Protein AF-A0A812LZA5-F1 (afdb_monomer_lite)

Secondary structure (DSSP, 8-state):
-HHHHHHHHHHHHHTTSS---------TTTTS-HHHHHHHHHHHHHHHHHHS---PPPPTTSPPPP---SEEEEEEEEEE-TTS--EEEEEEEEEETTTTEEEEEEEEEGGGTSTT-EEEEEEEEETTEEEEEE-SSS-EEEEE---TT-----TTHHHH-TTTEEEEEEEEETTEEEEEEEETT--TTEEEEEEEETTEEEEEEEEEE---TT---EEEEEEEEEEEES---GGGGSPPGGGSSPPPPPGGGTTSPPEEEEEEEEEE-S-TTT---TTEEEE-HHHHHHHHHHHHHTT-SS-TTT-EEEEEEEEEEE-SS-B---B-B--TTSSS-----BSS-TTSPEEE-GGG-BSS--TT-S--TT--EEEE-GGGBPPTT----TTHHHHS--EEEEEEEEEEEHHIIIIIT-HHHHHHHHHHHTS--HHHHHHHHHHHH-S-GGGT-----S---GGGSSS----PPPP------------------HHHHHHHHHHHHHHHHHHHHHHHHHGGG---------------SSHHHHHHHHHHHHTTTTHHHHHHHHTT--TT-------SPPPPPPHHHHHHHHHHHHTSTTT----HHHHHHHHHHHHHHHTSTT--HHHHHHHHHHHHHHHHHHHHHHHHHHHHHHTSTTHHHHHHHHHHHHHHHHHSPPP-HHHHHT-GGGTS---SS---SS-----SS-HHHHHHHHHHHHHHHHHHHHHHHS-SS-------TTS-GGGSPP-PPPTT--HHHHT----TT-EEEGGGS-EEEEEEESSSEEEEEEEE-SSEEEEEEE--SSTTTTSEEEEEEEEEGGGEEEEE-SS-TTEEEEEEE-SSS----TT-EESSSSS--EEEEEEE-S-HHHHHHHHHHHHHHHHHHHHHHHHHHHHHHHHHHTT------TT-------------

Radius of gyration: 35.05 Å; chains: 1; bounding box: 99×97×110 Å

Sequence (936 aa):
MAPRLAAVAFGLFSLAEANLGLLGQYASYDARMPIEKAAEMVREVEQNLQQSAGAAAQVQGNPPCPQVPHRFSAQMTFVNTDSGYPAKGPGFFAQDVDLKAMRMETIRPFLGKIKGMDTNLTMLSIGNHSWDLTGNNEPMCRVLPMFGTQRFHDMFAWAANPALSEYVGPHVVAGHSCDLWRFRFGSKTLNQTLCADGNIPVELVISINNASGTTVKKMLASYQFSQVTSQVDQTLLEKPSICDSLAPPCENGRDVGPVTVDAYVFHPGISAIDYNIEDQNVADLRGDALFICMDCLQNQSSFIDHNYTRISRYTLQISPAFGQYALCNGYPDTVPPGPECMGGDPRLVGKEAPFFAGDGENRCSAESSIGFWYGLPKAGHCSAGEVPKKSAWESGCTWSILKRHKTIKQTCLLNDHHYLSYCQADFKEGKGFPRSEAALLAAFSSEDPSKGGCADIGGFPERLLVSATCGTWPKEGLAPWNSKAGVREGGATGEEAARQKILQLREHAQRARRMLLGISRHRDPGLPQDVGELDMPIFKVLSCDVQSFYHEGRWAQLLIAAAGVDSGSKIRQAASGAPELPKPLSLLFQALHRAIPGRLNWQPKPYMALVRMLLEVVHAEAMPLFVHSAAHKVASTAMQTVASQVRKVLQEAQSAEDAGAWLVDVFCEEWEQHKAGLPHLPEFFADPRRLAPPEGGSAVGVGRRSSMQRPSIVVAAQHAVRSLLMCRRLVRSLPGAVPKAEEQPGGPQWLRYSDEPLPIQLPMEASGRLREGGVVELRNYTCICCSVASAKKVQRQLLLDPTWLILAEPDVSGSDSSTTAVVTTVWPIWQVQSLIDRSDPRTLQIGMNAHKPGMRPGEAIAYNPPVCTYFTLTLNFDDVKKCNEAAVHLQTRRRGVRGQMLQKAASFFEQCQAGQTNSADHDAPVALESVTSSIF

pLDDT: mean 76.51, std 22.1, range [23.77, 98.44]

Foldseek 3Di:
DVVVLVVLLVVLVVQQPPDDWDDFDDPLVVLVCLQLVLQVVVVVVVVVDVVVDDADDFDPPDDAQAQADLWKKFWKWKFWCQQVQTWTFTWIWTHHVVQLKIKIWTWTADSNFQPPKIWTWIWIAGFQWIWIWFFDPDIAIFTDHPPDPRTRGDSSVQSNRSVQKDFDAWDADPNDIFTKIWGPPQDCAWTWIFTHPRNHTAKIWIWGFRPGGDDTRTTIMMMGTDPMDSDDDCVSNDDDPSNVDWDFFQPVQLQPFWDKAKWKDFFAPDALQPDDCALHKIWGLLLVLLVVLSCVSSVVCDVSHTNGWKMWIFIKTFRLRATAAFNSHQDCPDPVGDRAGGGIDLQHWHKARHPLMHSRGPSNPPDDQRGMMIGHRNQNDDDVPDHQGSNSVVVSPGMYTPDTQAMFTVCLLVPLVVLNVLSVVCSNNSRRSPSSSVLSVQCRVDCDVVSSHGDGPSDDPPVPPPDPPDDDDDDDDDDDDDDDDDDDDDDDDVVVVVVVVVVVVVVVVVVVVVVVVVVPPDDDPDDDDDDDDDDDDPPPVPLVVVLVCLVPLCVLVVLCVVLVPDVDDDDDDDPDDDDDDRPSLVSLLVSLLQLQFPSDDDDLQVNLLSLVVNLSNCPDPPHDPVSLVVQLVSLLVSLLSLLVVLVVLCVVQVVDPCSLLVLLVLLLLLVQVLQAFRDDNSVCVNDVCNVDDPPPDDPPDDDDDDDPDDPPSSSSNSSSSNSNSSSLLSNVSSDPDDDPPPPDPPDRPRRHGDPDDRLLDDPVNVPPPDDAQDKDWCVVFDWAWWFWPDVDTDIWIFTLDLFKGWIWAQDPPDPPSVTMTGTQFIATLLQKAWDQDPVDLQKIKIKGAASQQDDDGGPWDFPDPDRGRMTIIMIGHPDSVSSVVVNCSSVVSSVVSSVSSSVSVSVVSVCSSVSNSDDDPPPDDPDPDDPDDDDD

Structure (mmCIF, N/CA/C/O backbone):
data_AF-A0A812LZA5-F1
#
_entry.id   AF-A0A812LZA5-F1
#
loop_
_atom_site.group_PDB
_atom_site.id
_atom_site.type_symbol
_atom_site.label_atom_id
_atom_site.label_alt_id
_atom_site.label_comp_id
_atom_site.label_asym_id
_atom_site.label_entity_id
_atom_site.label_seq_id
_atom_site.pdbx_PDB_ins_code
_atom_site.Cartn_x
_atom_site.Cartn_y
_atom_site.Cartn_z
_atom_site.occupancy
_atom_site.B_iso_or_equiv
_atom_site.auth_seq_id
_atom_site.auth_comp_id
_atom_site.auth_asym_id
_atom_site.auth_atom_id
_atom_site.pdbx_PDB_model_num
ATOM 1 N N . MET A 1 1 ? 49.652 3.492 -10.224 1.00 31.97 1 MET A N 1
ATOM 2 C CA . MET A 1 1 ? 48.912 2.251 -9.890 1.00 31.97 1 MET A CA 1
ATOM 3 C C . MET A 1 1 ? 48.246 2.293 -8.514 1.00 31.97 1 MET A C 1
ATOM 5 O O . MET A 1 1 ? 47.044 2.072 -8.475 1.00 31.97 1 MET A O 1
ATOM 9 N N . ALA A 1 2 ? 48.930 2.696 -7.432 1.00 28.53 2 ALA A N 1
ATOM 10 C CA . ALA A 1 2 ? 48.298 3.007 -6.134 1.00 28.53 2 ALA A CA 1
ATOM 11 C C . ALA A 1 2 ? 47.017 3.893 -6.186 1.00 28.53 2 ALA A C 1
ATOM 13 O O . ALA A 1 2 ? 46.101 3.628 -5.411 1.00 28.53 2 ALA A O 1
ATOM 14 N N . PRO A 1 3 ? 46.858 4.856 -7.127 1.00 31.97 3 PRO A N 1
ATOM 15 C CA . PRO A 1 3 ? 45.634 5.663 -7.234 1.00 31.97 3 PRO A CA 1
ATOM 16 C C . PRO A 1 3 ? 44.394 4.886 -7.705 1.00 31.97 3 PRO A C 1
ATOM 18 O O . PRO A 1 3 ? 43.280 5.253 -7.358 1.00 31.97 3 PRO A O 1
ATOM 21 N N . ARG A 1 4 ? 44.561 3.803 -8.483 1.00 37.94 4 ARG A N 1
ATOM 22 C CA . ARG A 1 4 ? 43.434 3.018 -9.031 1.00 37.94 4 ARG A CA 1
ATOM 23 C C . ARG A 1 4 ? 42.835 2.069 -7.982 1.00 37.94 4 ARG A C 1
ATOM 25 O O . ARG A 1 4 ? 41.626 1.899 -7.928 1.00 37.94 4 ARG A O 1
ATOM 32 N N . LEU A 1 5 ? 43.680 1.513 -7.110 1.00 40.47 5 LEU A N 1
ATOM 33 C CA . LEU A 1 5 ? 43.272 0.717 -5.942 1.00 40.47 5 LEU A CA 1
ATOM 34 C C . LEU A 1 5 ? 42.694 1.596 -4.826 1.00 40.47 5 LEU A C 1
ATOM 36 O O . LEU A 1 5 ? 41.707 1.217 -4.199 1.00 40.47 5 LEU A O 1
ATOM 40 N N . ALA A 1 6 ? 43.255 2.797 -4.640 1.00 39.31 6 ALA A N 1
ATOM 41 C CA . ALA A 1 6 ? 42.644 3.816 -3.800 1.00 39.31 6 ALA A CA 1
ATOM 42 C C . ALA A 1 6 ? 41.247 4.186 -4.316 1.00 39.31 6 ALA A C 1
ATOM 44 O O . ALA A 1 6 ? 40.345 4.257 -3.506 1.00 39.31 6 ALA A O 1
ATOM 45 N N . ALA A 1 7 ? 41.020 4.308 -5.629 1.00 41.44 7 ALA A N 1
ATOM 46 C CA . ALA A 1 7 ? 39.699 4.630 -6.182 1.00 41.44 7 ALA A CA 1
ATOM 47 C C . ALA A 1 7 ? 38.627 3.547 -5.933 1.00 41.44 7 ALA A C 1
ATOM 49 O O . ALA A 1 7 ? 37.481 3.889 -5.664 1.00 41.44 7 ALA A O 1
ATOM 50 N N . VAL A 1 8 ? 38.979 2.253 -5.958 1.00 44.81 8 VAL A N 1
ATOM 51 C CA . VAL A 1 8 ? 38.030 1.165 -5.631 1.00 44.81 8 VAL A CA 1
ATOM 52 C C . VAL A 1 8 ? 37.731 1.125 -4.129 1.00 44.81 8 VAL A C 1
ATOM 54 O O . VAL A 1 8 ? 36.573 1.025 -3.733 1.00 44.81 8 VAL A O 1
ATOM 57 N N . ALA A 1 9 ? 38.754 1.261 -3.279 1.00 41.97 9 ALA A N 1
ATOM 58 C CA . ALA A 1 9 ? 38.571 1.298 -1.828 1.00 41.97 9 ALA A CA 1
ATOM 59 C C . ALA A 1 9 ? 37.866 2.580 -1.348 1.00 41.97 9 ALA A C 1
ATOM 61 O O . ALA A 1 9 ? 37.065 2.519 -0.422 1.00 41.97 9 ALA A O 1
ATOM 62 N N . PHE A 1 10 ? 38.135 3.718 -1.992 1.00 39.34 10 PHE A N 1
ATOM 63 C CA . PHE A 1 10 ? 37.496 5.011 -1.742 1.00 39.34 10 PHE A CA 1
ATOM 64 C C . PHE A 1 10 ? 36.057 5.014 -2.264 1.00 39.34 10 PHE A C 1
ATOM 66 O O . PHE A 1 10 ? 35.172 5.456 -1.546 1.00 39.34 10 PHE A O 1
ATOM 73 N N . GLY A 1 11 ? 35.787 4.394 -3.420 1.00 42.19 11 GLY A N 1
ATOM 74 C CA . GLY A 1 11 ? 34.426 4.151 -3.906 1.00 42.19 11 GLY A CA 1
ATOM 75 C C . GLY A 1 11 ? 33.589 3.330 -2.918 1.00 42.19 11 GLY A C 1
ATOM 76 O O . GLY A 1 11 ? 32.464 3.704 -2.613 1.00 42.19 11 GLY A O 1
ATOM 77 N N . LEU A 1 12 ? 34.164 2.277 -2.323 1.00 40.66 12 LEU A N 1
ATOM 78 C CA . LEU A 1 12 ? 33.513 1.496 -1.260 1.00 40.66 12 LEU A CA 1
ATOM 79 C C . LEU A 1 12 ? 33.357 2.271 0.068 1.00 40.66 12 LEU A C 1
ATOM 81 O O . LEU A 1 12 ? 32.476 1.941 0.860 1.00 40.66 12 LEU A O 1
ATOM 85 N N . PHE A 1 13 ? 34.192 3.285 0.325 1.00 38.53 13 PHE A N 1
ATOM 86 C CA . PHE A 1 13 ? 34.159 4.114 1.539 1.00 38.53 13 PHE A CA 1
ATOM 87 C C . PHE A 1 13 ? 33.145 5.263 1.439 1.00 38.53 13 PHE A C 1
ATOM 89 O O . PHE A 1 13 ? 32.398 5.481 2.387 1.00 38.53 13 PHE A O 1
ATOM 96 N N . SER A 1 14 ? 33.067 5.951 0.295 1.00 35.78 14 SER A N 1
ATOM 97 C CA . SER A 1 14 ? 32.091 7.020 0.027 1.00 35.78 14 SER A CA 1
ATOM 98 C C . SER A 1 14 ? 30.652 6.495 -0.031 1.00 35.78 14 SER A C 1
ATOM 100 O O . SER A 1 14 ? 29.715 7.202 0.324 1.00 35.78 14 SER A O 1
ATOM 102 N N . LEU A 1 15 ? 30.473 5.216 -0.381 1.00 36.75 15 LEU A N 1
ATOM 103 C CA . LEU A 1 15 ? 29.196 4.501 -0.292 1.00 36.75 15 LEU A CA 1
ATOM 104 C C . LEU A 1 15 ? 28.639 4.388 1.146 1.00 36.75 15 LEU A C 1
ATOM 106 O O . LEU A 1 15 ? 27.449 4.121 1.319 1.00 36.75 15 LEU A O 1
ATOM 110 N N . ALA A 1 16 ? 29.488 4.531 2.172 1.00 34.06 16 ALA A N 1
ATOM 111 C CA . ALA A 1 16 ? 29.134 4.235 3.558 1.00 34.06 16 ALA A CA 1
ATOM 112 C C . ALA A 1 16 ? 28.498 5.407 4.327 1.00 34.06 16 ALA A C 1
ATOM 114 O O . ALA A 1 16 ? 27.844 5.171 5.339 1.00 34.06 16 ALA A O 1
ATOM 115 N N . GLU A 1 17 ? 28.657 6.648 3.860 1.00 29.00 17 GLU A N 1
ATOM 116 C CA . GLU A 1 17 ? 28.158 7.843 4.562 1.00 29.00 17 GLU A CA 1
ATOM 117 C C . GLU A 1 17 ? 26.719 8.234 4.173 1.00 29.00 17 GLU A C 1
ATOM 119 O O . GLU A 1 17 ? 26.064 8.966 4.908 1.00 29.00 17 GLU A O 1
ATOM 124 N N . ALA A 1 18 ? 26.172 7.698 3.076 1.00 30.66 18 ALA A N 1
ATOM 125 C CA . ALA A 1 18 ? 24.899 8.154 2.504 1.00 30.66 18 ALA A CA 1
ATOM 126 C C . ALA A 1 18 ? 23.615 7.463 3.034 1.00 30.66 18 ALA A C 1
ATOM 128 O O . ALA A 1 18 ? 22.530 7.768 2.552 1.00 30.66 18 ALA A O 1
ATOM 129 N N . ASN A 1 19 ? 23.685 6.529 3.995 1.00 28.25 19 ASN A N 1
ATOM 130 C CA . ASN A 1 19 ? 22.553 5.643 4.345 1.00 28.25 19 ASN A CA 1
ATOM 131 C C . ASN A 1 19 ? 22.096 5.728 5.817 1.00 28.25 19 ASN A C 1
ATOM 133 O O . ASN A 1 19 ? 22.160 4.745 6.557 1.00 28.25 19 ASN A O 1
ATOM 137 N N . LEU A 1 20 ? 21.582 6.887 6.241 1.00 24.80 20 LEU A N 1
ATOM 138 C CA . LEU A 1 20 ? 20.897 7.069 7.530 1.00 24.80 20 LEU A CA 1
ATOM 139 C C . LEU A 1 20 ? 19.482 7.631 7.316 1.00 24.80 20 LEU A C 1
ATOM 141 O O . LEU A 1 20 ? 19.308 8.830 7.135 1.00 24.80 20 LEU A O 1
ATOM 145 N N . GLY A 1 21 ? 18.469 6.760 7.382 1.00 25.88 21 GLY A N 1
ATOM 146 C CA . GLY A 1 21 ? 17.063 7.158 7.535 1.00 25.88 21 GLY A CA 1
ATOM 147 C C . GLY A 1 21 ? 16.073 6.204 6.863 1.00 25.88 21 GLY A C 1
ATOM 148 O O . GLY A 1 21 ? 15.902 6.279 5.655 1.00 25.88 21 GLY A O 1
ATOM 149 N N . LEU A 1 22 ? 15.409 5.320 7.625 1.00 25.12 22 LEU A N 1
ATOM 150 C CA . LEU A 1 22 ? 14.258 4.528 7.146 1.00 25.12 22 LEU A CA 1
ATOM 151 C C . LEU A 1 22 ? 13.479 3.888 8.314 1.00 25.12 22 LEU A C 1
ATOM 153 O O . LEU A 1 22 ? 13.833 2.809 8.780 1.00 25.12 22 LEU A O 1
ATOM 157 N N . LEU A 1 23 ? 12.409 4.548 8.776 1.00 24.81 23 LEU A N 1
ATOM 158 C CA . LEU A 1 23 ? 11.317 3.958 9.568 1.00 24.81 23 LEU A CA 1
ATOM 159 C C . LEU A 1 23 ? 10.008 4.715 9.271 1.00 24.81 23 LEU A C 1
ATOM 161 O O . LEU A 1 23 ? 9.982 5.938 9.361 1.00 24.81 23 LEU A O 1
ATOM 165 N N . GLY A 1 24 ? 8.934 3.982 8.955 1.00 23.77 24 GLY A N 1
ATOM 166 C CA . GLY A 1 24 ? 7.556 4.487 8.839 1.00 23.77 24 GLY A CA 1
ATOM 167 C C . GLY A 1 24 ? 6.943 4.271 7.453 1.00 23.77 24 GLY A C 1
ATOM 168 O O . GLY A 1 24 ? 7.174 5.077 6.561 1.00 23.77 24 GLY A O 1
ATOM 169 N N . GLN A 1 25 ? 6.169 3.192 7.274 1.00 27.91 25 GLN A N 1
ATOM 170 C CA . GLN A 1 25 ? 5.442 2.897 6.033 1.00 27.91 25 GLN A CA 1
ATOM 171 C C . GLN A 1 25 ? 4.012 2.440 6.316 1.00 27.91 25 GLN A C 1
ATOM 173 O O . GLN A 1 25 ? 3.862 1.290 6.690 1.00 27.91 25 GLN A O 1
ATOM 178 N N . TYR A 1 26 ? 3.037 3.347 6.175 1.00 28.89 26 TYR A N 1
ATOM 179 C CA . TYR A 1 26 ? 1.603 3.194 5.835 1.00 28.89 26 TYR A CA 1
ATOM 180 C C . TYR A 1 26 ? 1.033 4.624 5.932 1.00 28.89 26 TYR A C 1
ATOM 182 O O . TYR A 1 26 ? 0.961 5.134 7.045 1.00 28.89 26 TYR A O 1
ATOM 190 N N . ALA A 1 27 ? 0.775 5.328 4.818 1.00 28.83 27 ALA A N 1
ATOM 191 C CA . ALA A 1 27 ? 0.257 6.713 4.899 1.00 28.83 27 ALA A CA 1
ATOM 192 C C . ALA A 1 27 ? -0.530 7.240 3.678 1.00 28.83 27 ALA A C 1
ATOM 194 O O . ALA A 1 27 ? -1.008 8.369 3.702 1.00 28.83 27 ALA A O 1
ATOM 195 N N . SER A 1 28 ? -0.676 6.467 2.603 1.00 31.61 28 SER A N 1
ATOM 196 C CA . SER A 1 28 ? -1.259 6.946 1.335 1.00 31.61 28 SER A CA 1
ATOM 197 C C . SER A 1 28 ? -2.771 7.218 1.408 1.00 31.61 28 SER A C 1
ATOM 199 O O . SER A 1 28 ? -3.259 8.187 0.827 1.00 31.61 28 SER A O 1
ATOM 201 N N . TYR A 1 29 ? -3.501 6.454 2.230 1.00 41.09 29 TYR A N 1
ATOM 202 C CA . TYR A 1 29 ? -4.897 6.754 2.584 1.00 41.09 29 TYR A CA 1
ATOM 203 C C . TYR A 1 29 ? -5.035 7.647 3.830 1.00 41.09 29 TYR A C 1
ATOM 205 O O . TYR A 1 29 ? -6.039 8.344 3.975 1.00 41.09 29 TYR A O 1
ATOM 213 N N . ASP A 1 30 ? -4.017 7.686 4.697 1.00 43.19 30 ASP A N 1
ATOM 214 C CA . ASP A 1 30 ? -4.086 8.333 6.017 1.00 43.19 30 ASP A CA 1
ATOM 215 C C . ASP A 1 30 ? -4.163 9.872 5.950 1.00 43.19 30 ASP A C 1
ATOM 217 O O . ASP A 1 30 ? -4.626 10.499 6.899 1.00 43.19 30 ASP A O 1
ATOM 221 N N . ALA A 1 31 ? -3.783 10.496 4.827 1.00 39.91 31 ALA A N 1
ATOM 222 C CA . ALA A 1 31 ? -3.905 11.947 4.628 1.00 39.91 31 ALA A CA 1
ATOM 223 C C . ALA A 1 31 ? -5.332 12.433 4.324 1.00 39.91 31 ALA A C 1
ATOM 225 O O . ALA A 1 31 ? -5.596 13.635 4.346 1.00 39.91 31 ALA A O 1
ATOM 226 N N . ARG A 1 32 ? -6.276 11.528 4.028 1.00 50.91 32 ARG A N 1
ATOM 227 C CA . ARG A 1 32 ? -7.659 11.937 3.736 1.00 50.91 32 ARG A CA 1
ATOM 228 C C . ARG A 1 32 ? -8.470 12.190 5.000 1.00 50.91 32 ARG A C 1
ATOM 230 O O . ARG A 1 32 ? -9.382 13.012 4.960 1.00 50.91 32 ARG A O 1
ATOM 237 N N . MET A 1 33 ? -8.127 11.531 6.109 1.00 64.44 33 MET A N 1
ATOM 238 C CA . MET A 1 33 ? -8.915 11.577 7.340 1.00 64.44 33 MET A CA 1
ATOM 239 C C . MET A 1 33 ? -8.037 11.469 8.587 1.00 64.44 33 MET A C 1
ATOM 241 O O . MET A 1 33 ? -7.931 10.395 9.186 1.00 64.44 33 MET A O 1
ATOM 245 N N . PRO A 1 34 ? -7.486 12.603 9.057 1.00 71.38 34 PRO A N 1
ATOM 246 C CA . PRO A 1 34 ? -6.835 12.666 10.362 1.00 71.38 34 PRO A CA 1
ATOM 247 C C . PRO A 1 34 ? -7.728 12.080 11.462 1.00 71.38 34 PRO A C 1
ATOM 249 O O . PRO A 1 34 ? -7.225 11.479 12.401 1.00 71.38 34 PRO A O 1
ATOM 252 N N . ILE A 1 35 ? -9.049 12.235 11.311 1.00 76.50 35 ILE A N 1
ATOM 253 C CA . ILE A 1 35 ? -10.083 11.873 12.278 1.00 76.50 35 ILE A CA 1
ATOM 254 C C . ILE A 1 35 ? -10.231 10.355 12.482 1.00 76.50 35 ILE A C 1
ATOM 256 O O . ILE A 1 35 ? -10.180 9.891 13.617 1.00 76.50 35 ILE A O 1
ATOM 260 N N . GLU A 1 36 ? -10.313 9.560 11.412 1.00 74.00 36 GLU A N 1
ATOM 261 C CA . GLU A 1 36 ? -10.424 8.098 11.516 1.00 74.00 36 GLU A CA 1
ATOM 262 C C . GLU A 1 36 ? -9.093 7.464 11.933 1.00 74.00 36 GLU A C 1
ATOM 264 O O . GLU A 1 36 ? -9.059 6.546 12.755 1.00 74.00 36 GLU A O 1
ATOM 269 N N . LYS A 1 37 ? -7.971 7.999 11.433 1.00 74.50 37 LYS A N 1
ATOM 270 C CA . LYS A 1 37 ? -6.638 7.518 11.811 1.00 74.50 37 LYS A CA 1
ATOM 271 C C . LYS A 1 37 ? -6.337 7.767 13.285 1.00 74.50 37 LYS A C 1
ATOM 273 O O . LYS A 1 37 ? -5.847 6.885 13.989 1.00 74.50 37 LYS A O 1
ATOM 278 N N . ALA A 1 38 ? -6.654 8.968 13.757 1.00 79.88 38 ALA A N 1
ATOM 279 C CA . ALA A 1 38 ? -6.603 9.332 15.164 1.00 79.88 38 ALA A CA 1
ATOM 280 C C . ALA A 1 38 ? -7.400 8.356 16.033 1.00 79.88 38 ALA A C 1
ATOM 282 O O . ALA A 1 38 ? -6.890 7.895 17.054 1.00 79.88 38 ALA A O 1
ATOM 283 N N . ALA A 1 39 ? -8.617 8.026 15.602 1.00 81.19 39 ALA A N 1
ATOM 284 C CA . ALA A 1 39 ? -9.512 7.108 16.287 1.00 81.19 39 ALA A CA 1
ATOM 285 C C . ALA A 1 39 ? -8.909 5.686 16.379 1.00 81.19 39 ALA A C 1
ATOM 287 O O . ALA A 1 39 ? -8.878 5.081 17.450 1.00 81.19 39 ALA A O 1
ATOM 288 N N . GLU A 1 40 ? -8.319 5.173 15.295 1.00 79.12 40 GLU A N 1
ATOM 289 C CA . GLU A 1 40 ? -7.622 3.879 15.308 1.00 79.12 40 GLU A CA 1
ATOM 290 C C . GLU A 1 40 ? -6.429 3.857 16.282 1.00 79.12 40 GLU A C 1
ATOM 292 O O . GLU A 1 40 ? -6.279 2.910 17.058 1.00 79.12 40 GLU A O 1
ATOM 297 N N . MET A 1 41 ? -5.598 4.903 16.274 1.00 80.38 41 MET A N 1
ATOM 298 C CA . MET A 1 41 ? -4.424 4.996 17.150 1.00 80.38 41 MET A CA 1
ATOM 299 C C . MET A 1 41 ? -4.807 5.124 18.631 1.00 80.38 41 MET A C 1
ATOM 301 O O . MET A 1 41 ? -4.129 4.564 19.494 1.00 80.38 41 MET A O 1
ATOM 305 N N . VAL A 1 42 ? -5.898 5.833 18.938 1.00 83.75 42 VAL A N 1
ATOM 306 C CA . VAL A 1 42 ? -6.456 5.916 20.297 1.00 83.75 42 VAL A CA 1
ATOM 307 C C . VAL A 1 42 ? -6.867 4.530 20.791 1.00 83.75 42 VAL A C 1
ATOM 309 O O . VAL A 1 42 ? -6.471 4.136 21.888 1.00 83.75 42 VAL A O 1
ATOM 312 N N . ARG A 1 43 ? -7.569 3.753 19.958 1.00 83.94 43 ARG A N 1
ATOM 313 C CA . ARG A 1 43 ? -7.975 2.379 20.283 1.00 83.94 43 ARG A CA 1
ATOM 314 C C . ARG A 1 43 ? -6.782 1.472 20.596 1.00 83.94 43 ARG A C 1
ATOM 316 O O . ARG A 1 43 ? -6.856 0.648 21.505 1.00 83.94 43 ARG A O 1
ATOM 323 N N . GLU A 1 44 ? -5.692 1.584 19.840 1.00 83.44 44 GLU A N 1
ATOM 324 C CA . GLU A 1 44 ? -4.476 0.795 20.085 1.00 83.44 44 GLU A CA 1
ATOM 325 C C . GLU A 1 44 ? -3.867 1.121 21.457 1.00 83.44 44 GLU A C 1
ATOM 327 O O . GLU A 1 44 ? -3.526 0.222 22.229 1.00 83.44 44 GLU A O 1
ATOM 332 N N . VAL A 1 45 ? -3.795 2.408 21.804 1.00 84.69 45 VAL A N 1
ATOM 333 C CA . VAL A 1 45 ? -3.336 2.855 23.124 1.00 84.69 45 VAL A CA 1
ATOM 334 C C . VAL A 1 45 ? -4.256 2.345 24.236 1.00 84.69 45 VAL A C 1
ATOM 336 O O . VAL A 1 45 ? -3.765 1.850 25.249 1.00 84.69 45 VAL A O 1
ATOM 339 N N . GLU A 1 46 ? -5.574 2.432 24.054 1.00 84.44 46 GLU A N 1
ATOM 340 C CA . GLU A 1 46 ? -6.563 1.918 25.008 1.00 84.44 46 GLU A CA 1
ATOM 341 C C . GLU A 1 46 ? -6.362 0.434 25.305 1.00 84.44 46 GLU A C 1
ATOM 343 O O . GLU A 1 46 ? -6.324 0.030 26.469 1.00 84.44 46 GLU A O 1
ATOM 348 N N . GLN A 1 47 ? -6.181 -0.373 24.259 1.00 85.44 47 GLN A N 1
ATOM 349 C CA . GLN A 1 47 ? -5.941 -1.809 24.393 1.00 85.44 47 GLN A CA 1
ATOM 350 C C . GLN A 1 47 ? -4.640 -2.103 25.145 1.00 85.44 47 GLN A C 1
ATOM 352 O O . GLN A 1 47 ? -4.614 -2.992 25.996 1.00 85.44 47 GLN A O 1
ATOM 357 N N . ASN A 1 48 ? -3.584 -1.327 24.891 1.00 84.25 48 ASN A N 1
ATOM 358 C CA . ASN A 1 48 ? -2.308 -1.472 25.591 1.00 84.25 48 ASN A CA 1
ATOM 359 C C . ASN A 1 48 ? -2.412 -1.088 27.077 1.00 84.25 48 ASN A C 1
ATOM 361 O O . ASN A 1 48 ? -1.805 -1.737 27.928 1.00 84.25 48 ASN A O 1
ATOM 365 N N . LEU A 1 49 ? -3.210 -0.074 27.420 1.00 83.44 49 LEU A N 1
ATOM 366 C CA . LEU A 1 49 ? -3.382 0.364 28.810 1.00 83.44 49 LEU A CA 1
ATOM 367 C C . LEU A 1 49 ? -4.265 -0.559 29.638 1.00 83.44 49 LEU A C 1
ATOM 369 O O . LEU A 1 49 ? -4.017 -0.725 30.833 1.00 83.44 49 LEU A O 1
ATOM 373 N N . GLN A 1 50 ? -5.265 -1.193 29.019 1.00 82.38 50 GLN A N 1
ATOM 374 C CA . GLN A 1 50 ? -6.059 -2.233 29.680 1.00 82.38 50 GLN A CA 1
ATOM 375 C C . GLN A 1 50 ? -5.176 -3.388 30.179 1.00 82.38 50 GLN A C 1
ATOM 377 O O . GLN A 1 50 ? -5.509 -4.026 31.176 1.00 82.38 50 GLN A O 1
ATOM 382 N N . GLN A 1 51 ? -4.025 -3.621 29.541 1.00 81.06 51 GLN A N 1
ATOM 383 C CA . GLN A 1 51 ? -3.059 -4.640 29.953 1.00 81.06 51 GLN A CA 1
ATOM 384 C C . GLN A 1 51 ? -2.122 -4.177 31.084 1.00 81.06 51 GLN A C 1
ATOM 386 O O . GLN A 1 51 ? -1.563 -5.016 31.785 1.00 81.06 51 GLN A O 1
ATOM 391 N N . SER A 1 52 ? -1.960 -2.867 31.311 1.00 75.06 52 SER A N 1
ATOM 392 C CA . SER A 1 52 ? -0.984 -2.302 32.259 1.00 75.06 52 SER A CA 1
ATOM 393 C C . SER A 1 52 ? -1.610 -1.732 33.542 1.00 75.06 52 SER A C 1
ATOM 395 O O . SER A 1 52 ? -1.070 -0.789 34.115 1.00 75.06 52 SER A O 1
ATOM 397 N N . ALA A 1 53 ? -2.762 -2.266 33.961 1.00 49.88 53 ALA A N 1
ATOM 398 C CA . ALA A 1 53 ? -3.663 -1.752 34.999 1.00 49.88 53 ALA A CA 1
ATOM 399 C C . ALA A 1 53 ? -2.995 -0.986 36.168 1.00 49.88 53 ALA A C 1
ATOM 401 O O . ALA A 1 53 ? -2.566 -1.556 37.169 1.00 49.88 53 ALA A O 1
ATOM 402 N N . GLY A 1 54 ? -3.011 0.342 36.063 1.00 69.88 54 GLY A N 1
ATOM 403 C CA . GLY A 1 54 ? -2.816 1.280 37.160 1.00 69.88 54 GLY A CA 1
ATOM 404 C C . GLY A 1 54 ? -3.746 2.463 36.926 1.00 69.88 54 GLY A C 1
ATOM 405 O O . GLY A 1 54 ? -3.554 3.218 35.975 1.00 69.88 54 GLY A O 1
ATOM 406 N N . ALA A 1 55 ? -4.796 2.597 37.738 1.00 66.19 55 ALA A N 1
ATOM 407 C CA . ALA A 1 55 ? -5.740 3.701 37.609 1.00 66.19 55 ALA A CA 1
ATOM 408 C C . ALA A 1 55 ? -5.017 5.024 37.906 1.00 66.19 55 ALA A C 1
ATOM 410 O O . ALA A 1 55 ? -4.576 5.260 39.032 1.00 66.19 55 ALA A O 1
ATOM 411 N N . ALA A 1 56 ? -4.878 5.886 36.900 1.00 72.19 56 ALA A N 1
ATOM 412 C CA . ALA A 1 56 ? -4.387 7.238 37.116 1.00 72.19 56 ALA A CA 1
ATOM 413 C C . ALA A 1 56 ? -5.442 8.017 37.916 1.00 72.19 56 ALA A C 1
ATOM 415 O O . ALA A 1 56 ? -6.562 8.213 37.446 1.00 72.19 56 ALA A O 1
ATOM 416 N N . ALA A 1 57 ? -5.097 8.449 39.130 1.00 77.50 57 ALA A N 1
ATOM 417 C CA . ALA A 1 57 ? -5.973 9.307 39.917 1.00 77.50 57 ALA A CA 1
ATOM 418 C C . ALA A 1 57 ? -6.128 10.671 39.224 1.00 77.50 57 ALA A C 1
ATOM 420 O O . ALA A 1 57 ? -5.149 11.259 38.753 1.00 77.50 57 ALA A O 1
ATOM 421 N N . GLN A 1 58 ? -7.359 11.179 39.162 1.00 76.31 58 GLN A N 1
ATOM 422 C CA . GLN A 1 58 ? -7.626 12.530 38.677 1.00 76.31 58 GLN A CA 1
ATOM 423 C C . GLN A 1 58 ? -6.967 13.542 39.624 1.00 76.31 58 GLN A C 1
ATOM 425 O O . GLN A 1 58 ? -7.099 13.439 40.845 1.00 76.31 58 GLN A O 1
ATOM 430 N N . VAL A 1 59 ? -6.239 14.513 39.067 1.00 83.56 59 VAL A N 1
ATOM 431 C CA . VAL A 1 59 ? -5.608 15.575 39.861 1.00 83.56 59 VAL A CA 1
ATOM 432 C C . VAL A 1 59 ? -6.710 16.424 40.492 1.00 83.56 59 VAL A C 1
ATOM 434 O O . VAL A 1 59 ? -7.553 16.989 39.794 1.00 83.56 59 VAL A O 1
ATOM 437 N N . GLN A 1 60 ? -6.716 16.484 41.822 1.00 86.94 60 GLN A N 1
ATOM 438 C CA . GLN A 1 60 ? -7.704 17.227 42.596 1.00 86.94 60 GLN A CA 1
ATOM 439 C C . GLN A 1 60 ? -7.643 18.721 42.230 1.00 86.94 60 GLN A C 1
ATOM 441 O O . GLN A 1 60 ? -6.594 19.344 42.365 1.00 86.94 60 GLN A O 1
ATOM 446 N N . GLY A 1 61 ? -8.761 19.282 41.758 1.00 90.44 61 GLY A N 1
ATOM 447 C CA . GLY A 1 61 ? -8.876 20.688 41.342 1.00 90.44 61 GLY A CA 1
ATOM 448 C C . GLY A 1 61 ? -9.048 20.916 39.836 1.00 90.44 61 GLY A C 1
ATOM 449 O O . GLY A 1 61 ? -9.427 22.016 39.444 1.00 90.44 61 GLY A O 1
ATOM 450 N N . ASN A 1 62 ? -8.839 19.897 38.998 1.00 93.69 62 ASN A N 1
ATOM 451 C CA . ASN A 1 62 ? -9.165 19.985 37.573 1.00 93.69 62 ASN A CA 1
ATOM 452 C C . ASN A 1 62 ? -10.681 19.838 37.338 1.00 93.69 62 ASN A C 1
ATOM 454 O O . ASN A 1 62 ? -11.341 19.135 38.114 1.00 93.69 62 ASN A O 1
ATOM 458 N N . PRO A 1 63 ? -11.236 20.434 36.262 1.00 95.50 63 PRO A N 1
ATOM 459 C CA . PRO A 1 63 ? -12.603 20.143 35.837 1.00 95.50 63 PRO A CA 1
ATOM 460 C C . PRO A 1 63 ? -12.797 18.633 35.579 1.00 95.50 63 PRO A C 1
ATOM 462 O O . PRO A 1 63 ? -11.818 17.896 35.396 1.00 95.50 63 PRO A O 1
ATOM 465 N N . PRO A 1 64 ? -14.041 18.123 35.608 1.00 96.06 64 PRO A N 1
ATOM 466 C CA . PRO A 1 64 ? -14.324 16.749 35.206 1.00 96.06 64 PRO A CA 1
ATOM 467 C C . PRO A 1 64 ? -13.976 16.535 33.728 1.00 96.06 64 PRO A C 1
ATOM 469 O O . PRO A 1 64 ? -14.154 17.433 32.910 1.00 96.06 64 PRO A O 1
ATOM 472 N N . CYS A 1 65 ? -13.489 15.338 33.391 1.00 96.50 65 CYS A N 1
ATOM 473 C CA . CYS A 1 65 ? -13.228 14.954 32.001 1.00 96.50 65 CYS A CA 1
ATOM 474 C C . CYS A 1 65 ? -14.519 15.059 31.168 1.00 96.50 65 CYS A C 1
ATOM 476 O O . CYS A 1 65 ? -15.554 14.556 31.624 1.00 96.50 65 CYS A O 1
ATOM 478 N N . PRO A 1 66 ? -14.476 15.670 29.970 1.00 97.44 66 PRO A N 1
ATOM 479 C CA . PRO A 1 66 ? -15.662 15.913 29.164 1.00 97.44 66 PRO A CA 1
ATOM 480 C C . PRO A 1 66 ? -16.271 14.584 28.720 1.00 97.44 66 PRO A C 1
ATOM 482 O O . PRO A 1 66 ? -15.580 13.706 28.207 1.00 97.44 66 PRO A O 1
ATOM 485 N N . GLN A 1 67 ? -17.579 14.447 28.914 1.00 96.94 67 GLN A N 1
ATOM 486 C CA . GLN A 1 67 ? -18.368 13.304 28.461 1.00 96.94 67 GLN A CA 1
ATOM 487 C C . GLN A 1 67 ? -19.122 13.714 27.196 1.00 96.94 67 GLN A C 1
ATOM 489 O O . GLN A 1 67 ? -20.313 14.031 27.252 1.00 96.94 67 GLN A O 1
ATOM 494 N N . VAL A 1 68 ? -18.407 13.792 26.069 1.00 97.19 68 VAL A N 1
ATOM 495 C CA . VAL A 1 68 ? -19.008 14.176 24.783 1.00 97.19 68 VAL A CA 1
ATOM 496 C C . VAL A 1 68 ? -20.187 13.242 24.477 1.00 97.19 68 VAL A C 1
ATOM 498 O O . VAL A 1 68 ? -20.034 12.027 24.613 1.00 97.19 68 VAL A O 1
ATOM 501 N N . PRO A 1 69 ? -21.370 13.765 24.094 1.00 97.06 69 PRO A N 1
ATOM 502 C CA . PRO A 1 69 ? -22.519 12.924 23.804 1.00 97.06 69 PRO A CA 1
ATOM 503 C C . PRO A 1 69 ? -22.185 11.848 22.768 1.00 97.06 69 PRO A C 1
ATOM 505 O O . PRO A 1 69 ? -21.659 12.139 21.696 1.00 97.06 69 PRO A O 1
ATOM 508 N N . HIS A 1 70 ? -22.571 10.606 23.051 1.00 95.94 70 HIS A N 1
ATOM 509 C CA . HIS A 1 70 ? -22.440 9.491 22.103 1.00 95.94 70 HIS A CA 1
ATOM 510 C C . HIS A 1 70 ? -23.207 9.740 20.797 1.00 95.94 70 HIS A C 1
ATOM 512 O O . HIS A 1 70 ? -22.883 9.175 19.756 1.00 95.94 70 HIS A O 1
ATOM 518 N N . ARG A 1 71 ? -24.224 10.603 20.852 1.00 97.12 71 ARG A N 1
ATOM 519 C CA . ARG A 1 71 ? -25.055 10.989 19.722 1.00 97.12 71 ARG A CA 1
ATOM 520 C C . ARG A 1 71 ? -25.176 12.503 19.670 1.00 97.12 71 ARG A C 1
ATOM 522 O O . ARG A 1 71 ? -25.764 13.105 20.571 1.00 97.12 71 ARG A O 1
ATOM 529 N N . PHE A 1 72 ? -24.621 13.112 18.629 1.00 98.06 72 PHE A N 1
ATOM 530 C CA . PHE A 1 72 ? -24.809 14.533 18.358 1.00 98.06 72 PHE A CA 1
ATOM 531 C C . PHE A 1 72 ? -24.587 14.873 16.887 1.00 98.06 72 PHE A C 1
ATOM 533 O O . PHE A 1 72 ? -23.910 14.150 16.155 1.00 98.06 72 PHE A O 1
ATOM 540 N N . SER A 1 73 ? -25.151 16.003 16.475 1.00 97.94 73 SER A N 1
ATOM 541 C CA . SER A 1 73 ? -24.835 16.655 15.209 1.00 97.94 73 SER A CA 1
ATOM 542 C C . SER A 1 73 ? -24.487 18.118 15.430 1.00 97.94 73 SER A C 1
ATOM 544 O O . SER A 1 73 ? -24.948 18.727 16.398 1.00 97.94 73 SER A O 1
ATOM 546 N N . ALA A 1 74 ? -23.678 18.682 14.543 1.00 97.88 74 ALA A N 1
ATOM 547 C CA . ALA A 1 74 ? -23.188 20.044 14.644 1.00 97.88 74 ALA A CA 1
ATOM 548 C C . ALA A 1 74 ? -22.912 20.642 13.262 1.00 97.88 74 ALA A C 1
ATOM 550 O O . ALA A 1 74 ? -22.482 19.951 12.335 1.00 97.88 74 ALA A O 1
ATOM 551 N N . GLN A 1 75 ? -23.084 21.959 13.158 1.00 97.81 75 GLN A N 1
ATOM 552 C CA . GLN A 1 75 ? -22.439 22.731 12.104 1.00 97.81 75 GLN A CA 1
ATOM 553 C C . GLN A 1 75 ? -20.943 22.773 12.396 1.00 97.81 75 GLN A C 1
ATOM 555 O O . GLN A 1 75 ? -20.526 23.009 13.532 1.00 97.81 75 GLN A O 1
ATOM 560 N N . MET A 1 76 ? -20.129 22.554 11.376 1.00 96.12 76 MET A N 1
ATOM 561 C CA . MET A 1 76 ? -18.690 22.406 11.519 1.00 96.12 76 MET A CA 1
ATOM 562 C C . MET A 1 76 ? -17.964 23.427 10.645 1.00 96.12 76 MET A C 1
ATOM 564 O O . MET A 1 76 ? -18.327 23.657 9.498 1.00 96.12 76 MET A O 1
ATOM 568 N N . THR A 1 77 ? -16.903 24.032 11.165 1.00 95.12 77 THR A N 1
ATOM 569 C CA . THR A 1 77 ? -15.892 24.707 10.349 1.00 95.12 77 THR A CA 1
ATOM 570 C C . THR A 1 77 ? -14.637 23.854 10.354 1.00 95.12 77 THR A C 1
ATOM 572 O O . THR A 1 77 ? -14.005 23.663 11.391 1.00 95.12 77 THR A O 1
ATOM 575 N N . PHE A 1 78 ? -14.282 23.337 9.187 1.00 89.88 78 PHE A N 1
ATOM 576 C CA . PHE A 1 78 ? -13.075 22.552 8.987 1.00 89.88 78 PHE A CA 1
ATOM 577 C C . PHE A 1 78 ? -11.910 23.475 8.644 1.00 89.88 78 PHE A C 1
ATOM 579 O O . PHE A 1 78 ? -12.039 24.347 7.781 1.00 89.88 78 PHE A O 1
ATOM 586 N N . VAL A 1 79 ? -10.770 23.272 9.296 1.00 87.81 79 VAL A N 1
ATOM 587 C CA . VAL A 1 79 ? -9.509 23.960 9.024 1.00 87.81 79 VAL A CA 1
ATOM 588 C C . VAL A 1 79 ? -8.420 22.910 8.881 1.00 87.81 79 VAL A C 1
ATOM 590 O O . VAL A 1 79 ? -8.102 22.212 9.833 1.00 87.81 79 VAL A O 1
ATOM 593 N N . ASN A 1 80 ? -7.805 22.808 7.711 1.00 82.25 80 ASN A N 1
ATOM 594 C CA . ASN A 1 80 ? -6.717 21.867 7.468 1.00 82.25 80 ASN A CA 1
ATOM 595 C C . ASN A 1 80 ? -5.476 22.601 6.975 1.00 82.25 80 ASN A C 1
ATOM 597 O O . ASN A 1 80 ? -5.581 23.422 6.070 1.00 82.25 80 ASN A O 1
ATOM 601 N N . THR A 1 81 ? -4.314 22.302 7.555 1.00 72.62 81 THR A N 1
ATOM 602 C CA . THR A 1 81 ? -3.011 22.840 7.131 1.00 72.62 81 THR A CA 1
ATOM 603 C C . THR A 1 81 ? -2.034 21.766 6.636 1.00 72.62 81 THR A C 1
ATOM 605 O O . THR A 1 81 ? -0.892 22.084 6.312 1.00 72.62 81 THR A O 1
ATOM 608 N N . ASP A 1 82 ? -2.468 20.507 6.584 1.00 62.94 82 ASP A N 1
ATOM 609 C CA . ASP A 1 82 ? -1.692 19.271 6.388 1.00 62.94 82 ASP A CA 1
ATOM 610 C C . ASP A 1 82 ? -0.857 19.212 5.098 1.00 62.94 82 ASP A C 1
ATOM 612 O O . ASP A 1 82 ? 0.149 18.520 5.001 1.00 62.94 82 ASP A O 1
ATOM 616 N N . SER A 1 83 ? -1.186 20.020 4.102 1.00 50.44 83 SER A N 1
ATOM 617 C CA . SER A 1 83 ? -0.555 19.934 2.782 1.00 50.44 83 SER A CA 1
ATOM 618 C C . SER A 1 83 ? 0.274 21.162 2.401 1.00 50.44 83 SER A C 1
ATOM 620 O O . SER A 1 83 ? 0.665 21.317 1.249 1.00 50.44 83 SER A O 1
ATOM 622 N N . GLY A 1 84 ? 0.527 22.069 3.352 1.00 55.00 84 GLY A N 1
ATOM 623 C CA . GLY A 1 84 ? 0.976 23.427 3.021 1.00 55.00 84 GLY A CA 1
ATOM 624 C C . GLY A 1 84 ? -0.138 24.274 2.391 1.00 55.00 84 GLY A C 1
ATOM 625 O O . GLY A 1 84 ? 0.108 25.402 1.955 1.00 55.00 84 GLY A O 1
ATOM 626 N N . TYR A 1 85 ? -1.369 23.750 2.370 1.00 64.88 85 TYR A N 1
ATOM 627 C CA . TYR A 1 85 ? -2.542 24.377 1.777 1.00 64.88 85 TYR A CA 1
ATOM 628 C C . TYR A 1 85 ? -3.604 24.568 2.855 1.00 64.88 85 TYR A C 1
ATOM 630 O O . TYR A 1 85 ? -4.322 23.622 3.177 1.00 64.88 85 TYR A O 1
ATOM 638 N N . PRO A 1 86 ? -3.698 25.769 3.449 1.00 66.81 86 PRO A N 1
ATOM 639 C CA . PRO A 1 86 ? -4.761 26.064 4.390 1.00 66.81 86 PRO A CA 1
ATOM 640 C C . PRO A 1 86 ? -6.104 25.991 3.659 1.00 66.81 86 PRO A C 1
ATOM 642 O O . PRO A 1 86 ? -6.428 26.861 2.850 1.00 66.81 86 PRO A O 1
ATOM 645 N N . ALA A 1 87 ? -6.876 24.946 3.933 1.00 77.94 87 ALA A N 1
ATOM 646 C CA . ALA A 1 87 ? -8.262 24.838 3.513 1.00 77.94 87 ALA A CA 1
ATOM 647 C C . ALA A 1 87 ? -9.136 25.168 4.719 1.00 77.94 87 ALA A C 1
ATOM 649 O O . ALA A 1 87 ? -9.029 24.520 5.758 1.00 77.94 87 ALA A O 1
ATOM 650 N N . LYS A 1 88 ? -9.981 26.190 4.580 1.00 88.62 88 LYS A N 1
ATOM 651 C CA . LYS A 1 88 ? -11.022 26.516 5.553 1.00 88.62 88 LYS A CA 1
ATOM 652 C C . LYS A 1 88 ? -12.366 26.466 4.852 1.00 88.62 88 LYS A C 1
ATOM 654 O O . LYS A 1 88 ? -12.515 27.084 3.800 1.00 88.62 88 LYS A O 1
ATOM 659 N N . GLY A 1 89 ? -13.318 25.749 5.431 1.00 90.12 89 GLY A N 1
ATOM 660 C CA . GLY A 1 89 ? -14.611 25.534 4.802 1.00 90.12 89 GLY A CA 1
ATOM 661 C C . GLY A 1 89 ? -15.717 25.217 5.803 1.00 90.12 89 GLY A C 1
ATOM 662 O O . GLY A 1 89 ? -15.416 24.693 6.882 1.00 90.12 89 GLY A O 1
ATOM 663 N N . PRO A 1 90 ? -16.978 25.559 5.487 1.00 95.00 90 PRO A N 1
ATOM 664 C CA . PRO A 1 90 ? -18.117 25.076 6.247 1.00 95.00 90 PRO A CA 1
ATOM 665 C C . PRO A 1 90 ? -18.309 23.571 6.025 1.00 95.00 90 PRO A C 1
ATOM 667 O O . PRO A 1 90 ? -17.819 22.980 5.059 1.00 95.00 90 PRO A O 1
ATOM 670 N N . GLY A 1 91 ? -19.045 22.956 6.931 1.00 94.75 91 GLY A N 1
ATOM 671 C CA . GLY A 1 91 ? -19.323 21.538 6.915 1.00 94.75 91 GLY A CA 1
ATOM 672 C C . GLY A 1 91 ? -20.371 21.160 7.944 1.00 94.75 91 GLY A C 1
ATOM 673 O O . GLY A 1 91 ? -20.878 21.994 8.696 1.00 94.75 91 GLY A O 1
ATOM 674 N N . PHE A 1 92 ? -20.659 19.873 7.992 1.00 96.44 92 PHE A N 1
ATOM 675 C CA . PHE A 1 92 ? -21.607 19.281 8.916 1.00 96.44 92 PHE A CA 1
ATOM 676 C C . PHE A 1 92 ? -20.997 18.016 9.507 1.00 96.44 92 PHE A C 1
ATOM 678 O O . PHE A 1 92 ? -20.296 17.277 8.819 1.00 96.44 92 PHE A O 1
ATOM 685 N N . PHE A 1 93 ? -21.249 17.770 10.786 1.00 96.88 93 PHE A N 1
ATOM 686 C CA . PHE A 1 93 ? -20.809 16.560 11.465 1.00 96.88 93 PHE A CA 1
ATOM 687 C C . PHE A 1 93 ? -21.991 15.930 12.186 1.00 96.88 93 PHE A C 1
ATOM 689 O O . PHE A 1 93 ? -22.738 16.628 12.869 1.00 96.88 93 PHE A O 1
ATOM 696 N N . ALA A 1 94 ? -22.142 14.618 12.067 1.00 97.50 94 ALA A N 1
ATOM 697 C CA . ALA A 1 94 ? -23.070 13.836 12.865 1.00 97.50 94 ALA A CA 1
ATOM 698 C C . ALA A 1 94 ? -22.421 12.515 13.264 1.00 97.50 94 ALA A C 1
ATOM 700 O O . ALA A 1 94 ? -21.756 11.875 12.453 1.00 97.50 94 ALA A O 1
ATOM 701 N N . GLN A 1 95 ? -22.651 12.084 14.497 1.00 96.56 95 GLN A N 1
ATOM 702 C CA . GLN A 1 95 ? -22.240 10.766 14.960 1.00 96.56 95 GLN A CA 1
ATOM 703 C C . GLN A 1 95 ? -23.316 10.126 15.827 1.00 96.56 95 GLN A C 1
ATOM 705 O O . GLN A 1 95 ? -24.057 10.812 16.534 1.00 96.56 95 GLN A O 1
ATOM 710 N N . ASP A 1 96 ? -23.356 8.802 15.789 1.00 97.44 96 ASP A N 1
ATOM 711 C CA . ASP A 1 96 ? -24.102 7.956 16.708 1.00 97.44 96 ASP A CA 1
ATOM 712 C C . ASP A 1 96 ? -23.227 6.736 17.028 1.00 97.44 96 ASP A C 1
ATOM 714 O O . ASP A 1 96 ? -23.075 5.811 16.225 1.00 97.44 96 ASP A O 1
ATOM 718 N N . VAL A 1 97 ? -22.585 6.779 18.197 1.00 95.56 97 VAL A N 1
ATOM 719 C CA . VAL A 1 97 ? -21.654 5.747 18.674 1.00 95.56 97 VAL A CA 1
ATOM 720 C C . VAL A 1 97 ? -22.361 4.410 18.887 1.00 95.56 97 VAL A C 1
ATOM 722 O O . VAL A 1 97 ? -21.765 3.360 18.632 1.00 95.56 97 VAL A O 1
ATOM 725 N N . ASP A 1 98 ? -23.638 4.434 19.271 1.00 95.06 98 ASP A N 1
ATOM 726 C CA . ASP A 1 98 ? -24.428 3.225 19.501 1.00 95.06 98 ASP A CA 1
ATOM 727 C C . ASP A 1 98 ? -24.753 2.527 18.171 1.00 95.06 98 ASP A C 1
ATOM 729 O O . ASP A 1 98 ? -24.653 1.301 18.065 1.00 95.06 98 ASP A O 1
ATOM 733 N N . LEU A 1 99 ? -25.046 3.305 17.120 1.00 94.81 99 LEU A N 1
ATOM 734 C CA . LEU A 1 99 ? -25.177 2.804 15.744 1.00 94.81 99 LEU A CA 1
ATOM 735 C C . LEU A 1 99 ? -23.834 2.512 15.065 1.00 94.81 99 LEU A C 1
ATOM 737 O O . LEU A 1 99 ? -23.809 1.930 13.978 1.00 94.81 99 LEU A O 1
ATOM 741 N N . LYS A 1 100 ? -22.717 2.896 15.691 1.00 94.88 100 LYS A N 1
ATOM 742 C CA . LYS A 1 100 ? -21.378 2.881 15.091 1.00 94.88 100 LYS A CA 1
ATOM 743 C C . LYS A 1 100 ? -21.351 3.615 13.753 1.00 94.88 100 LYS A C 1
ATOM 745 O O . LYS A 1 100 ? -20.797 3.103 12.777 1.00 94.88 100 LYS A O 1
ATOM 750 N N . ALA A 1 101 ? -21.994 4.776 13.705 1.00 95.06 101 ALA A N 1
ATOM 751 C CA . ALA A 1 101 ? -22.171 5.546 12.489 1.00 95.06 101 ALA A CA 1
ATOM 752 C C . ALA A 1 101 ? -21.664 6.983 12.641 1.00 95.06 101 ALA A C 1
ATOM 754 O O . ALA A 1 101 ? -21.809 7.608 13.692 1.00 95.06 101 ALA A O 1
ATOM 755 N N . MET A 1 102 ? -21.073 7.514 11.576 1.00 95.62 102 MET A N 1
ATOM 756 C CA . MET A 1 102 ? -20.582 8.884 11.499 1.00 95.62 102 MET A CA 1
ATOM 757 C C . MET A 1 102 ? -20.762 9.431 10.095 1.00 95.62 102 MET A C 1
ATOM 759 O O . MET A 1 102 ? -20.501 8.735 9.119 1.00 95.62 102 MET A O 1
ATOM 763 N N . ARG A 1 103 ? -21.147 10.699 10.005 1.00 95.12 103 ARG A N 1
ATOM 764 C CA . ARG A 1 103 ? -21.207 11.472 8.773 1.00 95.12 103 ARG A CA 1
ATOM 765 C C . ARG A 1 103 ? -20.417 12.759 8.943 1.00 95.12 103 ARG A C 1
ATOM 767 O O . ARG A 1 103 ? -20.604 13.480 9.921 1.00 95.12 103 ARG A O 1
ATOM 774 N N . MET A 1 104 ? -19.582 13.072 7.964 1.00 94.69 104 MET A N 1
ATOM 775 C CA . MET A 1 104 ? -18.840 14.322 7.893 1.00 94.69 104 MET A CA 1
ATOM 776 C C . MET A 1 104 ? -18.975 14.917 6.496 1.00 94.69 104 MET A C 1
ATOM 778 O O . MET A 1 104 ? -18.513 14.337 5.523 1.00 94.69 104 MET A O 1
ATOM 782 N N . GLU A 1 105 ? -19.574 16.093 6.397 1.00 93.62 105 GLU A N 1
ATOM 783 C CA . GLU A 1 105 ? -19.672 16.861 5.160 1.00 93.62 105 GLU A CA 1
ATOM 784 C C . GLU A 1 105 ? -18.705 18.034 5.221 1.00 93.62 105 GLU A C 1
ATOM 786 O O . GLU A 1 105 ? -18.633 18.741 6.228 1.00 93.62 105 GLU A O 1
ATOM 791 N N . THR A 1 106 ? -17.964 18.265 4.144 1.00 90.62 106 THR A N 1
ATOM 792 C CA . THR A 1 106 ? -17.064 19.410 4.026 1.00 90.62 106 THR A CA 1
ATOM 793 C C . THR A 1 106 ? -17.202 20.043 2.655 1.00 90.62 106 THR A C 1
ATOM 795 O O . THR A 1 106 ? -17.118 19.363 1.634 1.00 90.62 106 THR A O 1
ATOM 798 N N . ILE A 1 107 ? -17.359 21.364 2.642 1.00 89.00 107 ILE A N 1
ATOM 799 C CA . ILE A 1 107 ? -17.238 22.183 1.440 1.00 89.00 107 ILE A CA 1
ATOM 800 C C . ILE A 1 107 ? -15.971 22.996 1.613 1.00 89.00 107 ILE A C 1
ATOM 802 O O . ILE A 1 107 ? -15.889 23.841 2.503 1.00 89.00 107 ILE A O 1
ATOM 806 N N . ARG A 1 108 ? -14.955 22.731 0.796 1.00 84.25 108 ARG A N 1
ATOM 807 C CA . ARG A 1 108 ? -13.660 23.405 0.929 1.00 84.25 108 ARG A CA 1
ATOM 808 C C . ARG A 1 108 ? -13.146 23.909 -0.412 1.00 84.25 108 ARG A C 1
ATOM 810 O O . ARG A 1 108 ? -13.246 23.169 -1.388 1.00 84.25 108 ARG A O 1
ATOM 817 N N . PRO A 1 109 ? -12.508 25.090 -0.453 1.00 82.25 109 PRO A N 1
ATOM 818 C CA . PRO A 1 109 ? -11.810 25.536 -1.647 1.00 82.25 109 PRO A CA 1
ATOM 819 C C . PRO A 1 109 ? -10.758 24.509 -2.050 1.00 82.25 109 PRO A C 1
ATOM 821 O O . PRO A 1 109 ? -9.886 24.146 -1.248 1.00 82.25 109 PRO A O 1
ATOM 824 N N . PHE A 1 110 ? -10.825 24.048 -3.293 1.00 78.25 110 PHE A N 1
ATOM 825 C CA . PHE A 1 110 ? -9.875 23.096 -3.830 1.00 78.25 110 PHE A CA 1
ATOM 826 C C . PHE A 1 110 ? -8.477 23.717 -3.809 1.00 78.25 110 PHE A C 1
ATOM 828 O O . PHE A 1 110 ? -8.211 24.755 -4.428 1.00 78.25 110 PHE A O 1
ATOM 835 N N . LEU A 1 111 ? -7.583 23.105 -3.027 1.00 73.44 111 LEU A N 1
ATOM 836 C CA . LEU A 1 111 ? -6.211 23.573 -2.835 1.00 73.44 111 LEU A CA 1
ATOM 837 C C . LEU A 1 111 ? -6.089 25.017 -2.307 1.00 73.44 111 LEU A C 1
ATOM 839 O O . LEU A 1 111 ? -5.046 25.650 -2.460 1.00 73.44 111 LEU A O 1
ATOM 843 N N . GLY A 1 112 ? -7.145 25.573 -1.701 1.00 63.72 112 GLY A N 1
ATOM 844 C CA . GLY A 1 112 ? -7.150 26.909 -1.087 1.00 63.72 112 GLY A CA 1
ATOM 845 C C . GLY A 1 112 ? -6.945 28.099 -2.041 1.00 63.72 112 GLY A C 1
ATOM 846 O O . GLY A 1 112 ? -7.076 29.244 -1.608 1.00 63.72 112 GLY A O 1
ATOM 847 N N . LYS A 1 113 ? -6.596 27.870 -3.317 1.00 70.19 113 LYS A N 1
ATOM 848 C CA . LYS A 1 113 ? -6.152 28.921 -4.253 1.00 70.19 113 LYS A CA 1
ATOM 849 C C . LYS A 1 113 ? -6.699 28.816 -5.672 1.00 70.19 113 LYS A C 1
ATOM 851 O O . LYS A 1 113 ? -6.631 29.816 -6.388 1.00 70.19 113 LYS A O 1
ATOM 856 N N . ILE A 1 114 ? -7.242 27.671 -6.093 1.00 77.88 114 ILE A N 1
ATOM 857 C CA . ILE A 1 114 ? -7.885 27.582 -7.409 1.00 77.88 114 ILE A CA 1
ATOM 858 C C . ILE A 1 114 ? -9.260 28.240 -7.295 1.00 77.88 114 ILE A C 1
ATOM 860 O O . ILE A 1 114 ? -10.189 27.692 -6.710 1.00 77.88 114 ILE A O 1
ATOM 864 N N . LYS A 1 115 ? -9.364 29.477 -7.790 1.00 77.88 115 LYS A N 1
ATOM 865 C CA . LYS A 1 115 ? -10.591 30.274 -7.673 1.00 77.88 115 LYS A CA 1
ATOM 866 C C . LYS A 1 115 ? -11.755 29.582 -8.381 1.00 77.88 115 LYS A C 1
ATOM 868 O O . LYS A 1 115 ? -11.621 29.197 -9.538 1.00 77.88 115 LYS A O 1
ATOM 873 N N . GLY A 1 116 ? -12.902 29.524 -7.707 1.00 79.31 116 GLY A N 1
ATOM 874 C CA . GLY A 1 116 ? -14.146 28.996 -8.274 1.00 79.31 116 GLY A CA 1
ATOM 875 C C . GLY A 1 116 ? -14.206 27.472 -8.351 1.00 79.31 116 GLY A C 1
ATOM 876 O O . GLY A 1 116 ? -15.049 26.945 -9.065 1.00 79.31 116 GLY A O 1
ATOM 877 N N . MET A 1 117 ? -13.312 26.774 -7.649 1.00 82.81 117 MET A N 1
ATOM 878 C CA . MET A 1 117 ? -13.326 25.324 -7.550 1.00 82.81 117 MET A CA 1
ATOM 879 C C . MET A 1 117 ? -13.404 24.948 -6.075 1.00 82.81 117 MET A C 1
ATOM 881 O O . MET A 1 117 ? -12.418 25.058 -5.352 1.00 82.81 117 MET A O 1
ATOM 885 N N . ASP A 1 118 ? -14.583 24.529 -5.636 1.00 84.94 118 ASP A N 1
ATOM 886 C CA . ASP A 1 118 ? -14.789 23.942 -4.316 1.00 84.94 118 ASP A CA 1
ATOM 887 C C . ASP A 1 118 ? -14.851 22.421 -4.455 1.00 84.94 118 ASP A C 1
ATOM 889 O O . ASP A 1 118 ? -15.166 21.907 -5.521 1.00 84.94 118 ASP A O 1
ATOM 893 N N . THR A 1 119 ? -14.522 21.698 -3.393 1.00 83.19 119 THR A N 1
ATOM 894 C CA . THR A 1 119 ? -14.777 20.264 -3.267 1.00 83.19 119 THR A CA 1
ATOM 895 C C . THR A 1 119 ? -15.872 20.090 -2.232 1.00 83.19 119 THR A C 1
ATOM 897 O O . THR A 1 119 ? -15.677 20.471 -1.075 1.00 83.19 119 THR A O 1
ATOM 900 N N . ASN A 1 120 ? -16.996 19.509 -2.652 1.00 88.00 120 ASN A N 1
ATOM 901 C CA . ASN A 1 120 ? -18.032 19.020 -1.752 1.00 88.00 120 ASN A CA 1
ATOM 902 C C . ASN A 1 120 ? -17.824 17.518 -1.533 1.00 88.00 120 ASN A C 1
ATOM 904 O O . ASN A 1 120 ? -17.988 16.721 -2.458 1.00 88.00 120 ASN A O 1
ATOM 908 N N . LEU A 1 121 ? -17.415 17.160 -0.319 1.00 88.50 121 LEU A N 1
ATOM 909 C CA . LEU A 1 121 ? -17.157 15.785 0.080 1.00 88.50 121 LEU A CA 1
ATOM 910 C C . LEU A 1 121 ? -17.976 15.465 1.321 1.00 88.50 121 LEU A C 1
ATOM 912 O O . LEU A 1 121 ? -17.796 16.084 2.371 1.00 88.50 121 LEU A O 1
ATOM 916 N N . THR A 1 122 ? -18.827 14.457 1.199 1.00 92.00 122 THR A N 1
ATOM 917 C CA . THR A 1 122 ? -19.496 13.804 2.316 1.00 92.00 122 THR A CA 1
ATOM 918 C C . THR A 1 122 ? -18.832 12.463 2.557 1.00 92.00 122 THR A C 1
ATOM 920 O O . THR A 1 122 ? -18.703 11.660 1.646 1.00 92.00 122 THR A O 1
ATOM 923 N N . MET A 1 123 ? -18.454 12.196 3.793 1.00 91.19 123 MET A N 1
ATOM 924 C CA . MET A 1 123 ? -17.916 10.920 4.233 1.00 91.19 123 MET A CA 1
ATOM 925 C C . MET A 1 123 ? -18.930 10.296 5.173 1.00 91.19 123 MET A C 1
ATOM 927 O O . MET A 1 123 ? -19.437 10.968 6.072 1.00 91.19 123 MET A O 1
ATOM 931 N N . LEU A 1 124 ? -19.242 9.029 4.958 1.00 93.75 124 LEU A N 1
ATOM 932 C CA . LEU A 1 124 ? -20.172 8.272 5.776 1.00 93.75 124 LEU A CA 1
ATOM 933 C C . LEU A 1 124 ? -19.497 6.974 6.192 1.00 93.75 124 LEU A C 1
ATOM 935 O O . LEU A 1 124 ? -19.095 6.202 5.334 1.00 93.75 124 LEU A O 1
ATOM 939 N N . SER A 1 125 ? -19.426 6.705 7.485 1.00 92.19 125 SER A N 1
ATOM 940 C CA . SER A 1 125 ? -18.872 5.468 8.032 1.00 92.19 125 SER A CA 1
ATOM 941 C C . SER A 1 125 ? -19.950 4.789 8.872 1.00 92.19 125 SER A C 1
ATOM 943 O O . SER A 1 125 ? -20.482 5.413 9.781 1.00 92.19 125 SER A O 1
ATOM 945 N N . ILE A 1 126 ? -20.303 3.535 8.564 1.00 92.62 126 ILE A N 1
ATOM 946 C CA . ILE A 1 126 ? -21.303 2.730 9.291 1.00 92.62 126 ILE A CA 1
ATOM 947 C C . ILE A 1 126 ? -20.711 1.349 9.585 1.00 92.62 126 ILE A C 1
ATOM 949 O O . ILE A 1 126 ? -20.476 0.524 8.693 1.00 92.62 126 ILE A O 1
ATOM 953 N N . GLY A 1 127 ? -20.476 1.072 10.864 1.00 89.44 127 GLY A N 1
ATOM 954 C CA . GLY A 1 127 ? -19.856 -0.160 11.333 1.00 89.44 127 GLY A CA 1
ATOM 955 C C . GLY A 1 127 ? -18.425 -0.321 10.813 1.00 89.44 127 GLY A C 1
ATOM 956 O O . GLY A 1 127 ? -17.497 0.291 11.335 1.00 89.44 127 GLY A O 1
ATOM 957 N N . ASN A 1 128 ? -18.252 -1.188 9.812 1.00 84.56 128 ASN A N 1
ATOM 958 C CA . ASN A 1 128 ? -16.959 -1.492 9.177 1.00 84.56 128 ASN A CA 1
ATOM 959 C C . ASN A 1 128 ? -16.938 -1.108 7.688 1.00 84.56 128 ASN A C 1
ATOM 961 O O . ASN A 1 128 ? -16.198 -1.704 6.907 1.00 84.56 128 ASN A O 1
ATOM 965 N N . HIS A 1 129 ? -17.812 -0.194 7.279 1.00 86.19 129 HIS A N 1
ATOM 966 C CA . HIS A 1 129 ? -17.902 0.261 5.902 1.00 86.19 129 HIS A CA 1
ATOM 967 C C . HIS A 1 129 ? -17.844 1.778 5.893 1.00 86.19 129 HIS A C 1
ATOM 969 O O . HIS A 1 129 ? -18.466 2.418 6.743 1.00 86.19 129 HIS A O 1
ATOM 975 N N . SER A 1 130 ? -17.139 2.322 4.911 1.00 88.50 130 SER A N 1
ATOM 976 C CA . SER A 1 130 ? -17.052 3.755 4.679 1.00 88.50 130 SER A CA 1
ATOM 977 C C . SER A 1 130 ? -17.424 4.055 3.236 1.00 88.50 130 SER A C 1
ATOM 979 O O . SER A 1 130 ? -17.174 3.253 2.332 1.00 88.50 130 SER A O 1
ATOM 981 N N . TRP A 1 131 ? -18.033 5.210 3.020 1.00 90.38 131 TRP A N 1
ATOM 982 C CA . TRP A 1 131 ? -18.442 5.705 1.721 1.00 90.38 131 TRP A CA 1
ATOM 983 C C . TRP A 1 131 ? -18.051 7.167 1.571 1.00 90.38 131 TRP A C 1
ATOM 985 O O . TRP A 1 131 ? -18.303 7.970 2.468 1.00 90.38 131 TRP A O 1
ATOM 995 N N . ASP A 1 132 ? -17.514 7.503 0.405 1.00 89.12 132 ASP A N 1
ATOM 996 C CA . ASP A 1 132 ? -17.377 8.884 -0.040 1.00 89.12 132 ASP A CA 1
ATOM 997 C C . ASP A 1 132 ? -18.547 9.209 -0.959 1.00 89.12 132 ASP A C 1
ATOM 999 O O . ASP A 1 132 ? -18.766 8.518 -1.960 1.00 89.12 132 ASP A O 1
ATOM 1003 N N . LEU A 1 133 ? -19.286 10.263 -0.623 1.00 89.31 133 LEU A N 1
ATOM 1004 C CA . LEU A 1 133 ? -20.250 10.884 -1.507 1.00 89.31 133 LEU A CA 1
ATOM 1005 C C . LEU A 1 133 ? -19.729 12.221 -2.019 1.00 89.31 133 LEU A C 1
ATOM 1007 O O . LEU A 1 133 ? -19.352 13.110 -1.252 1.00 89.31 133 LEU A O 1
ATOM 1011 N N . THR A 1 134 ? -19.732 12.351 -3.336 1.00 86.25 134 THR A N 1
ATOM 1012 C CA . THR A 1 134 ? -19.315 13.545 -4.073 1.00 86.25 134 THR A CA 1
ATOM 1013 C C . THR A 1 134 ? -20.391 13.927 -5.069 1.00 86.25 134 THR A C 1
ATOM 1015 O O . THR A 1 134 ? -21.270 13.123 -5.352 1.00 86.25 134 THR A O 1
ATOM 1018 N N . GLY A 1 135 ? -20.337 15.148 -5.596 1.00 75.88 135 GLY A N 1
ATOM 1019 C CA . GLY A 1 135 ? -21.311 15.619 -6.578 1.00 75.88 135 GLY A CA 1
ATOM 1020 C C . GLY A 1 135 ? -22.501 16.335 -5.950 1.00 75.88 135 GLY A C 1
ATOM 1021 O O . GLY A 1 135 ? -23.161 15.821 -5.052 1.00 75.88 135 GLY A O 1
ATOM 1022 N N . ASN A 1 136 ? -22.766 17.554 -6.428 1.00 73.81 136 ASN A N 1
ATOM 1023 C CA . ASN A 1 136 ? -23.890 18.371 -5.963 1.00 73.81 136 ASN A CA 1
ATOM 1024 C C . ASN A 1 136 ? -25.214 17.898 -6.587 1.00 73.81 136 ASN A C 1
ATOM 1026 O O . ASN A 1 136 ? -26.137 17.507 -5.881 1.00 73.81 136 ASN A O 1
ATOM 1030 N N . ASN A 1 137 ? -25.299 17.929 -7.922 1.00 73.88 137 ASN A N 1
ATOM 1031 C CA . ASN A 1 137 ? -26.540 17.648 -8.660 1.00 73.88 137 ASN A CA 1
ATOM 1032 C C . ASN A 1 137 ? -26.700 16.170 -9.033 1.00 73.88 137 ASN A C 1
ATOM 1034 O O . ASN A 1 137 ? -27.816 15.672 -9.148 1.00 73.88 137 ASN A O 1
ATOM 1038 N N . GLU A 1 138 ? -25.583 15.475 -9.216 1.00 76.25 138 GLU A N 1
ATOM 1039 C CA . GLU A 1 138 ? -25.529 14.045 -9.489 1.00 76.25 138 GLU A CA 1
ATOM 1040 C C . GLU A 1 138 ? -24.615 13.425 -8.437 1.00 76.25 138 GLU A C 1
ATOM 1042 O O . GLU A 1 138 ? -23.420 13.266 -8.692 1.00 76.25 138 GLU A O 1
ATOM 1047 N N . PRO A 1 139 ? -25.132 13.159 -7.221 1.00 81.69 139 PRO A N 1
ATOM 1048 C CA . PRO A 1 139 ? -24.312 12.554 -6.195 1.00 81.69 139 PRO A CA 1
ATOM 1049 C C . PRO A 1 139 ? -23.775 11.221 -6.713 1.00 81.69 139 PRO A C 1
ATOM 1051 O O . PRO A 1 139 ? -24.440 10.502 -7.456 1.00 81.69 139 PRO A O 1
ATOM 1054 N N . MET A 1 140 ? -22.571 10.863 -6.318 1.00 82.00 140 MET A N 1
ATOM 1055 C CA . MET A 1 140 ? -22.038 9.530 -6.516 1.00 82.00 140 MET A CA 1
ATOM 1056 C C . MET A 1 140 ? -21.586 8.997 -5.186 1.00 82.00 140 MET A C 1
ATOM 1058 O O . MET A 1 140 ? -21.197 9.755 -4.310 1.00 82.00 140 MET A O 1
ATOM 1062 N N . CYS A 1 141 ? -21.637 7.681 -5.046 1.00 88.31 141 CYS A N 1
ATOM 1063 C CA . CYS A 1 141 ? -21.215 7.028 -3.830 1.00 88.31 141 CYS A CA 1
ATOM 1064 C C . CYS A 1 141 ? -20.147 5.996 -4.124 1.00 88.31 141 CYS A C 1
ATOM 1066 O O . CYS A 1 141 ? -20.371 5.057 -4.887 1.00 88.31 141 CYS A O 1
ATOM 1068 N N . ARG A 1 142 ? -18.983 6.164 -3.509 1.00 85.12 142 ARG A N 1
ATOM 1069 C CA . ARG A 1 142 ? -17.855 5.249 -3.630 1.00 85.12 142 ARG A CA 1
ATOM 1070 C C . ARG A 1 142 ? -17.689 4.514 -2.323 1.00 85.12 142 ARG A C 1
ATOM 1072 O O . ARG A 1 142 ? -17.608 5.140 -1.276 1.00 85.12 142 ARG A O 1
ATOM 1079 N N . VAL A 1 143 ? -17.606 3.192 -2.390 1.00 83.44 143 VAL A N 1
ATOM 1080 C CA . VAL A 1 143 ? -17.209 2.399 -1.228 1.00 83.44 143 VAL A CA 1
ATOM 1081 C C . VAL A 1 143 ? -15.721 2.625 -1.005 1.00 83.44 143 VAL A C 1
ATOM 1083 O O . VAL A 1 143 ? -14.912 2.360 -1.896 1.00 83.44 143 VAL A O 1
ATOM 1086 N N . LEU A 1 144 ? -15.366 3.103 0.181 1.00 76.25 144 LEU A N 1
ATOM 1087 C CA . LEU A 1 144 ? -13.987 3.145 0.615 1.00 76.25 144 LEU A CA 1
ATOM 1088 C C . LEU A 1 144 ? -13.626 1.788 1.227 1.00 76.25 144 LEU A C 1
ATOM 1090 O O . LEU A 1 144 ? -14.265 1.355 2.191 1.00 76.25 144 LEU A O 1
ATOM 1094 N N . PRO A 1 145 ? -12.611 1.097 0.692 1.00 65.81 145 PRO A N 1
ATOM 1095 C CA . PRO A 1 145 ? -12.052 -0.062 1.364 1.00 65.81 145 PRO A CA 1
ATOM 1096 C C . PRO A 1 145 ? -11.454 0.404 2.696 1.00 65.81 145 PRO A C 1
ATOM 1098 O O . PRO A 1 145 ? -10.448 1.110 2.723 1.00 65.81 145 PRO A O 1
ATOM 1101 N N . MET A 1 146 ? -12.069 0.015 3.812 1.00 59.94 146 MET A N 1
ATOM 1102 C CA . MET A 1 146 ? -11.429 0.151 5.117 1.00 59.94 146 MET A CA 1
ATOM 1103 C C . MET A 1 146 ? -10.251 -0.828 5.140 1.00 59.94 146 MET A C 1
ATOM 1105 O O . MET A 1 146 ? -10.438 -2.047 5.190 1.00 59.94 146 MET A O 1
ATOM 1109 N N . PHE A 1 147 ? -9.024 -0.323 5.017 1.00 54.09 147 PHE A N 1
ATOM 1110 C CA . PHE A 1 147 ? -7.846 -1.185 5.014 1.00 54.09 147 PHE A CA 1
ATOM 1111 C C . PHE A 1 147 ? -7.531 -1.626 6.449 1.00 54.09 147 PHE A C 1
ATOM 1113 O O . PHE A 1 147 ? -7.373 -0.810 7.353 1.00 54.09 147 PHE A O 1
ATOM 1120 N N . GLY A 1 148 ? -7.385 -2.935 6.668 1.00 59.94 148 GLY A N 1
ATOM 1121 C CA . GLY A 1 148 ? -6.923 -3.484 7.948 1.00 59.94 148 GLY A CA 1
ATOM 1122 C C . GLY A 1 148 ? -7.977 -3.478 9.065 1.00 59.94 148 GLY A C 1
ATOM 1123 O O . GLY A 1 148 ? -9.071 -4.011 8.897 1.00 59.94 148 GLY A O 1
ATOM 1124 N N . THR A 1 149 ? -7.610 -2.964 10.247 1.00 55.06 149 THR A N 1
ATOM 1125 C CA . THR A 1 149 ? -8.461 -2.920 11.456 1.00 55.06 149 THR A CA 1
ATOM 1126 C C . THR A 1 149 ? -9.322 -1.669 11.567 1.00 55.06 149 THR A C 1
ATOM 1128 O O . THR A 1 149 ? -9.934 -1.456 12.617 1.00 55.06 149 THR A O 1
ATOM 1131 N N . GLN A 1 150 ? -9.377 -0.861 10.510 1.00 63.16 150 GLN A N 1
ATOM 1132 C CA . GLN A 1 150 ? -10.224 0.317 10.426 1.00 63.16 150 GLN A CA 1
ATOM 1133 C C . GLN A 1 150 ? -11.685 -0.115 10.626 1.00 63.16 150 GLN A C 1
ATOM 1135 O O . GLN A 1 150 ? -12.307 -0.753 9.783 1.00 63.16 150 GLN A O 1
ATOM 1140 N N . ARG A 1 151 ? -12.199 0.166 11.819 1.00 73.94 151 ARG A N 1
ATOM 1141 C CA . ARG A 1 151 ? -13.591 0.002 12.235 1.00 73.94 151 ARG A CA 1
ATOM 1142 C C . ARG A 1 151 ? -14.014 1.334 12.819 1.00 73.94 151 ARG A C 1
ATOM 1144 O O . ARG A 1 151 ? -13.157 2.063 13.322 1.00 73.94 151 ARG A O 1
ATOM 1151 N N . PHE A 1 152 ? -15.312 1.614 12.815 1.00 85.19 152 PHE A N 1
ATOM 1152 C CA . PHE A 1 152 ? -15.839 2.748 13.558 1.00 85.19 152 PHE A CA 1
ATOM 1153 C C . PHE A 1 152 ? -15.255 2.782 14.983 1.00 85.19 152 PHE A C 1
ATOM 1155 O O . PHE A 1 152 ? -15.283 1.778 15.706 1.00 85.19 152 PHE A O 1
ATOM 1162 N N . HIS A 1 153 ? -14.739 3.944 15.374 1.00 84.62 153 HIS A N 1
ATOM 1163 C CA . HIS A 1 153 ? -14.276 4.230 16.723 1.00 84.62 153 HIS A CA 1
ATOM 1164 C C . HIS A 1 153 ? -14.751 5.625 17.118 1.00 84.62 153 HIS A C 1
ATOM 1166 O O . HIS A 1 153 ? -14.701 6.557 16.314 1.00 84.62 153 HIS A O 1
ATOM 1172 N N . ASP A 1 154 ? -15.212 5.752 18.359 1.00 90.44 154 ASP A N 1
ATOM 1173 C CA . ASP A 1 154 ? -15.604 7.036 18.919 1.00 90.44 154 ASP A CA 1
ATOM 1174 C C . ASP A 1 154 ? -14.356 7.889 19.167 1.00 90.44 154 ASP A C 1
ATOM 1176 O O . ASP A 1 154 ? -13.596 7.677 20.109 1.00 90.44 154 ASP A O 1
ATOM 1180 N N . MET A 1 155 ? -14.147 8.878 18.306 1.00 88.06 155 MET A N 1
ATOM 1181 C CA . MET A 1 155 ? -13.000 9.783 18.373 1.00 88.06 155 MET A CA 1
ATOM 1182 C C . MET A 1 155 ? -12.970 10.682 19.612 1.00 88.06 155 MET A C 1
ATOM 1184 O O . MET A 1 155 ? -11.938 11.301 19.873 1.00 88.06 155 MET A O 1
ATOM 1188 N N . PHE A 1 156 ? -14.062 10.760 20.375 1.00 94.81 156 PHE A N 1
ATOM 1189 C CA . PHE A 1 156 ? -14.129 11.533 21.612 1.00 94.81 156 PHE A CA 1
ATOM 1190 C C . PHE A 1 156 ? -13.977 10.665 22.868 1.00 94.81 156 PHE A C 1
ATOM 1192 O O . PHE A 1 156 ? -13.777 11.215 23.954 1.00 94.81 156 PHE A O 1
ATOM 1199 N N . ALA A 1 157 ? -13.993 9.332 22.740 1.00 93.56 157 ALA A N 1
ATOM 1200 C CA . ALA A 1 157 ? -13.955 8.406 23.875 1.00 93.56 157 ALA A CA 1
ATOM 1201 C C . ALA A 1 157 ? -12.730 8.614 24.781 1.00 93.56 157 ALA A C 1
ATOM 1203 O O . ALA A 1 157 ? -12.835 8.540 26.009 1.00 93.56 157 ALA A O 1
ATOM 1204 N N . TRP A 1 158 ? -11.574 8.964 24.204 1.00 94.88 158 TRP A N 1
ATOM 1205 C CA . TRP A 1 158 ? -10.363 9.219 24.987 1.00 94.88 158 TRP A CA 1
ATOM 1206 C C . TRP A 1 158 ? -10.508 10.396 25.951 1.00 94.88 158 TRP A C 1
ATOM 1208 O O . TRP A 1 158 ? -9.865 10.406 27.001 1.00 94.88 158 TRP A O 1
ATOM 1218 N N . ALA A 1 159 ? -11.330 11.392 25.612 1.00 95.88 159 ALA A N 1
ATOM 1219 C CA . ALA A 1 159 ? -11.472 12.599 26.412 1.00 95.88 159 ALA A CA 1
ATOM 1220 C C . ALA A 1 159 ? -12.221 12.320 27.722 1.00 95.88 159 ALA A C 1
ATOM 1222 O O . ALA A 1 159 ? -11.886 12.905 28.753 1.00 95.88 159 ALA A O 1
ATOM 1223 N N . ALA A 1 160 ? -13.149 11.357 27.698 1.00 95.06 160 ALA A N 1
ATOM 1224 C CA . ALA A 1 160 ? -13.897 10.886 28.859 1.00 95.06 160 ALA A CA 1
ATOM 1225 C C . ALA A 1 160 ? -13.053 10.037 29.828 1.00 95.06 160 ALA A C 1
ATOM 1227 O O . ALA A 1 160 ? -13.437 9.867 30.988 1.00 95.06 160 ALA A O 1
ATOM 1228 N N . ASN A 1 161 ? -11.911 9.507 29.377 1.00 93.38 161 ASN A N 1
ATOM 1229 C CA . ASN A 1 161 ? -11.063 8.613 30.156 1.00 93.38 161 ASN A CA 1
ATOM 1230 C C . ASN A 1 161 ? -9.912 9.382 30.844 1.00 93.38 161 ASN A C 1
ATOM 1232 O O . ASN A 1 161 ? -8.959 9.780 30.170 1.00 93.38 161 ASN A O 1
ATOM 1236 N N . PRO A 1 162 ? -9.906 9.520 32.185 1.00 92.75 162 PRO A N 1
ATOM 1237 C CA . PRO A 1 162 ? -8.889 10.293 32.907 1.00 92.75 162 PRO A CA 1
ATOM 1238 C C . PRO A 1 162 ? -7.472 9.705 32.813 1.00 92.75 162 PRO A C 1
ATOM 1240 O O . PRO A 1 162 ? -6.495 10.405 33.095 1.00 92.75 162 PRO A O 1
ATOM 1243 N N . ALA A 1 163 ? -7.334 8.430 32.425 1.00 89.94 163 ALA A N 1
ATOM 1244 C CA . ALA A 1 163 ? -6.032 7.839 32.139 1.00 89.94 163 ALA A CA 1
ATOM 1245 C C . ALA A 1 163 ? -5.460 8.347 30.810 1.00 89.94 163 ALA A C 1
ATOM 1247 O O . ALA A 1 163 ? -4.245 8.466 30.686 1.00 89.94 163 ALA A O 1
ATOM 1248 N N . LEU A 1 164 ? -6.319 8.674 29.842 1.00 91.38 164 LEU A N 1
ATOM 1249 C CA . LEU A 1 164 ? -5.950 9.103 28.493 1.00 91.38 164 LEU A CA 1
ATOM 1250 C C . LEU A 1 164 ? -5.963 10.620 28.318 1.00 91.38 164 LEU A C 1
ATOM 1252 O O . LEU A 1 164 ? -5.264 11.119 27.438 1.00 91.38 164 LEU A O 1
ATOM 1256 N N . SER A 1 165 ? -6.727 11.352 29.127 1.00 94.50 165 SER A N 1
ATOM 1257 C CA . SER A 1 165 ? -6.918 12.793 28.980 1.00 94.50 165 SER A CA 1
ATOM 1258 C C . SER A 1 165 ? -6.124 13.613 30.004 1.00 94.50 165 SER A C 1
ATOM 1260 O O . SER A 1 165 ? -6.012 13.301 31.193 1.00 94.50 165 SER A O 1
ATOM 1262 N N . GLU A 1 166 ? -5.505 14.687 29.530 1.00 95.00 166 GLU A N 1
ATOM 1263 C CA . GLU A 1 166 ? -4.785 15.690 30.314 1.00 95.00 166 GLU A CA 1
ATOM 1264 C C . GLU A 1 166 ? -5.503 17.025 30.171 1.00 95.00 166 GLU A C 1
ATOM 1266 O O . GLU A 1 166 ? -5.639 17.538 29.062 1.00 95.00 166 GLU A O 1
ATOM 1271 N N . TYR A 1 167 ? -5.941 17.600 31.288 1.00 96.75 167 TYR A N 1
ATOM 1272 C CA . TYR A 1 167 ? -6.438 18.969 31.293 1.00 96.75 167 TYR A CA 1
ATOM 1273 C C . TYR A 1 167 ? -5.271 19.938 31.088 1.00 96.75 167 TYR A C 1
ATOM 1275 O O . TYR A 1 167 ? -4.287 19.897 31.827 1.00 96.75 167 TYR A O 1
ATOM 1283 N N . VAL A 1 168 ? -5.382 20.797 30.078 1.00 97.19 168 VAL A N 1
ATOM 1284 C CA . VAL A 1 168 ? -4.352 21.771 29.704 1.00 97.19 168 VAL A CA 1
ATOM 1285 C C . VAL A 1 168 ? -4.631 23.139 30.319 1.00 97.19 168 VAL A C 1
ATOM 1287 O O . VAL A 1 168 ? -3.693 23.827 30.717 1.00 97.19 168 VAL A O 1
ATOM 1290 N N . GLY A 1 169 ? -5.900 23.542 30.392 1.00 97.25 169 GLY A N 1
ATOM 1291 C CA . GLY A 1 169 ? -6.306 24.860 30.874 1.00 97.25 169 GLY A CA 1
ATOM 1292 C C . GLY A 1 169 ? -7.495 25.439 30.101 1.00 97.25 169 GLY A C 1
ATOM 1293 O O . GLY A 1 169 ? -7.937 24.839 29.118 1.00 97.25 169 GLY A O 1
ATOM 1294 N N . PRO A 1 170 ? -7.981 26.624 30.505 1.00 97.88 170 PRO A N 1
ATOM 1295 C CA . PRO A 1 170 ? -9.012 27.341 29.767 1.00 97.88 170 PRO A CA 1
ATOM 1296 C C . PRO A 1 170 ? -8.479 27.801 28.403 1.00 97.88 170 PRO A C 1
ATOM 1298 O O . PRO A 1 170 ? -7.312 28.176 28.257 1.00 97.88 170 PRO A O 1
ATOM 1301 N N . HIS A 1 171 ? -9.347 27.805 27.401 1.00 97.44 171 HIS A N 1
ATOM 1302 C CA . HIS A 1 171 ? -9.037 28.175 26.027 1.00 97.44 171 HIS A CA 1
ATOM 1303 C C . HIS A 1 171 ? -10.226 28.898 25.381 1.00 97.44 171 HIS A C 1
ATOM 1305 O O . HIS A 1 171 ? -11.353 28.823 25.865 1.00 97.44 171 HIS A O 1
ATOM 1311 N N . VAL A 1 172 ? -9.974 29.649 24.306 1.00 96.44 172 VAL A N 1
ATOM 1312 C CA . VAL A 1 172 ? -11.017 30.405 23.601 1.00 96.44 172 VAL A CA 1
ATOM 1313 C C . VAL A 1 172 ? -10.942 30.094 22.116 1.00 96.44 172 VAL A C 1
ATOM 1315 O O . VAL A 1 172 ? -9.947 30.418 21.468 1.00 96.44 172 VAL A O 1
ATOM 1318 N N . VAL A 1 173 ? -12.014 29.524 21.570 1.00 93.56 173 VAL A N 1
ATOM 1319 C CA . VAL A 1 173 ? -12.135 29.197 20.144 1.00 93.56 173 VAL A CA 1
ATOM 1320 C C . VAL A 1 173 ? -13.268 30.016 19.549 1.00 93.56 173 VAL A C 1
ATOM 1322 O O . VAL A 1 173 ? -14.400 29.950 20.014 1.00 93.56 173 VAL A O 1
ATOM 1325 N N . ALA A 1 174 ? -12.968 30.822 18.527 1.00 90.00 174 ALA A N 1
ATOM 1326 C CA . ALA A 1 174 ? -13.954 31.668 17.845 1.00 90.00 174 ALA A CA 1
ATOM 1327 C C . ALA A 1 174 ? -14.818 32.538 18.795 1.00 90.00 174 ALA A C 1
ATOM 1329 O O . ALA A 1 174 ? -15.974 32.827 18.504 1.00 90.00 174 ALA A O 1
ATOM 1330 N N . GLY A 1 175 ? -14.254 32.966 19.932 1.00 92.75 175 GLY A N 1
ATOM 1331 C CA . GLY A 1 175 ? -14.954 33.760 20.952 1.00 92.75 175 GLY A CA 1
ATOM 1332 C C . GLY A 1 175 ? -15.720 32.948 22.005 1.00 92.75 175 GLY A C 1
ATOM 1333 O O . GLY A 1 175 ? -16.237 33.542 22.948 1.00 92.75 175 GLY A O 1
ATOM 1334 N N . HIS A 1 176 ? -15.756 31.618 21.897 1.00 94.56 176 HIS A N 1
ATOM 1335 C CA . HIS A 1 176 ? -16.343 30.715 22.888 1.00 94.56 176 HIS A CA 1
ATOM 1336 C C . HIS A 1 176 ? -15.280 30.241 23.884 1.00 94.56 176 HIS A C 1
ATOM 1338 O O . HIS A 1 176 ? -14.240 29.725 23.476 1.00 94.56 176 HIS A O 1
ATOM 1344 N N . SER A 1 177 ? -15.534 30.424 25.182 1.00 97.06 177 SER A N 1
ATOM 1345 C CA . SER A 1 177 ? -14.678 29.896 26.252 1.00 97.06 177 SER A CA 1
ATOM 1346 C C . SER A 1 177 ? -14.934 28.399 26.430 1.00 97.06 177 SER A C 1
ATOM 1348 O O . SER A 1 177 ? -16.087 27.989 26.499 1.00 97.06 177 SER A O 1
ATOM 1350 N N . CYS A 1 178 ? -13.877 27.599 26.525 1.00 98.19 178 CYS A N 1
ATOM 1351 C CA . CYS A 1 178 ? -13.943 26.155 26.744 1.00 98.19 178 CYS A CA 1
ATOM 1352 C C . CYS A 1 178 ? -12.716 25.661 27.523 1.00 98.19 178 CYS A C 1
ATOM 1354 O O . CYS A 1 178 ? -11.720 26.371 27.660 1.00 98.19 178 CYS A O 1
ATOM 1356 N N . ASP A 1 179 ? -12.784 24.435 28.028 1.00 98.44 179 ASP A N 1
ATOM 1357 C CA . ASP A 1 179 ? -11.674 23.756 28.686 1.00 98.44 179 ASP A CA 1
ATOM 1358 C C . ASP A 1 179 ? -10.921 22.897 27.669 1.00 98.44 179 ASP A C 1
ATOM 1360 O O . ASP A 1 179 ? -11.521 22.086 26.959 1.00 98.44 179 ASP A O 1
ATOM 1364 N N . LEU A 1 180 ? -9.601 23.072 27.583 1.00 98.12 180 LEU A N 1
ATOM 1365 C CA . LEU A 1 180 ? -8.753 22.337 26.650 1.00 98.12 180 LEU A CA 1
ATOM 1366 C C . LEU A 1 180 ? -8.212 21.058 27.288 1.00 98.12 180 LEU A C 1
ATOM 1368 O O . LEU A 1 180 ? -7.565 21.078 28.337 1.00 98.12 180 LEU A O 1
ATOM 1372 N N . TRP A 1 181 ? -8.402 19.956 26.578 1.00 97.81 181 TRP A N 1
ATOM 1373 C CA . TRP A 1 181 ? -7.956 18.617 26.930 1.00 97.81 181 TRP A CA 1
ATOM 1374 C C . TRP A 1 181 ? -6.984 18.100 25.880 1.00 97.81 181 TRP A C 1
ATOM 1376 O O . TRP A 1 181 ? -7.121 18.395 24.695 1.00 97.81 181 TRP A O 1
ATOM 1386 N N . ARG A 1 182 ? -5.998 17.311 26.300 1.00 95.81 182 ARG A N 1
ATOM 1387 C CA . ARG A 1 182 ? -4.978 16.711 25.435 1.00 95.81 182 ARG A CA 1
ATOM 1388 C C . ARG A 1 182 ? -4.913 15.210 25.653 1.00 95.81 182 ARG A C 1
ATOM 1390 O O . ARG A 1 182 ? -5.008 14.739 26.782 1.00 95.81 182 ARG A O 1
ATOM 1397 N N . PHE A 1 183 ? -4.696 14.466 24.580 1.00 94.19 183 PHE A N 1
ATOM 1398 C CA . PHE A 1 183 ? -4.428 13.037 24.650 1.00 94.19 183 PHE A CA 1
ATOM 1399 C C . PHE A 1 183 ? -3.011 12.773 25.203 1.00 94.19 183 PHE A C 1
ATOM 1401 O O . PHE A 1 183 ? -2.015 13.128 24.570 1.00 94.19 183 PHE A O 1
ATOM 1408 N N . ARG A 1 184 ? -2.907 12.157 26.391 1.00 85.56 184 ARG A N 1
ATOM 1409 C CA . ARG A 1 184 ? -1.653 11.940 27.151 1.00 85.56 184 ARG A CA 1
ATOM 1410 C C . ARG A 1 184 ? -0.638 11.072 26.434 1.00 85.56 184 ARG A C 1
ATOM 1412 O O . ARG A 1 184 ? 0.561 11.317 26.506 1.00 85.56 184 ARG A O 1
ATOM 1419 N N . PHE A 1 185 ? -1.121 10.044 25.753 1.00 77.69 185 PHE A N 1
ATOM 1420 C CA . PHE A 1 185 ? -0.279 9.071 25.064 1.00 77.69 185 PHE A CA 1
ATOM 1421 C C . PHE A 1 185 ? 0.001 9.493 23.636 1.00 77.69 185 PHE A C 1
ATOM 1423 O O . PHE A 1 185 ? 0.152 8.647 22.753 1.00 77.69 185 PHE A O 1
ATOM 1430 N N . GLY A 1 186 ? 0.070 10.805 23.407 1.00 61.06 186 GLY A N 1
ATOM 1431 C CA . GLY A 1 186 ? 0.563 11.323 22.157 1.00 61.06 186 GLY A CA 1
ATOM 1432 C C . GLY A 1 186 ? 1.942 10.733 21.899 1.00 61.06 186 GLY A C 1
ATOM 1433 O O . GLY A 1 186 ? 2.934 11.100 22.531 1.00 61.06 186 GLY A O 1
ATOM 1434 N N . SER A 1 187 ? 2.009 9.752 21.003 1.00 65.81 187 SER A N 1
ATOM 1435 C CA . SER A 1 187 ? 3.284 9.284 20.493 1.00 65.81 187 SER A CA 1
ATOM 1436 C C . SER A 1 187 ? 3.956 10.463 19.789 1.00 65.81 187 SER A C 1
ATOM 1438 O O . SER A 1 187 ? 3.318 11.466 19.458 1.00 65.81 187 SER A O 1
ATOM 1440 N N . LYS A 1 188 ? 5.242 10.334 19.441 1.00 70.44 188 LYS A N 1
ATOM 1441 C CA . LYS A 1 188 ? 5.839 11.279 18.483 1.00 70.44 188 LYS A CA 1
ATOM 1442 C C . LYS A 1 188 ? 5.017 11.393 17.194 1.00 70.44 188 LYS A C 1
ATOM 1444 O O . LYS A 1 188 ? 5.242 12.363 16.487 1.00 70.44 188 LYS A O 1
ATOM 1449 N N . THR A 1 189 ? 4.105 10.449 16.937 1.00 73.94 189 THR A N 1
ATOM 1450 C CA . THR A 1 189 ? 3.277 10.292 15.746 1.00 73.94 189 THR A CA 1
ATOM 1451 C C . THR A 1 189 ? 1.876 10.906 15.854 1.00 73.94 189 THR A C 1
ATOM 1453 O O . THR A 1 189 ? 1.343 11.298 14.829 1.00 73.94 189 THR A O 1
ATOM 1456 N N . LEU A 1 190 ? 1.260 11.036 17.035 1.00 86.12 190 LEU A N 1
ATOM 1457 C CA . LEU A 1 190 ? -0.116 11.549 17.172 1.00 86.12 190 LEU A CA 1
ATOM 1458 C C . LEU A 1 190 ? -0.218 12.541 18.324 1.00 86.12 190 LEU A C 1
ATOM 1460 O O . LEU A 1 190 ? 0.217 12.262 19.430 1.00 86.12 190 LEU A O 1
ATOM 1464 N N . ASN A 1 191 ? -0.860 13.671 18.080 1.00 90.06 191 ASN A N 1
ATOM 1465 C CA . ASN A 1 191 ? -1.230 14.654 19.081 1.00 90.06 191 ASN A CA 1
ATOM 1466 C C . ASN A 1 191 ? -2.685 15.053 18.834 1.00 90.06 191 ASN A C 1
ATOM 1468 O O . ASN A 1 191 ? -3.017 15.496 17.740 1.00 90.06 191 ASN A O 1
ATOM 1472 N N . GLN A 1 192 ? -3.545 14.885 19.830 1.00 93.88 192 GLN A N 1
ATOM 1473 C CA . GLN A 1 192 ? -4.949 15.275 19.750 1.00 93.88 192 GLN A CA 1
ATOM 1474 C C . GLN A 1 192 ? -5.290 16.187 20.916 1.00 93.88 192 GLN A C 1
ATOM 1476 O O . GLN A 1 192 ? -4.882 15.927 22.053 1.00 93.88 192 GLN A O 1
ATOM 1481 N N . THR A 1 193 ? -6.053 17.237 20.632 1.00 96.31 193 THR A N 1
ATOM 1482 C CA . THR A 1 193 ? -6.637 18.097 21.656 1.00 96.31 193 THR A CA 1
ATOM 1483 C C . THR A 1 193 ? -8.113 18.328 21.397 1.00 96.31 193 THR A C 1
ATOM 1485 O O . THR A 1 193 ? -8.521 18.495 20.252 1.00 96.31 193 THR A O 1
ATOM 1488 N N . LEU A 1 194 ? -8.895 18.388 22.467 1.00 97.81 194 LEU A N 1
ATOM 1489 C CA . LEU A 1 194 ? -10.321 18.679 22.446 1.00 97.81 194 LEU A CA 1
ATOM 1490 C C . LEU A 1 194 ? -10.582 19.890 23.341 1.00 97.81 194 LEU A C 1
ATOM 1492 O O . LEU A 1 194 ? -10.290 19.834 24.532 1.00 97.81 194 LEU A O 1
ATOM 1496 N N . CYS A 1 195 ? -11.139 20.964 22.790 1.00 98.19 195 CYS A N 1
ATOM 1497 C CA . CYS A 1 195 ? -11.746 22.027 23.581 1.00 98.19 195 CYS A CA 1
ATOM 1498 C C . CYS A 1 195 ? -13.229 21.716 23.780 1.00 98.19 195 CYS A C 1
ATOM 1500 O O . CYS A 1 195 ? -13.941 21.514 22.793 1.00 98.19 195 CYS A O 1
ATOM 1502 N N . ALA A 1 196 ? -13.689 21.673 25.030 1.00 98.25 196 ALA A N 1
ATOM 1503 C CA . ALA A 1 196 ? -15.075 21.366 25.375 1.00 98.25 196 ALA A CA 1
ATOM 1504 C C . ALA A 1 196 ? -15.643 22.374 26.385 1.00 98.25 196 ALA A C 1
ATOM 1506 O O . ALA A 1 196 ? -14.969 22.743 27.344 1.00 98.25 196 ALA A O 1
ATOM 1507 N N . ASP A 1 197 ? -16.880 22.820 26.168 1.00 97.81 197 ASP A N 1
ATOM 1508 C CA . ASP A 1 197 ? -17.666 23.579 27.148 1.00 97.81 197 ASP A CA 1
ATOM 1509 C C . ASP A 1 197 ? -18.524 22.583 27.943 1.00 97.81 197 ASP A C 1
ATOM 1511 O O . ASP A 1 197 ? -19.564 22.097 27.481 1.00 97.81 197 ASP A O 1
ATOM 1515 N N . GLY A 1 198 ? -18.000 22.154 29.094 1.00 96.69 198 GLY A N 1
ATOM 1516 C CA . GLY A 1 198 ? -18.516 20.996 29.820 1.00 96.69 198 GLY A CA 1
ATOM 1517 C C . GLY A 1 198 ? -18.441 19.728 28.964 1.00 96.69 198 GLY A C 1
ATOM 1518 O O . GLY A 1 198 ? -17.361 19.217 28.687 1.00 96.69 198 GLY A O 1
ATOM 1519 N N . ASN A 1 199 ? -19.599 19.223 28.535 1.00 97.56 199 ASN A N 1
ATOM 1520 C CA . ASN A 1 199 ? -19.705 18.039 27.674 1.00 97.56 199 ASN A CA 1
ATOM 1521 C C . ASN A 1 199 ? -19.873 18.388 26.186 1.00 97.56 199 ASN A C 1
ATOM 1523 O O . ASN A 1 199 ? -19.938 17.490 25.352 1.00 97.56 199 ASN A O 1
ATOM 1527 N N . ILE A 1 200 ? -19.985 19.669 25.830 1.00 97.69 200 ILE A N 1
ATOM 1528 C CA . ILE A 1 200 ? -20.236 20.096 24.452 1.00 97.69 200 ILE A CA 1
ATOM 1529 C C . ILE A 1 200 ? -18.888 20.282 23.742 1.00 97.69 200 ILE A C 1
ATOM 1531 O O . ILE A 1 200 ? -18.095 21.119 24.179 1.00 97.69 200 ILE A O 1
ATOM 1535 N N . PRO A 1 201 ? -18.595 19.543 22.655 1.00 97.75 201 PRO A N 1
ATOM 1536 C CA . PRO A 1 201 ? -17.364 19.744 21.902 1.00 97.75 201 PRO A CA 1
ATOM 1537 C C . PRO A 1 201 ? -17.403 21.102 21.188 1.00 97.75 201 PRO A C 1
ATOM 1539 O O . PRO A 1 201 ? -18.393 21.441 20.542 1.00 97.75 201 PRO A O 1
ATOM 1542 N N . VAL A 1 202 ? -16.316 21.868 21.295 1.00 97.62 202 VAL A N 1
ATOM 1543 C CA . VAL A 1 202 ? -16.146 23.184 20.651 1.00 97.62 202 VAL A CA 1
ATOM 1544 C C . VAL A 1 202 ? -15.091 23.113 19.550 1.00 97.62 202 VAL A C 1
ATOM 1546 O O . VAL A 1 202 ? -15.308 23.623 18.455 1.00 97.62 202 VAL A O 1
ATOM 1549 N N . GLU A 1 203 ? -13.961 22.450 19.799 1.00 97.31 203 GLU A N 1
ATOM 1550 C CA . GLU A 1 203 ? -12.924 22.241 18.784 1.00 97.31 203 GLU A CA 1
ATOM 1551 C C . GLU A 1 203 ? -12.204 20.914 18.993 1.00 97.31 203 GLU A C 1
ATOM 1553 O O . GLU A 1 203 ? -11.730 20.638 20.092 1.00 97.31 203 GLU A O 1
ATOM 1558 N N . LEU A 1 204 ? -12.065 20.119 17.935 1.00 96.56 204 LEU A N 1
ATOM 1559 C CA . LEU A 1 204 ? -11.166 18.969 17.902 1.00 96.56 204 LEU A CA 1
ATOM 1560 C C . LEU A 1 204 ? -9.978 19.303 17.005 1.00 96.56 204 LEU A C 1
ATOM 1562 O O . LEU A 1 204 ? -10.154 19.595 15.826 1.00 96.56 204 LEU A O 1
ATOM 1566 N N . VAL A 1 205 ? -8.765 19.230 17.543 1.00 94.88 205 VAL A N 1
ATOM 1567 C CA . VAL A 1 205 ? -7.530 19.414 16.781 1.00 94.88 205 VAL A CA 1
ATOM 1568 C C . VAL A 1 205 ? -6.762 18.107 16.758 1.00 94.88 205 VAL A C 1
ATOM 1570 O O . VAL A 1 205 ? -6.412 17.553 17.799 1.00 94.88 205 VAL A O 1
ATOM 1573 N N . ILE A 1 206 ? -6.462 17.633 15.558 1.00 91.75 206 ILE A N 1
ATOM 1574 C CA . ILE A 1 206 ? -5.724 16.402 15.318 1.00 91.75 206 ILE A CA 1
ATOM 1575 C C . ILE A 1 206 ? -4.445 16.752 14.598 1.00 91.75 206 ILE A C 1
ATOM 1577 O O . ILE A 1 206 ? -4.453 17.408 13.559 1.00 91.75 206 ILE A O 1
ATOM 1581 N N . SER A 1 207 ? -3.345 16.279 15.161 1.00 87.94 207 SER A N 1
ATOM 1582 C CA . SER A 1 207 ? -2.013 16.467 14.644 1.00 87.94 207 SER A CA 1
ATOM 1583 C C . SER A 1 207 ? -1.306 15.130 14.479 1.00 87.94 207 SER A C 1
ATOM 1585 O O . SER A 1 207 ? -0.946 14.515 15.478 1.00 87.94 207 SER A O 1
ATOM 1587 N N . ILE A 1 208 ? -1.024 14.706 13.250 1.00 83.12 208 ILE A N 1
ATOM 1588 C CA . ILE A 1 208 ? -0.282 13.466 12.982 1.00 83.12 208 ILE A CA 1
ATOM 1589 C C . ILE A 1 208 ? 1.108 13.829 12.462 1.00 83.12 208 ILE A C 1
ATOM 1591 O O . ILE A 1 208 ? 1.269 14.569 11.499 1.00 83.12 208 ILE A O 1
ATOM 1595 N N . ASN A 1 209 ? 2.131 13.333 13.135 1.00 79.12 209 ASN A N 1
ATOM 1596 C CA . ASN A 1 209 ? 3.526 13.525 12.786 1.00 79.12 209 ASN A CA 1
ATOM 1597 C C . ASN A 1 209 ? 4.032 12.257 12.101 1.00 79.12 209 ASN A C 1
ATOM 1599 O O . ASN A 1 209 ? 4.147 11.209 12.733 1.00 79.12 209 ASN A O 1
ATOM 1603 N N . ASN A 1 210 ? 4.408 12.330 10.830 1.00 65.56 210 ASN A N 1
ATOM 1604 C CA . ASN A 1 210 ? 5.011 11.165 10.188 1.00 65.56 210 ASN A CA 1
ATOM 1605 C C . ASN A 1 210 ? 6.439 10.957 10.718 1.00 65.56 210 ASN A C 1
ATOM 1607 O O . ASN A 1 210 ? 7.309 11.815 10.575 1.00 65.56 210 ASN A O 1
ATOM 1611 N N . ALA A 1 211 ? 6.684 9.806 11.351 1.00 53.97 211 ALA A N 1
ATOM 1612 C CA . ALA A 1 211 ? 7.936 9.479 12.041 1.00 53.97 211 ALA A CA 1
ATOM 1613 C C . ALA A 1 211 ? 9.115 9.124 11.104 1.00 53.97 211 ALA A C 1
ATOM 1615 O O . ALA A 1 211 ? 10.094 8.521 11.547 1.00 53.97 211 ALA A O 1
ATOM 1616 N N . SER A 1 212 ? 9.063 9.510 9.825 1.00 54.50 212 SER A N 1
ATOM 1617 C CA . SER A 1 212 ? 10.105 9.225 8.834 1.00 54.50 212 SER A CA 1
ATOM 1618 C C . SER A 1 212 ? 11.299 10.182 8.958 1.00 54.50 212 SER A C 1
ATOM 1620 O O . SER A 1 212 ? 11.553 10.987 8.071 1.00 54.50 212 SER A O 1
ATOM 1622 N N . GLY A 1 213 ? 12.008 10.104 10.088 1.00 48.53 213 GLY A N 1
ATOM 1623 C CA . GLY A 1 213 ? 13.444 10.373 10.288 1.00 48.53 213 GLY A CA 1
ATOM 1624 C C . GLY A 1 213 ? 14.088 11.729 9.946 1.00 48.53 213 GLY A C 1
ATOM 1625 O O . GLY A 1 213 ? 15.086 12.051 10.583 1.00 48.53 213 GLY A O 1
ATOM 1626 N N . THR A 1 214 ? 13.603 12.524 8.990 1.00 44.12 214 THR A N 1
ATOM 1627 C CA . THR A 1 214 ? 14.364 13.678 8.460 1.00 44.12 214 THR A CA 1
ATOM 1628 C C . THR A 1 214 ? 13.552 14.962 8.292 1.00 44.12 214 THR A C 1
ATOM 1630 O O . THR A 1 214 ? 14.135 16.038 8.174 1.00 44.12 214 THR A O 1
ATOM 1633 N N . THR A 1 215 ? 12.219 14.921 8.351 1.00 51.88 215 THR A N 1
ATOM 1634 C CA . THR A 1 215 ? 11.387 16.132 8.471 1.00 51.88 215 THR A CA 1
ATOM 1635 C C . THR A 1 215 ? 10.042 15.752 9.078 1.00 51.88 215 THR A C 1
ATOM 1637 O O . THR A 1 215 ? 9.287 14.991 8.478 1.00 51.88 215 THR A O 1
ATOM 1640 N N . VAL A 1 216 ? 9.737 16.248 10.282 1.00 51.47 216 VAL A N 1
ATOM 1641 C CA . VAL A 1 216 ? 8.430 16.017 10.914 1.00 51.47 216 VAL A CA 1
ATOM 1642 C C . VAL A 1 216 ? 7.396 16.828 10.140 1.00 51.47 216 VAL A C 1
ATOM 1644 O O . VAL A 1 216 ? 7.242 18.026 10.373 1.00 51.47 216 VAL A O 1
ATOM 1647 N N . LYS A 1 217 ? 6.710 16.200 9.183 1.00 60.97 217 LYS A N 1
ATOM 1648 C CA . LYS A 1 217 ? 5.491 16.788 8.630 1.00 60.97 217 LYS A CA 1
ATOM 1649 C C . LYS A 1 217 ? 4.382 16.577 9.634 1.00 60.97 217 LYS A C 1
ATOM 1651 O O . LYS A 1 217 ? 4.105 15.443 10.021 1.00 60.97 217 LYS A O 1
ATOM 1656 N N . LYS A 1 218 ? 3.811 17.696 10.055 1.00 69.88 218 LYS A N 1
ATOM 1657 C CA . LYS A 1 218 ? 2.687 17.761 10.968 1.00 69.88 218 LYS A CA 1
ATOM 1658 C C . LYS A 1 218 ? 1.430 17.934 10.128 1.00 69.88 218 LYS A C 1
ATOM 1660 O O . LYS A 1 218 ? 1.121 19.046 9.704 1.00 69.88 218 LYS A O 1
ATOM 1665 N N . MET A 1 219 ? 0.728 16.834 9.906 1.00 71.81 219 MET A N 1
ATOM 1666 C CA . MET A 1 219 ? -0.682 16.891 9.556 1.00 71.81 219 MET A CA 1
ATOM 1667 C C . MET A 1 219 ? -1.394 17.610 10.670 1.00 71.81 219 MET A C 1
ATOM 1669 O O . MET A 1 219 ? -1.166 17.267 11.821 1.00 71.81 219 MET A O 1
ATOM 1673 N N . LEU A 1 220 ? -2.187 18.626 10.357 1.00 84.06 220 LEU A N 1
ATOM 1674 C CA . LEU A 1 220 ? -2.951 19.360 11.351 1.00 84.06 220 LEU A CA 1
ATOM 1675 C C . LEU A 1 220 ? -4.318 19.683 10.762 1.00 84.06 220 LEU A C 1
ATOM 1677 O O . LEU A 1 220 ? -4.422 20.449 9.804 1.00 84.06 220 LEU A O 1
ATOM 1681 N N . ALA A 1 221 ? -5.347 19.107 11.368 1.00 87.25 221 ALA A N 1
ATOM 1682 C CA . ALA A 1 221 ? -6.736 19.435 11.107 1.00 87.25 221 ALA A CA 1
ATOM 1683 C C . ALA A 1 221 ? -7.396 19.920 12.398 1.00 87.25 221 ALA A C 1
ATOM 1685 O O . ALA A 1 221 ? -7.208 19.321 13.454 1.00 87.25 221 ALA A O 1
ATOM 1686 N N . SER A 1 222 ? -8.152 21.004 12.301 1.00 92.50 222 SER A N 1
ATOM 1687 C CA . SER A 1 222 ? -9.037 21.529 13.333 1.00 92.50 222 SER A CA 1
ATOM 1688 C C . SER A 1 222 ? -10.479 21.449 12.827 1.00 92.50 222 SER A C 1
ATOM 1690 O O . SER A 1 222 ? -10.779 21.817 11.689 1.00 92.50 222 SER A O 1
ATOM 1692 N N . TYR A 1 223 ? -11.360 20.943 13.681 1.00 94.06 223 TYR A N 1
ATOM 1693 C CA . TYR A 1 223 ? -12.794 20.826 13.465 1.00 94.06 223 TYR A CA 1
ATOM 1694 C C . TYR A 1 223 ? -13.479 21.665 14.539 1.00 94.06 223 TYR A C 1
ATOM 1696 O O . TYR A 1 223 ? -13.487 21.284 15.707 1.00 94.06 223 TYR A O 1
ATOM 1704 N N . GLN A 1 224 ? -14.007 22.828 14.161 1.00 96.06 224 GLN A N 1
ATOM 1705 C CA . GLN A 1 224 ? -14.699 23.740 15.074 1.00 96.06 224 GLN A CA 1
ATOM 1706 C C . GLN A 1 224 ? -16.199 23.487 14.993 1.00 96.06 224 GLN A C 1
ATOM 1708 O O . GLN A 1 224 ? -16.784 23.618 13.919 1.00 96.06 224 GLN A O 1
ATOM 1713 N N . PHE A 1 225 ? -16.820 23.129 16.110 1.00 96.94 225 PHE A N 1
ATOM 1714 C CA . PHE A 1 225 ? -18.226 22.751 16.179 1.00 96.94 225 PHE A CA 1
ATOM 1715 C C . PHE A 1 225 ? -19.078 23.911 16.695 1.00 96.94 225 PHE A C 1
ATOM 1717 O O . PHE A 1 225 ? -18.709 24.634 17.617 1.00 96.94 225 PHE A O 1
ATOM 1724 N N . SER A 1 226 ? -20.250 24.082 16.096 1.00 96.62 226 SER A N 1
ATOM 1725 C CA . SER A 1 226 ? -21.256 25.064 16.488 1.00 96.62 226 SER A CA 1
ATOM 1726 C C . SER A 1 226 ? -22.648 24.463 16.325 1.00 96.62 226 SER A C 1
ATOM 1728 O O . SER A 1 226 ? -22.833 23.499 15.583 1.00 96.62 226 SER A O 1
ATOM 1730 N N . GLN A 1 227 ? -23.639 25.017 17.029 1.00 95.75 227 GLN A N 1
ATOM 1731 C CA . GLN A 1 227 ? -25.021 24.514 16.988 1.00 95.75 227 GLN A CA 1
ATOM 1732 C C . GLN A 1 227 ? -25.121 23.009 17.314 1.00 95.75 227 GLN A C 1
ATOM 1734 O O . GLN A 1 227 ? -25.856 22.268 16.664 1.00 95.75 227 GLN A O 1
ATOM 1739 N N . VAL A 1 228 ? -24.353 22.553 18.308 1.00 96.81 228 VAL A N 1
ATOM 1740 C CA . VAL A 1 228 ? -24.350 21.151 18.737 1.00 96.81 228 VAL A CA 1
ATOM 1741 C C . VAL A 1 228 ? -25.724 20.780 19.299 1.00 96.81 228 VAL A C 1
ATOM 1743 O O . VAL A 1 228 ? -26.225 21.431 20.215 1.00 96.81 228 VAL A O 1
ATOM 1746 N N . THR A 1 229 ? -26.321 19.716 18.770 1.00 97.25 229 THR A N 1
ATOM 1747 C CA . THR A 1 229 ? -27.593 19.151 19.238 1.00 97.25 229 THR A CA 1
ATOM 1748 C C . THR A 1 229 ? -27.458 17.649 19.453 1.00 97.25 229 THR A C 1
ATOM 1750 O O . THR A 1 229 ? -26.792 16.966 18.680 1.00 97.25 229 THR A O 1
ATOM 1753 N N . SER A 1 230 ? -28.105 17.117 20.492 1.00 95.38 230 SER A N 1
ATOM 1754 C CA . SER A 1 230 ? -28.191 15.671 20.741 1.00 95.38 230 SER A CA 1
ATOM 1755 C C . SER A 1 230 ? -29.218 14.966 19.846 1.00 95.38 230 SER A C 1
ATOM 1757 O O . SER A 1 230 ? -29.241 13.738 19.763 1.00 95.38 230 SER A O 1
ATOM 1759 N N . GLN A 1 231 ? -30.076 15.729 19.161 1.00 94.88 231 GLN A N 1
ATOM 1760 C CA . GLN A 1 231 ? -31.023 15.195 18.187 1.00 94.88 231 GLN A CA 1
ATOM 1761 C C . GLN A 1 231 ? -30.309 14.973 16.853 1.00 94.88 231 GLN A C 1
ATOM 1763 O O . GLN A 1 231 ? -30.169 15.899 16.061 1.00 94.88 231 GLN A O 1
ATOM 1768 N N . VAL A 1 232 ? -29.865 13.739 16.610 1.00 96.06 232 VAL A N 1
ATOM 1769 C CA . VAL A 1 232 ? -29.324 13.329 15.306 1.00 96.06 232 VAL A CA 1
ATOM 1770 C C . VAL A 1 232 ? -30.431 12.695 14.485 1.00 96.06 232 VAL A C 1
ATOM 1772 O O . VAL A 1 232 ? -31.015 11.694 14.913 1.00 96.06 232 VAL A O 1
ATOM 1775 N N . ASP A 1 233 ? -30.698 13.258 13.311 1.00 95.94 233 ASP A N 1
ATOM 1776 C CA . ASP A 1 233 ? -31.540 12.622 12.304 1.00 95.94 233 ASP A CA 1
ATOM 1777 C C . ASP A 1 233 ? -30.866 11.325 11.831 1.00 95.94 233 ASP A C 1
ATOM 1779 O O . ASP A 1 233 ? -29.778 11.351 11.255 1.00 95.94 233 ASP A O 1
ATOM 1783 N N . GLN A 1 234 ? -31.492 10.180 12.118 1.00 94.94 234 GLN A N 1
ATOM 1784 C CA . GLN A 1 234 ? -30.918 8.872 11.787 1.00 94.94 234 GLN A CA 1
ATOM 1785 C C . GLN A 1 234 ? -30.790 8.667 10.283 1.00 94.94 234 GLN A C 1
ATOM 1787 O O . GLN A 1 234 ? -29.865 7.981 9.863 1.00 94.94 234 GLN A O 1
ATOM 1792 N N . THR A 1 235 ? -31.635 9.316 9.478 1.00 95.69 235 THR A N 1
ATOM 1793 C CA . THR A 1 235 ? -31.591 9.189 8.015 1.00 95.69 235 THR A CA 1
ATOM 1794 C C . THR A 1 235 ? -30.284 9.729 7.426 1.00 95.69 235 THR A C 1
ATOM 1796 O O . THR A 1 235 ? -29.837 9.264 6.381 1.00 95.69 235 THR A O 1
ATOM 1799 N N . LEU A 1 236 ? -29.601 10.647 8.126 1.00 94.31 236 LEU A N 1
ATOM 1800 C CA . LEU A 1 236 ? -28.271 11.132 7.739 1.00 94.31 236 LEU A CA 1
ATOM 1801 C C . LEU A 1 236 ? -27.182 10.064 7.931 1.00 94.31 236 LEU A C 1
ATOM 1803 O O . LEU A 1 236 ? -26.160 10.096 7.246 1.00 94.31 236 LEU A O 1
ATOM 1807 N N . LEU A 1 237 ? -27.392 9.136 8.866 1.00 95.69 237 LEU A N 1
ATOM 1808 C CA . LEU A 1 237 ? -26.469 8.057 9.220 1.00 95.69 237 LEU A CA 1
ATOM 1809 C C . LEU A 1 237 ? -26.843 6.717 8.571 1.00 95.69 237 LEU A C 1
ATOM 1811 O O . LEU A 1 237 ? -26.212 5.700 8.852 1.00 95.69 237 LEU A O 1
ATOM 1815 N N . GLU A 1 238 ? -27.855 6.704 7.707 1.00 95.19 238 GLU A N 1
ATOM 1816 C CA . GLU A 1 238 ? -28.211 5.551 6.890 1.00 95.19 238 GLU A CA 1
ATOM 1817 C C . GLU A 1 238 ? -27.388 5.533 5.602 1.00 95.19 238 GLU A C 1
ATOM 1819 O O . GLU A 1 238 ? -27.031 6.576 5.051 1.00 95.19 238 GLU A O 1
ATOM 1824 N N . LYS A 1 239 ? -27.096 4.328 5.097 1.00 93.94 239 LYS A N 1
ATOM 1825 C CA . LYS A 1 239 ? -26.441 4.148 3.799 1.00 93.94 239 LYS A CA 1
ATOM 1826 C C . LYS A 1 239 ? -27.352 4.736 2.704 1.00 93.94 239 LYS A C 1
ATOM 1828 O O . LYS A 1 239 ? -28.460 4.229 2.531 1.00 93.94 239 LYS A O 1
ATOM 1833 N N . PRO A 1 240 ? -26.907 5.746 1.932 1.00 90.44 240 PRO A N 1
ATOM 1834 C CA . PRO A 1 240 ? -27.707 6.301 0.851 1.00 90.44 240 PRO A CA 1
ATOM 1835 C C . PRO A 1 240 ? -28.002 5.237 -0.203 1.00 90.44 240 PRO A C 1
ATOM 1837 O O . PRO A 1 240 ? -27.106 4.490 -0.593 1.00 90.44 240 PRO A O 1
ATOM 1840 N N . SER A 1 241 ? -29.226 5.211 -0.730 1.00 92.12 241 SER A N 1
ATOM 1841 C CA . SER A 1 241 ? -29.637 4.234 -1.753 1.00 92.12 241 SER A CA 1
ATOM 1842 C C . SER A 1 241 ? -28.782 4.292 -3.022 1.00 92.12 241 SER A C 1
ATOM 1844 O O . SER A 1 241 ? -28.584 3.288 -3.700 1.00 92.12 241 SER A O 1
ATOM 1846 N N . ILE A 1 242 ? -28.191 5.451 -3.322 1.00 89.25 242 ILE A N 1
ATOM 1847 C CA . ILE A 1 242 ? -27.250 5.608 -4.436 1.00 89.25 242 ILE A CA 1
ATOM 1848 C C . ILE A 1 242 ? -25.965 4.779 -4.275 1.00 89.25 242 ILE A C 1
ATOM 1850 O O . ILE A 1 242 ? -25.289 4.488 -5.255 1.00 89.25 242 ILE A O 1
ATOM 1854 N N . CYS A 1 243 ? -25.643 4.354 -3.052 1.00 90.19 243 CYS A N 1
ATOM 1855 C CA . CYS A 1 243 ? -24.543 3.445 -2.744 1.00 90.19 243 CYS A CA 1
ATOM 1856 C C . CYS A 1 243 ? -24.901 1.960 -2.943 1.00 90.19 243 CYS A C 1
ATOM 1858 O O . CYS A 1 243 ? -24.052 1.093 -2.709 1.00 90.19 243 CYS A O 1
ATOM 1860 N N . ASP A 1 244 ? -26.155 1.632 -3.273 1.00 89.19 244 ASP A N 1
ATOM 1861 C CA . ASP A 1 244 ? -26.601 0.254 -3.525 1.00 89.19 244 ASP A CA 1
ATOM 1862 C C . ASP A 1 244 ? -26.449 -0.158 -4.991 1.00 89.19 244 ASP A C 1
ATOM 1864 O O . ASP A 1 244 ? -26.399 -1.348 -5.299 1.00 89.19 244 ASP A O 1
ATOM 1868 N N . SER A 1 245 ? -26.344 0.814 -5.896 1.00 87.06 245 SER A N 1
ATOM 1869 C CA . SER A 1 245 ? -26.228 0.586 -7.332 1.00 87.06 245 SER A CA 1
ATOM 1870 C C . SER A 1 245 ? -24.932 1.158 -7.885 1.00 87.06 245 SER A C 1
ATOM 1872 O O . SER A 1 245 ? -24.550 2.279 -7.556 1.00 87.06 245 SER A O 1
ATOM 1874 N N . LEU A 1 246 ? -24.305 0.426 -8.805 1.00 85.44 246 LEU A N 1
ATOM 1875 C CA . LEU A 1 246 ? -23.277 1.002 -9.663 1.00 85.44 246 LEU A CA 1
ATOM 1876 C C . LEU A 1 246 ? -23.894 2.110 -10.510 1.00 85.44 246 LEU A C 1
ATOM 1878 O O . LEU A 1 246 ? -24.980 1.948 -11.073 1.00 85.44 246 LEU A O 1
ATOM 1882 N N . ALA A 1 247 ? -23.193 3.232 -10.609 1.00 86.62 247 ALA A N 1
ATOM 1883 C CA . ALA A 1 247 ? -23.683 4.324 -11.421 1.00 86.62 247 ALA A CA 1
ATOM 1884 C C . ALA A 1 247 ? -23.650 3.947 -12.917 1.00 86.62 247 ALA A C 1
ATOM 1886 O O . ALA A 1 247 ? -22.687 3.315 -13.367 1.00 86.62 247 ALA A O 1
ATOM 1887 N N . PRO A 1 248 ? -24.682 4.322 -13.694 1.00 90.25 248 PRO A N 1
ATOM 1888 C CA . PRO A 1 248 ? -24.770 3.935 -15.094 1.00 90.25 248 PRO A CA 1
ATOM 1889 C C . PRO A 1 248 ? -23.647 4.574 -15.932 1.00 90.25 248 PRO A C 1
ATOM 1891 O O . PRO A 1 248 ? -23.149 5.648 -15.570 1.00 90.25 248 PRO A O 1
ATOM 1894 N N . PRO A 1 249 ? -23.271 3.950 -17.067 1.00 92.19 249 PRO A N 1
ATOM 1895 C CA . PRO A 1 249 ? -22.359 4.559 -18.026 1.00 92.19 249 PRO A CA 1
ATOM 1896 C C . PRO A 1 249 ? -22.869 5.920 -18.506 1.00 92.19 249 PRO A C 1
ATOM 1898 O O . PRO A 1 249 ? -24.076 6.126 -18.642 1.00 92.19 249 PRO A O 1
ATOM 1901 N N . CYS A 1 250 ? -21.954 6.826 -18.841 1.00 92.38 250 CYS A N 1
ATOM 1902 C CA . CYS A 1 250 ? -22.297 8.120 -19.419 1.00 92.38 250 CYS A CA 1
ATOM 1903 C C . CYS A 1 250 ? -23.088 7.987 -20.731 1.00 92.38 250 CYS A C 1
ATOM 1905 O O . CYS A 1 250 ? -22.571 7.491 -21.733 1.00 92.38 250 CYS A O 1
ATOM 1907 N N . GLU A 1 251 ? -24.331 8.480 -20.733 1.00 92.81 251 GLU A N 1
ATOM 1908 C CA . GLU A 1 251 ? -25.251 8.393 -21.878 1.00 92.81 251 GLU A CA 1
ATOM 1909 C C . GLU A 1 251 ? -24.685 9.050 -23.140 1.00 92.81 251 GLU A C 1
ATOM 1911 O O . GLU A 1 251 ? -24.758 8.485 -24.229 1.00 92.81 251 GLU A O 1
ATOM 1916 N N . ASN A 1 252 ? -24.022 10.200 -22.994 1.00 92.06 252 ASN A N 1
ATOM 1917 C CA . ASN A 1 252 ? -23.383 10.903 -24.107 1.00 92.06 252 ASN A CA 1
ATOM 1918 C C . ASN A 1 252 ? -22.209 10.132 -24.746 1.00 92.06 252 ASN A C 1
ATOM 1920 O O . ASN A 1 252 ? -21.724 10.545 -25.798 1.00 92.06 252 ASN A O 1
ATOM 1924 N N . GLY A 1 253 ? -21.760 9.027 -24.141 1.00 92.00 253 GLY A N 1
ATOM 1925 C CA . GLY A 1 253 ? -20.705 8.161 -24.659 1.00 92.00 253 GLY A CA 1
ATOM 1926 C C . GLY A 1 253 ? -21.176 6.830 -25.254 1.00 92.00 253 GLY A C 1
ATOM 1927 O O . GLY A 1 253 ? -20.383 6.188 -25.937 1.00 92.00 253 GLY A O 1
ATOM 1928 N N . ARG A 1 254 ? -22.430 6.394 -25.039 1.00 91.38 254 ARG A N 1
ATOM 1929 C CA . ARG A 1 254 ? -22.886 5.023 -25.377 1.00 91.38 254 ARG A CA 1
ATOM 1930 C C . ARG A 1 254 ? -22.875 4.677 -26.870 1.00 91.38 254 ARG A C 1
ATOM 1932 O O . ARG A 1 254 ? -22.726 3.505 -27.203 1.00 91.38 254 ARG A O 1
ATOM 1939 N N . ASP A 1 255 ? -22.990 5.679 -27.742 1.00 90.38 255 ASP A N 1
ATOM 1940 C CA . ASP A 1 255 ? -23.011 5.518 -29.208 1.00 90.38 255 ASP A CA 1
ATOM 1941 C C . ASP A 1 255 ? -21.805 6.157 -29.914 1.00 90.38 255 ASP A C 1
ATOM 1943 O O . ASP A 1 255 ? -21.703 6.185 -31.152 1.00 90.38 255 ASP A O 1
ATOM 1947 N N . VAL A 1 256 ? -20.867 6.680 -29.128 1.00 93.38 256 VAL A N 1
ATOM 1948 C CA . VAL A 1 256 ? -19.648 7.305 -29.628 1.00 93.38 256 VAL A CA 1
ATOM 1949 C C . VAL A 1 256 ? -18.575 6.223 -29.768 1.00 93.38 256 VAL A C 1
ATOM 1951 O O . VAL A 1 256 ? -18.462 5.313 -28.951 1.00 93.38 256 VAL A O 1
ATOM 1954 N N . GLY A 1 257 ? -17.810 6.272 -30.862 1.00 92.81 257 GLY A N 1
ATOM 1955 C CA . GLY A 1 257 ? -16.687 5.350 -31.059 1.00 92.81 257 GLY A CA 1
ATOM 1956 C C . GLY A 1 257 ? -15.600 5.523 -29.991 1.00 92.81 257 GLY A C 1
ATOM 1957 O O . GLY A 1 257 ? -15.619 6.518 -29.264 1.00 92.81 257 GLY A O 1
ATOM 1958 N N . PRO A 1 258 ? -14.635 4.589 -29.909 1.00 95.19 258 PRO A N 1
ATOM 1959 C CA . PRO A 1 258 ? -13.501 4.737 -29.005 1.00 95.19 258 PRO A CA 1
ATOM 1960 C C . PRO A 1 258 ? -12.795 6.072 -29.251 1.00 95.19 258 PRO A C 1
ATOM 1962 O O . PRO A 1 258 ? -12.591 6.481 -30.397 1.00 95.19 258 PRO A O 1
ATOM 1965 N N . VAL A 1 259 ? -12.408 6.736 -28.168 1.00 96.00 259 VAL A N 1
ATOM 1966 C CA . VAL A 1 259 ? -11.604 7.955 -28.205 1.00 96.00 259 VAL A CA 1
ATOM 1967 C C . VAL A 1 259 ? -10.160 7.625 -27.862 1.00 96.00 259 VAL A C 1
ATOM 1969 O O . VAL A 1 259 ? -9.880 6.750 -27.043 1.00 96.00 259 VAL A O 1
ATOM 1972 N N . THR A 1 260 ? -9.235 8.326 -28.509 1.00 97.44 260 THR A N 1
ATOM 1973 C CA . THR A 1 260 ? -7.807 8.186 -28.233 1.00 97.44 260 THR A CA 1
ATOM 1974 C C . THR A 1 260 ? -7.408 9.167 -27.142 1.00 97.44 260 THR A C 1
ATOM 1976 O O . THR A 1 260 ? -7.639 10.366 -27.290 1.00 97.44 260 THR A O 1
ATOM 1979 N N . VAL A 1 261 ? -6.784 8.673 -26.075 1.00 97.00 261 VAL A N 1
ATOM 1980 C CA . VAL A 1 261 ? -6.315 9.495 -24.952 1.00 97.00 261 VAL A CA 1
ATOM 1981 C C . VAL A 1 261 ? -4.843 9.226 -24.693 1.00 97.00 261 VAL A C 1
ATOM 1983 O O . VAL A 1 261 ? -4.411 8.074 -24.641 1.00 97.00 261 VAL A O 1
ATOM 1986 N N . ASP A 1 262 ? -4.074 10.298 -24.522 1.00 97.94 262 ASP A N 1
ATOM 1987 C CA . ASP A 1 262 ? -2.732 10.205 -23.969 1.00 97.94 262 ASP A CA 1
ATOM 1988 C C . ASP A 1 262 ? -2.816 10.176 -22.447 1.00 97.94 262 ASP A C 1
ATOM 1990 O O . ASP A 1 262 ? -3.302 11.117 -21.819 1.00 97.94 262 ASP A O 1
ATOM 1994 N N . ALA A 1 263 ? -2.338 9.076 -21.878 1.00 97.56 263 ALA A N 1
ATOM 1995 C CA . ALA A 1 263 ? -2.349 8.812 -20.456 1.00 97.56 263 ALA A CA 1
ATOM 1996 C C . ALA A 1 263 ? -0.923 8.789 -19.904 1.00 97.56 263 ALA A C 1
ATOM 1998 O O . ALA A 1 263 ? 0.007 8.268 -20.527 1.00 97.56 263 ALA A O 1
ATOM 1999 N N . TYR A 1 264 ? -0.768 9.337 -18.713 1.00 97.00 264 TYR A N 1
ATOM 2000 C CA . TYR A 1 264 ? 0.466 9.433 -17.962 1.00 97.00 264 TYR A CA 1
ATOM 2001 C C . TYR A 1 264 ? 0.268 8.713 -16.635 1.00 97.00 264 TYR A C 1
ATOM 2003 O O . TYR A 1 264 ? -0.839 8.665 -16.091 1.00 97.00 264 TYR A O 1
ATOM 2011 N N . VAL A 1 265 ? 1.332 8.075 -16.165 1.00 93.19 265 VAL A N 1
ATOM 2012 C CA . VAL A 1 265 ? 1.316 7.347 -14.903 1.00 93.19 265 VAL A CA 1
ATOM 2013 C C . VAL A 1 265 ? 2.666 7.473 -14.222 1.00 93.19 265 VAL A C 1
ATOM 2015 O O . VAL A 1 265 ? 3.709 7.165 -14.813 1.00 93.19 265 VAL A O 1
ATOM 2018 N N . PHE A 1 266 ? 2.634 7.924 -12.974 1.00 90.81 266 PHE A N 1
ATOM 2019 C CA . PHE A 1 266 ? 3.775 8.008 -12.076 1.00 90.81 266 PHE A CA 1
ATOM 2020 C C . PHE A 1 266 ? 3.814 6.753 -11.194 1.00 90.81 266 PHE A C 1
ATOM 2022 O O . PHE A 1 266 ? 2.876 6.484 -10.453 1.00 90.81 266 PHE A O 1
ATOM 2029 N N . HIS A 1 267 ? 4.861 5.931 -11.324 1.00 87.56 267 HIS A N 1
ATOM 2030 C CA . HIS A 1 267 ? 4.842 4.548 -10.836 1.00 87.56 267 HIS A CA 1
ATOM 2031 C C . HIS A 1 267 ? 6.186 4.061 -10.243 1.00 87.56 267 HIS A C 1
ATOM 2033 O O . HIS A 1 267 ? 7.248 4.659 -10.489 1.00 87.56 267 HIS A O 1
ATOM 2039 N N . PRO A 1 268 ? 6.175 2.971 -9.439 1.00 81.31 268 PRO A N 1
ATOM 2040 C CA . PRO A 1 268 ? 7.375 2.370 -8.862 1.00 81.31 268 PRO A CA 1
ATOM 2041 C C . PRO A 1 268 ? 8.382 1.866 -9.897 1.00 81.31 268 PRO A C 1
ATOM 2043 O O . PRO A 1 268 ? 8.065 1.584 -11.055 1.00 81.31 268 PRO A O 1
ATOM 2046 N N . GLY A 1 269 ? 9.618 1.677 -9.425 1.00 66.81 269 GLY A N 1
ATOM 2047 C CA . GLY A 1 269 ? 10.798 1.283 -10.204 1.00 66.81 269 GLY A CA 1
ATOM 2048 C C . GLY A 1 269 ? 10.857 -0.166 -10.693 1.00 66.81 269 GLY A C 1
ATOM 2049 O O . GLY A 1 269 ? 11.930 -0.605 -11.120 1.00 66.81 269 GLY A O 1
ATOM 2050 N N . ILE A 1 270 ? 9.742 -0.906 -10.683 1.00 63.22 270 ILE A N 1
ATOM 2051 C CA . ILE A 1 270 ? 9.645 -2.214 -11.352 1.00 63.22 270 ILE A CA 1
ATOM 2052 C C . ILE A 1 270 ? 10.078 -2.023 -12.811 1.00 63.22 270 ILE A C 1
ATOM 2054 O O . ILE A 1 270 ? 9.774 -0.983 -13.397 1.00 63.22 270 ILE A O 1
ATOM 2058 N N . SER A 1 271 ? 10.878 -2.956 -13.350 1.00 57.22 271 SER A N 1
ATOM 2059 C CA . SER A 1 271 ? 11.433 -2.957 -14.718 1.00 57.22 271 SER A CA 1
ATOM 2060 C C . SER A 1 271 ? 10.554 -2.191 -15.713 1.00 57.22 271 SER A C 1
ATOM 2062 O O . SER A 1 271 ? 9.355 -2.434 -15.816 1.00 57.22 271 SER A O 1
ATOM 2064 N N . ALA A 1 272 ? 11.145 -1.231 -16.431 1.00 58.97 272 ALA A N 1
ATOM 2065 C CA . ALA A 1 272 ? 10.410 -0.336 -17.317 1.00 58.97 272 ALA A CA 1
ATOM 2066 C C . ALA A 1 272 ? 9.768 -1.093 -18.489 1.00 58.97 272 ALA A C 1
ATOM 2068 O O . ALA A 1 272 ? 8.937 -0.529 -19.176 1.00 58.97 272 ALA A O 1
ATOM 2069 N N . ILE A 1 273 ? 10.103 -2.366 -18.682 1.00 62.50 273 ILE A N 1
ATOM 2070 C CA . ILE A 1 273 ? 9.486 -3.247 -19.672 1.00 62.50 273 ILE A CA 1
ATOM 2071 C C . ILE A 1 273 ? 8.217 -3.912 -19.107 1.00 62.50 273 ILE A C 1
ATOM 2073 O O . ILE A 1 273 ? 7.268 -4.136 -19.848 1.00 62.50 273 ILE A O 1
ATOM 2077 N N . ASP A 1 274 ? 8.154 -4.143 -17.793 1.00 66.00 274 ASP A N 1
ATOM 2078 C CA . ASP A 1 274 ? 7.166 -5.034 -17.164 1.00 66.00 274 ASP A CA 1
ATOM 2079 C C . ASP A 1 274 ? 6.026 -4.292 -16.444 1.00 66.00 274 ASP A C 1
ATOM 2081 O O . ASP A 1 274 ? 5.160 -4.920 -15.836 1.00 66.00 274 ASP A O 1
ATOM 2085 N N . TYR A 1 275 ? 6.015 -2.954 -16.471 1.00 81.69 275 TYR A N 1
ATOM 2086 C CA . TYR A 1 275 ? 4.936 -2.187 -15.842 1.00 81.69 275 TYR A CA 1
ATOM 2087 C C . TYR A 1 275 ? 3.635 -2.301 -16.651 1.00 81.69 275 TYR A C 1
ATOM 2089 O O . TYR A 1 275 ? 3.548 -1.776 -17.763 1.00 81.69 275 TYR A O 1
ATOM 2097 N N . ASN A 1 276 ? 2.649 -2.988 -16.073 1.00 86.56 276 ASN A N 1
ATOM 2098 C CA . ASN A 1 276 ? 1.303 -3.167 -16.608 1.00 86.56 276 ASN A CA 1
ATOM 2099 C C . ASN A 1 276 ? 0.358 -2.117 -16.000 1.00 86.56 276 ASN A C 1
ATOM 2101 O O . ASN A 1 276 ? 0.367 -1.928 -14.785 1.00 86.56 276 ASN A O 1
ATOM 2105 N N . ILE A 1 277 ? -0.440 -1.451 -16.841 1.00 91.00 277 ILE A N 1
ATOM 2106 C CA . ILE A 1 277 ? -1.427 -0.448 -16.409 1.00 91.00 277 ILE A CA 1
ATOM 2107 C C . ILE A 1 277 ? -2.837 -1.025 -16.193 1.00 91.00 277 ILE A C 1
ATOM 2109 O O . ILE A 1 277 ? -3.757 -0.278 -15.878 1.00 91.00 277 ILE A O 1
ATOM 2113 N N . GLU A 1 278 ? -3.020 -2.338 -16.353 1.00 92.38 278 GLU A N 1
ATOM 2114 C CA . GLU A 1 278 ? -4.222 -3.033 -15.878 1.00 92.38 278 GLU A CA 1
ATOM 2115 C C . GLU A 1 278 ? -4.396 -2.835 -14.364 1.00 92.38 278 GLU A C 1
ATOM 2117 O O . GLU A 1 278 ? -3.444 -2.978 -13.590 1.00 92.38 278 GLU A O 1
ATOM 2122 N N . ASP A 1 279 ? -5.619 -2.485 -13.964 1.00 91.25 279 ASP A N 1
ATOM 2123 C CA . ASP A 1 279 ? -5.999 -2.119 -12.598 1.00 91.25 279 ASP A CA 1
ATOM 2124 C C . ASP A 1 279 ? -5.122 -1.003 -12.004 1.00 91.25 279 ASP A C 1
ATOM 2126 O O . ASP A 1 279 ? -4.895 -0.944 -10.790 1.00 91.25 279 ASP A O 1
ATOM 2130 N N . GLN A 1 280 ? -4.661 -0.085 -12.864 1.00 90.50 280 GLN A N 1
ATOM 2131 C CA . GLN A 1 280 ? -3.992 1.154 -12.473 1.00 90.50 280 GLN A CA 1
ATOM 2132 C C . GLN A 1 280 ? -4.859 2.387 -12.744 1.00 90.50 280 GLN A C 1
ATOM 2134 O O . GLN A 1 280 ? -5.674 2.427 -13.669 1.00 90.50 280 GLN A O 1
ATOM 2139 N N . ASN A 1 281 ? -4.624 3.419 -11.944 1.00 92.25 281 ASN A N 1
ATOM 2140 C CA . ASN A 1 281 ? -5.094 4.763 -12.163 1.00 92.25 281 ASN A CA 1
ATOM 2141 C C . ASN A 1 281 ? -4.053 5.445 -13.032 1.00 92.25 281 ASN A C 1
ATOM 2143 O O . ASN A 1 281 ? -2.855 5.430 -12.741 1.00 92.25 281 ASN A O 1
ATOM 2147 N N . VAL A 1 282 ? -4.523 6.039 -14.110 1.00 95.31 282 VAL A N 1
ATOM 2148 C CA . VAL A 1 282 ? -3.718 6.877 -14.988 1.00 95.31 282 VAL A CA 1
ATOM 2149 C C . VAL A 1 282 ? -4.395 8.230 -15.091 1.00 95.31 282 VAL A C 1
ATOM 2151 O O . VAL A 1 282 ? -5.553 8.393 -14.709 1.00 95.31 282 VAL A O 1
ATOM 2154 N N . ALA A 1 283 ? -3.704 9.216 -15.628 1.00 96.38 283 ALA A N 1
ATOM 2155 C CA . ALA A 1 283 ? -4.266 10.543 -15.792 1.00 96.38 283 ALA A CA 1
ATOM 2156 C C . ALA A 1 283 ? -3.951 11.097 -17.174 1.00 96.38 283 ALA A C 1
ATOM 2158 O O . ALA A 1 283 ? -2.993 10.672 -17.817 1.00 96.38 283 ALA A O 1
ATOM 2159 N N . ASP A 1 284 ? -4.748 12.048 -17.652 1.00 97.06 284 ASP A N 1
ATOM 2160 C CA . ASP A 1 284 ? -4.288 12.863 -18.775 1.00 97.06 284 ASP A CA 1
ATOM 2161 C C . ASP A 1 284 ? -3.100 13.748 -18.350 1.00 97.06 284 ASP A C 1
ATOM 2163 O O . ASP A 1 284 ? -2.723 13.807 -17.177 1.00 97.06 284 ASP A O 1
ATOM 2167 N N . LEU A 1 285 ? -2.489 14.439 -19.316 1.00 96.75 285 LEU A N 1
ATOM 2168 C CA . LEU A 1 285 ? -1.303 15.266 -19.074 1.00 96.75 285 LEU A CA 1
ATOM 2169 C C . LEU A 1 285 ? -1.493 16.245 -17.903 1.00 96.75 285 LEU A C 1
ATOM 2171 O O . LEU A 1 285 ? -0.585 16.413 -17.090 1.00 96.75 285 LEU A O 1
ATOM 2175 N N . ARG A 1 286 ? -2.660 16.892 -17.811 1.00 95.38 286 ARG A N 1
ATOM 2176 C CA . ARG A 1 286 ? -2.922 17.896 -16.777 1.00 95.38 286 ARG A CA 1
ATOM 2177 C C . ARG A 1 286 ? -3.231 17.251 -15.429 1.00 95.38 286 ARG A C 1
ATOM 2179 O O . ARG A 1 286 ? -2.728 17.723 -14.410 1.00 95.38 286 ARG A O 1
ATOM 2186 N N . GLY A 1 287 ? -4.005 16.169 -15.426 1.00 93.94 287 GLY A N 1
ATOM 2187 C CA . GLY A 1 287 ? -4.331 15.411 -14.225 1.00 93.94 287 GLY A CA 1
ATOM 2188 C C . GLY A 1 287 ? -3.090 14.805 -13.568 1.00 93.94 287 GLY A C 1
ATOM 2189 O O . GLY A 1 287 ? -2.970 14.859 -12.342 1.00 93.94 287 GLY A O 1
ATOM 2190 N N . ASP A 1 288 ? -2.142 14.295 -14.362 1.00 93.81 288 ASP A N 1
ATOM 2191 C CA . ASP A 1 288 ? -0.886 13.741 -13.840 1.00 93.81 288 ASP A CA 1
ATOM 2192 C C . ASP A 1 288 ? 0.091 14.849 -13.438 1.00 93.81 288 ASP A C 1
ATOM 2194 O O . ASP A 1 288 ? 0.756 14.752 -12.409 1.00 93.81 288 ASP A O 1
ATOM 2198 N N . ALA A 1 289 ? 0.133 15.960 -14.186 1.00 95.19 289 ALA A N 1
ATOM 2199 C CA . ALA A 1 289 ? 0.934 17.117 -13.797 1.00 95.19 289 ALA A CA 1
ATOM 2200 C C . ALA A 1 289 ? 0.515 17.656 -12.422 1.00 95.19 289 ALA A C 1
ATOM 2202 O O . ALA A 1 289 ? 1.378 17.937 -11.586 1.00 95.19 289 ALA A O 1
ATOM 2203 N N . LEU A 1 290 ? -0.797 17.746 -12.174 1.00 91.62 290 LEU A N 1
ATOM 2204 C CA . LEU A 1 290 ? -1.356 18.085 -10.870 1.00 91.62 290 LEU A CA 1
ATOM 2205 C C . LEU A 1 290 ? -0.974 17.044 -9.810 1.00 91.62 290 LEU A C 1
ATOM 2207 O O . LEU A 1 290 ? -0.493 17.433 -8.748 1.00 91.62 290 LEU A O 1
ATOM 2211 N N . PHE A 1 291 ? -1.148 15.748 -10.084 1.00 90.44 291 PHE A N 1
ATOM 2212 C CA . PHE A 1 291 ? -0.786 14.678 -9.147 1.00 90.44 291 PHE A CA 1
ATOM 2213 C C . PHE A 1 291 ? 0.689 14.754 -8.723 1.00 90.44 291 PHE A C 1
ATOM 2215 O O . PHE A 1 291 ? 0.983 14.841 -7.529 1.00 90.44 291 PHE A O 1
ATOM 2222 N N . ILE A 1 292 ? 1.609 14.833 -9.690 1.00 91.38 292 ILE A N 1
ATOM 2223 C CA . ILE A 1 292 ? 3.053 14.956 -9.440 1.00 91.38 292 ILE A CA 1
ATOM 2224 C C . ILE A 1 292 ? 3.355 16.240 -8.662 1.00 91.38 292 ILE A C 1
ATOM 2226 O O . ILE A 1 292 ? 4.164 16.228 -7.736 1.00 91.38 292 ILE A O 1
ATOM 2230 N N . CYS A 1 293 ? 2.707 17.360 -8.996 1.00 90.31 293 CYS A N 1
ATOM 2231 C CA . CYS A 1 293 ? 2.914 18.606 -8.264 1.00 90.31 293 CYS A CA 1
ATOM 2232 C C . CYS A 1 293 ? 2.461 18.533 -6.814 1.00 90.31 293 CYS A C 1
ATOM 2234 O O . CYS A 1 293 ? 3.141 19.077 -5.945 1.00 90.31 293 CYS A O 1
ATOM 2236 N N . MET A 1 294 ? 1.339 17.873 -6.552 1.00 85.38 294 MET A N 1
ATOM 2237 C CA . MET A 1 294 ? 0.844 17.662 -5.199 1.00 85.38 294 MET A CA 1
ATOM 2238 C C . MET A 1 294 ? 1.820 16.814 -4.382 1.00 85.38 294 MET A C 1
ATOM 2240 O O . MET A 1 294 ? 2.173 17.213 -3.274 1.00 85.38 294 MET A O 1
ATOM 2244 N N . ASP A 1 295 ? 2.340 15.731 -4.960 1.00 81.88 295 ASP A N 1
ATOM 2245 C CA . ASP A 1 295 ? 3.369 14.881 -4.343 1.00 81.88 295 ASP A CA 1
ATOM 2246 C C . ASP A 1 295 ? 4.650 15.691 -4.033 1.00 81.88 295 ASP A C 1
ATOM 2248 O O . ASP A 1 295 ? 5.127 15.747 -2.892 1.00 81.88 295 ASP A O 1
ATOM 2252 N N . CYS A 1 296 ? 5.136 16.461 -5.015 1.00 83.00 296 CYS A N 1
ATOM 2253 C CA . CYS A 1 296 ? 6.330 17.302 -4.891 1.00 83.00 296 CYS A CA 1
ATOM 2254 C C . CYS A 1 296 ? 6.192 18.405 -3.837 1.00 83.00 296 CYS A C 1
ATOM 2256 O O . CYS A 1 296 ? 7.081 18.598 -3.006 1.00 83.00 296 CYS A O 1
ATOM 2258 N N . LEU A 1 297 ? 5.100 19.169 -3.876 1.00 82.06 297 LEU A N 1
ATOM 2259 C CA . LEU A 1 297 ? 4.879 20.313 -2.988 1.00 82.06 297 LEU A CA 1
ATOM 2260 C C . LEU A 1 297 ? 4.667 19.882 -1.546 1.00 82.06 297 LEU A C 1
ATOM 2262 O O . LEU A 1 297 ? 5.110 20.561 -0.619 1.00 82.06 297 LEU A O 1
ATOM 2266 N N . GLN A 1 298 ? 4.048 18.723 -1.357 1.00 73.25 298 GLN A N 1
ATOM 2267 C CA . GLN A 1 298 ? 3.938 18.119 -0.046 1.00 73.25 298 GLN A CA 1
ATOM 2268 C C . GLN A 1 298 ? 5.275 17.526 0.406 1.00 73.25 298 GLN A C 1
ATOM 2270 O O . GLN A 1 298 ? 5.319 16.974 1.499 1.00 73.25 298 GLN A O 1
ATOM 2275 N N . ASN A 1 299 ? 6.360 17.633 -0.382 1.00 69.12 299 ASN A N 1
ATOM 2276 C CA . ASN A 1 299 ? 7.662 16.982 -0.197 1.00 69.12 299 ASN A CA 1
ATOM 2277 C C . ASN A 1 299 ? 7.509 15.479 0.076 1.00 69.12 299 ASN A C 1
ATOM 2279 O O . ASN A 1 299 ? 8.242 14.887 0.874 1.00 69.12 299 ASN A O 1
ATOM 2283 N N . GLN A 1 300 ? 6.434 14.882 -0.434 1.00 61.94 300 GLN A N 1
ATOM 2284 C CA . GLN A 1 300 ? 6.198 13.458 -0.346 1.00 61.94 300 GLN A CA 1
ATOM 2285 C C . GLN A 1 300 ? 7.098 12.869 -1.422 1.00 61.94 300 GLN A C 1
ATOM 2287 O O . GLN A 1 300 ? 6.706 12.765 -2.562 1.00 61.94 300 GLN A O 1
ATOM 2292 N N . SER A 1 301 ? 8.340 12.495 -1.102 1.00 41.78 301 SER A N 1
ATOM 2293 C CA . SER A 1 301 ? 9.204 11.765 -2.054 1.00 41.78 301 SER A CA 1
ATOM 2294 C C . SER A 1 301 ? 8.692 10.343 -2.363 1.00 41.78 301 SER A C 1
ATOM 2296 O O . SER A 1 301 ? 9.433 9.489 -2.843 1.00 41.78 301 SER A O 1
ATOM 2298 N N . SER A 1 302 ? 7.444 10.081 -1.991 1.00 41.53 302 SER A N 1
ATOM 2299 C CA . SER A 1 302 ? 6.711 8.839 -1.984 1.00 41.53 302 SER A CA 1
ATOM 2300 C C . SER A 1 302 ? 5.389 9.180 -1.288 1.00 41.53 302 SER A C 1
ATOM 2302 O O . SER A 1 302 ? 5.400 9.476 -0.086 1.00 41.53 302 SER A O 1
ATOM 2304 N N . PHE A 1 303 ? 4.242 9.003 -1.936 1.00 43.94 303 PHE A N 1
ATOM 2305 C CA . PHE A 1 303 ? 3.202 8.245 -1.243 1.00 43.94 303 PHE A CA 1
ATOM 2306 C C . PHE A 1 303 ? 3.933 7.056 -0.607 1.00 43.94 303 PHE A C 1
ATOM 2308 O O . PHE A 1 303 ? 4.615 6.297 -1.297 1.00 43.94 303 PHE A O 1
ATOM 2315 N N . ILE A 1 304 ? 3.996 7.055 0.724 1.00 47.34 304 ILE A N 1
ATOM 2316 C CA . ILE A 1 304 ? 4.981 6.332 1.551 1.00 47.34 304 ILE A CA 1
ATOM 2317 C C . ILE A 1 304 ? 5.000 4.803 1.284 1.00 47.34 304 ILE A C 1
ATOM 2319 O O . ILE A 1 304 ? 5.904 4.089 1.716 1.00 47.34 304 ILE A O 1
ATOM 2323 N N . ASP A 1 305 ? 4.033 4.302 0.528 1.00 49.09 305 ASP A N 1
ATOM 2324 C CA . ASP A 1 305 ? 3.838 2.928 0.085 1.00 49.09 305 ASP A CA 1
ATOM 2325 C C . ASP A 1 305 ? 4.350 2.594 -1.332 1.00 49.09 305 ASP A C 1
ATOM 2327 O O . ASP A 1 305 ? 4.435 1.407 -1.648 1.00 49.09 305 ASP A O 1
ATOM 2331 N N . HIS A 1 306 ? 4.711 3.565 -2.185 1.00 54.22 306 HIS A N 1
ATOM 2332 C CA . HIS A 1 306 ? 4.851 3.290 -3.627 1.00 54.22 306 HIS A CA 1
ATOM 2333 C C . HIS A 1 306 ? 6.201 3.613 -4.293 1.00 54.22 306 HIS A C 1
ATOM 2335 O O . HIS A 1 306 ? 6.368 3.234 -5.447 1.00 54.22 306 HIS A O 1
ATOM 2341 N N . ASN A 1 307 ? 7.186 4.225 -3.611 1.00 70.06 307 ASN A N 1
ATOM 2342 C CA . ASN A 1 307 ? 8.549 4.489 -4.143 1.00 70.06 307 ASN A CA 1
ATOM 2343 C C . ASN A 1 307 ? 8.555 4.866 -5.642 1.00 70.06 307 ASN A C 1
ATOM 2345 O O . ASN A 1 307 ? 9.160 4.181 -6.481 1.00 70.06 307 ASN A O 1
ATOM 2349 N N . TYR A 1 308 ? 7.801 5.909 -5.990 1.00 81.44 308 TYR A N 1
ATOM 2350 C CA . TYR A 1 308 ? 7.690 6.360 -7.365 1.00 81.44 308 TYR A CA 1
ATOM 2351 C C . TYR A 1 308 ? 9.064 6.776 -7.877 1.00 81.44 308 TYR A C 1
ATOM 2353 O O . TYR A 1 308 ? 9.776 7.544 -7.243 1.00 81.44 308 TYR A O 1
ATOM 2361 N N . THR A 1 309 ? 9.486 6.208 -9.002 1.00 86.75 309 THR A N 1
ATOM 2362 C CA . THR A 1 309 ? 10.814 6.501 -9.577 1.00 86.75 309 THR A CA 1
ATOM 2363 C C . THR A 1 309 ? 10.761 6.725 -11.079 1.00 86.75 309 THR A C 1
ATOM 2365 O O . THR A 1 309 ? 11.765 7.125 -11.682 1.00 86.75 309 THR A O 1
ATOM 2368 N N . ARG A 1 310 ? 9.609 6.465 -11.704 1.00 90.56 310 ARG A N 1
ATOM 2369 C CA . ARG A 1 310 ? 9.435 6.457 -13.154 1.00 90.56 310 ARG A CA 1
ATOM 2370 C C . ARG A 1 310 ? 8.098 7.054 -13.539 1.00 90.56 310 ARG A C 1
ATOM 2372 O O . ARG A 1 310 ? 7.119 6.875 -12.828 1.00 90.56 310 ARG A O 1
ATOM 2379 N N . ILE A 1 311 ? 8.074 7.712 -14.689 1.00 93.75 311 ILE A N 1
ATOM 2380 C CA . ILE A 1 311 ? 6.852 8.228 -15.303 1.00 93.75 311 ILE A CA 1
ATOM 2381 C C . ILE A 1 311 ? 6.766 7.623 -16.700 1.00 93.75 311 ILE A C 1
ATOM 2383 O O . ILE A 1 311 ? 7.759 7.627 -17.434 1.00 93.75 311 ILE A O 1
ATOM 2387 N N . SER A 1 312 ? 5.606 7.096 -17.077 1.00 95.19 312 SER A N 1
ATOM 2388 C CA . SER A 1 312 ? 5.370 6.510 -18.400 1.00 95.19 312 SER A CA 1
ATOM 2389 C C . SER A 1 312 ? 4.237 7.221 -19.126 1.00 95.19 312 SER A C 1
ATOM 2391 O O . SER A 1 312 ? 3.247 7.582 -18.499 1.00 95.19 312 SER A O 1
ATOM 2393 N N . ARG A 1 313 ? 4.368 7.375 -20.451 1.00 96.69 313 ARG A N 1
ATOM 2394 C CA . ARG A 1 313 ? 3.297 7.866 -21.332 1.00 96.69 313 ARG A CA 1
ATOM 2395 C C . ARG A 1 313 ? 2.770 6.736 -22.204 1.00 96.69 313 ARG A C 1
ATOM 2397 O O . ARG A 1 313 ? 3.541 6.065 -22.900 1.00 96.69 313 ARG A O 1
ATOM 2404 N N . TYR A 1 314 ? 1.454 6.608 -22.233 1.00 96.38 314 TYR A N 1
ATOM 2405 C CA . TYR A 1 314 ? 0.697 5.692 -23.067 1.00 96.38 314 TYR A CA 1
ATOM 2406 C C . TYR A 1 314 ? -0.250 6.470 -23.973 1.00 96.38 314 TYR A C 1
ATOM 2408 O O . TYR A 1 314 ? -0.725 7.539 -23.615 1.00 96.38 314 TYR A O 1
ATOM 2416 N N . THR A 1 315 ? -0.554 5.902 -25.131 1.00 97.38 315 THR A N 1
ATOM 2417 C CA . THR A 1 315 ? -1.757 6.231 -25.887 1.00 97.38 315 THR A CA 1
ATOM 2418 C C . THR A 1 315 ? -2.715 5.060 -25.759 1.00 97.38 315 THR A C 1
ATOM 2420 O O . THR A 1 315 ? -2.357 3.916 -26.063 1.00 97.38 315 THR A O 1
ATOM 2423 N N . LEU A 1 316 ? -3.926 5.360 -25.316 1.00 97.75 316 LEU A N 1
ATOM 2424 C CA . LEU A 1 316 ? -5.003 4.410 -25.089 1.00 97.75 316 LEU A CA 1
ATOM 2425 C C . LEU A 1 316 ? -6.125 4.658 -26.095 1.00 97.75 316 LEU A C 1
ATOM 2427 O O . LEU A 1 316 ? -6.349 5.801 -26.494 1.00 97.75 316 LEU A O 1
ATOM 2431 N N . GLN A 1 317 ? -6.851 3.608 -26.469 1.00 97.75 317 GLN A N 1
ATOM 2432 C CA . GLN A 1 317 ? -8.217 3.750 -26.973 1.00 97.75 317 GLN A CA 1
ATOM 2433 C C . GLN A 1 317 ? -9.177 3.389 -25.856 1.00 97.75 317 GLN A C 1
ATOM 2435 O O . GLN A 1 317 ? -9.061 2.307 -25.289 1.00 97.75 317 GLN A O 1
ATOM 2440 N N . ILE A 1 318 ? -10.117 4.277 -25.552 1.00 97.50 318 ILE A N 1
ATOM 2441 C CA . ILE A 1 318 ? -11.078 4.093 -24.464 1.00 97.50 318 ILE A CA 1
ATOM 2442 C C . ILE A 1 318 ? -12.498 4.362 -24.953 1.00 97.50 318 ILE A C 1
ATOM 2444 O O . ILE A 1 318 ? -12.731 5.242 -25.781 1.00 97.50 318 ILE A O 1
ATOM 2448 N N . SER A 1 319 ? -13.459 3.605 -24.438 1.00 96.69 319 SER A N 1
ATOM 2449 C CA . SER A 1 319 ? -14.877 3.889 -24.623 1.00 96.69 319 SER A CA 1
ATOM 2450 C C . SER A 1 319 ? -15.239 5.177 -23.874 1.00 96.69 319 SER A C 1
ATOM 2452 O O . SER A 1 319 ? -14.973 5.261 -22.673 1.00 96.69 319 SER A O 1
ATOM 2454 N N . PRO A 1 320 ? -15.870 6.170 -24.525 1.00 95.88 320 PRO A N 1
ATOM 2455 C CA . PRO A 1 320 ? -16.332 7.381 -23.848 1.00 95.88 320 PRO A CA 1
ATOM 2456 C C . PRO A 1 320 ? -17.587 7.148 -22.988 1.00 95.88 320 PRO A C 1
ATOM 2458 O O . PRO A 1 320 ? -18.018 8.058 -22.282 1.00 95.88 320 PRO A O 1
ATOM 2461 N N . ALA A 1 321 ? -18.177 5.945 -23.016 1.00 95.50 321 ALA A N 1
ATOM 2462 C CA . ALA A 1 321 ? -19.227 5.516 -22.091 1.00 95.50 321 ALA A CA 1
ATOM 2463 C C . ALA A 1 321 ? -18.636 5.212 -20.699 1.00 95.50 321 ALA A C 1
ATOM 2465 O O . ALA A 1 321 ? -18.660 4.072 -20.230 1.00 95.50 321 ALA A O 1
ATOM 2466 N N . PHE A 1 322 ? -18.049 6.234 -20.070 1.00 94.94 322 PHE A N 1
ATOM 2467 C CA . PHE A 1 322 ? -17.348 6.116 -18.795 1.00 94.94 322 PHE A CA 1
ATOM 2468 C C . PHE A 1 322 ? -18.275 5.634 -17.680 1.00 94.94 322 PHE A C 1
ATOM 2470 O O . PHE A 1 322 ? -19.415 6.090 -17.570 1.00 94.94 322 PHE A O 1
ATOM 2477 N N . GLY A 1 323 ? -17.762 4.735 -16.843 1.00 92.69 323 GLY A N 1
ATOM 2478 C CA . GLY A 1 323 ? -18.408 4.318 -15.605 1.00 92.69 323 GLY A CA 1
ATOM 2479 C C . GLY A 1 323 ? -18.020 5.210 -14.425 1.00 92.69 323 GLY A C 1
ATOM 2480 O O . GLY A 1 323 ? -17.300 6.205 -14.554 1.00 92.69 323 GLY A O 1
ATOM 2481 N N . GLN A 1 324 ? -18.479 4.824 -13.238 1.00 91.06 324 GLN A N 1
ATOM 2482 C CA . GLN A 1 324 ? -17.969 5.385 -11.991 1.00 91.06 324 GLN A CA 1
ATOM 2483 C C . GLN A 1 324 ? -16.465 5.116 -11.855 1.00 91.06 324 GLN A C 1
ATOM 2485 O O . GLN A 1 324 ? -16.007 4.000 -12.092 1.00 91.06 324 GLN A O 1
ATOM 2490 N N . TYR A 1 325 ? -15.711 6.138 -11.444 1.00 90.56 325 TYR A N 1
ATOM 2491 C CA . TYR A 1 325 ? -14.297 5.986 -11.131 1.00 90.56 325 TYR A CA 1
ATOM 2492 C C . TYR A 1 325 ? -14.075 4.959 -10.020 1.00 90.56 325 TYR A C 1
ATOM 2494 O O . TYR A 1 325 ? -14.681 5.040 -8.950 1.00 90.56 325 TYR A O 1
ATOM 2502 N N . ALA A 1 326 ? -13.187 4.011 -10.296 1.00 88.44 326 ALA A N 1
ATOM 2503 C CA . ALA A 1 326 ? -12.740 3.003 -9.358 1.00 88.44 326 ALA A CA 1
ATOM 2504 C C . ALA A 1 326 ? -11.316 3.321 -8.905 1.00 88.44 326 ALA A C 1
ATOM 2506 O O . ALA A 1 326 ? -10.498 3.799 -9.687 1.00 88.44 326 ALA A O 1
ATOM 2507 N N . LEU A 1 327 ? -10.999 3.025 -7.648 1.00 84.31 327 LEU A N 1
ATOM 2508 C CA . LEU A 1 327 ? -9.653 3.190 -7.115 1.00 84.31 327 LEU A CA 1
ATOM 2509 C C . LEU A 1 327 ? -8.785 2.017 -7.577 1.00 84.31 327 LEU A C 1
ATOM 2511 O O . LEU A 1 327 ? -8.650 1.009 -6.886 1.00 84.31 327 LEU A O 1
ATOM 2515 N N . CYS A 1 328 ? -8.197 2.166 -8.757 1.00 86.50 328 CYS A N 1
ATOM 2516 C CA . CYS A 1 328 ? -7.311 1.191 -9.370 1.00 86.50 328 CYS A CA 1
ATOM 2517 C C . CYS A 1 328 ? -5.853 1.489 -8.980 1.00 86.50 328 CYS A C 1
ATOM 2519 O O . CYS A 1 328 ? -5.103 2.048 -9.752 1.00 86.50 328 CYS A O 1
ATOM 2521 N N . ASN A 1 329 ? -5.419 1.206 -7.753 1.00 75.44 329 ASN A N 1
ATOM 2522 C CA . ASN A 1 329 ? -4.016 1.440 -7.343 1.00 75.44 329 ASN A CA 1
ATOM 2523 C C . ASN A 1 329 ? -3.249 0.113 -7.194 1.00 75.44 329 ASN A C 1
ATOM 2525 O O . ASN A 1 329 ? -2.478 -0.067 -6.250 1.00 75.44 329 ASN A O 1
ATOM 2529 N N . GLY A 1 330 ? -3.529 -0.846 -8.085 1.00 61.38 330 GLY A N 1
ATOM 2530 C CA . GLY A 1 330 ? -3.158 -2.260 -8.002 1.00 61.38 330 GLY A CA 1
ATOM 2531 C C . GLY A 1 330 ? -1.675 -2.558 -8.211 1.00 61.38 330 GLY A C 1
ATOM 2532 O O . GLY A 1 330 ? -1.320 -3.334 -9.097 1.00 61.38 330 GLY A O 1
ATOM 2533 N N . TYR A 1 331 ? -0.776 -1.943 -7.447 1.00 57.34 331 TYR A N 1
ATOM 2534 C CA . TYR A 1 331 ? 0.639 -2.287 -7.528 1.00 57.34 331 TYR A CA 1
ATOM 2535 C C . TYR A 1 331 ? 0.845 -3.741 -7.073 1.00 57.34 331 TYR A C 1
ATOM 2537 O O . TYR A 1 331 ? 0.348 -4.122 -6.015 1.00 57.34 331 TYR A O 1
ATOM 2545 N N . PRO A 1 332 ? 1.623 -4.557 -7.806 1.00 48.12 332 PRO A N 1
ATOM 2546 C CA . PRO A 1 332 ? 1.815 -5.980 -7.499 1.00 48.12 332 PRO A CA 1
ATOM 2547 C C . PRO A 1 332 ? 2.482 -6.254 -6.135 1.00 48.12 332 PRO A C 1
ATOM 2549 O O . PRO A 1 332 ? 2.562 -7.407 -5.714 1.00 48.12 332 PRO A O 1
ATOM 2552 N N . ASP A 1 333 ? 2.945 -5.207 -5.445 1.00 49.78 333 ASP A N 1
ATOM 2553 C CA . ASP A 1 333 ? 3.605 -5.262 -4.141 1.00 49.78 333 ASP A CA 1
ATOM 2554 C C . ASP A 1 333 ? 2.709 -4.837 -2.951 1.00 49.78 333 ASP A C 1
ATOM 2556 O O . ASP A 1 333 ? 3.181 -4.869 -1.810 1.00 49.78 333 ASP A O 1
ATOM 2560 N N . THR A 1 334 ? 1.441 -4.443 -3.158 1.00 44.28 334 THR A N 1
ATOM 2561 C CA . THR A 1 334 ? 0.520 -4.117 -2.046 1.00 44.28 334 THR A CA 1
ATOM 2562 C C . THR A 1 334 ? -0.003 -5.388 -1.357 1.00 44.28 334 THR A C 1
ATOM 2564 O O . THR A 1 334 ? -0.106 -6.457 -1.960 1.00 44.28 334 THR A O 1
ATOM 2567 N N . VAL A 1 335 ? -0.273 -5.310 -0.045 1.00 46.44 335 VAL A N 1
ATOM 2568 C CA . VAL A 1 335 ? -0.768 -6.433 0.778 1.00 46.44 335 VAL A CA 1
ATOM 2569 C C . VAL A 1 335 ? -2.131 -6.049 1.378 1.00 46.44 335 VAL A C 1
ATOM 2571 O O . VAL A 1 335 ? -2.174 -5.064 2.116 1.00 46.44 335 VAL A O 1
ATOM 2574 N N . PRO A 1 336 ? -3.219 -6.819 1.145 1.00 48.25 336 PRO A N 1
ATOM 2575 C CA . PRO A 1 336 ? -3.263 -8.118 0.461 1.00 48.25 336 PRO A CA 1
ATOM 2576 C C . PRO A 1 336 ? -2.969 -8.028 -1.051 1.00 48.25 336 PRO A C 1
ATOM 2578 O O . PRO A 1 336 ? -3.276 -7.010 -1.662 1.00 48.25 336 PRO A O 1
ATOM 2581 N N . PRO A 1 337 ? -2.363 -9.077 -1.646 1.00 44.25 337 PRO A N 1
ATOM 2582 C CA . PRO A 1 337 ? -2.006 -9.081 -3.059 1.00 44.25 337 PRO A CA 1
ATOM 2583 C C . PRO A 1 337 ? -3.255 -9.269 -3.922 1.00 44.25 337 PRO A C 1
ATOM 2585 O O . PRO A 1 337 ? -3.946 -10.280 -3.800 1.00 44.25 337 PRO A O 1
ATOM 2588 N N . GLY A 1 338 ? -3.515 -8.319 -4.813 1.00 53.19 338 GLY A N 1
ATOM 2589 C CA . GLY A 1 338 ? -4.604 -8.406 -5.781 1.00 53.19 338 GLY A CA 1
ATOM 2590 C C . GLY A 1 338 ? -4.858 -7.062 -6.463 1.00 53.19 338 GLY A C 1
ATOM 2591 O O . GLY A 1 338 ? -5.289 -6.135 -5.782 1.00 53.19 338 GLY A O 1
ATOM 2592 N N . PRO A 1 339 ? -4.575 -6.931 -7.770 1.00 58.25 339 PRO A N 1
ATOM 2593 C CA . PRO A 1 339 ? -4.847 -5.740 -8.556 1.00 58.25 339 PRO A CA 1
ATOM 2594 C C . PRO A 1 339 ? -6.342 -5.734 -8.863 1.00 58.25 339 PRO A C 1
ATOM 2596 O O . PRO A 1 339 ? -6.776 -6.245 -9.881 1.00 58.25 339 PRO A O 1
ATOM 2599 N N . GLU A 1 340 ? -7.161 -5.271 -7.933 1.00 73.12 340 GLU A N 1
ATOM 2600 C CA . GLU A 1 340 ? -8.579 -5.092 -8.211 1.00 73.12 340 GLU A CA 1
ATOM 2601 C C . GLU A 1 340 ? -8.912 -3.634 -7.966 1.00 73.12 340 GLU A C 1
ATOM 2603 O O . GLU A 1 340 ? -8.680 -3.079 -6.890 1.00 73.12 340 GLU A O 1
ATOM 2608 N N . CYS A 1 341 ? -9.422 -2.997 -9.013 1.00 84.69 341 CYS A N 1
ATOM 2609 C CA . CYS A 1 341 ? -10.084 -1.718 -8.892 1.00 84.69 341 CYS A CA 1
ATOM 2610 C C . CYS A 1 341 ? -11.170 -1.808 -7.814 1.00 84.69 341 CYS A C 1
ATOM 2612 O O . CYS A 1 341 ? -12.065 -2.650 -7.886 1.00 84.69 341 CYS A O 1
ATOM 2614 N N . MET A 1 342 ? -11.086 -0.942 -6.804 1.00 81.06 342 MET A N 1
ATOM 2615 C CA . MET A 1 342 ? -12.066 -0.902 -5.720 1.00 81.06 342 MET A CA 1
ATOM 2616 C C . MET A 1 342 ? -13.127 0.158 -6.011 1.00 81.06 342 MET A C 1
ATOM 2618 O O . MET A 1 342 ? -12.812 1.337 -6.191 1.00 81.06 342 MET A O 1
ATOM 2622 N N . GLY A 1 343 ? -14.388 -0.274 -6.040 1.00 82.25 343 GLY A N 1
ATOM 2623 C CA . GLY A 1 343 ? -15.520 0.540 -6.488 1.00 82.25 343 GLY A CA 1
ATOM 2624 C C . GLY A 1 343 ? -15.679 0.546 -8.012 1.00 82.25 343 GLY A C 1
ATOM 2625 O O . GLY A 1 343 ? -14.897 -0.072 -8.725 1.00 82.25 343 GLY A O 1
ATOM 2626 N N . GLY A 1 344 ? -16.704 1.246 -8.507 1.00 86.38 344 GLY A N 1
ATOM 2627 C CA . GLY A 1 344 ? -16.991 1.363 -9.942 1.00 86.38 344 GLY A CA 1
ATOM 2628 C C . GLY A 1 344 ? -17.442 0.064 -10.626 1.00 86.38 344 GLY A C 1
ATOM 2629 O O . GLY A 1 344 ? -17.552 -0.991 -10.003 1.00 86.38 344 GLY A O 1
ATOM 2630 N N . ASP A 1 345 ? -17.759 0.150 -11.923 1.00 90.94 345 ASP A N 1
ATOM 2631 C CA . ASP A 1 345 ? -18.039 -1.044 -12.735 1.00 90.94 345 ASP A CA 1
ATOM 2632 C C . ASP A 1 345 ? -16.701 -1.723 -13.076 1.00 90.94 345 ASP A C 1
ATOM 2634 O O . ASP A 1 345 ? -15.822 -1.063 -13.634 1.00 90.94 345 ASP A O 1
ATOM 2638 N N . PRO A 1 346 ? -16.532 -3.029 -12.799 1.00 90.62 346 PRO A N 1
ATOM 2639 C CA . PRO A 1 346 ? -15.268 -3.731 -13.020 1.00 90.62 346 PRO A CA 1
ATOM 2640 C C . PRO A 1 346 ? -14.875 -3.848 -14.500 1.00 90.62 346 PRO A C 1
ATOM 2642 O O . PRO A 1 346 ? -13.790 -4.337 -14.799 1.00 90.62 346 PRO A O 1
ATOM 2645 N N . ARG A 1 347 ? -15.743 -3.454 -15.438 1.00 93.75 347 ARG A N 1
ATOM 2646 C CA . ARG A 1 347 ? -15.512 -3.532 -16.885 1.00 93.75 347 ARG A CA 1
ATOM 2647 C C . ARG A 1 347 ? -15.374 -2.166 -17.539 1.00 93.75 347 ARG A C 1
ATOM 2649 O O . ARG A 1 347 ? -14.792 -2.091 -18.613 1.00 93.75 347 ARG A O 1
ATOM 2656 N N . LEU A 1 348 ? -15.945 -1.101 -16.979 1.00 95.19 348 LEU A N 1
ATOM 2657 C CA . LEU A 1 348 ? -15.947 0.222 -17.616 1.00 95.19 348 LEU A CA 1
ATOM 2658 C C . LEU A 1 348 ? -14.732 1.032 -17.167 1.00 95.19 348 LEU A C 1
ATOM 2660 O O . LEU A 1 348 ? -14.387 1.029 -15.990 1.00 95.19 348 LEU A O 1
ATOM 2664 N N . VAL A 1 349 ? -14.136 1.803 -18.080 1.00 96.00 349 VAL A N 1
ATOM 2665 C CA . VAL A 1 349 ? -13.179 2.843 -17.680 1.00 96.00 349 VAL A CA 1
ATOM 2666 C C . VAL A 1 349 ? -13.906 3.843 -16.792 1.00 96.00 349 VAL A C 1
ATOM 2668 O O . VAL A 1 349 ? -14.888 4.466 -17.204 1.00 96.00 349 VAL A O 1
ATOM 2671 N N . GLY A 1 350 ? -13.420 3.987 -15.569 1.00 94.31 350 GLY A N 1
ATOM 2672 C CA . GLY A 1 350 ? -13.900 4.995 -14.644 1.00 94.31 350 GLY A CA 1
ATOM 2673 C C . GLY A 1 350 ? -13.200 6.324 -14.908 1.00 94.31 350 GLY A C 1
ATOM 2674 O O . GLY A 1 350 ? -12.018 6.323 -15.234 1.00 94.31 350 GLY A O 1
ATOM 2675 N N . LYS A 1 351 ? -13.891 7.457 -14.768 1.00 93.69 351 LYS A N 1
ATOM 2676 C CA . LYS A 1 351 ? -13.310 8.788 -15.012 1.00 93.69 351 LYS A CA 1
ATOM 2677 C C . LYS A 1 351 ? -13.707 9.775 -13.923 1.00 93.69 351 LYS A C 1
ATOM 2679 O O . LYS A 1 351 ? -14.880 9.849 -13.571 1.00 93.69 351 LYS A O 1
ATOM 2684 N N . GLU A 1 352 ? -12.757 10.563 -13.434 1.00 91.06 352 GLU A N 1
ATOM 2685 C CA . GLU A 1 352 ? -13.019 11.617 -12.450 1.00 91.06 352 GLU A CA 1
ATOM 2686 C C . GLU A 1 352 ? -12.119 12.843 -12.623 1.00 91.06 352 GLU A C 1
ATOM 2688 O O . GLU A 1 352 ? -11.086 12.787 -13.289 1.00 91.06 352 GLU A O 1
ATOM 2693 N N . ALA A 1 353 ? -12.501 13.957 -11.995 1.00 89.62 353 ALA A N 1
ATOM 2694 C CA . ALA A 1 353 ? -11.575 15.060 -11.779 1.00 89.62 353 ALA A CA 1
ATOM 2695 C C . ALA A 1 353 ? -10.605 14.691 -10.634 1.00 89.62 353 ALA A C 1
ATOM 2697 O O . ALA A 1 353 ? -11.056 14.141 -9.625 1.00 89.62 353 ALA A O 1
ATOM 2698 N N . PRO A 1 354 ? -9.303 15.012 -10.746 1.00 87.44 354 PRO A N 1
ATOM 2699 C CA . PRO A 1 354 ? -8.327 14.747 -9.696 1.00 87.44 354 PRO A CA 1
ATOM 2700 C C . PRO A 1 354 ? -8.793 15.246 -8.327 1.00 87.44 354 PRO A C 1
ATOM 2702 O O . PRO A 1 354 ? -9.242 16.386 -8.200 1.00 87.44 354 PRO A O 1
ATOM 2705 N N . PHE A 1 355 ? -8.647 14.408 -7.296 1.00 81.44 355 PHE A N 1
ATOM 2706 C CA . PHE A 1 355 ? -8.960 14.761 -5.904 1.00 81.44 355 PHE A CA 1
ATOM 2707 C C . PHE A 1 355 ? -10.378 15.341 -5.689 1.00 81.44 355 PHE A C 1
ATOM 2709 O O . PHE A 1 355 ? -10.568 16.172 -4.796 1.00 81.44 355 PHE A O 1
ATOM 2716 N N . PHE A 1 356 ? -11.367 14.911 -6.484 1.00 82.44 356 PHE A N 1
ATOM 2717 C CA . PHE A 1 356 ? -12.766 15.357 -6.390 1.00 82.44 356 PHE A CA 1
ATOM 2718 C C . PHE A 1 356 ? -12.958 16.873 -6.585 1.00 82.44 356 PHE A C 1
ATOM 2720 O O . PHE A 1 356 ? -13.827 17.491 -5.964 1.00 82.44 356 PHE A O 1
ATOM 2727 N N . ALA A 1 357 ? -12.103 17.521 -7.375 1.00 79.69 357 ALA A N 1
ATOM 2728 C CA . ALA A 1 357 ? -12.178 18.967 -7.535 1.00 79.69 357 ALA A CA 1
ATOM 2729 C C . ALA A 1 357 ? -13.412 19.419 -8.333 1.00 79.69 357 ALA A C 1
ATOM 2731 O O . ALA A 1 357 ? -13.778 18.801 -9.336 1.00 79.69 357 ALA A O 1
ATOM 2732 N N . GLY A 1 358 ? -13.997 20.553 -7.934 1.00 75.38 358 GLY A N 1
ATOM 2733 C CA . GLY A 1 358 ? -15.199 21.107 -8.556 1.00 75.38 358 GLY A CA 1
ATOM 2734 C C . GLY A 1 358 ? -16.448 20.359 -8.098 1.00 75.38 358 GLY A C 1
ATOM 2735 O O . GLY A 1 358 ? -16.541 19.919 -6.955 1.00 75.38 358 GLY A O 1
ATOM 2736 N N . ASP A 1 359 ? -17.398 20.143 -9.004 1.00 64.81 359 ASP A N 1
ATOM 2737 C CA . ASP A 1 359 ? -18.632 19.403 -8.710 1.00 64.81 359 ASP A CA 1
ATOM 2738 C C . ASP A 1 359 ? -18.418 17.887 -8.506 1.00 64.81 359 ASP A C 1
ATOM 2740 O O . ASP A 1 359 ? -19.324 17.101 -8.751 1.00 64.81 359 ASP A O 1
ATOM 2744 N N . GLY A 1 360 ? -17.240 17.447 -8.053 1.00 56.28 360 GLY A N 1
ATOM 2745 C CA . GLY A 1 360 ? -16.990 16.094 -7.547 1.00 56.28 360 GLY A CA 1
ATOM 2746 C C . GLY A 1 360 ? -16.891 14.996 -8.605 1.00 56.28 360 GLY A C 1
ATOM 2747 O O . GLY A 1 360 ? -16.064 14.105 -8.453 1.00 56.28 360 GLY A O 1
ATOM 2748 N N . GLU A 1 361 ? -17.621 15.091 -9.717 1.00 59.25 361 GLU A N 1
ATOM 2749 C CA . GLU A 1 361 ? -17.485 14.212 -10.874 1.00 59.25 361 GLU A CA 1
ATOM 2750 C C . GLU A 1 361 ? -17.934 14.884 -12.167 1.00 59.25 361 GLU A C 1
ATOM 2752 O O . GLU A 1 361 ? -19.105 14.990 -12.506 1.00 59.25 361 GLU A O 1
ATOM 2757 N N . ASN A 1 362 ? -16.942 15.190 -12.988 1.00 64.94 362 ASN A N 1
ATOM 2758 C CA . ASN A 1 362 ? -17.111 15.494 -14.398 1.00 64.94 362 ASN A CA 1
ATOM 2759 C C . ASN A 1 362 ? -16.952 14.215 -15.245 1.00 64.94 362 ASN A C 1
ATOM 2761 O O . ASN A 1 362 ? -16.394 14.264 -16.343 1.00 64.94 362 ASN A O 1
ATOM 2765 N N . ARG A 1 363 ? -17.414 13.048 -14.753 1.00 83.06 363 ARG A N 1
ATOM 2766 C CA . ARG A 1 363 ? -17.208 11.762 -15.455 1.00 83.06 363 ARG A CA 1
ATOM 2767 C C . ARG A 1 363 ? -17.779 11.800 -16.876 1.00 83.06 363 ARG A C 1
ATOM 2769 O O . ARG A 1 363 ? -17.115 11.384 -17.826 1.00 83.06 363 ARG A O 1
ATOM 2776 N N . CYS A 1 364 ? -18.949 12.426 -17.031 1.00 88.56 364 CYS A N 1
ATOM 2777 C CA . CYS A 1 364 ? -19.610 12.624 -18.320 1.00 88.56 364 CYS A CA 1
ATOM 2778 C C . CYS A 1 364 ? -19.306 13.989 -18.953 1.00 88.56 364 CYS A C 1
ATOM 2780 O O . CYS A 1 364 ? -19.721 14.236 -20.085 1.00 88.56 364 CYS A O 1
ATOM 2782 N N . SER A 1 365 ? -18.566 14.870 -18.271 1.00 88.31 365 SER A N 1
ATOM 2783 C CA . SER A 1 365 ? -18.127 16.142 -18.853 1.00 88.31 365 SER A CA 1
ATOM 2784 C C . SER A 1 365 ? -17.080 15.897 -19.928 1.00 88.31 365 SER A C 1
ATOM 2786 O O . SER A 1 365 ? -16.209 15.042 -19.776 1.00 88.31 365 SER A O 1
ATOM 2788 N N . ALA A 1 366 ? -17.109 16.685 -20.995 1.00 86.50 366 ALA A N 1
ATOM 2789 C CA . ALA A 1 366 ? -16.059 16.655 -22.005 1.00 86.50 366 ALA A CA 1
ATOM 2790 C C . ALA A 1 366 ? -14.747 17.292 -21.508 1.00 86.50 366 ALA A C 1
ATOM 2792 O O . ALA A 1 366 ? -13.677 16.924 -21.984 1.00 86.50 366 ALA A O 1
ATOM 2793 N N . GLU A 1 367 ? -14.817 18.219 -20.546 1.00 87.44 367 GLU A N 1
ATOM 2794 C CA . GLU A 1 367 ? -13.689 19.071 -20.161 1.00 87.44 367 GLU A CA 1
ATOM 2795 C C . GLU A 1 367 ? -13.520 19.191 -18.641 1.00 87.44 367 GLU A C 1
ATOM 2797 O O . GLU A 1 367 ? -14.479 19.131 -17.865 1.00 87.44 367 GLU A O 1
ATOM 2802 N N . SER A 1 368 ? -12.267 19.375 -18.224 1.00 88.69 368 SER A N 1
ATOM 2803 C CA . SER A 1 368 ? -11.871 19.673 -16.851 1.00 88.69 368 SER A CA 1
ATOM 2804 C C . SER A 1 368 ? -10.717 20.668 -16.871 1.00 88.69 368 SER A C 1
ATOM 2806 O O . SER A 1 368 ? -9.719 20.478 -17.570 1.00 88.69 368 SER A O 1
ATOM 2808 N N . SER A 1 369 ? -10.822 21.734 -16.077 1.00 87.00 369 SER A N 1
ATOM 2809 C CA . SER A 1 369 ? -9.768 22.748 -15.986 1.00 87.00 369 SER A CA 1
ATOM 2810 C C . SER A 1 369 ? -8.487 22.219 -15.338 1.00 87.00 369 SER A C 1
ATOM 2812 O O . SER A 1 369 ? -7.435 22.816 -15.549 1.00 87.00 369 SER A O 1
ATOM 2814 N N . ILE A 1 370 ? -8.549 21.085 -14.636 1.00 89.25 370 ILE A N 1
ATOM 2815 C CA . ILE A 1 370 ? -7.414 20.427 -13.970 1.00 89.25 370 ILE A CA 1
ATOM 2816 C C . ILE A 1 370 ? -7.112 19.022 -14.522 1.00 89.25 370 ILE A C 1
ATOM 2818 O O . ILE A 1 370 ? -6.318 18.293 -13.936 1.00 89.25 370 ILE A O 1
ATOM 2822 N N . GLY A 1 371 ? -7.727 18.652 -15.649 1.00 92.88 371 GLY A N 1
ATOM 2823 C CA . GLY A 1 371 ? -7.573 17.332 -16.260 1.00 92.88 371 GLY A CA 1
ATOM 2824 C C . GLY A 1 371 ? -8.431 16.252 -15.607 1.00 92.88 371 GLY A C 1
ATOM 2825 O O . GLY A 1 371 ? -9.309 16.538 -14.785 1.00 92.88 371 GLY A O 1
ATOM 2826 N N . PHE A 1 372 ? -8.184 15.012 -16.008 1.00 94.56 372 PHE A N 1
ATOM 2827 C CA . PHE A 1 372 ? -8.932 13.834 -15.591 1.00 94.56 372 PHE A CA 1
ATOM 2828 C C . PHE A 1 372 ? -8.017 12.709 -15.117 1.00 94.56 372 PHE A C 1
ATOM 2830 O O . PHE A 1 372 ? -6.918 12.509 -15.639 1.00 94.56 372 PHE A O 1
ATOM 2837 N N . TRP A 1 373 ? -8.524 11.939 -14.159 1.00 94.38 373 TRP A N 1
ATOM 2838 C CA . TRP A 1 373 ? -8.024 10.618 -13.801 1.00 94.38 373 TRP A CA 1
ATOM 2839 C C . TRP A 1 373 ? -8.924 9.541 -14.396 1.00 94.38 373 TRP A C 1
ATOM 2841 O O . TRP A 1 373 ? -10.139 9.722 -14.518 1.00 94.38 373 TRP A O 1
ATOM 2851 N N . TYR A 1 374 ? -8.311 8.415 -14.741 1.00 95.94 374 TYR A N 1
ATOM 2852 C CA . TYR A 1 374 ? -8.955 7.248 -15.315 1.00 95.94 374 TYR A CA 1
ATOM 2853 C C . TYR A 1 374 ? -8.591 6.010 -14.505 1.00 95.94 374 TYR A C 1
ATOM 2855 O O . TYR A 1 374 ? -7.413 5.685 -14.372 1.00 95.94 374 TYR A O 1
ATOM 2863 N N . GLY A 1 375 ? -9.602 5.308 -14.003 1.00 94.81 375 GLY A N 1
ATOM 2864 C CA . GLY A 1 375 ? -9.436 3.963 -13.466 1.00 94.81 375 GLY A CA 1
ATOM 2865 C C . GLY A 1 375 ? -9.528 2.968 -14.616 1.00 94.81 375 GLY A C 1
ATOM 2866 O O . GLY A 1 375 ? -10.492 3.026 -15.387 1.00 94.81 375 GLY A O 1
ATOM 2867 N N . LEU A 1 376 ? -8.543 2.074 -14.743 1.00 95.94 376 LEU A N 1
ATOM 2868 C CA . LEU A 1 376 ? -8.456 1.090 -15.827 1.00 95.94 376 LEU A CA 1
ATOM 2869 C C . LEU A 1 376 ? -8.684 -0.352 -15.332 1.00 95.94 376 LEU A C 1
ATOM 2871 O O . LEU A 1 376 ? -7.718 -1.104 -15.196 1.00 95.94 376 LEU A O 1
ATOM 2875 N N . PRO A 1 377 ? -9.935 -0.789 -15.089 1.00 94.50 377 PRO A N 1
ATOM 2876 C CA . PRO A 1 377 ? -10.205 -2.161 -14.680 1.00 94.50 377 PRO A CA 1
ATOM 2877 C C . PRO A 1 377 ? -9.731 -3.181 -15.703 1.00 94.50 377 PRO A C 1
ATOM 2879 O O . PRO A 1 377 ? -10.033 -3.073 -16.896 1.00 94.50 377 PRO A O 1
ATOM 2882 N N . LYS A 1 378 ? -9.051 -4.224 -15.240 1.00 93.81 378 LYS A N 1
ATOM 2883 C CA . LYS A 1 378 ? -8.558 -5.303 -16.095 1.00 93.81 378 LYS A CA 1
ATOM 2884 C C . LYS A 1 378 ? -9.661 -6.055 -16.819 1.00 93.81 378 LYS A C 1
ATOM 2886 O O . LYS A 1 378 ? -9.460 -6.438 -17.967 1.00 93.81 378 LYS A O 1
ATOM 2891 N N . ALA A 1 379 ? -10.833 -6.238 -16.206 1.00 93.75 379 ALA A N 1
ATOM 2892 C CA . ALA A 1 379 ? -11.951 -6.886 -16.898 1.00 93.75 379 ALA A CA 1
ATOM 2893 C C . ALA A 1 379 ? -12.515 -6.025 -18.047 1.00 93.75 379 ALA A C 1
ATOM 2895 O O . ALA A 1 379 ? -13.269 -6.538 -18.869 1.00 93.75 379 ALA A O 1
ATOM 2896 N N . GLY A 1 380 ? -12.131 -4.742 -18.103 1.00 95.69 380 GLY A N 1
ATOM 2897 C CA . GLY A 1 380 ? -12.376 -3.818 -19.207 1.00 95.69 380 GLY A CA 1
ATOM 2898 C C . GLY A 1 380 ? -11.337 -3.859 -20.333 1.00 95.69 380 GLY A C 1
ATOM 2899 O O . GLY A 1 380 ? -11.559 -3.267 -21.392 1.00 95.69 380 GLY A O 1
ATOM 2900 N N . HIS A 1 381 ? -10.187 -4.506 -20.117 1.00 96.19 381 HIS A N 1
ATOM 2901 C CA . HIS A 1 381 ? -9.075 -4.485 -21.063 1.00 96.19 381 HIS A CA 1
ATOM 2902 C C . HIS A 1 381 ? -9.369 -5.385 -22.269 1.00 96.19 381 HIS A C 1
ATOM 2904 O O . HIS A 1 381 ? -9.695 -6.565 -22.136 1.00 96.19 381 HIS A O 1
ATOM 2910 N N . CYS A 1 382 ? -9.241 -4.828 -23.468 1.00 96.69 382 CYS A N 1
ATOM 2911 C CA . CYS A 1 382 ? -9.384 -5.571 -24.711 1.00 96.69 382 CYS A CA 1
ATOM 2912 C C . CYS A 1 382 ? -8.208 -6.527 -24.933 1.00 96.69 382 CYS A C 1
ATOM 2914 O O . CYS A 1 382 ? -7.072 -6.261 -24.535 1.00 96.69 382 CYS A O 1
ATOM 2916 N N . SER A 1 383 ? -8.464 -7.623 -25.648 1.00 93.62 383 SER A N 1
ATOM 2917 C CA . SER A 1 383 ? -7.397 -8.541 -26.053 1.00 93.62 383 SER A CA 1
ATOM 2918 C C . SER A 1 383 ? -6.406 -7.863 -27.009 1.00 93.62 383 SER A C 1
ATOM 2920 O O . SER A 1 383 ? -6.729 -6.881 -27.678 1.00 93.62 383 SER A O 1
ATOM 2922 N N . ALA A 1 384 ? -5.189 -8.399 -27.117 1.00 89.88 384 ALA A N 1
ATOM 2923 C CA . ALA A 1 384 ? -4.168 -7.846 -28.007 1.00 89.88 384 ALA A CA 1
ATOM 2924 C C . ALA A 1 384 ? -4.677 -7.724 -29.460 1.00 89.88 384 ALA A C 1
ATOM 2926 O O . ALA A 1 384 ? -5.101 -8.708 -30.065 1.00 89.88 384 ALA A O 1
ATOM 2927 N N . GLY A 1 385 ? -4.615 -6.510 -30.018 1.00 88.44 385 GLY A N 1
ATOM 2928 C CA . GLY A 1 385 ? -5.101 -6.193 -31.368 1.00 88.44 385 GLY A CA 1
ATOM 2929 C C . GLY A 1 385 ? -6.599 -5.876 -31.459 1.00 88.44 385 GLY A C 1
ATOM 2930 O O . GLY A 1 385 ? -7.057 -5.441 -32.515 1.00 88.44 385 GLY A O 1
ATOM 2931 N N . GLU A 1 386 ? -7.355 -6.045 -30.374 1.00 93.06 386 GLU A N 1
ATOM 2932 C CA . GLU A 1 386 ? -8.742 -5.605 -30.277 1.00 93.06 386 GLU A CA 1
ATOM 2933 C C . GLU A 1 386 ? -8.818 -4.145 -29.803 1.00 93.06 386 GLU A C 1
ATOM 2935 O O . GLU A 1 386 ? -7.985 -3.651 -29.037 1.00 93.06 386 GLU A O 1
ATOM 2940 N N . VAL A 1 387 ? -9.834 -3.437 -30.289 1.00 90.88 387 VAL A N 1
ATOM 2941 C CA . VAL A 1 387 ? -10.147 -2.065 -29.893 1.00 90.88 387 VAL A CA 1
ATOM 2942 C C . VAL A 1 387 ? -11.599 -1.978 -29.427 1.00 90.88 387 VAL A C 1
ATOM 2944 O O . VAL A 1 387 ? -12.440 -2.717 -29.957 1.00 90.88 387 VAL A O 1
ATOM 2947 N N . PRO A 1 388 ? -11.925 -1.074 -28.485 1.00 93.50 388 PRO A N 1
ATOM 2948 C CA . PRO A 1 388 ? -13.299 -0.905 -28.033 1.00 93.50 388 PRO A CA 1
ATOM 2949 C C . PRO A 1 388 ? -14.223 -0.563 -29.208 1.00 93.50 388 PRO A C 1
ATOM 2951 O O . PRO A 1 388 ? -13.910 0.275 -30.054 1.00 93.50 388 PRO A O 1
ATOM 2954 N N . LYS A 1 389 ? -15.380 -1.220 -29.280 1.00 90.50 389 LYS A N 1
ATOM 2955 C CA . LYS A 1 389 ? -16.434 -0.911 -30.263 1.00 90.50 389 LYS A CA 1
ATOM 2956 C C . LYS A 1 389 ? -17.356 0.184 -29.717 1.00 90.50 389 LYS A C 1
ATOM 2958 O O . LYS A 1 389 ? -17.292 0.518 -28.544 1.00 90.50 389 LYS A O 1
ATOM 2963 N N . LYS A 1 390 ? -18.271 0.714 -30.539 1.00 88.00 390 LYS A N 1
ATOM 2964 C CA . LYS A 1 390 ? -19.296 1.670 -30.063 1.00 88.00 390 LYS A CA 1
ATOM 2965 C C . LYS A 1 390 ? -20.115 1.106 -28.890 1.00 88.00 390 LYS A C 1
ATOM 2967 O O . LYS A 1 390 ? -20.293 1.774 -27.887 1.00 88.00 390 LYS A O 1
ATOM 2972 N N . SER A 1 391 ? -20.498 -0.169 -28.966 1.00 87.12 391 SER A N 1
ATOM 2973 C CA . SER A 1 391 ? -21.189 -0.900 -27.893 1.00 87.12 391 SER A CA 1
ATOM 2974 C C . SER A 1 391 ? -20.237 -1.566 -26.884 1.00 87.12 391 SER A C 1
ATOM 2976 O O . SER A 1 391 ? -20.601 -2.537 -26.226 1.00 87.12 391 SER A O 1
ATOM 2978 N N . ALA A 1 392 ? -18.997 -1.076 -26.758 1.00 78.69 392 ALA A N 1
ATOM 2979 C CA . ALA A 1 392 ? -17.972 -1.623 -25.859 1.00 78.69 392 ALA A CA 1
ATOM 2980 C C . ALA A 1 392 ? -18.447 -1.793 -24.410 1.00 78.69 392 ALA A C 1
ATOM 2982 O O . ALA A 1 392 ? -18.056 -2.737 -23.723 1.00 78.69 392 ALA A O 1
ATOM 2983 N N . TRP A 1 393 ? -19.309 -0.881 -23.957 1.00 82.56 393 TRP A N 1
ATOM 2984 C CA . TRP A 1 393 ? -19.889 -0.899 -22.618 1.00 82.56 393 TRP A CA 1
ATOM 2985 C C . TRP A 1 393 ? -20.769 -2.139 -22.359 1.00 82.56 393 TRP A C 1
ATOM 2987 O O . TRP A 1 393 ? -20.940 -2.540 -21.208 1.00 82.56 393 TRP A O 1
ATOM 2997 N N . GLU A 1 394 ? -21.271 -2.794 -23.412 1.00 84.75 394 GLU A N 1
ATOM 2998 C CA . GLU A 1 394 ? -21.986 -4.074 -23.338 1.00 84.75 394 GLU A CA 1
ATOM 2999 C C . GLU A 1 394 ? -21.031 -5.269 -23.450 1.00 84.75 394 GLU A C 1
ATOM 3001 O O . GLU A 1 394 ? -21.187 -6.257 -22.733 1.00 84.75 394 GLU A O 1
ATOM 3006 N N . SER A 1 395 ? -20.030 -5.184 -24.335 1.00 79.69 395 SER A N 1
ATOM 3007 C CA . SER A 1 395 ? -19.155 -6.315 -24.676 1.00 79.69 395 SER A CA 1
ATOM 3008 C C . SER A 1 395 ? -18.010 -6.561 -23.692 1.00 79.69 395 SER A C 1
ATOM 3010 O O . SER A 1 395 ? -17.379 -7.611 -23.761 1.00 79.69 395 SER A O 1
ATOM 3012 N N . GLY A 1 396 ? -17.709 -5.609 -22.804 1.00 87.12 396 GLY A N 1
ATOM 3013 C CA . GLY A 1 396 ? -16.668 -5.729 -21.775 1.00 87.12 396 GLY A CA 1
ATOM 3014 C C . GLY A 1 396 ? -15.261 -5.305 -22.212 1.00 87.12 396 GLY A C 1
ATOM 3015 O O . GLY A 1 396 ? -14.455 -4.987 -21.358 1.00 87.12 396 GLY A O 1
ATOM 3016 N N . CYS A 1 397 ? -14.966 -5.203 -23.511 1.00 95.38 397 CYS A N 1
ATOM 3017 C CA . CYS A 1 397 ? -13.737 -4.573 -24.020 1.00 95.38 397 CYS A CA 1
ATOM 3018 C C . CYS A 1 397 ? -13.956 -3.058 -24.141 1.00 95.38 397 CYS A C 1
ATOM 3020 O O . CYS A 1 397 ? -14.541 -2.580 -25.113 1.00 95.38 397 CYS A O 1
ATOM 3022 N N . THR A 1 398 ? -13.530 -2.308 -23.125 1.00 96.81 398 THR A N 1
ATOM 3023 C CA . THR A 1 398 ? -13.786 -0.868 -22.973 1.00 96.81 398 THR A CA 1
ATOM 3024 C C . THR A 1 398 ? -12.536 -0.015 -23.085 1.00 96.81 398 THR A C 1
ATOM 3026 O O . THR A 1 398 ? -12.660 1.185 -23.328 1.00 96.81 398 THR A O 1
ATOM 3029 N N . TRP A 1 399 ? -11.346 -0.606 -22.987 1.00 97.88 399 TRP A N 1
ATOM 3030 C CA . TRP A 1 399 ? -10.098 0.089 -23.272 1.00 97.88 399 TRP A CA 1
ATOM 3031 C C . TRP A 1 399 ? -9.005 -0.832 -23.802 1.00 97.88 399 TRP A C 1
ATOM 3033 O O . TRP A 1 399 ? -8.987 -2.025 -23.521 1.00 97.88 399 TRP A O 1
ATOM 3043 N N . SER A 1 400 ? -8.070 -0.273 -24.563 1.00 96.94 400 SER A N 1
ATOM 3044 C CA . SER A 1 400 ? -6.881 -0.979 -25.031 1.00 96.94 400 SER A CA 1
ATOM 3045 C C . SER A 1 400 ? -5.658 -0.072 -25.073 1.00 96.94 400 SER A C 1
ATOM 3047 O O . SER A 1 400 ? -5.753 1.147 -25.256 1.00 96.94 400 SER A O 1
ATOM 3049 N N . ILE A 1 401 ? -4.482 -0.675 -24.904 1.00 95.75 401 ILE A N 1
ATOM 3050 C CA . ILE A 1 401 ? -3.202 0.016 -25.051 1.00 95.75 401 ILE A CA 1
ATOM 3051 C C . ILE A 1 401 ? -2.838 0.030 -26.535 1.00 95.75 401 ILE A C 1
ATOM 3053 O O . ILE A 1 401 ? -2.520 -1.010 -27.107 1.00 95.75 401 ILE A O 1
ATOM 3057 N N . LEU A 1 402 ? -2.828 1.211 -27.159 1.00 95.44 402 LEU A N 1
ATOM 3058 C CA . LEU A 1 402 ? -2.314 1.338 -28.525 1.00 95.44 402 LEU A CA 1
ATOM 3059 C C . LEU A 1 402 ? -0.795 1.335 -28.546 1.00 95.44 402 LEU A C 1
ATOM 3061 O O . LEU A 1 402 ? -0.170 0.688 -29.385 1.00 95.44 402 LEU A O 1
ATOM 3065 N N . LYS A 1 403 ? -0.197 2.131 -27.657 1.00 93.94 403 LYS A N 1
ATOM 3066 C CA . LYS A 1 403 ? 1.246 2.329 -27.636 1.00 93.94 403 LYS A CA 1
ATOM 3067 C C . LYS A 1 403 ? 1.705 2.831 -26.280 1.00 93.94 403 LYS A C 1
ATOM 3069 O O . LYS A 1 403 ? 1.164 3.798 -25.756 1.00 93.94 403 LYS A O 1
ATOM 3074 N N . ARG A 1 404 ? 2.782 2.245 -25.768 1.00 92.88 404 ARG A N 1
ATOM 3075 C CA . ARG A 1 404 ? 3.636 2.892 -24.773 1.00 92.88 404 ARG A CA 1
ATOM 3076 C C . ARG A 1 404 ? 4.687 3.703 -25.516 1.00 92.88 404 ARG A C 1
ATOM 3078 O O . ARG A 1 404 ? 5.427 3.148 -26.322 1.00 92.88 404 ARG A O 1
ATOM 3085 N N . HIS A 1 405 ? 4.724 5.012 -25.298 1.00 94.06 405 HIS A N 1
ATOM 3086 C CA . HIS A 1 405 ? 5.638 5.882 -26.043 1.00 94.06 405 HIS A CA 1
ATOM 3087 C C . HIS A 1 405 ? 7.035 5.886 -25.463 1.00 94.06 405 HIS A C 1
ATOM 3089 O O . HIS A 1 405 ? 8.001 5.783 -26.207 1.00 94.06 405 HIS A O 1
ATOM 3095 N N . LYS A 1 406 ? 7.121 6.095 -24.152 1.00 93.69 406 LYS A N 1
ATOM 3096 C CA . LYS A 1 406 ? 8.368 6.423 -23.472 1.00 93.69 406 LYS A CA 1
ATOM 3097 C C . LYS A 1 406 ? 8.198 6.236 -21.974 1.00 93.69 406 LYS A C 1
ATOM 3099 O O . LYS A 1 406 ? 7.096 6.416 -21.447 1.00 93.69 406 LYS A O 1
ATOM 3104 N N . THR A 1 407 ? 9.296 5.942 -21.294 1.00 94.69 407 THR A N 1
ATOM 3105 C CA . THR A 1 407 ? 9.383 5.980 -19.835 1.00 94.69 407 THR A CA 1
ATOM 3106 C C . THR A 1 407 ? 10.587 6.807 -19.430 1.00 94.69 407 THR A C 1
ATOM 3108 O O . THR A 1 407 ? 11.679 6.606 -19.945 1.00 94.69 407 THR A O 1
ATOM 3111 N N . ILE A 1 408 ? 10.408 7.729 -18.491 1.00 95.12 408 ILE A N 1
ATOM 3112 C CA . ILE A 1 408 ? 11.470 8.615 -18.006 1.00 95.12 408 ILE A CA 1
ATOM 3113 C C . ILE A 1 408 ? 11.741 8.352 -16.526 1.00 95.12 408 ILE A C 1
ATOM 3115 O O . ILE A 1 408 ? 10.863 7.898 -15.788 1.00 95.12 408 ILE A O 1
ATOM 3119 N N . LYS A 1 409 ? 12.962 8.647 -16.069 1.00 92.56 409 LYS A N 1
ATOM 3120 C CA . LYS A 1 409 ? 13.253 8.714 -14.629 1.00 92.56 409 LYS A CA 1
ATOM 3121 C C . LYS A 1 409 ? 12.572 9.942 -14.039 1.00 92.56 409 LYS A C 1
ATOM 3123 O O . LYS A 1 409 ? 12.693 11.024 -14.611 1.00 92.56 409 LYS A O 1
ATOM 3128 N N . GLN A 1 410 ? 11.971 9.803 -12.858 1.00 91.88 410 GLN A N 1
ATOM 3129 C CA . GLN A 1 410 ? 11.394 10.950 -12.153 1.00 91.88 410 GLN A CA 1
ATOM 3130 C C . GLN A 1 410 ? 12.429 12.050 -11.912 1.00 91.88 410 GLN A C 1
ATOM 3132 O O . GLN A 1 410 ? 12.121 13.226 -12.031 1.00 91.88 410 GLN A O 1
ATOM 3137 N N . THR A 1 411 ? 13.679 11.672 -11.621 1.00 91.69 411 THR A N 1
ATOM 3138 C CA . THR A 1 411 ? 14.735 12.619 -11.251 1.00 91.69 411 THR A CA 1
ATOM 3139 C C . THR A 1 411 ? 15.061 13.568 -12.392 1.00 91.69 411 THR A C 1
ATOM 3141 O O . THR A 1 411 ? 15.409 14.709 -12.129 1.00 91.69 411 THR A O 1
ATOM 3144 N N . CYS A 1 412 ? 14.890 13.130 -13.642 1.00 95.62 412 CYS A N 1
ATOM 3145 C CA . CYS A 1 412 ? 15.055 14.013 -14.787 1.00 95.62 412 CYS A CA 1
ATOM 3146 C C . CYS A 1 412 ? 14.011 15.134 -14.770 1.00 95.62 412 CYS A C 1
ATOM 3148 O O . CYS A 1 412 ? 14.355 16.304 -14.870 1.00 95.62 412 CYS A O 1
ATOM 3150 N N . LEU A 1 413 ? 12.735 14.798 -14.566 1.00 95.25 413 LEU A N 1
ATOM 3151 C CA . LEU A 1 413 ? 11.690 15.811 -14.455 1.00 95.25 413 LEU A CA 1
ATOM 3152 C C . LEU A 1 413 ? 11.904 16.688 -13.210 1.00 95.25 413 LEU A C 1
ATOM 3154 O O . LEU A 1 413 ? 11.982 17.909 -13.309 1.00 95.25 413 LEU A O 1
ATOM 3158 N N . LEU A 1 414 ? 12.020 16.062 -12.039 1.00 91.88 414 LEU A N 1
ATOM 3159 C CA . LEU A 1 414 ? 11.984 16.758 -10.754 1.00 91.88 414 LEU A CA 1
ATOM 3160 C C . LEU A 1 414 ? 13.241 17.586 -10.475 1.00 91.88 414 LEU A C 1
ATOM 3162 O O . LEU A 1 414 ? 13.120 18.735 -10.045 1.00 91.88 414 LEU A O 1
ATOM 3166 N N . ASN A 1 415 ? 14.424 17.022 -10.731 1.00 90.56 415 ASN A N 1
ATOM 3167 C CA . ASN A 1 415 ? 15.697 17.654 -10.392 1.00 90.56 415 ASN A CA 1
ATOM 3168 C C . ASN A 1 415 ? 16.252 18.435 -11.584 1.00 90.56 415 ASN A C 1
ATOM 3170 O O . ASN A 1 415 ? 16.538 19.623 -11.446 1.00 90.56 415 ASN A O 1
ATOM 3174 N N . ASP A 1 416 ? 16.360 17.790 -12.748 1.00 90.81 416 ASP A N 1
ATOM 3175 C CA . ASP A 1 416 ? 17.072 18.370 -13.895 1.00 90.81 416 ASP A CA 1
ATOM 3176 C C . ASP A 1 416 ? 16.246 19.469 -14.589 1.00 90.81 416 ASP A C 1
ATOM 3178 O O . ASP A 1 416 ? 16.816 20.422 -15.117 1.00 90.81 416 ASP A O 1
ATOM 3182 N N . HIS A 1 417 ? 14.910 19.381 -14.532 1.00 91.69 417 HIS A N 1
ATOM 3183 C CA . HIS A 1 417 ? 13.986 20.353 -15.142 1.00 91.69 417 HIS A CA 1
ATOM 3184 C C . HIS A 1 417 ? 13.238 21.225 -14.128 1.00 91.69 417 HIS A C 1
ATOM 3186 O O . HIS A 1 417 ? 12.228 21.841 -14.463 1.00 91.69 417 HIS A O 1
ATOM 3192 N N . HIS A 1 418 ? 13.724 21.294 -12.884 1.00 90.19 418 HIS A N 1
ATOM 3193 C CA . HIS A 1 418 ? 13.208 22.175 -11.827 1.00 90.19 418 HIS A CA 1
ATOM 3194 C C . HIS A 1 418 ? 11.682 22.110 -11.617 1.00 90.19 418 HIS A C 1
ATOM 3196 O O . HIS A 1 418 ? 11.059 23.116 -11.260 1.00 90.19 418 HIS A O 1
ATOM 3202 N N . TYR A 1 419 ? 11.066 20.941 -11.807 1.00 93.88 419 TYR A N 1
ATOM 3203 C CA . TYR A 1 419 ? 9.607 20.792 -11.830 1.00 93.88 419 TYR A CA 1
ATOM 3204 C C . TYR A 1 419 ? 8.911 21.311 -10.566 1.00 93.88 419 TYR A C 1
ATOM 3206 O O . TYR A 1 419 ? 7.882 21.978 -10.650 1.00 93.88 419 TYR A O 1
ATOM 3214 N N . LEU A 1 420 ? 9.519 21.106 -9.390 1.00 90.69 420 LEU A N 1
ATOM 3215 C CA . LEU A 1 420 ? 9.006 21.625 -8.117 1.00 90.69 420 LEU A CA 1
ATOM 3216 C C . LEU A 1 420 ? 8.804 23.150 -8.147 1.00 90.69 420 LEU A C 1
ATOM 3218 O O . LEU A 1 420 ? 7.828 23.652 -7.590 1.00 90.69 420 LEU A O 1
ATOM 3222 N N . SER A 1 421 ? 9.687 23.894 -8.818 1.00 93.88 421 SER A N 1
ATOM 3223 C CA . SER A 1 421 ? 9.553 25.350 -8.936 1.00 93.88 421 SER A CA 1
ATOM 3224 C C . SER A 1 421 ? 8.341 25.752 -9.786 1.00 93.88 421 SER A C 1
ATOM 3226 O O . SER A 1 421 ? 7.641 26.709 -9.445 1.00 93.88 421 SER A O 1
ATOM 3228 N N . TYR A 1 422 ? 8.030 24.983 -10.837 1.00 95.19 422 TYR A N 1
ATOM 3229 C CA . TYR A 1 422 ? 6.822 25.175 -11.641 1.00 95.19 422 TYR A CA 1
ATOM 3230 C C . TYR A 1 422 ? 5.568 24.869 -10.835 1.00 95.19 422 TYR A C 1
ATOM 3232 O O . TYR A 1 422 ? 4.656 25.695 -10.817 1.00 95.19 422 TYR A O 1
ATOM 3240 N N . CYS A 1 423 ? 5.570 23.776 -10.073 1.00 92.62 423 CYS A N 1
ATOM 3241 C CA . CYS A 1 423 ? 4.471 23.436 -9.177 1.00 92.62 423 CYS A CA 1
ATOM 3242 C C . CYS A 1 423 ? 4.200 24.551 -8.160 1.00 92.62 423 CYS A C 1
ATOM 3244 O O . CYS A 1 423 ? 3.053 24.947 -7.965 1.00 92.62 423 CYS A O 1
ATOM 3246 N N . GLN A 1 424 ? 5.244 25.113 -7.542 1.00 90.75 424 GLN A N 1
ATOM 3247 C CA . GLN A 1 424 ? 5.110 26.224 -6.591 1.00 90.75 424 GLN A CA 1
ATOM 3248 C C . GLN A 1 424 ? 4.524 27.478 -7.248 1.00 90.75 424 GLN A C 1
ATOM 3250 O O . GLN A 1 424 ? 3.659 28.140 -6.665 1.00 90.75 424 GLN A O 1
ATOM 3255 N N . ALA A 1 425 ? 4.987 27.810 -8.454 1.00 92.44 425 ALA A N 1
ATOM 3256 C CA . ALA A 1 425 ? 4.522 28.975 -9.195 1.00 92.44 425 ALA A CA 1
ATOM 3257 C C . ALA A 1 425 ? 3.060 28.821 -9.641 1.00 92.44 425 ALA A C 1
ATOM 3259 O O . ALA A 1 425 ? 2.247 29.722 -9.428 1.00 92.44 425 ALA A O 1
ATOM 3260 N N . ASP A 1 426 ? 2.710 27.665 -10.198 1.00 91.75 426 ASP A N 1
ATOM 3261 C CA . ASP A 1 426 ? 1.354 27.348 -10.638 1.00 91.75 426 ASP A CA 1
ATOM 3262 C C . ASP A 1 426 ? 0.370 27.319 -9.471 1.00 91.75 426 ASP A C 1
ATOM 3264 O O . ASP A 1 426 ? -0.713 27.906 -9.544 1.00 91.75 426 ASP A O 1
ATOM 3268 N N . PHE A 1 427 ? 0.780 26.712 -8.358 1.00 86.38 427 PHE A N 1
ATOM 3269 C CA . PHE A 1 427 ? 0.003 26.693 -7.129 1.00 86.38 427 PHE A CA 1
ATOM 3270 C C . PHE A 1 427 ? -0.245 28.108 -6.588 1.00 86.38 427 PHE A C 1
ATOM 3272 O O . PHE A 1 427 ? -1.353 28.449 -6.172 1.00 86.38 427 PHE A O 1
ATOM 3279 N N . LYS A 1 428 ? 0.783 28.967 -6.597 1.00 87.69 428 LYS A N 1
ATOM 3280 C CA . LYS A 1 428 ? 0.666 30.362 -6.153 1.00 87.69 428 LYS A CA 1
ATOM 3281 C C . LYS A 1 428 ? -0.330 31.154 -7.003 1.00 87.69 428 LYS A C 1
ATOM 3283 O O . LYS A 1 428 ? -1.000 32.031 -6.462 1.00 87.69 428 LYS A O 1
ATOM 3288 N N . GLU A 1 429 ? -0.414 30.862 -8.297 1.00 89.75 429 GLU A N 1
ATOM 3289 C CA . GLU A 1 429 ? -1.308 31.548 -9.232 1.00 89.75 429 GLU A CA 1
ATOM 3290 C C . GLU A 1 429 ? -2.733 30.993 -9.257 1.00 89.75 429 GLU A C 1
ATOM 3292 O O . GLU A 1 429 ? -3.654 31.745 -9.577 1.00 89.75 429 GLU A O 1
ATOM 3297 N N . GLY A 1 430 ? -2.922 29.712 -8.926 1.00 83.88 430 GLY A N 1
ATOM 3298 C CA . GLY A 1 430 ? -4.239 29.072 -8.891 1.00 83.88 430 GLY A CA 1
ATOM 3299 C C . GLY A 1 430 ? -4.885 28.902 -10.272 1.00 83.88 430 GLY A C 1
ATOM 3300 O O . GLY A 1 430 ? -6.108 28.942 -10.376 1.00 83.88 430 GLY A O 1
ATOM 3301 N N . LYS A 1 431 ? -4.081 28.755 -11.338 1.00 82.12 431 LYS A N 1
ATOM 3302 C CA . LYS A 1 431 ? -4.527 28.739 -12.751 1.00 82.12 431 LYS A CA 1
ATOM 3303 C C . LYS A 1 431 ? -4.411 27.374 -13.456 1.00 82.12 431 LYS A C 1
ATOM 3305 O O . LYS A 1 431 ? -4.194 27.339 -14.660 1.00 82.12 431 LYS A O 1
ATOM 3310 N N . GLY A 1 432 ? -4.533 26.255 -12.738 1.00 77.69 432 GLY A N 1
ATOM 3311 C CA . GLY A 1 432 ? -4.631 24.926 -13.374 1.00 77.69 432 GLY A CA 1
ATOM 3312 C C . GLY A 1 432 ? -3.319 24.332 -13.914 1.00 77.69 432 GLY A C 1
ATOM 3313 O O . GLY A 1 432 ? -3.343 23.616 -14.905 1.00 77.69 432 GLY A O 1
ATOM 3314 N N . PHE A 1 433 ? -2.184 24.612 -13.265 1.00 91.00 433 PHE A N 1
ATOM 3315 C CA . PHE A 1 433 ? -0.884 23.952 -13.504 1.00 91.00 433 PHE A CA 1
ATOM 3316 C C . PHE A 1 433 ? -0.272 24.005 -14.924 1.00 91.00 433 PHE A C 1
ATOM 3318 O O . PHE A 1 433 ? 0.385 23.047 -15.334 1.00 91.00 433 PHE A O 1
ATOM 3325 N N . PRO A 1 434 ? -0.392 25.117 -15.678 1.00 94.75 434 PRO A N 1
ATOM 3326 C CA . PRO A 1 434 ? 0.048 25.163 -17.073 1.00 94.75 434 PRO A CA 1
ATOM 3327 C C . PRO A 1 434 ? 1.571 25.057 -17.259 1.00 94.75 434 PRO A C 1
ATOM 3329 O O . PRO A 1 434 ? 2.021 24.556 -18.288 1.00 94.75 434 PRO A O 1
ATOM 3332 N N . ARG A 1 435 ? 2.395 25.524 -16.306 1.00 96.44 435 ARG A N 1
ATOM 3333 C CA . ARG A 1 435 ? 3.862 25.416 -16.431 1.00 96.44 435 ARG A CA 1
ATOM 3334 C C . ARG A 1 435 ? 4.324 23.992 -16.188 1.00 96.44 435 ARG A C 1
ATOM 3336 O O . ARG A 1 435 ? 5.173 23.484 -16.913 1.00 96.44 435 ARG A O 1
ATOM 3343 N N . SER A 1 436 ? 3.742 23.367 -15.175 1.00 96.31 436 SER A N 1
ATOM 3344 C CA . SER A 1 436 ? 4.005 21.981 -14.808 1.00 96.31 436 SER A CA 1
ATOM 3345 C C . SER A 1 436 ? 3.552 21.048 -15.938 1.00 96.31 436 SER A C 1
ATOM 3347 O O . SER A 1 436 ? 4.325 20.216 -16.399 1.00 96.31 436 SER A O 1
ATOM 3349 N N . GLU A 1 437 ? 2.364 21.288 -16.504 1.00 96.94 437 GLU A N 1
ATOM 3350 C CA . GLU A 1 437 ? 1.865 20.609 -17.708 1.00 96.94 437 GLU A CA 1
ATOM 3351 C C . GLU A 1 437 ? 2.867 20.703 -18.876 1.00 96.94 437 GLU A C 1
ATOM 3353 O O . GLU A 1 437 ? 3.257 19.687 -19.460 1.00 96.94 437 GLU A O 1
ATOM 3358 N N . ALA A 1 438 ? 3.349 21.913 -19.184 1.00 97.25 438 ALA A N 1
ATOM 3359 C CA . ALA A 1 438 ? 4.308 22.138 -20.264 1.00 97.25 438 ALA A CA 1
ATOM 3360 C C . ALA A 1 438 ? 5.660 21.442 -20.022 1.00 97.25 438 ALA A C 1
ATOM 3362 O O . ALA A 1 438 ? 6.238 20.882 -20.956 1.00 97.25 438 ALA A O 1
ATOM 3363 N N . ALA A 1 439 ? 6.158 21.445 -18.783 1.00 97.19 439 ALA A N 1
ATOM 3364 C CA . ALA A 1 439 ? 7.404 20.776 -18.419 1.00 97.19 439 ALA A CA 1
ATOM 3365 C C . ALA A 1 439 ? 7.290 19.247 -18.532 1.00 97.19 439 ALA A C 1
ATOM 3367 O O . ALA A 1 439 ? 8.177 18.601 -19.096 1.00 97.19 439 ALA A O 1
ATOM 3368 N N . LEU A 1 440 ? 6.174 18.667 -18.076 1.00 97.50 440 LEU A N 1
ATOM 3369 C CA . LEU A 1 440 ? 5.900 17.237 -18.229 1.00 97.50 440 LEU A CA 1
ATOM 3370 C C . LEU A 1 440 ? 5.816 16.858 -19.715 1.00 97.50 440 LEU A C 1
ATOM 3372 O O . LEU A 1 440 ? 6.435 15.886 -20.151 1.00 97.50 440 LEU A O 1
ATOM 3376 N N . LEU A 1 441 ? 5.128 17.662 -20.528 1.00 97.69 441 LEU A N 1
ATOM 3377 C CA . LEU A 1 441 ? 5.050 17.443 -21.971 1.00 97.69 441 LEU A CA 1
ATOM 3378 C C . LEU A 1 441 ? 6.426 17.513 -22.649 1.00 97.69 441 LEU A C 1
ATOM 3380 O O . LEU A 1 441 ? 6.735 16.664 -23.493 1.00 97.69 441 LEU A O 1
ATOM 3384 N N . ALA A 1 442 ? 7.263 18.487 -22.284 1.00 97.44 442 ALA A N 1
ATOM 3385 C CA . ALA A 1 442 ? 8.614 18.645 -22.822 1.00 97.44 442 ALA A CA 1
ATOM 3386 C C . ALA A 1 442 ? 9.501 17.426 -22.512 1.00 97.44 442 ALA A C 1
ATOM 3388 O O . ALA A 1 442 ? 10.154 16.897 -23.421 1.00 97.44 442 ALA A O 1
ATOM 3389 N N . ALA A 1 443 ? 9.421 16.902 -21.283 1.00 97.62 443 ALA A N 1
ATOM 3390 C CA . ALA A 1 443 ? 10.160 15.715 -20.848 1.00 97.62 443 ALA A CA 1
ATOM 3391 C C . ALA A 1 443 ? 9.867 14.488 -21.723 1.00 97.62 443 ALA A C 1
ATOM 3393 O O . ALA A 1 443 ? 10.763 13.691 -22.029 1.00 97.62 443 ALA A O 1
ATOM 3394 N N . PHE A 1 444 ? 8.626 14.359 -22.199 1.00 97.25 444 PHE A N 1
ATOM 3395 C CA . PHE A 1 444 ? 8.220 13.287 -23.104 1.00 97.25 444 PHE A CA 1
ATOM 3396 C C . PHE A 1 444 ? 8.480 13.582 -24.586 1.00 97.25 444 PHE A C 1
ATOM 3398 O O . PHE A 1 444 ? 8.725 12.645 -25.345 1.00 97.25 444 PHE A O 1
ATOM 3405 N N . SER A 1 445 ? 8.480 14.850 -24.996 1.00 96.81 445 SER A N 1
ATOM 3406 C CA . SER A 1 445 ? 8.575 15.260 -26.407 1.00 96.81 445 SER A CA 1
ATOM 3407 C C . SER A 1 445 ? 10.000 15.252 -26.974 1.00 96.81 445 SER A C 1
ATOM 3409 O O . SER A 1 445 ? 10.174 15.236 -28.190 1.00 96.81 445 SER A O 1
ATOM 3411 N N . SER A 1 446 ? 11.026 15.259 -26.120 1.00 94.25 446 SER A N 1
ATOM 3412 C CA . SER A 1 446 ? 12.437 15.293 -26.524 1.00 94.25 446 SER A CA 1
ATOM 3413 C C . SER A 1 446 ? 13.301 14.420 -25.609 1.00 94.25 446 SER A C 1
ATOM 3415 O O . SER A 1 446 ? 12.958 14.211 -24.447 1.00 94.25 446 SER A O 1
ATOM 3417 N N . GLU A 1 447 ? 14.427 13.910 -26.110 1.00 95.06 447 GLU A N 1
ATOM 3418 C CA . GLU A 1 447 ? 15.498 13.340 -25.268 1.00 95.06 447 GLU A CA 1
ATOM 3419 C C . GLU A 1 447 ? 16.589 14.360 -24.918 1.00 95.06 447 GLU A C 1
ATOM 3421 O O . GLU A 1 447 ? 17.415 14.098 -24.052 1.00 95.06 447 GLU A O 1
ATOM 3426 N N . ASP A 1 448 ? 16.596 15.516 -25.587 1.00 96.19 448 ASP A N 1
ATOM 3427 C CA . ASP A 1 448 ? 17.563 16.598 -25.393 1.00 96.19 448 ASP A CA 1
ATOM 3428 C C . ASP A 1 448 ? 17.222 17.410 -24.129 1.00 96.19 448 ASP A C 1
ATOM 3430 O O . ASP A 1 448 ? 16.203 18.119 -24.136 1.00 96.19 448 ASP A O 1
ATOM 3434 N N . PRO A 1 449 ? 18.059 17.363 -23.072 1.00 94.94 449 PRO A N 1
ATOM 3435 C CA . PRO A 1 449 ? 17.806 18.088 -21.829 1.00 94.94 449 PRO A CA 1
ATOM 3436 C C . PRO A 1 449 ? 17.729 19.604 -22.017 1.00 94.94 449 PRO A C 1
ATOM 3438 O O . PRO A 1 449 ? 16.986 20.267 -21.304 1.00 94.94 449 PRO A O 1
ATOM 3441 N N . SER A 1 450 ? 18.410 20.169 -23.023 1.00 95.06 450 SER A N 1
ATOM 3442 C CA . SER A 1 450 ? 18.357 21.616 -23.291 1.00 95.06 450 SER A CA 1
ATOM 3443 C C . SER A 1 450 ? 16.979 22.100 -23.761 1.00 95.06 450 SER A C 1
ATOM 3445 O O . SER A 1 450 ? 16.685 23.292 -23.710 1.00 95.06 450 SER A O 1
ATOM 3447 N N . LYS A 1 451 ? 16.116 21.172 -24.195 1.00 95.75 451 LYS A N 1
ATOM 3448 C CA . LYS A 1 451 ? 14.726 21.423 -24.604 1.00 95.75 451 LYS A CA 1
ATOM 3449 C C . LYS A 1 451 ? 13.710 20.978 -23.549 1.00 95.75 451 LYS A C 1
ATOM 3451 O O . LYS A 1 451 ? 12.538 20.818 -23.878 1.00 95.75 451 LYS A O 1
ATOM 3456 N N . GLY A 1 452 ? 14.156 20.705 -22.323 1.00 95.00 452 GLY A N 1
ATOM 3457 C CA . GLY A 1 452 ? 13.316 20.117 -21.280 1.00 95.00 452 GLY A CA 1
ATOM 3458 C C . GLY A 1 452 ? 13.095 18.610 -21.442 1.00 95.00 452 GLY A C 1
ATOM 3459 O O . GLY A 1 452 ? 12.208 18.057 -20.808 1.00 95.00 452 GLY A O 1
ATOM 3460 N N . GLY A 1 453 ? 13.845 17.944 -22.329 1.00 97.06 453 GLY A N 1
ATOM 3461 C CA . GLY A 1 453 ? 13.683 16.527 -22.644 1.00 97.06 453 GLY A CA 1
ATOM 3462 C C . GLY A 1 453 ? 14.305 15.587 -21.612 1.00 97.06 453 GLY A C 1
ATOM 3463 O O . GLY A 1 453 ? 15.289 15.919 -20.955 1.00 97.06 453 GLY A O 1
ATOM 3464 N N . CYS A 1 454 ? 13.763 14.376 -21.506 1.00 97.31 454 CYS A N 1
ATOM 3465 C CA . CYS A 1 454 ? 14.313 13.298 -20.681 1.00 97.31 454 CYS A CA 1
ATOM 3466 C C . CYS A 1 454 ? 14.654 12.076 -21.534 1.00 97.31 454 CYS A C 1
ATOM 3468 O O . CYS A 1 454 ? 13.956 11.792 -22.498 1.00 97.31 454 CYS A O 1
ATOM 3470 N N . ALA A 1 455 ? 15.705 11.325 -21.209 1.00 95.69 455 ALA A N 1
ATOM 3471 C CA . ALA A 1 455 ? 16.035 10.107 -21.957 1.00 95.69 455 ALA A CA 1
ATOM 3472 C C . ALA A 1 455 ? 14.973 9.010 -21.749 1.00 95.69 455 ALA A C 1
ATOM 3474 O O . ALA A 1 455 ? 14.470 8.854 -20.630 1.00 95.69 455 ALA A O 1
ATOM 3475 N N . ASP A 1 456 ? 14.652 8.240 -22.795 1.00 94.25 456 ASP A N 1
ATOM 3476 C CA . ASP A 1 456 ? 13.825 7.041 -22.640 1.00 94.25 456 ASP A CA 1
ATOM 3477 C C . ASP A 1 456 ? 14.614 5.919 -21.948 1.00 94.25 456 ASP A C 1
ATOM 3479 O O . ASP A 1 456 ? 15.662 5.472 -22.417 1.00 94.25 456 ASP A O 1
ATOM 3483 N N . ILE A 1 457 ? 14.102 5.446 -20.816 1.00 90.00 457 ILE A N 1
ATOM 3484 C CA . ILE A 1 457 ? 14.657 4.322 -20.053 1.00 90.00 457 ILE A CA 1
ATOM 3485 C C . ILE A 1 457 ? 13.839 3.035 -20.214 1.00 90.00 457 ILE A C 1
ATOM 3487 O O . ILE A 1 457 ? 14.211 2.009 -19.645 1.00 90.00 457 ILE A O 1
ATOM 3491 N N . GLY A 1 458 ? 12.732 3.077 -20.964 1.00 75.75 458 GLY A N 1
ATOM 3492 C CA . GLY A 1 458 ? 11.843 1.939 -21.223 1.00 75.75 458 GLY A CA 1
ATOM 3493 C C . GLY A 1 458 ? 12.261 1.049 -22.393 1.00 75.75 458 GLY A C 1
ATOM 3494 O O . GLY A 1 458 ? 11.501 0.164 -22.771 1.00 75.75 458 GLY A O 1
ATOM 3495 N N . GLY A 1 459 ? 13.441 1.296 -22.968 1.00 56.59 459 GLY A N 1
ATOM 3496 C CA . GLY A 1 459 ? 13.822 0.863 -24.307 1.00 56.59 459 GLY A CA 1
ATOM 3497 C C . GLY A 1 459 ? 13.447 -0.570 -24.692 1.00 56.59 459 GLY A C 1
ATOM 3498 O O . GLY A 1 459 ? 14.000 -1.534 -24.172 1.00 56.59 459 GLY A O 1
ATOM 3499 N N . PHE A 1 460 ? 12.654 -0.683 -25.754 1.00 47.94 460 PHE A N 1
ATOM 3500 C CA . PHE A 1 460 ? 13.047 -1.530 -26.874 1.00 47.94 460 PHE A CA 1
ATOM 3501 C C . PHE A 1 460 ? 13.595 -0.609 -27.965 1.00 47.94 460 PHE A C 1
ATOM 3503 O O . PHE A 1 460 ? 12.837 0.167 -28.547 1.00 47.94 460 PHE A O 1
ATOM 3510 N N . PRO A 1 461 ? 14.898 -0.657 -28.285 1.00 45.81 461 PRO A N 1
ATOM 3511 C CA . PRO A 1 461 ? 15.382 -0.027 -29.495 1.00 45.81 461 PRO A CA 1
ATOM 3512 C C . PRO A 1 461 ? 14.801 -0.825 -30.666 1.00 45.81 461 PRO A C 1
ATOM 3514 O O . PRO A 1 461 ? 15.320 -1.881 -31.021 1.00 45.81 461 PRO A O 1
ATOM 3517 N N . GLU A 1 462 ? 13.758 -0.303 -31.311 1.00 41.38 462 GLU A N 1
ATOM 3518 C CA . GLU A 1 462 ? 13.229 -0.810 -32.592 1.00 41.38 462 GLU A CA 1
ATOM 3519 C C . GLU A 1 462 ? 14.345 -0.977 -33.653 1.00 41.38 462 GLU A C 1
ATOM 3521 O O . GLU A 1 462 ? 14.226 -1.743 -34.604 1.00 41.38 462 GLU A O 1
ATOM 3526 N N . ARG A 1 463 ? 15.497 -0.320 -33.452 1.00 38.59 463 ARG A N 1
ATOM 3527 C CA . ARG A 1 463 ? 16.694 -0.413 -34.298 1.00 38.59 463 ARG A CA 1
ATOM 3528 C C . ARG A 1 463 ? 17.541 -1.684 -34.134 1.00 38.59 463 ARG A C 1
ATOM 3530 O O . ARG A 1 463 ? 18.482 -1.846 -34.904 1.00 38.59 463 ARG A O 1
ATOM 3537 N N . LEU A 1 464 ? 17.254 -2.582 -33.186 1.00 36.31 464 LEU A N 1
ATOM 3538 C CA . LEU A 1 464 ? 18.057 -3.802 -32.962 1.00 36.31 464 LEU A CA 1
ATOM 3539 C C . LEU A 1 464 ? 17.491 -5.083 -33.606 1.00 36.31 464 LEU A C 1
ATOM 3541 O O . LEU A 1 464 ? 18.137 -6.125 -33.537 1.00 36.31 464 LEU A O 1
ATOM 3545 N N . LEU A 1 465 ? 16.351 -5.010 -34.304 1.00 31.23 465 LEU A N 1
ATOM 3546 C CA . LEU A 1 465 ? 15.743 -6.153 -35.011 1.00 31.23 465 LEU A CA 1
ATOM 3547 C C . LEU A 1 465 ? 16.187 -6.325 -36.479 1.00 31.23 465 LEU A C 1
ATOM 3549 O O . LEU A 1 465 ? 15.738 -7.253 -37.145 1.00 31.23 465 LEU A O 1
ATOM 3553 N N . VAL A 1 466 ? 17.125 -5.512 -36.982 1.00 33.06 466 VAL A N 1
ATOM 3554 C CA . VAL A 1 466 ? 17.680 -5.651 -38.345 1.00 33.06 466 VAL A CA 1
ATOM 3555 C C . VAL A 1 466 ? 19.197 -5.868 -38.301 1.00 33.06 466 VAL A C 1
ATOM 3557 O O . VAL A 1 466 ? 19.946 -5.049 -38.808 1.00 33.06 466 VAL A O 1
ATOM 3560 N N . SER A 1 467 ? 19.683 -6.933 -37.648 1.00 34.94 467 SER A N 1
ATOM 3561 C CA . SER A 1 467 ? 21.038 -7.488 -37.904 1.00 34.94 467 SER A CA 1
ATOM 3562 C C . SER A 1 467 ? 21.306 -8.829 -37.189 1.00 34.94 467 SER A C 1
ATOM 3564 O O . SER A 1 467 ? 22.423 -9.084 -36.738 1.00 34.94 467 SER A O 1
ATOM 3566 N N . ALA A 1 468 ? 20.311 -9.709 -37.064 1.00 30.20 468 ALA A N 1
ATOM 3567 C CA . ALA A 1 468 ? 20.521 -11.043 -36.493 1.00 30.20 468 ALA A CA 1
ATOM 3568 C C . ALA A 1 468 ? 19.913 -12.149 -37.367 1.00 30.20 468 ALA A C 1
ATOM 3570 O O . ALA A 1 468 ? 19.215 -13.030 -36.882 1.00 30.20 468 ALA A O 1
ATOM 3571 N N . THR A 1 469 ? 20.215 -12.145 -38.666 1.00 30.00 469 THR A N 1
ATOM 3572 C CA . THR A 1 469 ? 20.262 -13.400 -39.425 1.00 30.00 469 THR A CA 1
ATOM 3573 C C . THR A 1 469 ? 21.639 -14.014 -39.208 1.00 30.00 469 THR A C 1
ATOM 3575 O O . THR A 1 469 ? 22.614 -13.629 -39.854 1.00 30.00 469 THR A O 1
ATOM 3578 N N . CYS A 1 470 ? 21.725 -14.947 -38.258 1.00 27.36 470 CYS A N 1
ATOM 3579 C CA . CYS A 1 470 ? 22.838 -15.886 -38.181 1.00 27.36 470 CYS A CA 1
ATOM 3580 C C . CYS A 1 470 ? 22.935 -16.626 -39.519 1.00 27.36 470 CYS A C 1
ATOM 3582 O O . CYS A 1 470 ? 21.991 -17.300 -39.928 1.00 27.36 470 CYS A O 1
ATOM 3584 N N . GLY A 1 471 ? 24.071 -16.482 -40.199 1.00 28.30 471 GLY A N 1
ATOM 3585 C CA . GLY A 1 471 ? 24.377 -17.231 -41.406 1.00 28.30 471 GLY A CA 1
ATOM 3586 C C . GLY A 1 471 ? 24.424 -18.726 -41.106 1.00 28.30 471 GLY A C 1
ATOM 3587 O O . GLY A 1 471 ? 25.333 -19.212 -40.435 1.00 28.30 471 GLY A O 1
ATOM 3588 N N . THR A 1 472 ? 23.449 -19.457 -41.630 1.00 28.42 472 THR A N 1
ATOM 3589 C CA . THR A 1 472 ? 23.546 -20.896 -41.850 1.00 28.42 472 THR A CA 1
ATOM 3590 C C . THR A 1 472 ? 24.661 -21.158 -42.858 1.00 28.42 472 THR A C 1
ATOM 3592 O O . THR A 1 472 ? 24.577 -20.736 -44.010 1.00 28.42 472 THR A O 1
ATOM 3595 N N . TRP A 1 473 ? 25.707 -21.855 -42.423 1.00 27.25 473 TRP A N 1
ATOM 3596 C CA . TRP A 1 473 ? 26.673 -22.502 -43.308 1.00 27.25 473 TRP A CA 1
ATOM 3597 C C . TRP A 1 473 ? 25.965 -23.587 -44.135 1.00 27.25 473 TRP A C 1
ATOM 3599 O O . TRP A 1 473 ? 25.392 -24.497 -43.528 1.00 27.25 473 TRP A O 1
ATOM 3609 N N . PRO A 1 474 ? 26.025 -23.580 -45.479 1.00 30.45 474 PRO A N 1
ATOM 3610 C CA . PRO A 1 474 ? 25.634 -24.742 -46.259 1.00 30.45 474 PRO A CA 1
ATOM 3611 C C . PRO A 1 474 ? 26.792 -25.745 -46.299 1.00 30.45 474 PRO A C 1
ATOM 3613 O O . PRO A 1 474 ? 27.906 -25.425 -46.713 1.00 30.45 474 PRO A O 1
ATOM 3616 N N . LYS A 1 475 ? 26.507 -26.979 -45.877 1.00 33.97 475 LYS A N 1
ATOM 3617 C CA . LYS A 1 475 ? 27.225 -28.175 -46.325 1.00 33.97 475 LYS A CA 1
ATOM 3618 C C . LYS A 1 475 ? 26.639 -28.583 -47.675 1.00 33.97 475 LYS A C 1
ATOM 3620 O O . LYS A 1 475 ? 25.456 -28.878 -47.703 1.00 33.97 475 LYS A O 1
ATOM 3625 N N . GLU A 1 476 ? 27.465 -28.593 -48.718 1.00 30.98 476 GLU A N 1
ATOM 3626 C CA . GLU A 1 476 ? 27.361 -29.286 -50.025 1.00 30.98 476 GLU A CA 1
ATOM 3627 C C . GLU A 1 476 ? 28.324 -28.531 -50.965 1.00 30.98 476 GLU A C 1
ATOM 3629 O O . GLU A 1 476 ? 28.388 -27.311 -50.913 1.00 30.98 476 GLU A O 1
ATOM 3634 N N . GLY A 1 477 ? 29.168 -29.090 -51.823 1.00 29.41 477 GLY A N 1
ATOM 3635 C CA . GLY A 1 477 ? 29.462 -30.435 -52.288 1.00 29.41 477 GLY A CA 1
ATOM 3636 C C . GLY A 1 477 ? 30.526 -30.267 -53.392 1.00 29.41 477 GLY A C 1
ATOM 3637 O O . GLY A 1 477 ? 30.582 -29.237 -54.063 1.00 29.41 477 GLY A O 1
ATOM 3638 N N . LEU A 1 478 ? 31.424 -31.237 -53.538 1.00 32.19 478 LEU A N 1
ATOM 3639 C CA . LEU A 1 478 ? 32.468 -31.269 -54.568 1.00 32.19 478 LEU A CA 1
ATOM 3640 C C . LEU A 1 478 ? 31.869 -31.400 -55.983 1.00 32.19 478 LEU A C 1
ATOM 3642 O O . LEU A 1 478 ? 31.256 -32.425 -56.260 1.00 32.19 478 LEU A O 1
ATOM 3646 N N . ALA A 1 479 ? 32.125 -30.441 -56.886 1.00 29.41 479 ALA A N 1
ATOM 3647 C CA . ALA A 1 479 ? 32.287 -30.657 -58.340 1.00 29.41 479 ALA A CA 1
ATOM 3648 C C . ALA A 1 479 ? 32.781 -29.375 -59.070 1.00 29.41 479 ALA A C 1
ATOM 3650 O O . ALA A 1 479 ? 32.674 -28.288 -58.508 1.00 29.41 479 ALA A O 1
ATOM 3651 N N . PRO A 1 480 ? 33.373 -29.477 -60.282 1.00 38.06 480 PRO A N 1
ATOM 3652 C CA . PRO A 1 480 ? 34.552 -28.693 -60.662 1.00 38.06 480 PRO A CA 1
ATOM 3653 C C . PRO A 1 480 ? 34.315 -27.499 -61.605 1.00 38.06 480 PRO A C 1
ATOM 3655 O O . PRO A 1 480 ? 33.319 -27.411 -62.315 1.00 38.06 480 PRO A O 1
ATOM 3658 N N . TRP A 1 481 ? 35.331 -26.627 -61.606 1.00 29.83 481 TRP A N 1
ATOM 3659 C CA . TRP A 1 481 ? 35.758 -25.660 -62.628 1.00 29.83 481 TRP A CA 1
ATOM 3660 C C . TRP A 1 481 ? 34.871 -25.461 -63.869 1.00 29.83 481 TRP A C 1
ATOM 3662 O O . TRP A 1 481 ? 34.787 -26.328 -64.735 1.00 29.83 481 TRP A O 1
ATOM 3672 N N . ASN A 1 482 ? 34.430 -24.213 -64.068 1.00 28.69 482 ASN A N 1
ATOM 3673 C CA . ASN A 1 482 ? 34.515 -23.600 -65.390 1.00 28.69 482 ASN A CA 1
ATOM 3674 C C . ASN A 1 482 ? 34.718 -22.079 -65.336 1.00 28.69 482 ASN A C 1
ATOM 3676 O O . ASN A 1 482 ? 34.191 -21.358 -64.496 1.00 28.69 482 ASN A O 1
ATOM 3680 N N . SER A 1 483 ? 35.561 -21.641 -66.260 1.00 33.31 483 SER A N 1
ATOM 3681 C CA . SER A 1 483 ? 36.147 -20.320 -66.454 1.00 33.31 483 SER A CA 1
ATOM 3682 C C . SER A 1 483 ? 35.171 -19.249 -66.962 1.00 33.31 483 SER A C 1
ATOM 3684 O O . SER A 1 483 ? 34.431 -19.531 -67.901 1.00 33.31 483 SER A O 1
ATOM 3686 N N . LYS A 1 484 ? 35.301 -17.996 -66.493 1.00 30.83 484 LYS A N 1
ATOM 3687 C CA . LYS A 1 484 ? 35.766 -16.824 -67.283 1.00 30.83 484 LYS A CA 1
ATOM 3688 C C . LYS A 1 484 ? 35.360 -15.475 -66.661 1.00 30.83 484 LYS A C 1
ATOM 3690 O O . LYS A 1 484 ? 34.191 -15.221 -66.423 1.00 30.83 484 LYS A O 1
ATOM 3695 N N . ALA A 1 485 ? 36.375 -14.606 -66.612 1.00 31.47 485 ALA A N 1
ATOM 3696 C CA . ALA A 1 485 ? 36.363 -13.154 -66.823 1.00 31.47 485 ALA A CA 1
ATOM 3697 C C . ALA A 1 485 ? 35.703 -12.227 -65.783 1.00 31.47 485 ALA A C 1
ATOM 3699 O O . ALA A 1 485 ? 34.502 -12.259 -65.554 1.00 31.47 485 ALA A O 1
ATOM 3700 N N . GLY A 1 486 ? 36.506 -11.279 -65.280 1.00 29.06 486 GLY A N 1
ATOM 3701 C CA . GLY A 1 486 ? 35.999 -10.059 -64.650 1.00 29.06 486 GLY A CA 1
ATOM 3702 C C . GLY A 1 486 ? 36.958 -9.386 -63.673 1.00 29.06 486 GLY A C 1
ATOM 3703 O O . GLY A 1 486 ? 36.630 -9.245 -62.504 1.00 29.06 486 GLY A O 1
ATOM 3704 N N . VAL A 1 487 ? 38.140 -8.973 -64.135 1.00 34.28 487 VAL A N 1
ATOM 3705 C CA . VAL A 1 487 ? 39.065 -8.121 -63.370 1.00 34.28 487 VAL A CA 1
ATOM 3706 C C . VAL A 1 487 ? 38.427 -6.748 -63.120 1.00 34.28 487 VAL A C 1
ATOM 3708 O O . VAL A 1 487 ? 38.134 -6.025 -64.071 1.00 34.28 487 VAL A O 1
ATOM 3711 N N . ARG A 1 488 ? 38.287 -6.360 -61.847 1.00 31.55 488 ARG A N 1
ATOM 3712 C CA . ARG A 1 488 ? 38.437 -4.970 -61.389 1.00 31.55 488 ARG A CA 1
ATOM 3713 C C . ARG A 1 488 ? 39.086 -4.970 -60.006 1.00 31.55 488 ARG A C 1
ATOM 3715 O O . ARG A 1 488 ? 38.521 -5.460 -59.035 1.00 31.55 488 ARG A O 1
ATOM 3722 N N . GLU A 1 489 ? 40.314 -4.471 -59.985 1.00 35.94 489 GLU A N 1
ATOM 3723 C CA . GLU A 1 489 ? 41.179 -4.297 -58.824 1.00 35.94 489 GLU A CA 1
ATOM 3724 C C . GLU A 1 489 ? 40.653 -3.217 -57.869 1.00 35.94 489 GLU A C 1
ATOM 3726 O O . GLU A 1 489 ? 40.033 -2.243 -58.300 1.00 35.94 489 GLU A O 1
ATOM 3731 N N . GLY A 1 490 ? 40.983 -3.365 -56.582 1.00 40.97 490 GLY A N 1
ATOM 3732 C CA . GLY A 1 490 ? 40.967 -2.266 -55.612 1.00 40.97 490 GLY A CA 1
ATOM 3733 C C . GLY A 1 490 ? 40.187 -2.540 -54.328 1.00 40.97 490 GLY A C 1
ATOM 3734 O O . GLY A 1 490 ? 39.255 -1.807 -54.018 1.00 40.97 490 GLY A O 1
ATOM 3735 N N . GLY A 1 491 ? 40.560 -3.569 -53.560 1.00 35.88 491 GLY A N 1
ATOM 3736 C CA . GLY A 1 491 ? 39.988 -3.833 -52.237 1.00 35.88 491 GLY A CA 1
ATOM 3737 C C . GLY A 1 491 ? 41.080 -4.083 -51.205 1.00 35.88 491 GLY A C 1
ATOM 3738 O O . GLY A 1 491 ? 41.662 -5.164 -51.177 1.00 35.88 491 GLY A O 1
ATOM 3739 N N . ALA A 1 492 ? 41.356 -3.082 -50.367 1.00 43.28 492 ALA A N 1
ATOM 3740 C CA . ALA A 1 492 ? 42.163 -3.251 -49.165 1.00 43.28 492 ALA A CA 1
ATOM 3741 C C . ALA A 1 492 ? 41.516 -4.317 -48.268 1.00 43.28 492 ALA A C 1
ATOM 3743 O O . ALA A 1 492 ? 40.303 -4.308 -48.043 1.00 43.28 492 ALA A O 1
ATOM 3744 N N . THR A 1 493 ? 42.325 -5.250 -47.777 1.00 51.25 493 THR A N 1
ATOM 3745 C CA . THR A 1 493 ? 41.896 -6.309 -46.865 1.00 51.25 493 THR A CA 1
ATOM 3746 C C . THR A 1 493 ? 41.272 -5.688 -45.610 1.00 51.25 493 THR A C 1
ATOM 3748 O O . THR A 1 493 ? 41.751 -4.679 -45.091 1.00 51.25 493 THR A O 1
ATOM 3751 N N . GLY A 1 494 ? 40.189 -6.283 -45.095 1.00 51.09 494 GLY A N 1
ATOM 3752 C CA . GLY A 1 494 ? 39.486 -5.799 -43.893 1.00 51.09 494 GLY A CA 1
ATOM 3753 C C . GLY A 1 494 ? 40.376 -5.673 -42.645 1.00 51.09 494 GLY A C 1
ATOM 3754 O O . GLY A 1 494 ? 40.021 -4.981 -41.692 1.00 51.09 494 GLY A O 1
ATOM 3755 N N . GLU A 1 495 ? 41.561 -6.279 -42.674 1.00 46.72 495 GLU A N 1
ATOM 3756 C CA . GLU A 1 495 ? 42.602 -6.154 -41.658 1.00 46.72 495 GLU A CA 1
ATOM 3757 C C . GLU A 1 495 ? 43.286 -4.772 -41.664 1.00 46.72 495 GLU A C 1
ATOM 3759 O O . GLU A 1 495 ? 43.552 -4.213 -40.598 1.00 46.72 495 GLU A O 1
ATOM 3764 N N . GLU A 1 496 ? 43.485 -4.162 -42.837 1.00 50.06 496 GLU A N 1
ATOM 3765 C CA . GLU A 1 496 ? 44.073 -2.822 -42.978 1.00 50.06 496 GLU A CA 1
ATOM 3766 C C . GLU A 1 496 ? 43.093 -1.743 -42.484 1.00 50.06 496 GLU A C 1
ATOM 3768 O O . GLU A 1 496 ? 43.476 -0.812 -41.774 1.00 50.06 496 GLU A O 1
ATOM 3773 N N . ALA A 1 497 ? 41.794 -1.917 -42.764 1.00 51.94 497 ALA A N 1
ATOM 3774 C CA . ALA A 1 497 ? 40.734 -1.041 -42.262 1.00 51.94 497 ALA A CA 1
ATOM 3775 C C . ALA A 1 497 ? 40.573 -1.145 -40.733 1.00 51.94 497 ALA A C 1
ATOM 3777 O O . ALA A 1 497 ? 40.389 -0.133 -40.053 1.00 51.94 497 ALA A O 1
ATOM 3778 N N . ALA A 1 498 ? 40.701 -2.351 -40.168 1.00 50.28 498 ALA A N 1
ATOM 3779 C CA . ALA A 1 498 ? 40.708 -2.556 -38.721 1.00 50.28 498 ALA A CA 1
ATOM 3780 C C . ALA A 1 498 ? 41.956 -1.937 -38.064 1.00 50.28 498 ALA A C 1
ATOM 3782 O O . ALA A 1 498 ? 41.839 -1.251 -37.044 1.00 50.28 498 ALA A O 1
ATOM 3783 N N . ARG A 1 499 ? 43.140 -2.089 -38.675 1.00 61.03 499 ARG A N 1
ATOM 3784 C CA . ARG A 1 499 ? 44.383 -1.449 -38.214 1.00 61.03 499 ARG A CA 1
ATOM 3785 C C . ARG A 1 499 ? 44.315 0.073 -38.277 1.00 61.03 499 ARG A C 1
ATOM 3787 O O . ARG A 1 499 ? 44.679 0.718 -37.293 1.00 61.03 499 ARG A O 1
ATOM 3794 N N . GLN A 1 500 ? 43.795 0.655 -39.358 1.00 62.06 500 GLN A N 1
ATOM 3795 C CA . GLN A 1 500 ? 43.606 2.106 -39.463 1.00 62.06 500 GLN A CA 1
ATOM 3796 C C . GLN A 1 500 ? 42.628 2.639 -38.411 1.00 62.06 500 GLN A C 1
ATOM 3798 O O . GLN A 1 500 ? 42.877 3.690 -37.819 1.00 62.06 500 GLN A O 1
ATOM 3803 N N . LYS A 1 501 ? 41.560 1.895 -38.104 1.00 54.28 501 LYS A N 1
ATOM 3804 C CA . LYS A 1 501 ? 40.587 2.283 -37.073 1.00 54.28 501 LYS A CA 1
ATOM 3805 C C . LYS A 1 501 ? 41.186 2.222 -35.661 1.00 54.28 501 LYS A C 1
ATOM 3807 O O . LYS A 1 501 ? 40.935 3.109 -34.848 1.00 54.28 501 LYS A O 1
ATOM 3812 N N . ILE A 1 502 ? 42.050 1.241 -35.387 1.00 57.25 502 ILE A N 1
ATOM 3813 C CA . ILE A 1 502 ? 42.815 1.146 -34.129 1.00 57.25 502 ILE A CA 1
ATOM 3814 C C . ILE A 1 502 ? 43.850 2.281 -34.015 1.00 57.25 502 ILE A C 1
ATOM 3816 O O . ILE A 1 502 ? 44.022 2.854 -32.936 1.00 57.25 502 ILE A O 1
ATOM 3820 N N . LEU A 1 503 ? 44.512 2.650 -35.116 1.00 62.69 503 LEU A N 1
ATOM 3821 C CA . LEU A 1 503 ? 45.449 3.780 -35.170 1.00 62.69 503 LEU A CA 1
ATOM 3822 C C . LEU A 1 503 ? 44.746 5.129 -34.948 1.00 62.69 503 LEU A C 1
ATOM 3824 O O . LEU A 1 503 ? 45.222 5.926 -34.139 1.00 62.69 503 LEU A O 1
ATOM 3828 N N . GLN A 1 504 ? 43.577 5.348 -35.558 1.00 57.31 504 GLN A N 1
ATOM 3829 C CA . GLN A 1 504 ? 42.753 6.537 -35.306 1.00 57.31 504 GLN A CA 1
ATOM 3830 C C . GLN A 1 504 ? 42.308 6.634 -33.841 1.00 57.31 504 GLN A C 1
ATOM 3832 O O . GLN A 1 504 ? 42.413 7.700 -33.231 1.00 57.31 504 GLN A O 1
ATOM 3837 N N . LEU A 1 505 ? 41.870 5.526 -33.235 1.00 51.50 505 LEU A N 1
ATOM 3838 C CA . LEU A 1 505 ? 41.480 5.505 -31.821 1.00 51.50 505 LEU A CA 1
ATOM 3839 C C . LEU A 1 505 ? 42.667 5.799 -30.887 1.00 51.50 505 LEU A C 1
ATOM 3841 O O . LEU A 1 505 ? 42.510 6.523 -29.899 1.00 51.50 505 LEU A O 1
ATOM 3845 N N . ARG A 1 506 ? 43.874 5.319 -31.221 1.00 55.06 506 ARG A N 1
ATOM 3846 C CA . ARG A 1 506 ? 45.109 5.650 -30.487 1.00 55.06 506 ARG A CA 1
ATOM 3847 C C . ARG A 1 506 ? 45.477 7.129 -30.591 1.00 55.06 506 ARG A C 1
ATOM 3849 O O . ARG A 1 506 ? 45.854 7.722 -29.580 1.00 55.06 506 ARG A O 1
ATOM 3856 N N . GLU A 1 507 ? 45.337 7.743 -31.762 1.00 60.16 507 GLU A N 1
ATOM 3857 C CA . GLU A 1 507 ? 45.577 9.181 -31.915 1.00 60.16 507 GLU A CA 1
ATOM 3858 C C . GLU A 1 507 ? 44.567 10.034 -31.141 1.00 60.16 507 GLU A C 1
ATOM 3860 O O . GLU A 1 507 ? 44.960 11.010 -30.495 1.00 60.16 507 GLU A O 1
ATOM 3865 N N . HIS A 1 508 ? 43.283 9.663 -31.153 1.00 51.91 508 HIS A N 1
ATOM 3866 C CA . HIS A 1 508 ? 42.249 10.355 -30.378 1.00 51.91 508 HIS A CA 1
ATOM 3867 C C . HIS A 1 508 ? 42.524 10.277 -28.869 1.00 51.91 508 HIS A C 1
ATOM 3869 O O . HIS A 1 508 ? 42.452 11.296 -28.176 1.00 51.91 508 HIS A O 1
ATOM 3875 N N . ALA A 1 509 ? 42.947 9.113 -28.367 1.00 47.09 509 ALA A N 1
ATOM 3876 C CA . ALA A 1 509 ? 43.350 8.946 -26.971 1.00 47.09 509 ALA A CA 1
ATOM 3877 C C . ALA A 1 509 ? 44.595 9.785 -26.611 1.00 47.09 509 ALA A C 1
ATOM 3879 O O . ALA A 1 509 ? 44.660 10.391 -25.538 1.00 47.09 509 ALA A O 1
ATOM 3880 N N . GLN A 1 510 ? 45.575 9.888 -27.516 1.00 55.38 510 GLN A N 1
ATOM 3881 C CA . GLN A 1 510 ? 46.761 10.726 -27.307 1.00 55.38 510 GLN A CA 1
ATOM 3882 C C . GLN A 1 510 ? 46.466 12.234 -27.386 1.00 55.38 510 GLN A C 1
ATOM 3884 O O . GLN A 1 510 ? 47.125 13.011 -26.689 1.00 55.38 510 GLN A O 1
ATOM 3889 N N . ARG A 1 511 ? 45.487 12.670 -28.193 1.00 51.47 511 ARG A N 1
ATOM 3890 C CA . ARG A 1 511 ? 45.018 14.070 -28.222 1.00 51.47 511 ARG A CA 1
ATOM 3891 C C . ARG A 1 511 ? 44.267 14.439 -26.946 1.00 51.47 511 ARG A C 1
ATOM 3893 O O . ARG A 1 511 ? 44.578 15.472 -26.359 1.00 51.47 511 ARG A O 1
ATOM 3900 N N . ALA A 1 512 ? 43.376 13.571 -26.461 1.00 43.56 512 ALA A N 1
ATOM 3901 C CA . ALA A 1 512 ? 42.683 13.767 -25.185 1.00 43.56 512 ALA A CA 1
ATOM 3902 C C . ALA A 1 512 ? 43.673 13.865 -24.008 1.00 43.56 512 ALA A C 1
ATOM 3904 O O . ALA A 1 512 ? 43.562 14.748 -23.160 1.00 43.56 512 ALA A O 1
ATOM 3905 N N . ARG A 1 513 ? 44.723 13.031 -24.011 1.00 47.25 513 ARG A N 1
ATOM 3906 C CA . ARG A 1 513 ? 45.811 13.089 -23.022 1.00 47.25 513 ARG A CA 1
ATOM 3907 C C . ARG A 1 513 ? 46.610 14.398 -23.084 1.00 47.25 513 ARG A C 1
ATOM 3909 O O . ARG A 1 513 ? 46.994 14.917 -22.040 1.00 47.25 513 ARG A O 1
ATOM 3916 N N . ARG A 1 514 ? 46.862 14.940 -24.282 1.00 52.31 514 ARG A N 1
ATOM 3917 C CA . ARG A 1 514 ? 47.560 16.228 -24.456 1.00 52.31 514 ARG A CA 1
ATOM 3918 C C . ARG A 1 514 ? 46.707 17.421 -24.017 1.00 52.31 514 ARG A C 1
ATOM 3920 O O . ARG A 1 514 ? 47.252 18.318 -23.384 1.00 52.31 514 ARG A O 1
ATOM 3927 N N . MET A 1 515 ? 45.393 17.401 -24.261 1.00 44.28 515 MET A N 1
ATOM 3928 C CA . MET A 1 515 ? 44.477 18.425 -23.733 1.00 44.28 515 MET A CA 1
ATOM 3929 C C . MET A 1 515 ? 44.448 18.424 -22.202 1.00 44.28 515 MET A C 1
ATOM 3931 O O . MET A 1 515 ? 44.568 19.478 -21.587 1.00 44.28 515 MET A O 1
ATOM 3935 N N . LEU A 1 516 ? 44.381 17.244 -21.580 1.00 36.75 516 LEU A N 1
ATOM 3936 C CA . LEU A 1 516 ? 44.332 17.120 -20.119 1.00 36.75 516 LEU A CA 1
ATOM 3937 C C . LEU A 1 516 ? 45.635 17.552 -19.427 1.00 36.75 516 LEU A C 1
ATOM 3939 O O . LEU A 1 516 ? 45.597 18.085 -18.324 1.00 36.75 516 LEU A O 1
ATOM 3943 N N . LEU A 1 517 ? 46.789 17.375 -20.077 1.00 44.22 517 LEU A N 1
ATOM 3944 C CA . LEU A 1 517 ? 48.081 17.833 -19.550 1.00 44.22 517 LEU A CA 1
ATOM 3945 C C . LEU A 1 517 ? 48.350 19.328 -19.809 1.00 44.22 517 LEU A C 1
ATOM 3947 O O . LEU A 1 517 ? 49.176 19.919 -19.115 1.00 44.22 517 LEU A O 1
ATOM 3951 N N . GLY A 1 518 ? 47.648 19.951 -20.763 1.00 38.41 518 GLY A N 1
ATOM 3952 C CA . GLY A 1 518 ? 47.743 21.387 -21.056 1.00 38.41 518 GLY A CA 1
ATOM 3953 C C . GLY A 1 518 ? 47.011 22.282 -20.050 1.00 38.41 518 GLY A C 1
ATOM 3954 O O . GLY A 1 518 ? 47.419 23.419 -19.835 1.00 38.41 518 GLY A O 1
ATOM 3955 N N . ILE A 1 519 ? 45.987 21.756 -19.371 1.00 40.62 519 ILE A N 1
ATOM 3956 C CA . ILE A 1 519 ? 45.161 22.505 -18.405 1.00 40.62 519 ILE A CA 1
ATOM 3957 C C . ILE A 1 519 ? 45.895 22.731 -17.062 1.00 40.62 519 ILE A C 1
ATOM 3959 O O . ILE A 1 519 ? 45.519 23.591 -16.274 1.00 40.62 519 ILE A O 1
ATOM 3963 N N . SER A 1 520 ? 47.013 22.040 -16.810 1.00 36.00 520 SER A N 1
ATOM 3964 C CA . SER A 1 520 ? 47.718 22.087 -15.518 1.00 36.00 520 SER A CA 1
ATOM 3965 C C . SER A 1 520 ? 48.783 23.197 -15.375 1.00 36.00 520 SER A C 1
ATOM 3967 O O . SER A 1 520 ? 49.531 23.168 -14.396 1.00 36.00 520 SER A O 1
ATOM 3969 N N . ARG A 1 521 ? 48.919 24.148 -16.318 1.00 34.47 521 ARG A N 1
ATOM 3970 C CA . ARG A 1 521 ? 50.058 25.104 -16.341 1.00 34.47 521 ARG A CA 1
ATOM 3971 C C . ARG A 1 521 ? 49.766 26.600 -16.166 1.00 34.47 521 ARG A C 1
ATOM 3973 O O . ARG A 1 521 ? 50.725 27.363 -16.158 1.00 34.47 521 ARG A O 1
ATOM 3980 N N . HIS A 1 522 ? 48.533 27.031 -15.908 1.00 38.38 522 HIS A N 1
ATOM 3981 C CA . HIS A 1 522 ? 48.276 28.415 -15.484 1.00 38.38 522 HIS A CA 1
ATOM 3982 C C . HIS A 1 522 ? 47.546 28.452 -14.139 1.00 38.38 522 HIS A C 1
ATOM 3984 O O . HIS A 1 522 ? 46.356 28.171 -14.056 1.00 38.38 522 HIS A O 1
ATOM 3990 N N . ARG A 1 523 ? 48.292 28.782 -13.076 1.00 34.66 523 ARG A N 1
ATOM 3991 C CA . ARG A 1 523 ? 47.755 29.221 -11.783 1.00 34.66 523 ARG A CA 1
ATOM 3992 C C . ARG A 1 523 ? 48.023 30.715 -11.650 1.00 34.66 523 ARG A C 1
ATOM 3994 O O . ARG A 1 523 ? 49.181 31.113 -11.576 1.00 34.66 523 ARG A O 1
ATOM 4001 N N . ASP A 1 524 ? 46.948 31.485 -11.615 1.00 33.19 524 ASP A N 1
ATOM 4002 C CA . ASP A 1 524 ? 46.920 32.894 -11.229 1.00 33.19 524 ASP A CA 1
ATOM 4003 C C . ASP A 1 524 ? 46.553 32.963 -9.728 1.00 33.19 524 ASP A C 1
ATOM 4005 O O . ASP A 1 524 ? 45.616 32.266 -9.318 1.00 33.19 524 ASP A O 1
ATOM 4009 N N . PRO A 1 525 ? 47.286 33.689 -8.862 1.00 36.22 525 PRO A N 1
ATOM 4010 C CA . PRO A 1 525 ? 47.034 33.692 -7.429 1.00 36.22 525 PRO A CA 1
ATOM 4011 C C . PRO A 1 525 ? 46.147 34.882 -7.048 1.00 36.22 525 PRO A C 1
ATOM 4013 O O . PRO A 1 525 ? 46.640 35.940 -6.670 1.00 36.22 525 PRO A O 1
ATOM 4016 N N . GLY A 1 526 ? 44.828 34.702 -7.096 1.00 38.72 526 GLY A N 1
ATOM 4017 C CA . GLY A 1 526 ? 43.917 35.651 -6.458 1.00 38.72 526 GLY A CA 1
ATOM 4018 C C . GLY A 1 526 ? 42.459 35.515 -6.867 1.00 38.72 526 GLY A C 1
ATOM 4019 O O . GLY A 1 526 ? 42.055 36.174 -7.807 1.00 38.72 526 GLY A O 1
ATOM 4020 N N . LEU A 1 527 ? 41.680 34.697 -6.150 1.00 29.89 527 LEU A N 1
ATOM 4021 C CA . LEU A 1 527 ? 40.257 34.892 -5.796 1.00 29.89 527 LEU A CA 1
ATOM 4022 C C . LEU A 1 527 ? 39.798 33.703 -4.904 1.00 29.89 527 LEU A C 1
ATOM 4024 O O . LEU A 1 527 ? 40.465 32.664 -4.900 1.00 29.89 527 LEU A O 1
ATOM 4028 N N . PRO A 1 528 ? 38.753 33.872 -4.069 1.00 30.17 528 PRO A N 1
ATOM 4029 C CA . PRO A 1 528 ? 38.548 33.105 -2.844 1.00 30.17 528 PRO A CA 1
ATOM 4030 C C . PRO A 1 528 ? 37.813 31.772 -3.049 1.00 30.17 528 PRO A C 1
ATOM 4032 O O . PRO A 1 528 ? 37.126 31.549 -4.042 1.00 30.17 528 PRO A O 1
ATOM 4035 N N . GLN A 1 529 ? 38.006 30.896 -2.061 1.00 36.97 529 GLN A N 1
ATOM 4036 C CA . GLN A 1 529 ? 37.420 29.565 -1.916 1.00 36.97 529 GLN A CA 1
ATOM 4037 C C . GLN A 1 529 ? 35.889 29.620 -1.896 1.00 36.97 529 GLN A C 1
ATOM 4039 O O . GLN A 1 529 ? 35.339 30.233 -0.993 1.00 36.97 529 GLN A O 1
ATOM 4044 N N . ASP A 1 530 ? 35.243 28.977 -2.873 1.00 39.72 530 ASP A N 1
ATOM 4045 C CA . ASP A 1 530 ? 34.008 28.189 -2.706 1.00 39.72 530 ASP A CA 1
ATOM 4046 C C . ASP A 1 530 ? 33.550 27.639 -4.066 1.00 39.72 530 ASP A C 1
ATOM 4048 O O . ASP A 1 530 ? 32.756 28.256 -4.766 1.00 39.72 530 ASP A O 1
ATOM 4052 N N . VAL A 1 531 ? 34.071 26.468 -4.453 1.00 26.05 531 VAL A N 1
ATOM 4053 C CA . VAL A 1 531 ? 33.446 25.576 -5.447 1.00 26.05 531 VAL A CA 1
ATOM 4054 C C . VAL A 1 531 ? 33.865 24.142 -5.120 1.00 26.05 531 VAL A C 1
ATOM 4056 O O . VAL A 1 531 ? 34.979 23.715 -5.427 1.00 26.05 531 VAL A O 1
ATOM 4059 N N . GLY A 1 532 ? 32.974 23.394 -4.478 1.00 34.12 532 GLY A N 1
ATOM 4060 C CA . GLY A 1 532 ? 33.014 21.939 -4.470 1.00 34.12 532 GLY A CA 1
ATOM 4061 C C . GLY A 1 532 ? 31.954 21.434 -5.433 1.00 34.12 532 GLY A C 1
ATOM 4062 O O . GLY A 1 532 ? 30.808 21.365 -5.031 1.00 34.12 532 GLY A O 1
ATOM 4063 N N . GLU A 1 533 ? 32.327 21.142 -6.681 1.00 31.44 533 GLU A N 1
ATOM 4064 C CA . GLU A 1 533 ? 31.592 20.250 -7.596 1.00 31.44 533 GLU A CA 1
ATOM 4065 C C . GLU A 1 533 ? 32.327 20.159 -8.940 1.00 31.44 533 GLU A C 1
ATOM 4067 O O . GLU A 1 533 ? 32.396 21.113 -9.711 1.00 31.44 533 GLU A O 1
ATOM 4072 N N . LEU A 1 534 ? 32.913 18.995 -9.215 1.00 24.84 534 LEU A N 1
ATOM 4073 C CA . LEU A 1 534 ? 33.345 18.582 -10.548 1.00 24.84 534 LEU A CA 1
ATOM 4074 C C . LEU A 1 534 ? 33.512 17.065 -10.502 1.00 24.84 534 LEU A C 1
ATOM 4076 O O . LEU A 1 534 ? 34.530 16.572 -10.019 1.00 24.84 534 LEU A O 1
ATOM 4080 N N . ASP A 1 535 ? 32.512 16.326 -10.984 1.00 29.61 535 ASP A N 1
ATOM 4081 C CA . ASP A 1 535 ? 32.634 14.877 -11.126 1.00 29.61 535 ASP A CA 1
ATOM 4082 C C . ASP A 1 535 ? 31.935 14.313 -12.374 1.00 29.61 535 ASP A C 1
ATOM 4084 O O . ASP A 1 535 ? 30.963 14.867 -12.879 1.00 29.61 535 ASP A O 1
ATOM 4088 N N . MET A 1 536 ? 32.465 13.168 -12.830 1.00 30.88 536 MET A N 1
ATOM 4089 C CA . MET A 1 536 ? 32.007 12.273 -13.915 1.00 30.88 536 MET A CA 1
ATOM 4090 C C . MET A 1 536 ? 32.362 12.604 -15.384 1.00 30.88 536 MET A C 1
ATOM 4092 O O . MET A 1 536 ? 31.496 12.878 -16.213 1.00 30.88 536 MET A O 1
ATOM 4096 N N . PRO A 1 537 ? 33.623 12.345 -15.793 1.00 27.22 537 PRO A N 1
ATOM 4097 C CA . PRO A 1 537 ? 33.826 11.492 -16.981 1.00 27.22 537 PRO A CA 1
ATOM 4098 C C . PRO A 1 537 ? 34.892 10.384 -16.818 1.00 27.22 537 PRO A C 1
ATOM 4100 O O . PRO A 1 537 ? 35.259 9.715 -17.784 1.00 27.22 537 PRO A O 1
ATOM 4103 N N . ILE A 1 538 ? 35.389 10.132 -15.603 1.00 28.19 538 ILE A N 1
ATOM 4104 C CA . ILE A 1 538 ? 36.575 9.279 -15.368 1.00 28.19 538 ILE A CA 1
ATOM 4105 C C . ILE A 1 538 ? 36.280 7.757 -15.414 1.00 28.19 538 ILE A C 1
ATOM 4107 O O . ILE A 1 538 ? 37.184 6.958 -15.664 1.00 28.19 538 ILE A O 1
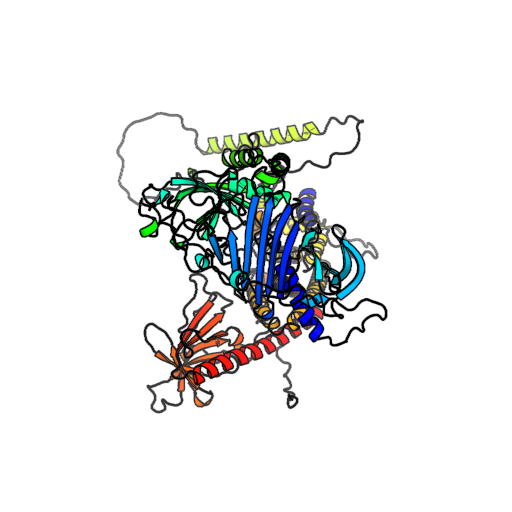ATOM 4111 N N . PHE A 1 539 ? 35.023 7.318 -15.272 1.00 29.03 539 PHE A N 1
ATOM 4112 C CA . PHE A 1 539 ? 34.703 5.889 -15.098 1.00 29.03 539 PHE A CA 1
ATOM 4113 C C . PHE A 1 539 ? 34.690 5.030 -16.378 1.00 29.03 539 PHE A C 1
ATOM 4115 O O . PHE A 1 539 ? 34.984 3.835 -16.310 1.00 29.03 539 PHE A O 1
ATOM 4122 N N . LYS A 1 540 ? 34.424 5.595 -17.566 1.00 28.77 540 LYS A N 1
ATOM 4123 C CA . LYS A 1 540 ? 34.334 4.794 -18.810 1.00 28.77 540 LYS A CA 1
ATOM 4124 C C . LYS A 1 540 ? 35.684 4.236 -19.279 1.00 28.77 540 LYS A C 1
ATOM 4126 O O . LYS A 1 540 ? 35.722 3.150 -19.847 1.00 28.77 540 LYS A O 1
ATOM 4131 N N . VAL A 1 541 ? 36.787 4.929 -18.992 1.00 27.69 541 VAL A N 1
ATOM 4132 C CA . VAL A 1 541 ? 38.139 4.538 -19.439 1.00 27.69 541 VAL A CA 1
ATOM 4133 C C . VAL A 1 541 ? 38.771 3.468 -18.532 1.00 27.69 541 VAL A C 1
ATOM 4135 O O . VAL A 1 541 ? 39.653 2.737 -18.970 1.00 27.69 541 VAL A O 1
ATOM 4138 N N . LEU A 1 542 ? 38.297 3.308 -17.290 1.00 29.53 542 LEU A N 1
ATOM 4139 C CA . LEU A 1 542 ? 38.842 2.325 -16.341 1.00 29.53 542 LEU A CA 1
ATOM 4140 C C . LEU A 1 542 ? 38.284 0.902 -16.526 1.00 29.53 542 LEU A C 1
ATOM 4142 O O . LEU A 1 542 ? 38.968 -0.054 -16.169 1.00 29.53 542 LEU A O 1
ATOM 4146 N N . SER A 1 543 ? 37.092 0.736 -17.112 1.00 31.86 543 SER A N 1
ATOM 4147 C CA . SER A 1 543 ? 36.452 -0.588 -17.255 1.00 31.86 543 SER A CA 1
ATOM 4148 C C . SER A 1 543 ? 37.162 -1.528 -18.243 1.00 31.86 543 SER A C 1
ATOM 4150 O O . SER A 1 543 ? 37.227 -2.730 -18.002 1.00 31.86 543 SER A O 1
ATOM 4152 N N . CYS A 1 544 ? 37.765 -0.992 -19.311 1.00 29.88 544 CYS A N 1
ATOM 4153 C CA . CYS A 1 544 ? 38.430 -1.796 -20.345 1.00 29.88 544 CYS A CA 1
ATOM 4154 C C . CYS A 1 544 ? 39.814 -2.326 -19.914 1.00 29.88 544 CYS A C 1
ATOM 4156 O O . CYS A 1 544 ? 40.208 -3.409 -20.336 1.00 29.88 544 CYS A O 1
ATOM 4158 N N . ASP A 1 545 ? 40.534 -1.612 -19.039 1.00 35.41 545 ASP A N 1
ATOM 4159 C CA . ASP A 1 545 ? 41.845 -2.051 -18.525 1.00 35.41 545 ASP A CA 1
ATOM 4160 C C . ASP A 1 545 ? 41.702 -3.150 -17.453 1.00 35.41 545 ASP A C 1
ATOM 4162 O O . ASP A 1 545 ? 42.528 -4.056 -17.375 1.00 35.41 545 ASP A O 1
ATOM 4166 N N . VAL A 1 546 ? 40.656 -3.095 -16.619 1.00 38.47 546 VAL A N 1
ATOM 4167 C CA . VAL A 1 546 ? 40.447 -4.046 -15.508 1.00 38.47 546 VAL A CA 1
ATOM 4168 C C . VAL A 1 546 ? 40.136 -5.458 -16.021 1.00 38.47 546 VAL A C 1
ATOM 4170 O O . VAL A 1 546 ? 40.590 -6.439 -15.435 1.00 38.47 546 VAL A O 1
ATOM 4173 N N . GLN A 1 547 ? 39.442 -5.574 -17.154 1.00 38.25 547 GLN A N 1
ATOM 4174 C CA . GLN A 1 547 ? 39.056 -6.856 -17.751 1.00 38.25 547 GLN A CA 1
ATOM 4175 C C . GLN A 1 547 ? 40.266 -7.671 -18.256 1.00 38.25 547 GLN A C 1
ATOM 4177 O O . GLN A 1 547 ? 40.277 -8.895 -18.139 1.00 38.25 547 GLN A O 1
ATOM 4182 N N . SER A 1 548 ? 41.327 -6.997 -18.723 1.00 38.22 548 SER A N 1
ATOM 4183 C CA . SER A 1 548 ? 42.577 -7.642 -19.159 1.00 38.22 548 SER A CA 1
ATOM 4184 C C . SER A 1 548 ? 43.405 -8.205 -17.998 1.00 38.22 548 SER A C 1
ATOM 4186 O O . SER A 1 548 ? 44.122 -9.181 -18.188 1.00 38.22 548 SER A O 1
ATOM 4188 N N . PHE A 1 549 ? 43.319 -7.617 -16.799 1.00 43.69 549 PHE A N 1
ATOM 4189 C CA . PHE A 1 549 ? 44.090 -8.064 -15.629 1.00 43.69 549 PHE A CA 1
ATOM 4190 C C . PHE A 1 549 ? 43.462 -9.268 -14.910 1.00 43.69 549 PHE A C 1
ATOM 4192 O O . PHE A 1 549 ? 44.178 -10.049 -14.282 1.00 43.69 549 PHE A O 1
ATOM 4199 N N . TYR A 1 550 ? 42.140 -9.440 -15.004 1.00 42.75 550 TYR A N 1
ATOM 4200 C CA . TYR A 1 550 ? 41.425 -10.55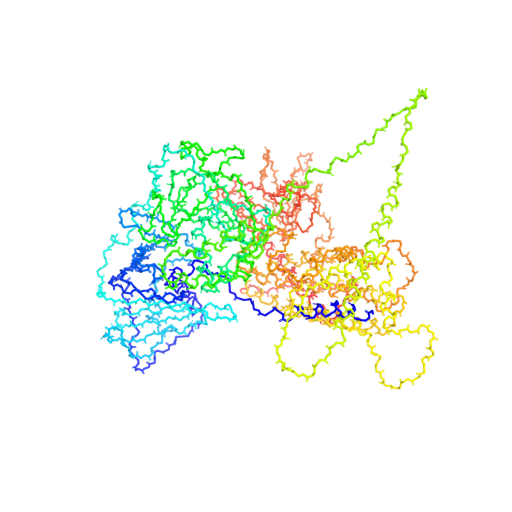3 -14.368 1.00 42.75 550 TYR A CA 1
ATOM 4201 C C . TYR A 1 550 ? 41.575 -11.884 -15.117 1.00 42.75 550 TYR A C 1
ATOM 4203 O O . TYR A 1 550 ? 41.580 -12.933 -14.476 1.00 42.75 550 TYR A O 1
ATOM 4211 N N . HIS A 1 551 ? 41.750 -11.857 -16.443 1.00 44.34 551 HIS A N 1
ATOM 4212 C CA . HIS A 1 551 ? 41.871 -13.072 -17.259 1.00 44.34 551 HIS A CA 1
ATOM 4213 C C . HIS A 1 551 ? 43.162 -13.878 -17.013 1.00 44.34 551 HIS A C 1
ATOM 4215 O O . HIS A 1 551 ? 43.198 -15.058 -17.348 1.00 44.34 551 HIS A O 1
ATOM 4221 N N . GLU A 1 552 ? 44.198 -13.285 -16.405 1.00 41.97 552 GLU A N 1
ATOM 4222 C CA . GLU A 1 552 ? 45.495 -13.946 -16.170 1.00 41.97 552 GLU A CA 1
ATOM 4223 C C . GLU A 1 552 ? 45.720 -14.425 -14.720 1.00 41.97 552 GLU A C 1
ATOM 4225 O O . GLU A 1 552 ? 46.795 -14.930 -14.411 1.00 41.97 552 GLU A O 1
ATOM 4230 N N . GLY A 1 553 ? 44.772 -14.238 -13.791 1.00 46.56 553 GLY A N 1
ATOM 4231 C CA . GLY A 1 553 ? 44.945 -14.654 -12.383 1.00 46.56 553 GLY A CA 1
ATOM 4232 C C . GLY A 1 553 ? 46.044 -13.903 -11.601 1.00 46.56 553 GLY A C 1
ATOM 4233 O O . GLY A 1 553 ? 46.352 -14.249 -10.464 1.00 46.56 553 GLY A O 1
ATOM 4234 N N . ARG A 1 554 ? 46.631 -12.841 -12.172 1.00 51.62 554 ARG A N 1
ATOM 4235 C CA . ARG A 1 554 ? 47.803 -12.120 -11.625 1.00 51.62 554 ARG A CA 1
ATOM 4236 C C . ARG A 1 554 ? 47.485 -11.018 -10.609 1.00 51.62 554 ARG A C 1
ATOM 4238 O O . ARG A 1 554 ? 48.395 -10.370 -10.096 1.00 51.62 554 ARG A O 1
ATOM 4245 N N . TRP A 1 555 ? 46.217 -10.770 -10.288 1.00 56.78 555 TRP A N 1
ATOM 4246 C CA . TRP A 1 555 ? 45.836 -9.667 -9.396 1.00 56.78 555 TRP A CA 1
ATOM 4247 C C . TRP A 1 555 ? 46.316 -9.867 -7.945 1.00 56.78 555 TRP A C 1
ATOM 4249 O O . TRP A 1 555 ? 46.745 -8.903 -7.310 1.00 56.78 555 TRP A O 1
ATOM 4259 N N . ALA A 1 556 ? 46.324 -11.108 -7.441 1.00 49.72 556 ALA A N 1
ATOM 4260 C CA . ALA A 1 556 ? 46.852 -11.431 -6.115 1.00 49.72 556 ALA A CA 1
ATOM 4261 C C . ALA A 1 556 ? 48.371 -11.184 -6.047 1.00 49.72 556 ALA A C 1
ATOM 4263 O O . ALA A 1 556 ? 48.858 -10.548 -5.113 1.00 49.72 556 ALA A O 1
ATOM 4264 N N . GLN A 1 557 ? 49.107 -11.573 -7.095 1.00 55.16 557 GLN A N 1
ATOM 4265 C CA . GLN A 1 557 ? 50.539 -11.282 -7.242 1.00 55.16 557 GLN A CA 1
ATOM 4266 C C . GLN A 1 557 ? 50.812 -9.770 -7.335 1.00 55.16 557 GLN A C 1
ATOM 4268 O O . GLN A 1 557 ? 51.783 -9.280 -6.766 1.00 55.16 557 GLN A O 1
ATOM 4273 N N . LEU A 1 558 ? 49.927 -9.001 -7.980 1.00 53.44 558 LEU A N 1
ATOM 4274 C CA . LEU A 1 558 ? 50.015 -7.537 -8.048 1.00 53.44 558 LEU A CA 1
ATOM 4275 C C . LEU A 1 558 ? 49.742 -6.855 -6.701 1.00 53.44 558 LEU A C 1
ATOM 4277 O O . LEU A 1 558 ? 50.358 -5.832 -6.410 1.00 53.44 558 LEU A O 1
ATOM 4281 N N . LEU A 1 559 ? 48.857 -7.406 -5.866 1.00 50.34 559 LEU A N 1
ATOM 4282 C CA . LEU A 1 559 ? 48.659 -6.932 -4.493 1.00 50.34 559 LEU A CA 1
ATOM 4283 C C . LEU A 1 559 ? 49.859 -7.242 -3.599 1.00 50.34 559 LEU A C 1
ATOM 4285 O O . LEU A 1 559 ? 50.241 -6.388 -2.802 1.00 50.34 559 LEU A O 1
ATOM 4289 N N . ILE A 1 560 ? 50.474 -8.416 -3.765 1.00 52.66 560 ILE A N 1
ATOM 4290 C CA . ILE A 1 560 ? 51.719 -8.793 -3.080 1.00 52.66 560 ILE A CA 1
ATOM 4291 C C . ILE A 1 560 ? 52.863 -7.853 -3.498 1.00 52.66 560 ILE A C 1
ATOM 4293 O O . ILE A 1 560 ? 53.562 -7.313 -2.641 1.00 52.66 560 ILE A O 1
ATOM 4297 N N . ALA A 1 561 ? 52.991 -7.558 -4.796 1.00 54.34 561 ALA A N 1
ATOM 4298 C CA . ALA A 1 561 ? 53.974 -6.605 -5.313 1.00 54.34 561 ALA A CA 1
ATOM 4299 C C . ALA A 1 561 ? 53.713 -5.165 -4.827 1.00 54.34 561 ALA A C 1
ATOM 4301 O O . ALA A 1 561 ? 54.640 -4.456 -4.441 1.00 54.34 561 ALA A O 1
ATOM 4302 N N . ALA A 1 562 ? 52.449 -4.728 -4.784 1.00 50.44 562 ALA A N 1
ATOM 4303 C CA . ALA A 1 562 ? 52.065 -3.416 -4.256 1.00 50.44 562 ALA A CA 1
ATOM 4304 C C . ALA A 1 562 ? 52.233 -3.301 -2.729 1.00 50.44 562 ALA A C 1
ATOM 4306 O O . ALA A 1 562 ? 52.347 -2.187 -2.216 1.00 50.44 562 ALA A O 1
ATOM 4307 N N . ALA A 1 563 ? 52.256 -4.427 -2.010 1.00 46.62 563 ALA A N 1
ATOM 4308 C CA . ALA A 1 563 ? 52.541 -4.497 -0.580 1.00 46.62 563 ALA A CA 1
ATOM 4309 C C . ALA A 1 563 ? 54.044 -4.404 -0.252 1.00 46.62 563 ALA A C 1
ATOM 4311 O O . ALA A 1 563 ? 54.394 -4.369 0.924 1.00 46.62 563 ALA A O 1
ATOM 4312 N N . GLY A 1 564 ? 54.925 -4.336 -1.261 1.00 44.59 564 GLY A N 1
ATOM 4313 C CA . GLY A 1 564 ? 56.366 -4.161 -1.062 1.00 44.59 564 GLY A CA 1
ATOM 4314 C C . GLY A 1 564 ? 57.071 -5.383 -0.469 1.00 44.59 564 GLY A C 1
ATOM 4315 O O . GLY A 1 564 ? 58.144 -5.237 0.113 1.00 44.59 564 GLY A O 1
ATOM 4316 N N . VAL A 1 565 ? 56.481 -6.578 -0.592 1.00 48.50 565 VAL A N 1
ATOM 4317 C CA . VAL A 1 565 ? 57.097 -7.829 -0.129 1.00 48.50 565 VAL A CA 1
ATOM 4318 C C . VAL A 1 565 ? 58.156 -8.248 -1.148 1.00 48.50 565 VAL A C 1
ATOM 4320 O O . VAL A 1 565 ? 57.888 -8.999 -2.081 1.00 48.50 565 VAL A O 1
ATOM 4323 N N . ASP A 1 566 ? 59.354 -7.691 -1.007 1.00 45.81 566 ASP A N 1
ATOM 4324 C CA . ASP A 1 566 ? 60.506 -8.043 -1.832 1.00 45.81 566 ASP A CA 1
ATOM 4325 C C . ASP A 1 566 ? 60.986 -9.451 -1.444 1.00 45.81 566 ASP A C 1
ATOM 4327 O O . ASP A 1 566 ? 61.476 -9.672 -0.334 1.00 45.81 566 ASP A O 1
ATOM 4331 N N . SER A 1 567 ? 60.826 -10.427 -2.338 1.00 42.06 567 SER A N 1
ATOM 4332 C CA . SER A 1 567 ? 61.076 -11.856 -2.090 1.00 42.06 567 SER A CA 1
ATOM 4333 C C . SER A 1 567 ? 62.563 -12.225 -1.928 1.00 42.06 567 SER A C 1
ATOM 4335 O O . SER A 1 567 ? 62.915 -13.399 -2.015 1.00 42.06 567 SER A O 1
ATOM 4337 N N . GLY A 1 568 ? 63.453 -11.248 -1.708 1.00 44.22 568 GLY A N 1
ATOM 4338 C CA . GLY A 1 568 ? 64.901 -11.454 -1.774 1.00 44.22 568 GLY A CA 1
ATOM 4339 C C . GLY A 1 568 ? 65.796 -10.632 -0.842 1.00 44.22 568 GLY A C 1
ATOM 4340 O O . GLY A 1 568 ? 67.013 -10.790 -0.941 1.00 44.22 568 GLY A O 1
ATOM 4341 N N . SER A 1 569 ? 65.291 -9.795 0.076 1.00 37.22 569 SER A N 1
ATOM 4342 C CA . SER A 1 569 ? 66.179 -8.990 0.940 1.00 37.22 569 SER A CA 1
ATOM 4343 C C . SER A 1 569 ? 66.169 -9.420 2.415 1.00 37.22 569 SER A C 1
ATOM 4345 O O . SER A 1 569 ? 65.135 -9.649 3.037 1.00 37.22 569 SER A O 1
ATOM 4347 N N . LYS A 1 570 ? 67.378 -9.578 2.972 1.00 42.28 570 LYS A N 1
ATOM 4348 C CA . LYS A 1 570 ? 67.653 -9.986 4.357 1.00 42.28 570 LYS A CA 1
ATOM 4349 C C . LYS A 1 570 ? 66.927 -9.074 5.351 1.00 42.28 570 LYS A C 1
ATOM 4351 O O . LYS A 1 570 ? 67.330 -7.929 5.545 1.00 42.28 570 LYS A O 1
ATOM 4356 N N . ILE A 1 571 ? 65.940 -9.628 6.052 1.00 39.25 571 ILE A N 1
ATOM 4357 C CA . ILE A 1 571 ? 65.314 -9.017 7.228 1.00 39.25 571 ILE A CA 1
ATOM 4358 C C . ILE A 1 571 ? 66.382 -8.908 8.330 1.00 39.25 571 ILE A C 1
ATOM 4360 O O . ILE A 1 571 ? 66.677 -9.870 9.039 1.00 39.25 571 ILE A O 1
ATOM 4364 N N . ARG A 1 572 ? 67.009 -7.731 8.449 1.00 41.22 572 ARG A N 1
ATOM 4365 C CA . ARG A 1 572 ? 67.737 -7.319 9.655 1.00 41.22 572 ARG A CA 1
ATOM 4366 C C . ARG A 1 572 ? 66.735 -6.762 10.664 1.00 41.22 572 ARG A C 1
ATOM 4368 O O . ARG A 1 572 ? 65.837 -6.007 10.310 1.00 41.22 572 ARG A O 1
ATOM 4375 N N . GLN A 1 573 ? 66.930 -7.177 11.911 1.00 44.03 573 GLN A N 1
ATOM 4376 C CA . GLN A 1 573 ? 66.155 -6.865 13.109 1.00 44.03 573 GLN A CA 1
ATOM 4377 C C . GLN A 1 573 ? 65.714 -5.394 13.198 1.00 44.03 573 GLN A C 1
ATOM 4379 O O . GLN A 1 573 ? 66.539 -4.507 13.405 1.00 44.03 573 GLN A O 1
ATOM 4384 N N . ALA A 1 574 ? 64.401 -5.164 13.143 1.00 39.28 574 ALA A N 1
ATOM 4385 C CA . ALA A 1 574 ? 63.759 -4.021 13.780 1.00 39.28 574 ALA A CA 1
ATOM 4386 C C . ALA A 1 574 ? 63.069 -4.533 15.051 1.00 39.28 574 ALA A C 1
ATOM 4388 O O . ALA A 1 574 ? 62.220 -5.423 15.002 1.00 39.28 574 ALA A O 1
ATOM 4389 N N . ALA A 1 575 ? 63.499 -4.020 16.200 1.00 46.94 575 ALA A N 1
ATOM 4390 C CA . ALA A 1 575 ? 62.986 -4.395 17.507 1.00 46.94 575 ALA A CA 1
ATOM 4391 C C . ALA A 1 575 ? 61.570 -3.828 17.739 1.00 46.94 575 ALA A C 1
ATOM 4393 O O . ALA A 1 575 ? 61.305 -2.657 17.480 1.00 46.94 575 ALA A O 1
ATOM 4394 N N . SER A 1 576 ? 60.688 -4.655 18.307 1.00 46.62 576 SER A N 1
ATOM 4395 C CA . SER A 1 576 ? 59.408 -4.319 18.971 1.00 46.62 576 SER A CA 1
ATOM 4396 C C . SER A 1 576 ? 58.202 -3.823 18.154 1.00 46.62 576 SER A C 1
ATOM 4398 O O . SER A 1 576 ? 57.119 -3.705 18.724 1.00 46.62 576 SER A O 1
ATOM 4400 N N . GLY A 1 577 ? 58.309 -3.608 16.842 1.00 58.31 577 GLY A N 1
ATOM 4401 C CA . GLY A 1 577 ? 57.135 -3.290 16.017 1.00 58.31 577 GLY A CA 1
ATOM 4402 C C . GLY A 1 577 ? 56.327 -4.545 15.678 1.00 58.31 577 GLY A C 1
ATOM 4403 O O . GLY A 1 577 ? 56.853 -5.448 15.029 1.00 58.31 577 GLY A O 1
ATOM 4404 N N . ALA A 1 578 ? 55.057 -4.622 16.087 1.00 69.44 578 ALA A N 1
ATOM 4405 C CA . ALA A 1 578 ? 54.145 -5.627 15.539 1.00 69.44 578 ALA A CA 1
ATOM 4406 C C . ALA A 1 578 ? 54.082 -5.454 14.006 1.00 69.44 578 ALA A C 1
ATOM 4408 O O . ALA A 1 578 ? 53.968 -4.315 13.548 1.00 69.44 578 ALA A O 1
ATOM 4409 N N . PRO A 1 579 ? 54.179 -6.531 13.205 1.00 78.12 579 PRO A N 1
ATOM 4410 C CA . PRO A 1 579 ? 54.169 -6.412 11.751 1.00 78.12 579 PRO A CA 1
ATOM 4411 C C . PRO A 1 579 ? 52.860 -5.763 11.291 1.00 78.12 579 PRO A C 1
ATOM 4413 O O . PRO A 1 579 ? 51.772 -6.272 11.570 1.00 78.12 579 PRO A O 1
ATOM 4416 N N . GLU A 1 580 ? 52.961 -4.623 10.605 1.00 81.56 580 GLU A N 1
ATOM 4417 C CA . GLU A 1 580 ? 51.794 -3.942 10.052 1.00 81.56 580 GLU A CA 1
ATOM 4418 C C . GLU A 1 580 ? 51.195 -4.768 8.909 1.00 81.56 580 GLU A C 1
ATOM 4420 O O . GLU A 1 580 ? 51.894 -5.280 8.031 1.00 81.56 580 GLU A O 1
ATOM 4425 N N . LEU A 1 581 ? 49.868 -4.900 8.915 1.00 83.25 581 LEU A N 1
ATOM 4426 C CA . LEU A 1 581 ? 49.141 -5.514 7.811 1.00 83.25 581 LEU A CA 1
ATOM 4427 C C . LEU A 1 581 ? 49.322 -4.675 6.539 1.00 83.25 581 LEU A C 1
ATOM 4429 O O . LEU A 1 581 ? 49.162 -3.452 6.602 1.00 83.25 581 LEU A O 1
ATOM 4433 N N . PRO A 1 582 ? 49.536 -5.301 5.367 1.00 85.12 582 PRO A N 1
ATOM 4434 C CA . PRO A 1 582 ? 49.502 -4.589 4.099 1.00 85.12 582 PRO A CA 1
ATOM 4435 C C . PRO A 1 582 ? 48.240 -3.728 3.985 1.00 85.12 582 PRO A C 1
ATOM 4437 O O . PRO A 1 582 ? 47.125 -4.207 4.210 1.00 85.12 582 PRO A O 1
ATOM 4440 N N . LYS A 1 583 ? 48.396 -2.452 3.613 1.00 82.25 583 LYS A N 1
ATOM 4441 C CA . LYS A 1 583 ? 47.291 -1.478 3.556 1.00 82.25 583 LYS A CA 1
ATOM 4442 C C . LYS A 1 583 ? 46.052 -1.977 2.786 1.00 82.25 583 LYS A C 1
ATOM 4444 O O . LYS A 1 583 ? 44.950 -1.782 3.298 1.00 82.25 583 LYS A O 1
ATOM 4449 N N . PRO A 1 584 ? 46.170 -2.651 1.621 1.00 82.31 584 PRO A N 1
ATOM 4450 C CA . PRO A 1 584 ? 45.003 -3.207 0.931 1.00 82.31 584 PRO A CA 1
ATOM 4451 C C . PRO A 1 584 ? 44.253 -4.253 1.762 1.00 82.31 584 PRO A C 1
ATOM 4453 O O . PRO A 1 584 ? 43.026 -4.256 1.793 1.00 82.31 584 PRO A O 1
ATOM 4456 N N . LEU A 1 585 ? 44.982 -5.105 2.482 1.00 83.00 585 LEU A N 1
ATOM 4457 C CA . LEU A 1 585 ? 44.397 -6.136 3.330 1.00 83.00 585 LEU A CA 1
ATOM 4458 C C . LEU A 1 585 ? 43.732 -5.529 4.576 1.00 83.00 585 LEU A C 1
ATOM 4460 O O . LEU A 1 585 ? 42.631 -5.930 4.942 1.00 83.00 585 LEU A O 1
ATOM 4464 N N . SER A 1 586 ? 44.349 -4.502 5.168 1.00 85.00 586 SER A N 1
ATOM 4465 C CA . SER A 1 586 ? 43.734 -3.703 6.237 1.00 85.00 586 SER A CA 1
ATOM 4466 C C . SER A 1 586 ? 42.399 -3.087 5.790 1.00 85.00 586 SER A C 1
ATOM 4468 O O . SER A 1 586 ? 41.411 -3.167 6.517 1.00 85.00 586 SER A O 1
ATOM 4470 N N . LEU A 1 587 ? 42.320 -2.558 4.563 1.00 83.12 587 LEU A N 1
ATOM 4471 C CA . LEU A 1 587 ? 41.078 -2.011 4.002 1.00 83.12 587 LEU A CA 1
ATOM 4472 C C . LEU A 1 587 ? 40.006 -3.085 3.771 1.00 83.12 587 LEU A C 1
ATOM 4474 O O . LEU A 1 587 ? 38.839 -2.844 4.075 1.00 83.12 587 LEU A O 1
ATOM 4478 N N . LEU A 1 588 ? 40.379 -4.275 3.290 1.00 85.38 588 LEU A N 1
ATOM 4479 C CA . LEU A 1 588 ? 39.436 -5.389 3.128 1.00 85.38 588 LEU A CA 1
ATOM 4480 C C . LEU A 1 588 ? 38.902 -5.889 4.480 1.00 85.38 588 LEU A C 1
ATOM 4482 O O . LEU A 1 588 ? 37.710 -6.164 4.604 1.00 85.38 588 LEU A O 1
ATOM 4486 N N . PHE A 1 589 ? 39.745 -5.945 5.514 1.00 86.69 589 PHE A N 1
ATOM 4487 C CA . PHE A 1 589 ? 39.315 -6.273 6.876 1.00 86.69 589 PHE A CA 1
ATOM 4488 C C . PHE A 1 589 ? 38.413 -5.202 7.488 1.00 86.69 589 PHE A C 1
ATOM 4490 O O . PHE A 1 589 ? 37.416 -5.534 8.130 1.00 86.69 589 PHE A O 1
ATOM 4497 N N . GLN A 1 590 ? 38.703 -3.923 7.249 1.00 84.00 590 GLN A N 1
ATOM 4498 C CA . GLN A 1 590 ? 37.813 -2.833 7.647 1.00 84.00 590 GLN A CA 1
ATOM 4499 C C . GLN A 1 590 ? 36.469 -2.910 6.916 1.00 84.00 590 GLN A C 1
ATOM 4501 O O . GLN A 1 590 ? 35.431 -2.718 7.546 1.00 84.00 590 GLN A O 1
ATOM 4506 N N . ALA A 1 591 ? 36.464 -3.231 5.618 1.00 82.75 591 ALA A N 1
ATOM 4507 C CA . ALA A 1 591 ? 35.239 -3.433 4.850 1.00 82.75 591 ALA A CA 1
ATOM 4508 C C . ALA A 1 591 ? 34.417 -4.608 5.403 1.00 82.75 591 ALA A C 1
ATOM 4510 O O . ALA A 1 591 ? 33.221 -4.451 5.627 1.00 82.75 591 ALA A O 1
ATOM 4511 N N . LEU A 1 592 ? 35.059 -5.740 5.719 1.00 84.75 592 LEU A N 1
ATOM 4512 C CA . LEU A 1 592 ? 34.406 -6.895 6.345 1.00 84.75 592 LEU A CA 1
ATOM 4513 C C . LEU A 1 592 ? 33.768 -6.522 7.690 1.00 84.75 592 LEU A C 1
ATOM 4515 O O . LEU A 1 592 ? 32.619 -6.873 7.939 1.00 84.75 592 LEU A O 1
ATOM 4519 N N . HIS A 1 593 ? 34.488 -5.775 8.531 1.00 81.56 593 HIS A N 1
ATOM 4520 C CA . HIS A 1 593 ? 33.990 -5.324 9.831 1.00 81.56 593 HIS A CA 1
ATOM 4521 C C . HIS A 1 593 ? 32.845 -4.303 9.703 1.00 81.56 593 HIS A C 1
ATOM 4523 O O . HIS A 1 593 ? 31.951 -4.256 10.546 1.00 81.56 593 HIS A O 1
ATOM 4529 N N . ARG A 1 594 ? 32.847 -3.462 8.662 1.00 76.94 594 ARG A N 1
ATOM 4530 C CA . ARG A 1 594 ? 31.780 -2.478 8.401 1.00 76.94 594 ARG A CA 1
ATOM 4531 C C . ARG A 1 594 ? 30.552 -3.072 7.714 1.00 76.94 594 ARG A C 1
ATOM 4533 O O . ARG A 1 594 ? 29.473 -2.508 7.846 1.00 76.94 594 ARG A O 1
ATOM 4540 N N . ALA A 1 595 ? 30.711 -4.189 7.008 1.00 70.25 595 ALA A N 1
ATOM 4541 C CA . ALA A 1 595 ? 29.627 -4.932 6.369 1.00 70.25 595 ALA A CA 1
ATOM 4542 C C . ALA A 1 595 ? 28.783 -5.764 7.360 1.00 70.25 595 ALA A C 1
ATOM 4544 O O . ALA A 1 595 ? 27.788 -6.372 6.970 1.00 70.25 595 ALA A O 1
ATOM 4545 N N . ILE A 1 596 ? 29.161 -5.789 8.642 1.00 75.31 596 ILE A N 1
ATOM 4546 C CA . ILE A 1 596 ? 28.371 -6.391 9.720 1.00 75.31 596 ILE A CA 1
ATOM 4547 C C . ILE A 1 596 ? 27.032 -5.624 9.851 1.00 75.31 596 ILE A C 1
ATOM 4549 O O . ILE A 1 596 ? 27.042 -4.387 9.845 1.00 75.31 596 ILE A O 1
ATOM 4553 N N . PRO A 1 597 ? 25.882 -6.324 9.949 1.00 56.66 597 PRO A N 1
ATOM 4554 C CA . PRO A 1 597 ? 24.548 -5.721 9.969 1.00 56.66 597 PRO A CA 1
ATOM 4555 C C . PRO A 1 597 ? 24.404 -4.578 10.987 1.00 56.66 597 PRO A C 1
ATOM 4557 O O . PRO A 1 597 ? 25.021 -4.575 12.047 1.00 56.66 597 PRO A O 1
ATOM 4560 N N . GLY A 1 598 ? 23.590 -3.570 10.668 1.00 57.12 598 GLY A N 1
ATOM 4561 C CA . GLY A 1 598 ? 23.360 -2.399 11.528 1.00 57.12 598 GLY A CA 1
ATOM 4562 C C . GLY A 1 598 ? 24.226 -1.173 11.219 1.00 57.12 598 GLY A C 1
ATOM 4563 O O . GLY A 1 598 ? 24.016 -0.133 11.838 1.00 57.12 598 GLY A O 1
ATOM 4564 N N . ARG A 1 599 ? 25.164 -1.255 10.260 1.00 53.31 599 ARG A N 1
ATOM 4565 C CA . ARG A 1 599 ? 25.882 -0.072 9.741 1.00 53.31 599 ARG A CA 1
ATOM 4566 C C . ARG A 1 599 ? 25.822 0.104 8.222 1.00 53.31 599 ARG A C 1
ATOM 4568 O O . ARG A 1 599 ? 25.878 1.244 7.782 1.00 53.31 599 ARG A O 1
ATOM 4575 N N . LEU A 1 600 ? 25.678 -0.965 7.426 1.00 51.50 600 LEU A N 1
ATOM 4576 C CA . LEU A 1 600 ? 25.566 -0.891 5.959 1.00 51.50 600 LEU A CA 1
ATOM 4577 C C . LEU A 1 600 ? 24.690 -2.028 5.391 1.00 51.50 600 LEU A C 1
ATOM 4579 O O . LEU A 1 600 ? 24.909 -3.194 5.712 1.00 51.50 600 LEU A O 1
ATOM 4583 N N . ASN A 1 601 ? 23.745 -1.704 4.500 1.00 60.53 601 ASN A N 1
ATOM 4584 C CA . ASN A 1 601 ? 22.885 -2.669 3.792 1.00 60.53 601 ASN A CA 1
ATOM 4585 C C . ASN A 1 601 ? 23.623 -3.316 2.605 1.00 60.53 601 ASN A C 1
ATOM 4587 O O . ASN A 1 601 ? 23.329 -3.032 1.442 1.00 60.53 601 ASN A O 1
ATOM 4591 N N . TRP A 1 602 ? 24.612 -4.173 2.875 1.00 64.25 602 TRP A N 1
ATOM 4592 C CA . TRP A 1 602 ? 25.300 -4.900 1.804 1.00 64.25 602 TRP A CA 1
ATOM 4593 C C . TRP A 1 602 ? 24.365 -5.926 1.161 1.00 64.25 602 TRP A C 1
ATOM 4595 O O . TRP A 1 602 ? 23.741 -6.747 1.839 1.00 64.25 602 TRP A O 1
ATOM 4605 N N . GLN A 1 603 ? 24.304 -5.908 -0.171 1.00 69.88 603 GLN A N 1
ATOM 4606 C CA . GLN A 1 603 ? 23.642 -6.963 -0.930 1.00 69.88 603 GLN A CA 1
ATOM 4607 C C . GLN A 1 603 ? 24.410 -8.295 -0.767 1.00 69.88 603 GLN A C 1
ATOM 4609 O O . GLN A 1 603 ? 25.642 -8.281 -0.655 1.00 69.88 603 GLN A O 1
ATOM 4614 N N . PRO A 1 604 ? 23.718 -9.454 -0.802 1.00 70.62 604 PRO A N 1
ATOM 4615 C CA . PRO A 1 604 ? 24.324 -10.786 -0.706 1.00 70.62 604 PRO A CA 1
ATOM 4616 C C . PRO A 1 604 ? 25.554 -10.985 -1.594 1.00 70.62 604 PRO A C 1
ATOM 4618 O O . PRO A 1 604 ? 26.610 -11.410 -1.130 1.00 70.62 604 PRO A O 1
ATOM 4621 N N . LYS A 1 605 ? 25.426 -10.656 -2.885 1.00 80.94 605 LYS A N 1
ATOM 4622 C CA . LYS A 1 605 ? 26.453 -10.966 -3.886 1.00 80.94 605 LYS A CA 1
ATOM 4623 C C . LYS A 1 605 ? 27.748 -10.154 -3.682 1.00 80.94 605 LYS A C 1
ATOM 4625 O O . LYS A 1 605 ? 28.808 -10.778 -3.685 1.00 80.94 605 LYS A O 1
ATOM 4630 N N . PRO A 1 606 ? 27.709 -8.826 -3.428 1.00 83.12 606 PRO A N 1
ATOM 4631 C CA . PRO A 1 606 ? 28.889 -8.066 -3.004 1.00 83.12 606 PRO A CA 1
ATOM 4632 C C . PRO A 1 606 ? 29.590 -8.629 -1.772 1.00 83.12 606 PRO A C 1
ATOM 4634 O O . PRO A 1 606 ? 30.818 -8.676 -1.737 1.00 83.12 606 PRO A O 1
ATOM 4637 N N . TYR A 1 607 ? 28.831 -9.079 -0.771 1.00 84.50 607 TYR A N 1
ATOM 4638 C CA . TYR A 1 607 ? 29.426 -9.631 0.441 1.00 84.50 607 TYR A CA 1
ATOM 4639 C C . TYR A 1 607 ? 30.139 -10.964 0.171 1.00 84.50 607 TYR A C 1
ATOM 4641 O O . TYR A 1 607 ? 31.281 -11.153 0.589 1.00 84.50 607 TYR A O 1
ATOM 4649 N N . MET A 1 608 ? 29.529 -11.853 -0.622 1.00 86.19 608 MET A N 1
ATOM 4650 C CA . MET A 1 608 ? 30.184 -13.085 -1.081 1.00 86.19 608 MET A CA 1
ATOM 4651 C C . MET A 1 608 ? 31.437 -12.795 -1.923 1.00 86.19 608 MET A C 1
ATOM 4653 O O . MET A 1 608 ? 32.446 -13.485 -1.776 1.00 86.19 608 MET A O 1
ATOM 4657 N N . ALA A 1 609 ? 31.405 -11.762 -2.772 1.00 88.38 609 ALA A N 1
ATOM 4658 C CA . ALA A 1 609 ? 32.568 -11.325 -3.543 1.00 88.38 609 ALA A CA 1
ATOM 4659 C C . ALA A 1 609 ? 33.690 -10.790 -2.635 1.00 88.38 609 ALA A C 1
ATOM 4661 O O . ALA A 1 609 ? 34.857 -11.105 -2.860 1.00 88.38 609 ALA A O 1
ATOM 4662 N N . LEU A 1 610 ? 33.358 -10.047 -1.572 1.00 88.56 610 LEU A N 1
ATOM 4663 C CA . LEU A 1 610 ? 34.325 -9.595 -0.566 1.00 88.56 610 LEU A CA 1
ATOM 4664 C C . LEU A 1 610 ? 34.992 -10.772 0.156 1.00 88.56 610 LEU A C 1
ATOM 4666 O O . LEU A 1 610 ? 36.217 -10.804 0.272 1.00 88.56 610 LEU A O 1
ATOM 4670 N N . VAL A 1 611 ? 34.206 -11.760 0.590 1.00 89.56 611 VAL A N 1
ATOM 4671 C CA . VAL A 1 611 ? 34.724 -12.991 1.209 1.00 89.56 611 VAL A CA 1
ATOM 4672 C C . VAL A 1 611 ? 35.631 -13.750 0.237 1.00 89.56 611 VAL A C 1
ATOM 4674 O O . VAL A 1 611 ? 36.718 -14.181 0.620 1.00 89.56 611 VAL A O 1
ATOM 4677 N N . ARG A 1 612 ? 35.238 -13.860 -1.038 1.00 90.50 612 ARG A N 1
ATOM 4678 C CA . ARG A 1 612 ? 36.049 -14.475 -2.100 1.00 90.50 612 ARG A CA 1
ATOM 4679 C C . ARG A 1 612 ? 37.375 -13.738 -2.306 1.00 90.50 612 ARG A C 1
ATOM 4681 O O . ARG A 1 612 ? 38.413 -14.391 -2.331 1.00 90.50 612 ARG A O 1
ATOM 4688 N N . MET A 1 613 ? 37.360 -12.407 -2.393 1.00 89.25 613 MET A N 1
ATOM 4689 C CA . MET A 1 613 ? 38.580 -11.598 -2.502 1.00 89.25 613 MET A CA 1
ATOM 4690 C C . MET A 1 613 ? 39.507 -11.804 -1.302 1.00 89.25 613 MET A C 1
ATOM 4692 O O . MET A 1 613 ? 40.704 -11.996 -1.489 1.00 89.25 613 MET A O 1
ATOM 4696 N N . LEU A 1 614 ? 38.969 -11.809 -0.080 1.00 90.19 614 LEU A N 1
ATOM 4697 C CA . LEU A 1 614 ? 39.752 -12.074 1.129 1.00 90.19 614 LEU A CA 1
ATOM 4698 C C . LEU A 1 614 ? 40.408 -13.457 1.091 1.00 90.19 614 LEU A C 1
ATOM 4700 O O . LEU A 1 614 ? 41.589 -13.577 1.406 1.00 90.19 614 LEU A O 1
ATOM 4704 N N . LEU A 1 615 ? 39.673 -14.486 0.668 1.00 89.50 615 LEU A N 1
ATOM 4705 C CA . LEU A 1 615 ? 40.209 -15.840 0.551 1.00 89.50 615 LEU A CA 1
ATOM 4706 C C . LEU A 1 615 ? 41.287 -15.950 -0.532 1.00 89.50 615 LEU A C 1
ATOM 4708 O O . LEU A 1 615 ? 42.314 -16.561 -0.257 1.00 89.50 615 LEU A O 1
ATOM 4712 N N . GLU A 1 616 ? 41.104 -15.344 -1.712 1.00 89.00 616 GLU A N 1
ATOM 4713 C CA . GLU A 1 616 ? 42.132 -15.324 -2.769 1.00 89.00 616 GLU A CA 1
ATOM 4714 C C . GLU A 1 616 ? 43.403 -14.592 -2.316 1.00 89.00 616 GLU A C 1
ATOM 4716 O O . GLU A 1 616 ? 44.504 -15.083 -2.548 1.00 89.00 616 GLU A O 1
ATOM 4721 N N . VAL A 1 617 ? 43.263 -13.448 -1.635 1.00 88.06 617 VAL A N 1
ATOM 4722 C CA . VAL A 1 617 ? 44.410 -12.667 -1.141 1.00 88.06 617 VAL A CA 1
ATOM 4723 C C . VAL A 1 617 ? 45.164 -13.425 -0.059 1.00 88.06 617 VAL A C 1
ATOM 4725 O O . VAL A 1 617 ? 46.388 -13.469 -0.103 1.00 88.06 617 VAL A O 1
ATOM 4728 N N . VAL A 1 618 ? 44.455 -14.012 0.908 1.00 86.69 618 VAL A N 1
ATOM 4729 C CA . VAL A 1 618 ? 45.093 -14.706 2.033 1.00 86.69 618 VAL A CA 1
ATOM 4730 C C . VAL A 1 618 ? 45.707 -16.040 1.602 1.00 86.69 618 VAL A C 1
ATOM 4732 O O . VAL A 1 618 ? 46.764 -16.383 2.105 1.00 86.69 618 VAL A O 1
ATOM 4735 N N . HIS A 1 619 ? 45.112 -16.767 0.650 1.00 84.06 619 HIS A N 1
ATOM 4736 C CA . HIS A 1 619 ? 45.666 -18.036 0.147 1.00 84.06 619 HIS A CA 1
ATOM 4737 C C . HIS A 1 619 ? 46.704 -17.878 -0.966 1.00 84.06 619 HIS A C 1
ATOM 4739 O O . HIS A 1 619 ? 47.174 -18.883 -1.497 1.00 84.06 619 HIS A O 1
ATOM 4745 N N . ALA A 1 620 ? 47.058 -16.653 -1.353 1.00 83.69 620 ALA A N 1
ATOM 4746 C CA . ALA A 1 620 ? 48.130 -16.455 -2.312 1.00 83.69 620 ALA A CA 1
ATOM 4747 C C . ALA A 1 620 ? 49.448 -16.996 -1.726 1.00 83.69 620 ALA A C 1
ATOM 4749 O O . ALA A 1 620 ? 49.805 -16.655 -0.600 1.00 83.69 620 ALA A O 1
ATOM 4750 N N . GLU A 1 621 ? 50.172 -17.815 -2.498 1.00 71.56 621 GLU A N 1
ATOM 4751 C CA . GLU A 1 621 ? 51.326 -18.630 -2.057 1.00 71.56 621 GLU A CA 1
ATOM 4752 C C . GLU A 1 621 ? 52.433 -17.864 -1.304 1.00 71.56 621 GLU A C 1
ATOM 4754 O O . GLU A 1 621 ? 53.232 -18.470 -0.597 1.00 71.56 621 GLU A O 1
ATOM 4759 N N . ALA A 1 622 ? 52.484 -16.534 -1.423 1.00 72.81 622 ALA A N 1
ATOM 4760 C CA . ALA A 1 622 ? 53.500 -15.679 -0.813 1.00 72.81 622 ALA A CA 1
ATOM 4761 C C . ALA A 1 622 ? 53.050 -14.948 0.471 1.00 72.81 622 ALA A C 1
ATOM 4763 O O . ALA A 1 622 ? 53.782 -14.084 0.959 1.00 72.81 622 ALA A O 1
ATOM 4764 N N . MET A 1 623 ? 51.860 -15.227 1.018 1.00 82.44 623 MET A N 1
ATOM 4765 C CA . MET A 1 623 ? 51.397 -14.529 2.221 1.00 82.44 623 MET A CA 1
ATOM 4766 C C . MET A 1 623 ? 52.064 -15.053 3.506 1.00 82.44 623 MET A C 1
ATOM 4768 O O . MET A 1 623 ? 52.053 -16.255 3.772 1.00 82.44 623 MET A O 1
ATOM 4772 N N . PRO A 1 624 ? 52.614 -14.170 4.362 1.00 86.00 624 PRO A N 1
ATOM 4773 C CA . PRO A 1 624 ? 53.192 -14.582 5.639 1.00 86.00 624 PRO A CA 1
ATOM 4774 C C . PRO A 1 624 ? 52.166 -15.207 6.600 1.00 86.00 624 PRO A C 1
ATOM 4776 O O . PRO A 1 624 ? 51.027 -14.754 6.689 1.00 86.00 624 PRO A O 1
ATOM 4779 N N . LEU A 1 625 ? 52.586 -16.157 7.445 1.00 84.19 625 LEU A N 1
ATOM 4780 C CA . LEU A 1 625 ? 51.716 -16.793 8.456 1.00 84.19 625 LEU A CA 1
ATOM 4781 C C . LEU A 1 625 ? 51.007 -15.795 9.394 1.00 84.19 625 LEU A C 1
ATOM 4783 O O . LEU A 1 625 ? 49.874 -16.033 9.815 1.00 84.19 625 LEU A O 1
ATOM 4787 N N . PHE A 1 626 ? 51.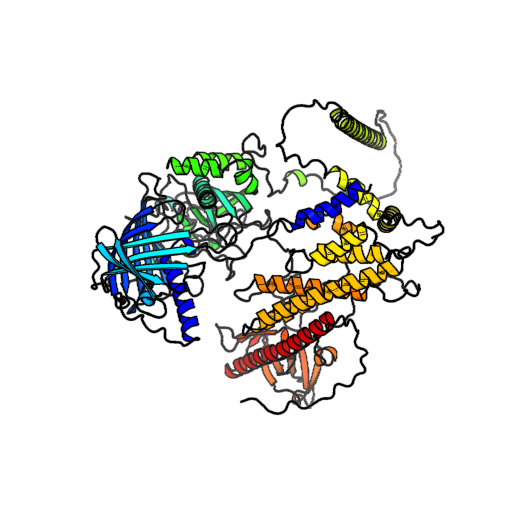634 -14.654 9.707 1.00 86.56 626 PHE A N 1
ATOM 4788 C CA . PHE A 1 626 ? 51.002 -13.631 10.549 1.00 86.56 626 PHE A CA 1
ATOM 4789 C C . PHE A 1 626 ? 49.766 -13.001 9.881 1.00 86.56 626 PHE A C 1
ATOM 4791 O O . PHE A 1 626 ? 48.838 -12.603 10.582 1.00 86.56 626 PHE A O 1
ATOM 4798 N N . VAL A 1 627 ? 49.720 -12.956 8.542 1.00 86.62 627 VAL A N 1
ATOM 4799 C CA . VAL A 1 627 ? 48.562 -12.485 7.770 1.00 86.62 627 VAL A CA 1
ATOM 4800 C C . VAL A 1 627 ? 47.388 -13.447 7.928 1.00 86.62 627 VAL A C 1
ATOM 4802 O O . VAL A 1 627 ? 46.274 -12.990 8.176 1.00 86.62 627 VAL A O 1
ATOM 4805 N N . HIS A 1 628 ? 47.628 -14.760 7.875 1.00 86.50 628 HIS A N 1
ATOM 4806 C CA . HIS A 1 628 ? 46.596 -15.770 8.135 1.00 86.50 628 HIS A CA 1
ATOM 4807 C C . HIS A 1 628 ? 46.031 -15.651 9.553 1.00 86.50 628 HIS A C 1
ATOM 4809 O O . HIS A 1 628 ? 44.815 -15.627 9.731 1.00 86.50 628 HIS A O 1
ATOM 4815 N N . SER A 1 629 ? 46.903 -15.506 10.557 1.00 87.88 629 SER A N 1
ATOM 4816 C CA . SER A 1 629 ? 46.489 -15.335 11.956 1.00 87.88 629 SER A CA 1
ATOM 4817 C C . SER A 1 629 ? 45.659 -14.061 12.159 1.00 87.88 629 SER A C 1
ATOM 4819 O O . SER A 1 629 ? 44.591 -14.094 12.775 1.00 87.88 629 SER A O 1
ATOM 4821 N N . ALA A 1 630 ? 46.090 -12.941 11.570 1.00 88.12 630 ALA A N 1
ATOM 4822 C CA . ALA A 1 630 ? 45.339 -11.691 11.604 1.00 88.12 630 ALA A CA 1
ATOM 4823 C C . ALA A 1 630 ? 43.984 -11.811 10.887 1.00 88.12 630 ALA A C 1
ATOM 4825 O O . ALA A 1 630 ? 42.970 -11.375 11.432 1.00 88.12 630 ALA A O 1
ATOM 4826 N N . ALA A 1 631 ? 43.947 -12.450 9.713 1.00 88.62 631 ALA A N 1
ATOM 4827 C CA . ALA A 1 631 ? 42.719 -12.708 8.965 1.00 88.62 631 ALA A CA 1
ATOM 4828 C C . ALA A 1 631 ? 41.730 -13.543 9.777 1.00 88.62 631 ALA A C 1
ATOM 4830 O O . ALA A 1 631 ? 40.562 -13.174 9.901 1.00 88.62 631 ALA A O 1
ATOM 4831 N N . HIS A 1 632 ? 42.209 -14.637 10.370 1.00 90.50 632 HIS A N 1
ATOM 4832 C CA . HIS A 1 632 ? 41.402 -15.529 11.189 1.00 90.50 632 HIS A CA 1
ATOM 4833 C C . HIS A 1 632 ? 40.850 -14.796 12.414 1.00 90.50 632 HIS A C 1
ATOM 4835 O O . HIS A 1 632 ? 39.663 -14.910 12.718 1.00 90.50 632 HIS A O 1
ATOM 4841 N N . LYS A 1 633 ? 41.678 -13.986 13.090 1.00 90.25 633 LYS A N 1
ATOM 4842 C CA . LYS A 1 633 ? 41.253 -13.165 14.231 1.00 90.25 633 LYS A CA 1
ATOM 4843 C C . LYS A 1 633 ? 40.157 -12.172 13.836 1.00 90.25 633 LYS A C 1
ATOM 4845 O O . LYS A 1 633 ? 39.122 -12.134 14.492 1.00 90.25 633 LYS A O 1
ATOM 4850 N N . VAL A 1 634 ? 40.347 -11.418 12.750 1.00 89.06 634 VAL A N 1
ATOM 4851 C CA . VAL A 1 634 ? 39.352 -10.449 12.254 1.00 89.06 634 VAL A CA 1
ATOM 4852 C C . VAL A 1 634 ? 38.048 -11.148 11.867 1.00 89.06 634 VAL A C 1
ATOM 4854 O O . VAL A 1 634 ? 36.974 -10.711 12.278 1.00 89.06 634 VAL A O 1
ATOM 4857 N N . ALA A 1 635 ? 38.127 -12.243 11.108 1.00 90.69 635 ALA A N 1
ATOM 4858 C CA . ALA A 1 635 ? 36.958 -13.008 10.686 1.00 90.69 635 ALA A CA 1
ATOM 4859 C C . ALA A 1 635 ? 36.206 -13.611 11.885 1.00 90.69 635 ALA A C 1
ATOM 4861 O O . ALA A 1 635 ? 34.977 -13.578 11.910 1.00 90.69 635 ALA A O 1
ATOM 4862 N N . SER A 1 636 ? 36.931 -14.088 12.902 1.00 92.69 636 SER A N 1
ATOM 4863 C CA . SER A 1 636 ? 36.348 -14.620 14.140 1.00 92.69 636 SER A CA 1
ATOM 4864 C C . SER A 1 636 ? 35.625 -13.530 14.926 1.00 92.69 636 SER A C 1
ATOM 4866 O O . SER A 1 636 ? 34.469 -13.710 15.292 1.00 92.69 636 SER A O 1
ATOM 4868 N N . THR A 1 637 ? 36.245 -12.363 15.123 1.00 91.50 637 THR A N 1
ATOM 4869 C CA . THR A 1 637 ? 35.593 -11.224 15.791 1.00 91.50 637 THR A CA 1
ATOM 4870 C C . THR A 1 637 ? 34.358 -10.745 15.023 1.00 91.50 637 THR A C 1
ATOM 4872 O O . THR A 1 637 ? 33.325 -10.455 15.631 1.00 91.50 637 THR A O 1
ATOM 4875 N N . ALA A 1 638 ? 34.425 -10.709 13.687 1.00 90.25 638 ALA A N 1
ATOM 4876 C CA . ALA A 1 638 ? 33.274 -10.383 12.852 1.00 90.25 638 ALA A CA 1
ATOM 4877 C C . ALA A 1 638 ? 32.143 -11.408 13.033 1.00 90.25 638 ALA A C 1
ATOM 4879 O O . ALA A 1 638 ? 31.010 -11.018 13.306 1.00 90.25 638 ALA A O 1
ATOM 4880 N N . MET A 1 639 ? 32.457 -12.707 12.986 1.00 94.06 639 MET A N 1
ATOM 4881 C CA . MET A 1 639 ? 31.502 -13.794 13.230 1.00 94.06 639 MET A CA 1
ATOM 4882 C C . MET A 1 639 ? 30.820 -13.659 14.597 1.00 94.06 639 MET A C 1
ATOM 4884 O O . MET A 1 639 ? 29.596 -13.719 14.671 1.00 94.06 639 MET A O 1
ATOM 4888 N N . GLN A 1 640 ? 31.586 -13.419 15.665 1.00 93.88 640 GLN A N 1
ATOM 4889 C CA . GLN A 1 640 ? 31.059 -13.259 17.027 1.00 93.88 640 GLN A CA 1
ATOM 4890 C C . GLN A 1 640 ? 30.126 -12.046 17.152 1.00 93.88 640 GLN A C 1
ATOM 4892 O O . GLN A 1 640 ? 29.078 -12.108 17.803 1.00 93.88 640 GLN A O 1
ATOM 4897 N N . THR A 1 641 ? 30.487 -10.942 16.493 1.00 91.06 641 THR A N 1
ATOM 4898 C CA . THR A 1 641 ? 29.681 -9.717 16.473 1.00 91.06 641 THR A CA 1
ATOM 4899 C C . THR A 1 641 ? 28.360 -9.950 15.744 1.00 91.06 641 THR A C 1
ATOM 4901 O O . THR A 1 641 ? 27.302 -9.624 16.279 1.00 91.06 641 THR A O 1
ATOM 4904 N N . VAL A 1 642 ? 28.396 -10.567 14.557 1.00 90.69 642 VAL A N 1
ATOM 4905 C CA . VAL A 1 642 ? 27.176 -10.875 13.798 1.00 90.69 642 VAL A CA 1
ATOM 4906 C C . VAL A 1 642 ? 26.313 -11.896 14.546 1.00 90.69 642 VAL A C 1
ATOM 4908 O O . VAL A 1 642 ? 25.100 -11.727 14.612 1.00 90.69 642 VAL A O 1
ATOM 4911 N N . ALA A 1 643 ? 26.907 -12.914 15.177 1.00 92.81 643 ALA A N 1
ATOM 4912 C CA . ALA A 1 643 ? 26.175 -13.891 15.987 1.00 92.81 643 ALA A CA 1
ATOM 4913 C C . ALA A 1 643 ? 25.388 -13.213 17.122 1.00 92.81 643 ALA A C 1
ATOM 4915 O O . ALA A 1 643 ? 24.214 -13.516 17.338 1.00 92.81 643 ALA A O 1
ATOM 4916 N N . SER A 1 644 ? 25.999 -12.222 17.780 1.00 90.06 644 SER A N 1
ATOM 4917 C CA . SER A 1 644 ? 25.337 -11.413 18.812 1.00 90.06 644 SER A CA 1
ATOM 4918 C C . SER A 1 644 ? 24.145 -10.622 18.253 1.00 90.06 644 SER A C 1
ATOM 4920 O O . SER A 1 644 ? 23.120 -10.480 18.918 1.00 90.06 644 SER A O 1
ATOM 4922 N N . GLN A 1 645 ? 24.243 -10.131 17.014 1.00 88.81 645 GLN A N 1
ATOM 4923 C CA . GLN A 1 645 ? 23.145 -9.429 16.342 1.00 88.81 645 GLN A CA 1
ATOM 4924 C C . GLN A 1 645 ? 22.014 -10.369 15.937 1.00 88.81 645 GLN A C 1
ATOM 4926 O O . GLN A 1 645 ? 20.853 -10.044 16.166 1.00 88.81 645 GLN A O 1
ATOM 4931 N N . VAL A 1 646 ? 22.333 -11.544 15.389 1.00 89.94 646 VAL A N 1
ATOM 4932 C CA . VAL A 1 646 ? 21.330 -12.573 15.080 1.00 89.94 646 VAL A CA 1
ATOM 4933 C C . VAL A 1 646 ? 20.582 -12.976 16.350 1.00 89.94 646 VAL A C 1
ATOM 4935 O O . VAL A 1 646 ? 19.359 -13.071 16.328 1.00 89.94 646 VAL A O 1
ATOM 4938 N N . ARG A 1 647 ? 21.285 -13.124 17.482 1.00 89.50 647 ARG A N 1
ATOM 4939 C CA . ARG A 1 647 ? 20.657 -13.375 18.786 1.00 89.50 647 ARG A CA 1
ATOM 4940 C C . ARG A 1 647 ? 19.707 -12.248 19.197 1.00 89.50 647 ARG A C 1
ATOM 4942 O O . ARG A 1 647 ? 18.613 -12.541 19.666 1.00 89.50 647 ARG A O 1
ATOM 4949 N N . LYS A 1 648 ? 20.082 -10.982 18.997 1.00 89.06 648 LYS A N 1
ATOM 4950 C CA . LYS A 1 648 ? 19.193 -9.843 19.275 1.00 89.06 648 LYS A CA 1
ATOM 4951 C C . LYS A 1 648 ? 17.922 -9.902 18.421 1.00 89.06 648 LYS A C 1
ATOM 4953 O O . LYS A 1 648 ? 16.826 -9.786 18.954 1.00 89.06 648 LYS A O 1
ATOM 4958 N N . VAL A 1 649 ? 18.063 -10.158 17.121 1.00 86.56 649 VAL A N 1
ATOM 4959 C CA . VAL A 1 649 ? 16.922 -10.300 16.202 1.00 86.56 649 VAL A CA 1
ATOM 4960 C C . VAL A 1 649 ? 16.042 -11.495 16.586 1.00 86.56 649 VAL A C 1
ATOM 4962 O O . VAL A 1 649 ? 14.820 -11.405 16.534 1.00 86.56 649 VAL A O 1
ATOM 4965 N N . LEU A 1 650 ? 16.647 -12.598 17.035 1.00 84.69 650 LEU A N 1
ATOM 4966 C CA . LEU A 1 650 ? 15.932 -13.759 17.559 1.00 84.69 650 LEU A CA 1
ATOM 4967 C C . LEU A 1 650 ? 15.139 -13.415 18.830 1.00 84.69 650 LEU A C 1
ATOM 4969 O O . LEU A 1 650 ? 13.983 -13.807 18.932 1.00 84.69 650 LEU A O 1
ATOM 4973 N N . GLN A 1 651 ? 15.723 -12.673 19.774 1.00 85.88 651 GLN A N 1
ATOM 4974 C CA . GLN A 1 651 ? 15.036 -12.225 20.994 1.00 85.88 651 GLN A CA 1
ATOM 4975 C C . GLN A 1 651 ? 13.866 -11.286 20.672 1.00 85.88 651 GLN A C 1
ATOM 4977 O O . GLN A 1 651 ? 12.774 -11.442 21.216 1.00 85.88 651 GLN A O 1
ATOM 4982 N N . GLU A 1 652 ? 14.064 -10.352 19.740 1.00 84.00 652 GLU A N 1
ATOM 4983 C CA . GLU A 1 652 ? 13.006 -9.465 19.243 1.00 84.00 652 GLU A CA 1
ATOM 4984 C C . GLU A 1 652 ? 11.892 -10.250 18.530 1.00 84.00 652 GLU A C 1
ATOM 4986 O O . GLU A 1 652 ? 10.720 -9.902 18.658 1.00 84.00 652 GLU A O 1
ATOM 4991 N N . ALA A 1 653 ? 12.230 -11.334 17.825 1.00 77.75 653 ALA A N 1
ATOM 4992 C CA . ALA A 1 653 ? 11.261 -12.206 17.167 1.00 77.75 653 ALA A CA 1
ATOM 4993 C C . ALA A 1 653 ? 10.526 -13.141 18.145 1.00 77.75 653 ALA A C 1
ATOM 4995 O O . ALA A 1 653 ? 9.360 -13.446 17.926 1.00 77.75 653 ALA A O 1
ATOM 4996 N N . GLN A 1 654 ? 11.162 -13.586 19.230 1.00 76.81 654 GLN A N 1
ATOM 4997 C CA . GLN A 1 654 ? 10.540 -14.466 20.230 1.00 76.81 654 GLN A CA 1
ATOM 4998 C C . GLN A 1 654 ? 9.411 -13.788 21.017 1.00 76.81 654 GLN A C 1
ATOM 5000 O O . GLN A 1 654 ? 8.525 -14.479 21.508 1.00 76.81 654 GLN A O 1
ATOM 5005 N N . SER A 1 655 ? 9.410 -12.455 21.115 1.00 75.00 655 SER A N 1
ATOM 5006 C CA . SER A 1 655 ? 8.353 -11.705 21.809 1.00 75.00 655 SER A CA 1
ATOM 5007 C C . SER A 1 655 ? 7.007 -11.694 21.072 1.00 75.00 655 SER A C 1
ATOM 5009 O O . SER A 1 655 ? 6.004 -11.275 21.642 1.00 75.00 655 SER A O 1
ATOM 5011 N N . ALA A 1 656 ? 6.956 -12.160 19.821 1.00 70.88 656 ALA A N 1
ATOM 5012 C CA . ALA A 1 656 ? 5.722 -12.273 19.059 1.00 70.88 656 ALA A CA 1
ATOM 5013 C C . ALA A 1 656 ? 5.391 -13.741 18.781 1.00 70.88 656 ALA A C 1
ATOM 5015 O O . ALA A 1 656 ? 6.210 -14.476 18.232 1.00 70.88 656 ALA A O 1
ATOM 5016 N N . GLU A 1 657 ? 4.166 -14.129 19.135 1.00 58.94 657 GLU A N 1
ATOM 5017 C CA . GLU A 1 657 ? 3.674 -15.512 19.251 1.00 58.94 657 GLU A CA 1
ATOM 5018 C C . GLU A 1 657 ? 3.932 -16.402 18.015 1.00 58.94 657 GLU A C 1
ATOM 5020 O O . GLU A 1 657 ? 4.142 -17.604 18.157 1.00 58.94 657 GLU A O 1
ATOM 5025 N N . ASP A 1 658 ? 4.030 -15.810 16.817 1.00 66.69 658 ASP A N 1
ATOM 5026 C CA . ASP A 1 658 ? 4.322 -16.511 15.555 1.00 66.69 658 ASP A CA 1
ATOM 5027 C C . ASP A 1 658 ? 5.626 -16.059 14.855 1.00 66.69 658 ASP A C 1
ATOM 5029 O O . ASP A 1 658 ? 6.014 -16.613 13.821 1.00 66.69 658 ASP A O 1
ATOM 5033 N N . ALA A 1 659 ? 6.357 -15.074 15.389 1.00 64.31 659 ALA A N 1
ATOM 5034 C CA . ALA A 1 659 ? 7.496 -14.478 14.682 1.00 64.31 659 ALA A CA 1
ATOM 5035 C C . ALA A 1 659 ? 8.794 -15.300 14.783 1.00 64.31 659 ALA A C 1
ATOM 5037 O O . ALA A 1 659 ? 9.657 -15.188 13.919 1.00 64.31 659 ALA A O 1
ATOM 5038 N N . GLY A 1 660 ? 8.938 -16.201 15.754 1.00 70.25 660 GLY A N 1
ATOM 5039 C CA . GLY A 1 660 ? 10.062 -17.146 15.748 1.00 70.25 660 GLY A CA 1
ATOM 5040 C C . GLY A 1 660 ? 10.029 -18.110 14.554 1.00 70.25 660 GLY A C 1
ATOM 5041 O O . GLY A 1 660 ? 11.068 -18.631 14.147 1.00 70.25 660 GLY A O 1
ATOM 5042 N N . ALA A 1 661 ? 8.847 -18.338 13.964 1.00 76.50 661 ALA A N 1
ATOM 5043 C CA . ALA A 1 661 ? 8.678 -19.313 12.902 1.00 76.50 661 ALA A CA 1
ATOM 5044 C C . ALA A 1 661 ? 9.482 -18.919 11.661 1.00 76.50 661 ALA A C 1
ATOM 5046 O O . ALA A 1 661 ? 10.353 -19.687 11.263 1.00 76.50 661 ALA A O 1
ATOM 5047 N N . TRP A 1 662 ? 9.236 -17.762 11.048 1.00 85.75 662 TRP A N 1
ATOM 5048 C CA . TRP A 1 662 ? 9.841 -17.394 9.756 1.00 85.75 662 TRP A CA 1
ATOM 5049 C C . TRP A 1 662 ? 11.381 -17.377 9.776 1.00 85.75 662 TRP A C 1
ATOM 5051 O O . TRP A 1 662 ? 12.005 -17.578 8.737 1.00 85.75 662 TRP A O 1
ATOM 5061 N N . LEU A 1 663 ? 12.013 -17.211 10.945 1.00 89.31 663 LEU A N 1
ATOM 5062 C CA . LEU A 1 663 ? 13.471 -17.235 11.073 1.00 89.31 663 LEU A CA 1
ATOM 5063 C C . LEU A 1 663 ? 14.072 -18.599 10.712 1.00 89.31 663 LEU A C 1
ATOM 5065 O O . LEU A 1 663 ? 15.172 -18.650 10.169 1.00 89.31 663 LEU A O 1
ATOM 5069 N N . VAL A 1 664 ? 13.353 -19.695 10.972 1.00 91.19 664 VAL A N 1
ATOM 5070 C CA . VAL A 1 664 ? 13.770 -21.038 10.539 1.00 91.19 664 VAL A CA 1
ATOM 5071 C C . VAL A 1 664 ? 13.840 -21.103 9.014 1.00 91.19 664 VAL A C 1
ATOM 5073 O O . VAL A 1 664 ? 14.815 -21.617 8.475 1.00 91.19 664 VAL A O 1
ATOM 5076 N N . ASP A 1 665 ? 12.858 -20.522 8.317 1.00 89.69 665 ASP A N 1
ATOM 5077 C CA . ASP A 1 665 ? 12.837 -20.510 6.850 1.00 89.69 665 ASP A CA 1
ATOM 5078 C C . ASP A 1 665 ? 13.977 -19.648 6.300 1.00 89.69 665 ASP A C 1
ATOM 5080 O O . ASP A 1 665 ? 14.702 -20.099 5.416 1.00 89.69 665 ASP A O 1
ATOM 5084 N N . VAL A 1 666 ? 14.184 -18.457 6.878 1.00 90.06 666 VAL A N 1
ATOM 5085 C CA . VAL A 1 666 ? 15.313 -17.575 6.546 1.00 90.06 666 VAL A CA 1
ATOM 5086 C C . VAL A 1 666 ? 16.637 -18.301 6.760 1.00 90.06 666 VAL A C 1
ATOM 5088 O O . VAL A 1 666 ? 17.495 -18.286 5.884 1.00 90.06 666 VAL A O 1
ATOM 5091 N N . PHE A 1 667 ? 16.815 -18.976 7.896 1.00 93.38 667 PHE A N 1
ATOM 5092 C CA . PHE A 1 667 ? 18.043 -19.710 8.170 1.00 93.38 667 PHE A CA 1
ATOM 5093 C C . PHE A 1 667 ? 18.270 -20.842 7.171 1.00 93.38 667 PHE A C 1
ATOM 5095 O O . PHE A 1 667 ? 19.374 -20.963 6.652 1.00 93.38 667 PHE A O 1
ATOM 5102 N N . CYS A 1 668 ? 17.250 -21.644 6.865 1.00 91.44 668 CYS A N 1
ATOM 5103 C CA . CYS A 1 668 ? 17.357 -22.719 5.882 1.00 91.44 668 CYS A CA 1
ATOM 5104 C C . CYS A 1 668 ? 17.661 -22.193 4.473 1.00 91.44 668 CYS A C 1
ATOM 5106 O O . CYS A 1 668 ? 18.522 -22.746 3.793 1.00 91.44 668 CYS A O 1
ATOM 5108 N N . GLU A 1 669 ? 16.997 -21.122 4.040 1.00 88.06 669 GLU A N 1
ATOM 5109 C CA . GLU A 1 669 ? 17.246 -20.494 2.741 1.00 88.06 669 GLU A CA 1
ATOM 5110 C C . GLU A 1 669 ? 18.681 -19.961 2.645 1.00 88.06 669 GLU A C 1
ATOM 5112 O O . GLU A 1 669 ? 19.415 -20.287 1.708 1.00 88.06 669 GLU A O 1
ATOM 5117 N N . GLU A 1 670 ? 19.112 -19.194 3.647 1.00 90.75 670 GLU A N 1
ATOM 5118 C CA . GLU A 1 670 ? 20.465 -18.646 3.696 1.00 90.75 670 GLU A CA 1
ATOM 5119 C C . GLU A 1 670 ? 21.527 -19.733 3.851 1.00 90.75 670 GLU A C 1
ATOM 5121 O O . GLU A 1 670 ? 22.632 -19.587 3.329 1.00 90.75 670 GLU A O 1
ATOM 5126 N N . TRP A 1 671 ? 21.203 -20.850 4.503 1.00 92.69 671 TRP A N 1
ATOM 5127 C CA . TRP A 1 671 ? 22.076 -22.018 4.576 1.00 92.69 671 TRP A CA 1
ATOM 5128 C C . TRP A 1 671 ? 22.305 -22.646 3.201 1.00 92.69 671 TRP A C 1
ATOM 5130 O O . TRP A 1 671 ? 23.435 -22.981 2.843 1.00 92.69 671 TRP A O 1
ATOM 5140 N N . GLU A 1 672 ? 21.253 -22.782 2.393 1.00 87.38 672 GLU A N 1
ATOM 5141 C CA . GLU A 1 672 ? 21.384 -23.294 1.028 1.00 87.38 672 GLU A CA 1
ATOM 5142 C C . GLU A 1 672 ? 22.188 -22.345 0.135 1.00 87.38 672 GLU A C 1
ATOM 5144 O O . GLU A 1 672 ? 23.077 -22.791 -0.595 1.00 87.38 672 GLU A O 1
ATOM 5149 N N . GLN A 1 673 ? 21.965 -21.033 0.256 1.00 84.75 673 GLN A N 1
ATOM 5150 C CA . GLN A 1 673 ? 22.783 -20.029 -0.432 1.00 84.75 673 GLN A CA 1
ATOM 5151 C C . GLN A 1 673 ? 24.240 -20.062 0.044 1.00 84.75 673 GLN A C 1
ATOM 5153 O O . GLN A 1 673 ? 25.162 -19.955 -0.763 1.00 84.75 673 GLN A O 1
ATOM 5158 N N . HIS A 1 674 ? 24.467 -20.268 1.343 1.00 86.62 674 HIS A N 1
ATOM 5159 C CA . HIS A 1 674 ? 25.799 -20.405 1.920 1.00 86.62 674 HIS A CA 1
ATOM 5160 C C . HIS A 1 674 ? 26.554 -21.615 1.367 1.00 86.62 674 HIS A C 1
ATOM 5162 O O . HIS A 1 674 ? 27.773 -21.531 1.195 1.00 86.62 674 HIS A O 1
ATOM 5168 N N . LYS A 1 675 ? 25.857 -22.715 1.062 1.00 86.44 675 LYS A N 1
ATOM 5169 C CA . LYS A 1 675 ? 26.470 -23.899 0.453 1.00 86.44 675 LYS A CA 1
ATOM 5170 C C . LYS A 1 675 ? 26.833 -23.708 -1.013 1.00 86.44 675 LYS A C 1
ATOM 5172 O O . LYS A 1 675 ? 27.694 -24.441 -1.489 1.00 86.44 675 LYS A O 1
ATOM 5177 N N . ALA A 1 676 ? 26.235 -22.750 -1.721 1.00 85.69 676 ALA A N 1
ATOM 5178 C CA . ALA A 1 676 ? 26.583 -22.470 -3.111 1.00 85.69 676 ALA A CA 1
ATOM 5179 C C . ALA A 1 676 ? 28.056 -22.043 -3.260 1.00 85.69 676 ALA A C 1
ATOM 5181 O O . ALA A 1 676 ? 28.664 -21.496 -2.336 1.00 85.69 676 ALA A O 1
ATOM 5182 N N . GLY A 1 677 ? 28.654 -22.283 -4.429 1.00 84.62 677 GLY A N 1
ATOM 5183 C CA . GLY A 1 677 ? 29.993 -21.773 -4.740 1.00 84.62 677 GLY A CA 1
ATOM 5184 C C . GLY A 1 677 ? 30.062 -20.245 -4.605 1.00 84.62 677 GLY A C 1
ATOM 5185 O O . GLY A 1 677 ? 29.086 -19.541 -4.873 1.00 84.62 677 GLY A O 1
ATOM 5186 N N . LEU A 1 678 ? 31.213 -19.716 -4.175 1.00 87.88 678 LEU A N 1
ATOM 5187 C CA . LEU A 1 678 ? 31.433 -18.266 -4.178 1.00 87.88 678 LEU A CA 1
ATOM 5188 C C . LEU A 1 678 ? 31.418 -17.731 -5.624 1.00 87.88 678 LEU A C 1
ATOM 5190 O O . LEU A 1 678 ? 31.845 -18.444 -6.534 1.00 87.88 678 LEU A O 1
ATOM 5194 N N . PRO A 1 679 ? 30.946 -16.492 -5.860 1.00 87.25 679 PRO A N 1
ATOM 5195 C CA . PRO A 1 679 ? 30.815 -15.955 -7.210 1.00 87.25 679 PRO A CA 1
ATOM 5196 C C . PRO A 1 679 ? 32.174 -15.854 -7.911 1.00 87.25 679 PRO A C 1
ATOM 5198 O O . PRO A 1 679 ? 33.177 -15.476 -7.301 1.00 87.25 679 PRO A O 1
ATOM 5201 N N . HIS A 1 680 ? 32.192 -16.128 -9.216 1.00 86.31 680 HIS A N 1
ATOM 5202 C CA . HIS A 1 680 ? 33.363 -15.912 -10.058 1.00 86.31 680 HIS A CA 1
ATOM 5203 C C . HIS A 1 680 ? 33.637 -14.401 -10.173 1.00 86.31 680 HIS A C 1
ATOM 5205 O O . HIS A 1 680 ? 32.826 -13.658 -10.730 1.00 86.31 680 HIS A O 1
ATOM 5211 N N . LEU A 1 681 ? 34.754 -13.924 -9.606 1.00 87.88 681 LEU A N 1
ATOM 5212 C CA . LEU A 1 681 ? 35.047 -12.486 -9.500 1.00 87.88 681 LEU A CA 1
ATOM 5213 C C . LEU A 1 681 ? 35.055 -11.760 -10.858 1.00 87.88 681 LEU A C 1
ATOM 5215 O O . LEU A 1 681 ? 34.420 -10.708 -10.935 1.00 87.88 681 LEU A O 1
ATOM 5219 N N . PRO A 1 682 ? 35.680 -12.283 -11.937 1.00 88.25 682 PRO A N 1
ATOM 5220 C CA . PRO A 1 682 ? 35.644 -11.624 -13.244 1.00 88.25 682 PRO A CA 1
ATOM 5221 C C . PRO A 1 682 ? 34.220 -11.384 -13.758 1.00 88.25 682 PRO A C 1
ATOM 5223 O O . PRO A 1 682 ? 33.907 -10.287 -14.206 1.00 88.25 682 PRO A O 1
ATOM 5226 N N . GLU A 1 683 ? 33.334 -12.374 -13.636 1.00 83.31 683 GLU A N 1
ATOM 5227 C CA . GLU A 1 683 ? 31.923 -12.238 -14.028 1.00 83.31 683 GLU A CA 1
ATOM 5228 C C . GLU A 1 683 ? 31.154 -11.292 -13.108 1.00 83.31 683 GLU A C 1
ATOM 5230 O O . GLU A 1 683 ? 30.244 -10.587 -13.543 1.00 83.31 683 GLU A O 1
ATOM 5235 N N . PHE A 1 684 ? 31.501 -11.274 -11.821 1.00 84.75 684 PHE A N 1
ATOM 5236 C CA . PHE A 1 684 ? 30.895 -10.371 -10.856 1.00 84.75 684 PHE A CA 1
ATOM 5237 C C . PHE A 1 684 ? 31.251 -8.907 -11.148 1.00 84.75 684 PHE A C 1
ATOM 5239 O O . PHE A 1 684 ? 30.357 -8.066 -11.182 1.00 84.75 684 PHE A O 1
ATOM 5246 N N . PHE A 1 685 ? 32.526 -8.611 -11.409 1.00 83.75 685 PHE A N 1
ATOM 5247 C CA . PHE A 1 685 ? 33.010 -7.261 -11.712 1.00 83.75 685 PHE A CA 1
ATOM 5248 C C . PHE A 1 685 ? 32.735 -6.812 -13.155 1.00 83.75 685 PHE A C 1
ATOM 5250 O O . PHE A 1 685 ? 32.744 -5.611 -13.418 1.00 83.75 685 PHE A O 1
ATOM 5257 N N . ALA A 1 686 ? 32.460 -7.740 -14.079 1.00 80.31 686 ALA A N 1
ATOM 5258 C CA . ALA A 1 686 ? 32.062 -7.417 -15.452 1.00 80.31 686 ALA A CA 1
ATOM 5259 C C . ALA A 1 686 ? 30.708 -6.690 -15.539 1.00 80.31 686 ALA A C 1
ATOM 5261 O O . ALA A 1 686 ? 30.415 -6.069 -16.560 1.00 80.31 686 ALA A O 1
ATOM 5262 N N . ASP A 1 687 ? 29.895 -6.736 -14.479 1.00 77.19 687 ASP A N 1
ATOM 5263 C CA . ASP A 1 687 ? 28.632 -6.009 -14.375 1.00 77.19 687 ASP A CA 1
ATOM 5264 C C . ASP A 1 687 ? 28.739 -4.904 -13.306 1.00 77.19 687 ASP A C 1
ATOM 5266 O O . ASP A 1 687 ? 28.564 -5.177 -12.115 1.00 77.19 687 ASP A O 1
ATOM 5270 N N . PRO A 1 688 ? 28.994 -3.638 -13.695 1.00 69.31 688 PRO A N 1
ATOM 5271 C CA . PRO A 1 688 ? 29.123 -2.516 -12.762 1.00 69.31 688 PRO A CA 1
ATOM 5272 C C . PRO A 1 688 ? 27.902 -2.332 -11.853 1.00 69.31 688 PRO A C 1
ATOM 5274 O O . PRO A 1 688 ? 28.033 -1.824 -10.739 1.00 69.31 688 PRO A O 1
ATOM 5277 N N . ARG A 1 689 ? 26.719 -2.795 -12.287 1.00 66.50 689 ARG A N 1
ATOM 5278 C CA . ARG A 1 689 ? 25.481 -2.753 -11.493 1.00 66.50 689 ARG A CA 1
ATOM 5279 C C . ARG A 1 689 ? 25.552 -3.626 -10.244 1.00 66.50 689 ARG A C 1
ATOM 5281 O O . ARG A 1 689 ? 24.836 -3.369 -9.287 1.00 66.50 689 ARG A O 1
ATOM 5288 N N . ARG A 1 690 ? 26.430 -4.634 -10.222 1.00 68.44 690 ARG A N 1
ATOM 5289 C CA . ARG A 1 690 ? 26.650 -5.496 -9.052 1.00 68.44 690 ARG A CA 1
ATOM 5290 C C . ARG A 1 690 ? 27.518 -4.842 -7.978 1.00 68.44 690 ARG A C 1
ATOM 5292 O O . ARG A 1 690 ? 27.574 -5.368 -6.873 1.00 68.44 690 ARG A O 1
ATOM 5299 N N . LEU A 1 691 ? 28.194 -3.738 -8.298 1.00 57.62 691 LEU A N 1
ATOM 5300 C CA . LEU A 1 691 ? 29.048 -2.975 -7.378 1.00 57.62 691 LEU A CA 1
ATOM 5301 C C . LEU A 1 691 ? 28.372 -1.710 -6.855 1.00 57.62 691 LEU A C 1
ATOM 5303 O O . LEU A 1 691 ? 28.798 -1.173 -5.834 1.00 57.62 691 LEU A O 1
ATOM 5307 N N . ALA A 1 692 ? 27.344 -1.234 -7.556 1.00 50.91 692 ALA A N 1
ATOM 5308 C CA . ALA A 1 692 ? 26.511 -0.150 -7.077 1.00 50.91 692 ALA A CA 1
ATOM 5309 C C . ALA A 1 692 ? 25.800 -0.583 -5.777 1.00 50.91 692 ALA A C 1
ATOM 5311 O O . ALA A 1 692 ? 25.414 -1.754 -5.649 1.00 50.91 692 ALA A O 1
ATOM 5312 N N . PRO A 1 693 ? 25.592 0.335 -4.811 1.00 47.81 693 PRO A N 1
ATOM 5313 C CA . PRO A 1 693 ? 24.599 0.082 -3.777 1.00 47.81 693 PRO A CA 1
ATOM 5314 C C . PRO A 1 693 ? 23.270 -0.205 -4.487 1.00 47.81 693 PRO A C 1
ATOM 5316 O O . PRO A 1 693 ? 23.080 0.273 -5.608 1.00 47.81 693 PRO A O 1
ATOM 5319 N N . PRO A 1 694 ? 22.359 -0.990 -3.892 1.00 48.94 694 PRO A N 1
ATOM 5320 C CA . PRO A 1 694 ? 21.043 -1.155 -4.487 1.00 48.94 694 PRO A CA 1
ATOM 5321 C C . PRO A 1 694 ? 20.452 0.239 -4.723 1.00 48.94 694 PRO A C 1
ATOM 5323 O O . PRO A 1 694 ? 20.134 0.938 -3.761 1.00 48.94 694 PRO A O 1
ATOM 5326 N N . GLU A 1 695 ? 20.351 0.661 -5.989 1.00 42.16 695 GLU A N 1
ATOM 5327 C CA . GLU A 1 695 ? 19.501 1.787 -6.366 1.00 42.16 695 GLU A CA 1
ATOM 5328 C C . GLU A 1 695 ? 18.124 1.426 -5.808 1.00 42.16 695 GLU A C 1
ATOM 5330 O O . GLU A 1 695 ? 17.631 0.334 -6.094 1.00 42.16 695 GLU A O 1
ATOM 5335 N N . GLY A 1 696 ? 17.605 2.249 -4.893 1.00 43.81 696 GLY A N 1
ATOM 5336 C CA . GLY A 1 696 ? 16.523 1.894 -3.975 1.00 43.81 696 GLY A CA 1
ATOM 5337 C C . GLY A 1 696 ? 15.474 0.949 -4.571 1.00 43.81 696 GLY A C 1
ATOM 5338 O O . GLY A 1 696 ? 14.647 1.360 -5.377 1.00 43.81 696 GLY A O 1
ATOM 5339 N N . GLY A 1 697 ? 15.512 -0.311 -4.125 1.00 46.56 697 GLY A N 1
ATOM 5340 C CA . GLY A 1 697 ? 14.453 -1.301 -4.313 1.00 46.56 697 GLY A CA 1
ATOM 5341 C C . GLY A 1 697 ? 14.470 -2.086 -5.628 1.00 46.56 697 GLY A C 1
ATOM 5342 O O . GLY A 1 697 ? 13.702 -1.785 -6.528 1.00 46.56 697 GLY A O 1
ATOM 5343 N N . SER A 1 698 ? 15.229 -3.186 -5.690 1.00 38.12 698 SER A N 1
ATOM 5344 C CA . SER A 1 698 ? 14.724 -4.461 -6.238 1.00 38.12 698 SER A CA 1
ATOM 5345 C C . SER A 1 698 ? 15.725 -5.594 -5.976 1.00 38.12 698 SER A C 1
ATOM 5347 O O . SER A 1 698 ? 16.766 -5.692 -6.624 1.00 38.12 698 SER A O 1
ATOM 5349 N N . ALA A 1 699 ? 15.424 -6.469 -5.015 1.00 37.53 699 ALA A N 1
ATOM 5350 C CA . ALA A 1 699 ? 16.050 -7.786 -4.958 1.00 37.53 699 ALA A CA 1
ATOM 5351 C C . ALA A 1 699 ? 15.288 -8.693 -5.934 1.00 37.53 699 ALA A C 1
ATOM 5353 O O . ALA A 1 699 ? 14.215 -9.201 -5.617 1.00 37.53 699 ALA A O 1
ATOM 5354 N N . VAL A 1 700 ? 15.820 -8.862 -7.144 1.00 34.38 700 VAL A N 1
ATOM 5355 C CA . VAL A 1 700 ? 15.279 -9.811 -8.121 1.00 34.38 700 VAL A CA 1
ATOM 5356 C C . VAL A 1 700 ? 15.660 -11.231 -7.696 1.00 34.38 700 VAL A C 1
ATOM 5358 O O . VAL A 1 700 ? 16.840 -11.588 -7.703 1.00 34.38 700 VAL A O 1
ATOM 5361 N N . GLY A 1 701 ? 14.644 -12.039 -7.381 1.00 35.94 701 GLY A N 1
ATOM 5362 C CA . GLY A 1 701 ? 14.691 -13.492 -7.550 1.00 35.94 701 GLY A CA 1
ATOM 5363 C C . GLY A 1 701 ? 14.913 -14.348 -6.302 1.00 35.94 701 GLY A C 1
ATOM 5364 O O . GLY A 1 701 ? 15.810 -15.180 -6.324 1.00 35.94 701 GLY A O 1
ATOM 5365 N N . VAL A 1 702 ? 14.069 -14.227 -5.272 1.00 38.38 702 VAL A N 1
ATOM 5366 C CA . VAL A 1 702 ? 13.664 -15.381 -4.440 1.00 38.38 702 VAL A CA 1
ATOM 5367 C C . VAL A 1 702 ? 12.175 -15.226 -4.108 1.00 38.38 702 VAL A C 1
ATOM 5369 O O . VAL A 1 702 ? 11.728 -14.134 -3.762 1.00 38.38 702 VAL A O 1
ATOM 5372 N N . GLY A 1 703 ? 11.385 -16.284 -4.307 1.00 35.53 703 GLY A N 1
ATOM 5373 C CA . GLY A 1 703 ? 9.922 -16.252 -4.215 1.00 35.53 703 GLY A CA 1
ATOM 5374 C C . GLY A 1 703 ? 9.412 -15.770 -2.854 1.00 35.53 703 GLY A C 1
ATOM 5375 O O . GLY A 1 703 ? 9.618 -16.431 -1.840 1.00 35.53 703 GLY A O 1
ATOM 5376 N N . ARG A 1 704 ? 8.717 -14.627 -2.842 1.00 34.94 704 ARG A N 1
ATOM 5377 C CA . ARG A 1 704 ? 8.084 -14.045 -1.650 1.00 34.94 704 ARG A CA 1
ATOM 5378 C C . ARG A 1 704 ? 6.840 -14.842 -1.257 1.00 34.94 704 ARG A C 1
ATOM 5380 O O . ARG A 1 704 ? 5.967 -15.073 -2.091 1.00 34.94 704 ARG A O 1
ATOM 5387 N N . ARG A 1 705 ? 6.727 -15.208 0.025 1.00 46.44 705 ARG A N 1
ATOM 5388 C CA . ARG A 1 705 ? 5.487 -15.724 0.623 1.00 46.44 705 ARG A CA 1
ATOM 5389 C C . ARG A 1 705 ? 4.972 -14.869 1.771 1.00 46.44 705 ARG A C 1
ATOM 5391 O O . ARG A 1 705 ? 5.724 -14.218 2.486 1.00 46.44 705 ARG A O 1
ATOM 5398 N N . SER A 1 706 ? 3.651 -14.952 1.885 1.00 32.66 706 SER A N 1
ATOM 5399 C CA . SER A 1 706 ? 2.730 -14.317 2.819 1.00 32.66 706 SER A CA 1
ATOM 5400 C C . SER A 1 706 ? 3.007 -14.642 4.294 1.00 32.66 706 SER A C 1
ATOM 5402 O O . SER A 1 706 ? 2.906 -15.794 4.716 1.00 32.66 706 SER A O 1
ATOM 5404 N N . SER A 1 707 ? 3.276 -13.598 5.081 1.00 31.22 707 SER A N 1
ATOM 5405 C CA . SER A 1 707 ? 2.721 -13.412 6.428 1.00 31.22 707 SER A CA 1
ATOM 5406 C C . SER A 1 707 ? 2.620 -11.907 6.696 1.00 31.22 707 SER A C 1
ATOM 5408 O O . SER A 1 707 ? 3.594 -11.178 6.501 1.00 31.22 707 SER A O 1
ATOM 5410 N N . MET A 1 708 ? 1.432 -11.444 7.085 1.00 36.84 708 MET A N 1
ATOM 5411 C CA . MET A 1 708 ? 1.091 -10.036 7.305 1.00 36.84 708 MET A CA 1
ATOM 5412 C C . MET A 1 708 ? 2.050 -9.347 8.290 1.00 36.84 708 MET A C 1
ATOM 5414 O O . MET A 1 708 ? 2.403 -9.918 9.315 1.00 36.84 708 MET A O 1
ATOM 5418 N N . GLN A 1 709 ? 2.433 -8.108 7.949 1.00 39.31 709 GLN A N 1
ATOM 5419 C CA . GLN A 1 709 ? 3.175 -7.135 8.764 1.00 39.31 709 GLN A CA 1
ATOM 5420 C C . GLN A 1 709 ? 4.459 -7.655 9.440 1.00 39.31 709 GLN A C 1
ATOM 5422 O O . GLN A 1 709 ? 4.398 -8.132 10.565 1.00 39.31 709 GLN A O 1
ATOM 5427 N N . ARG A 1 710 ? 5.628 -7.485 8.786 1.00 46.31 710 ARG A N 1
ATOM 5428 C CA . ARG A 1 710 ? 6.967 -7.177 9.375 1.00 46.31 710 ARG A CA 1
ATOM 5429 C C . ARG A 1 710 ? 8.127 -7.305 8.344 1.00 46.31 710 ARG A C 1
ATOM 5431 O O . ARG A 1 710 ? 9.104 -8.004 8.610 1.00 46.31 710 ARG A O 1
ATOM 5438 N N . PRO A 1 711 ? 8.111 -6.634 7.170 1.00 55.47 711 PRO A N 1
ATOM 5439 C CA . PRO A 1 711 ? 9.201 -6.782 6.189 1.00 55.47 711 PRO A CA 1
ATOM 5440 C C . PRO A 1 711 ? 10.585 -6.398 6.746 1.00 55.47 711 PRO A C 1
ATOM 5442 O O . PRO A 1 711 ? 11.587 -7.010 6.391 1.00 55.47 711 PRO A O 1
ATOM 5445 N N . SER A 1 712 ? 10.642 -5.426 7.666 1.00 70.25 712 SER A N 1
ATOM 5446 C CA . SER A 1 712 ? 11.905 -4.905 8.211 1.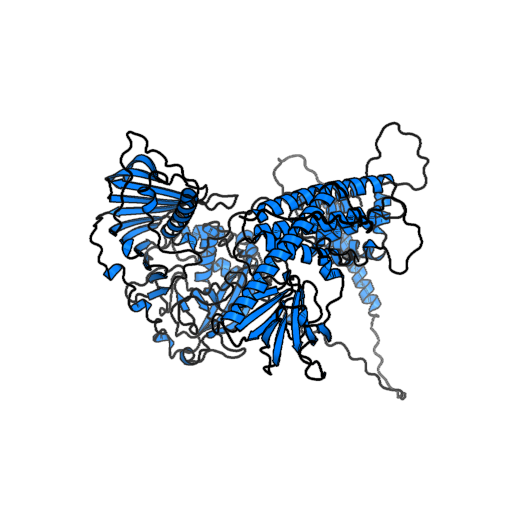00 70.25 712 SER A CA 1
ATOM 5447 C C . SER A 1 712 ? 12.689 -5.938 9.034 1.00 70.25 712 SER A C 1
ATOM 5449 O O . SER A 1 712 ? 13.877 -6.140 8.786 1.00 70.25 712 SER A O 1
ATOM 5451 N N . ILE A 1 713 ? 12.040 -6.652 9.964 1.00 79.75 713 ILE A N 1
ATOM 5452 C CA . ILE A 1 713 ? 12.742 -7.617 10.831 1.00 79.75 713 ILE A CA 1
ATOM 5453 C C . ILE A 1 713 ? 13.178 -8.868 10.061 1.00 79.75 713 ILE A C 1
ATOM 5455 O O . ILE A 1 713 ? 14.257 -9.390 10.323 1.00 79.75 713 ILE A O 1
ATOM 5459 N N . VAL A 1 714 ? 12.386 -9.314 9.076 1.00 81.88 714 VAL A N 1
ATOM 5460 C CA . VAL A 1 714 ? 12.720 -10.474 8.236 1.00 81.88 714 VAL A CA 1
ATOM 5461 C C . VAL A 1 714 ? 13.937 -10.164 7.375 1.00 81.88 714 VAL A C 1
ATOM 5463 O O . VAL A 1 714 ? 14.875 -10.952 7.333 1.00 81.88 714 VAL A O 1
ATOM 5466 N N . VAL A 1 715 ? 13.965 -8.986 6.746 1.00 81.88 715 VAL A N 1
ATOM 5467 C CA . VAL A 1 715 ? 15.115 -8.532 5.956 1.00 81.88 715 VAL A CA 1
ATOM 5468 C C . VAL A 1 715 ? 16.344 -8.362 6.851 1.00 81.88 715 VAL A C 1
ATOM 5470 O O . VAL A 1 715 ? 17.413 -8.875 6.521 1.00 81.88 715 VAL A O 1
ATOM 5473 N N . ALA A 1 716 ? 16.206 -7.719 8.015 1.00 82.44 716 ALA A N 1
ATOM 5474 C CA . ALA A 1 716 ? 17.302 -7.564 8.972 1.00 82.44 716 ALA A CA 1
ATOM 5475 C C . ALA A 1 716 ? 17.863 -8.918 9.438 1.00 82.44 716 ALA A C 1
ATOM 5477 O O . ALA A 1 716 ? 19.079 -9.107 9.468 1.00 82.44 716 ALA A O 1
ATOM 5478 N N . ALA A 1 717 ? 16.990 -9.880 9.736 1.00 86.69 717 ALA A N 1
ATOM 5479 C CA . ALA A 1 717 ? 17.372 -11.241 10.083 1.00 86.69 717 ALA A CA 1
ATOM 5480 C C . ALA A 1 717 ? 18.050 -11.971 8.931 1.00 86.69 717 ALA A C 1
ATOM 5482 O O . ALA A 1 717 ? 19.072 -12.611 9.147 1.00 86.69 717 ALA A O 1
ATOM 5483 N N . GLN A 1 718 ? 17.520 -11.855 7.714 1.00 87.81 718 GLN A N 1
ATOM 5484 C CA . GLN A 1 718 ? 18.108 -12.461 6.527 1.00 87.81 718 GLN A CA 1
ATOM 5485 C C . GLN A 1 718 ? 19.525 -11.938 6.304 1.00 87.81 718 GLN A C 1
ATOM 5487 O O . GLN A 1 718 ? 20.452 -12.727 6.133 1.00 87.81 718 GLN A O 1
ATOM 5492 N N . HIS A 1 719 ? 19.727 -10.622 6.392 1.00 85.62 719 HIS A N 1
ATOM 5493 C CA . HIS A 1 719 ? 21.061 -10.029 6.331 1.00 85.62 719 HIS A CA 1
ATOM 5494 C C . HIS A 1 719 ? 21.959 -10.515 7.471 1.00 85.62 719 HIS A C 1
ATOM 5496 O O . HIS A 1 719 ? 23.109 -10.871 7.222 1.00 85.62 719 HIS A O 1
ATOM 5502 N N . ALA A 1 720 ? 21.457 -10.570 8.705 1.00 89.44 720 ALA A N 1
ATOM 5503 C CA . ALA A 1 720 ? 22.250 -10.997 9.851 1.00 89.44 720 ALA A CA 1
ATOM 5504 C C . ALA A 1 720 ? 22.664 -12.471 9.773 1.00 89.44 720 ALA A C 1
ATOM 5506 O O . ALA A 1 720 ? 23.842 -12.787 9.938 1.00 89.44 720 ALA A O 1
ATOM 5507 N N . VAL A 1 721 ? 21.729 -13.364 9.453 1.00 91.94 721 VAL A N 1
ATOM 5508 C CA . VAL A 1 721 ? 21.996 -14.792 9.276 1.00 91.94 721 VAL A CA 1
ATOM 5509 C C . VAL A 1 721 ? 22.962 -15.009 8.117 1.00 91.94 721 VAL A C 1
ATOM 5511 O O . VAL A 1 721 ? 23.975 -15.683 8.287 1.00 91.94 721 VAL A O 1
ATOM 5514 N N . ARG A 1 722 ? 22.728 -14.378 6.963 1.00 89.94 722 ARG A N 1
ATOM 5515 C CA . ARG A 1 722 ? 23.634 -14.468 5.813 1.00 89.94 722 ARG A CA 1
ATOM 5516 C C . ARG A 1 722 ? 25.050 -14.019 6.162 1.00 89.94 722 ARG A C 1
ATOM 5518 O O . ARG A 1 722 ? 26.012 -14.727 5.856 1.00 89.94 722 ARG A O 1
ATOM 5525 N N . SER A 1 723 ? 25.186 -12.863 6.814 1.00 89.31 723 SER A N 1
ATOM 5526 C CA . SER A 1 723 ? 26.487 -12.338 7.228 1.00 89.31 723 SER A CA 1
ATOM 5527 C C . SER A 1 723 ? 27.192 -13.288 8.193 1.00 89.31 723 SER A C 1
ATOM 5529 O O . SER A 1 723 ? 28.384 -13.545 8.032 1.00 89.31 723 SER A O 1
ATOM 5531 N N . LEU A 1 724 ? 26.454 -13.884 9.134 1.00 93.25 724 LEU A N 1
ATOM 5532 C CA . LEU A 1 724 ? 26.996 -14.861 10.074 1.00 93.25 724 LEU A CA 1
ATOM 5533 C C . LEU A 1 724 ? 27.547 -16.085 9.341 1.00 93.25 724 LEU A C 1
ATOM 5535 O O . LEU A 1 724 ? 28.686 -16.487 9.577 1.00 93.25 724 LEU A O 1
ATOM 5539 N N . LEU A 1 725 ? 26.754 -16.658 8.433 1.00 93.06 725 LEU A N 1
ATOM 5540 C CA . LEU A 1 725 ? 27.128 -17.846 7.669 1.00 93.06 725 LEU A CA 1
ATOM 5541 C C . LEU A 1 725 ? 28.353 -17.589 6.786 1.00 93.06 725 LEU A C 1
ATOM 5543 O O . LEU A 1 725 ? 29.239 -18.434 6.674 1.00 93.06 725 LEU A O 1
ATOM 5547 N N . MET A 1 726 ? 28.450 -16.410 6.182 1.00 90.81 726 MET A N 1
ATOM 5548 C CA . MET A 1 726 ? 29.607 -16.006 5.383 1.00 90.81 726 MET A CA 1
ATOM 5549 C C . MET A 1 726 ? 30.860 -15.747 6.236 1.00 90.81 726 MET A C 1
ATOM 5551 O O . MET A 1 726 ? 31.941 -16.210 5.866 1.00 90.81 726 MET A O 1
ATOM 5555 N N . CYS A 1 727 ? 30.738 -15.094 7.398 1.00 91.62 727 CYS A N 1
ATOM 5556 C CA . CYS A 1 727 ? 31.841 -14.976 8.357 1.00 91.62 727 CYS A CA 1
ATOM 5557 C C . CYS A 1 727 ? 32.321 -16.355 8.820 1.00 91.62 727 CYS A C 1
ATOM 5559 O O . CYS A 1 727 ? 33.521 -16.613 8.814 1.00 91.62 727 CYS A O 1
ATOM 5561 N N . ARG A 1 728 ? 31.401 -17.270 9.150 1.00 92.31 728 ARG A N 1
ATOM 5562 C CA . ARG A 1 728 ? 31.732 -18.654 9.512 1.00 92.31 728 ARG A CA 1
ATOM 5563 C C . ARG A 1 728 ? 32.469 -19.367 8.383 1.00 92.31 728 ARG A C 1
ATOM 5565 O O . ARG A 1 728 ? 33.493 -19.998 8.639 1.00 92.31 728 ARG A O 1
ATOM 5572 N N . ARG A 1 729 ? 31.998 -19.229 7.136 1.00 89.88 729 ARG A N 1
ATOM 5573 C CA . ARG A 1 729 ? 32.684 -19.785 5.958 1.00 89.88 729 ARG A CA 1
ATOM 5574 C C . ARG A 1 729 ? 34.115 -19.282 5.871 1.00 89.88 729 ARG A C 1
ATOM 5576 O O . ARG A 1 729 ? 35.021 -20.082 5.662 1.00 89.88 729 ARG A O 1
ATOM 5583 N N . LEU A 1 730 ? 34.305 -17.973 6.039 1.00 90.56 730 LEU A N 1
ATOM 5584 C CA . LEU A 1 730 ? 35.614 -17.333 6.007 1.00 90.56 730 LEU A CA 1
ATOM 5585 C C . LEU A 1 730 ? 36.517 -17.879 7.118 1.00 90.56 730 LEU A C 1
ATOM 5587 O O . LEU A 1 730 ? 37.621 -18.304 6.811 1.00 90.56 730 LEU A O 1
ATOM 5591 N N . VAL A 1 731 ? 36.045 -17.951 8.368 1.00 91.56 731 VAL A N 1
ATOM 5592 C CA . VAL A 1 731 ? 36.829 -18.502 9.491 1.00 91.56 731 VAL A CA 1
ATOM 5593 C C . VAL A 1 731 ? 37.237 -19.953 9.225 1.00 91.56 731 VAL A C 1
ATOM 5595 O O . VAL A 1 731 ? 38.408 -20.278 9.373 1.00 91.56 731 VAL A O 1
ATOM 5598 N N . ARG A 1 732 ? 36.315 -20.814 8.769 1.00 88.50 732 ARG A N 1
ATOM 5599 C CA . ARG A 1 732 ? 36.628 -22.224 8.456 1.00 88.50 732 ARG A CA 1
ATOM 5600 C C . ARG A 1 732 ? 37.574 -22.377 7.267 1.00 88.50 732 ARG A C 1
ATOM 5602 O O . ARG A 1 732 ? 38.374 -23.304 7.239 1.00 88.50 732 ARG A O 1
ATOM 5609 N N . SER A 1 733 ? 37.453 -21.492 6.280 1.00 87.31 733 SER A N 1
ATOM 5610 C CA . SER A 1 733 ? 38.260 -21.536 5.058 1.00 87.31 733 SER A CA 1
ATOM 5611 C C . SER A 1 733 ? 39.629 -20.887 5.234 1.00 87.31 733 SER A C 1
ATOM 5613 O O . SER A 1 733 ? 40.467 -21.069 4.366 1.00 87.31 733 SER A O 1
ATOM 5615 N N . LEU A 1 734 ? 39.862 -20.119 6.302 1.00 87.44 734 LEU A N 1
ATOM 5616 C CA . LEU A 1 734 ? 41.174 -19.597 6.671 1.00 87.44 734 LEU A CA 1
ATOM 5617 C C . LEU A 1 734 ? 41.889 -20.677 7.500 1.00 87.44 734 LEU A C 1
ATOM 5619 O O . LEU A 1 734 ? 41.589 -20.817 8.685 1.00 87.44 734 LEU A O 1
ATOM 5623 N N . PRO A 1 735 ? 42.792 -21.481 6.914 1.00 69.50 735 PRO A N 1
ATOM 5624 C CA . PRO A 1 735 ? 43.410 -22.590 7.622 1.00 69.50 735 PRO A CA 1
ATOM 5625 C C . PRO A 1 735 ? 44.169 -22.095 8.855 1.00 69.50 735 PRO A C 1
ATOM 5627 O O . PRO A 1 735 ? 44.953 -21.148 8.781 1.00 69.50 735 PRO A O 1
ATOM 5630 N N . GLY A 1 736 ? 43.979 -22.794 9.975 1.00 60.31 736 GLY A N 1
ATOM 5631 C CA . GLY A 1 736 ? 44.837 -22.668 11.154 1.00 60.31 736 GLY A CA 1
ATOM 5632 C C . GLY A 1 736 ? 46.234 -23.273 10.956 1.00 60.31 736 GLY A C 1
ATOM 5633 O O . GLY A 1 736 ? 47.136 -22.968 11.729 1.00 60.31 736 GLY A O 1
ATOM 5634 N N . ALA A 1 737 ? 46.450 -24.097 9.923 1.00 48.88 737 ALA A N 1
ATOM 5635 C CA . ALA A 1 737 ? 47.759 -24.638 9.570 1.00 48.88 737 ALA A CA 1
ATOM 5636 C C . ALA A 1 737 ? 47.763 -25.180 8.129 1.00 48.88 737 ALA A C 1
ATOM 5638 O O . ALA A 1 737 ? 46.871 -25.929 7.748 1.00 48.88 737 ALA A O 1
ATOM 5639 N N . VAL A 1 738 ? 48.768 -24.748 7.361 1.00 50.12 738 VAL A N 1
ATOM 5640 C CA . VAL A 1 738 ? 49.332 -25.292 6.107 1.00 50.12 738 VAL A CA 1
ATOM 5641 C C . VAL A 1 738 ? 48.489 -26.365 5.385 1.00 50.12 738 VAL A C 1
ATOM 5643 O O . VAL A 1 738 ? 48.456 -27.515 5.832 1.00 50.12 738 VAL A O 1
ATOM 5646 N N . PRO A 1 739 ? 47.887 -26.055 4.219 1.00 51.69 739 PRO A N 1
ATOM 5647 C CA . PRO A 1 739 ? 47.365 -27.083 3.327 1.00 51.69 739 PRO A CA 1
ATOM 5648 C C . PRO A 1 739 ? 48.506 -28.035 2.947 1.00 51.69 739 PRO A C 1
ATOM 5650 O O . PRO A 1 739 ? 49.519 -27.598 2.398 1.00 51.69 739 PRO A O 1
ATOM 5653 N N . LYS A 1 740 ? 48.368 -29.336 3.229 1.00 55.81 740 LYS A N 1
ATOM 5654 C CA . LYS A 1 740 ? 49.217 -30.339 2.576 1.00 55.81 740 LYS A CA 1
ATOM 5655 C C . LYS A 1 740 ? 48.938 -30.228 1.078 1.00 55.81 740 LYS A C 1
ATOM 5657 O O . LYS A 1 740 ? 47.798 -30.409 0.663 1.00 55.81 740 LYS A O 1
ATOM 5662 N N . ALA A 1 741 ? 49.963 -29.874 0.309 1.00 51.91 741 ALA A N 1
ATOM 5663 C CA . ALA A 1 741 ? 49.923 -29.609 -1.128 1.00 51.91 741 ALA A CA 1
ATOM 5664 C C . ALA A 1 741 ? 49.678 -30.872 -1.982 1.00 51.91 741 ALA A C 1
ATOM 5666 O O . ALA A 1 741 ? 50.346 -31.085 -2.988 1.00 51.91 741 ALA A O 1
ATOM 5667 N N . GLU A 1 742 ? 48.739 -31.732 -1.589 1.00 57.69 742 GLU A N 1
ATOM 5668 C CA . GLU A 1 742 ? 48.134 -32.675 -2.524 1.00 57.69 742 GLU A CA 1
ATOM 5669 C C . GLU A 1 742 ? 46.989 -31.943 -3.219 1.00 57.69 742 GLU A C 1
ATOM 5671 O O . GLU A 1 742 ? 45.888 -31.792 -2.684 1.00 57.69 742 GLU A O 1
ATOM 5676 N N . GLU A 1 743 ? 47.299 -31.419 -4.406 1.00 55.09 743 GLU A N 1
ATOM 5677 C CA . GLU A 1 743 ? 46.342 -30.849 -5.346 1.00 55.09 743 GLU A CA 1
ATOM 5678 C C . GLU A 1 743 ? 45.225 -31.862 -5.621 1.00 55.09 743 GLU A C 1
ATOM 5680 O O . GLU A 1 743 ? 45.338 -32.741 -6.476 1.00 55.09 743 GLU A O 1
ATOM 5685 N N . GLN A 1 744 ? 44.110 -31.753 -4.899 1.00 59.06 744 GLN A N 1
ATOM 5686 C CA . GLN A 1 744 ? 42.917 -32.478 -5.299 1.00 59.06 744 GLN A CA 1
ATOM 5687 C C . GLN A 1 744 ? 42.443 -31.934 -6.655 1.00 59.06 744 GLN A C 1
ATOM 5689 O O . GLN A 1 744 ? 42.213 -30.722 -6.773 1.00 59.06 744 GLN A O 1
ATOM 5694 N N . PRO A 1 745 ? 42.212 -32.795 -7.662 1.00 66.31 745 PRO A N 1
ATOM 5695 C CA . PRO A 1 745 ? 41.645 -32.370 -8.936 1.00 66.31 745 PRO A CA 1
ATOM 5696 C C . PRO A 1 745 ? 40.296 -31.678 -8.679 1.00 66.31 745 PRO A C 1
ATOM 5698 O O . PRO A 1 745 ? 39.416 -32.241 -8.030 1.00 66.31 745 PRO A O 1
ATOM 5701 N N . GLY A 1 746 ? 40.154 -30.422 -9.117 1.00 71.56 746 GLY A N 1
ATOM 5702 C CA . GLY A 1 746 ? 38.922 -29.629 -8.951 1.00 71.56 746 GLY A CA 1
ATOM 5703 C C . GLY A 1 746 ? 39.053 -28.301 -8.189 1.00 71.56 746 GLY A C 1
ATOM 5704 O O . GLY A 1 746 ? 38.041 -27.768 -7.736 1.00 71.56 746 GLY A O 1
ATOM 5705 N N . GLY A 1 747 ? 40.267 -27.771 -8.013 1.00 78.38 747 GLY A N 1
ATOM 5706 C CA . GLY A 1 747 ? 40.505 -26.430 -7.460 1.00 78.38 747 GLY A CA 1
ATOM 5707 C C . GLY A 1 747 ? 40.293 -26.302 -5.940 1.00 78.38 747 GLY A C 1
ATOM 5708 O O . GLY A 1 747 ? 39.943 -27.287 -5.280 1.00 78.38 747 GLY A O 1
ATOM 5709 N N . PRO A 1 748 ? 40.519 -25.097 -5.374 1.00 77.88 748 PRO A N 1
ATOM 5710 C CA . PRO A 1 748 ? 40.449 -24.853 -3.935 1.00 77.88 748 PRO A CA 1
ATOM 5711 C C . PRO A 1 748 ? 39.105 -25.250 -3.308 1.00 77.88 748 PRO A C 1
ATOM 5713 O O . PRO A 1 748 ? 38.047 -24.909 -3.835 1.00 77.88 748 PRO A O 1
ATOM 5716 N N . GLN A 1 749 ? 39.136 -25.907 -2.143 1.00 74.00 749 GLN A N 1
ATOM 5717 C CA . GLN A 1 749 ? 37.948 -26.434 -1.444 1.00 74.00 749 GLN A CA 1
ATOM 5718 C C . GLN A 1 749 ? 36.832 -25.392 -1.266 1.00 74.00 749 GLN A C 1
ATOM 5720 O O . GLN A 1 749 ? 35.653 -25.692 -1.406 1.00 74.00 749 GLN A O 1
ATOM 5725 N N . TRP A 1 750 ? 37.198 -24.139 -1.024 1.00 78.19 750 TRP A N 1
ATOM 5726 C CA . TRP A 1 750 ? 36.271 -23.042 -0.767 1.00 78.19 750 TRP A CA 1
ATOM 5727 C C . TRP A 1 750 ? 35.547 -22.512 -2.025 1.00 78.19 750 TRP A C 1
ATOM 5729 O O . TRP A 1 750 ? 34.597 -21.738 -1.881 1.00 78.19 750 TRP A O 1
ATOM 5739 N N . LEU A 1 751 ? 35.931 -22.947 -3.237 1.00 79.50 751 LEU A N 1
ATOM 5740 C CA . LEU A 1 751 ? 35.137 -22.779 -4.471 1.00 79.50 751 LEU A CA 1
ATOM 5741 C C . LEU A 1 751 ? 34.019 -23.804 -4.618 1.00 79.50 751 LEU A C 1
ATOM 5743 O O . LEU A 1 751 ? 33.061 -23.555 -5.350 1.00 79.50 751 LEU A O 1
ATOM 5747 N N . ARG A 1 752 ? 34.155 -24.960 -3.968 1.00 80.94 752 ARG A N 1
ATOM 5748 C CA . ARG A 1 752 ? 33.205 -26.060 -4.101 1.00 80.94 752 ARG A CA 1
ATOM 5749 C C . ARG A 1 752 ? 31.951 -25.776 -3.277 1.00 80.94 752 ARG A C 1
ATOM 5751 O O . ARG A 1 752 ? 31.922 -24.877 -2.429 1.00 80.94 752 ARG A O 1
ATOM 5758 N N . TYR A 1 753 ? 30.906 -26.547 -3.559 1.00 82.44 753 TYR A N 1
ATOM 5759 C CA . TYR A 1 753 ? 29.728 -26.570 -2.706 1.00 82.44 753 TYR A CA 1
ATOM 5760 C C . TYR A 1 753 ? 30.126 -27.063 -1.315 1.00 82.44 753 TYR A C 1
ATOM 5762 O O . TYR A 1 753 ? 30.868 -28.039 -1.206 1.00 82.44 753 TYR A O 1
ATOM 5770 N N . SER A 1 754 ? 29.652 -26.386 -0.270 1.00 82.31 754 SER A N 1
ATOM 5771 C CA . SER A 1 754 ? 29.839 -26.881 1.095 1.00 82.31 754 SER A CA 1
ATOM 5772 C C . SER A 1 754 ? 28.940 -28.100 1.309 1.00 82.31 754 SER A C 1
ATOM 5774 O O . SER A 1 754 ? 27.745 -28.061 1.008 1.00 82.31 754 SER A O 1
ATOM 5776 N N . ASP A 1 755 ? 29.526 -29.176 1.819 1.00 84.25 755 ASP A N 1
ATOM 5777 C CA . ASP A 1 755 ? 28.861 -30.406 2.247 1.00 84.25 755 ASP A CA 1
ATOM 5778 C C . ASP A 1 755 ? 28.410 -30.342 3.716 1.00 84.25 755 ASP A C 1
ATOM 5780 O O . ASP A 1 755 ? 27.898 -31.326 4.249 1.00 84.25 755 ASP A O 1
ATOM 5784 N N . GLU A 1 756 ? 28.554 -29.181 4.370 1.00 86.94 756 GLU A N 1
ATOM 5785 C CA . GLU A 1 756 ? 28.187 -29.005 5.773 1.00 86.94 756 GLU A CA 1
ATOM 5786 C C . GLU A 1 756 ? 26.693 -29.329 5.988 1.00 86.94 756 GLU A C 1
ATOM 5788 O O . GLU A 1 756 ? 25.818 -28.729 5.333 1.00 86.94 756 GLU A O 1
ATOM 5793 N N . PRO A 1 757 ? 26.373 -30.263 6.906 1.00 89.56 757 PRO A N 1
ATOM 5794 C CA . PRO A 1 757 ? 24.992 -30.569 7.238 1.00 89.56 757 PRO A CA 1
ATOM 5795 C C . PRO A 1 757 ? 24.327 -29.334 7.845 1.00 89.56 757 PRO A C 1
ATOM 5797 O O . PRO A 1 757 ? 24.974 -28.508 8.487 1.00 89.56 757 PRO A O 1
ATOM 5800 N N . LEU A 1 758 ? 23.016 -29.203 7.647 1.00 91.00 758 LEU A N 1
ATOM 5801 C CA . LEU A 1 758 ? 22.253 -28.103 8.228 1.00 91.00 758 LEU A CA 1
ATOM 5802 C C . LEU A 1 758 ? 22.308 -28.220 9.772 1.00 91.00 758 LEU A C 1
ATOM 5804 O O . LEU A 1 758 ? 21.804 -29.207 10.304 1.00 91.00 758 LEU A O 1
ATOM 5808 N N . PRO A 1 759 ? 22.852 -27.238 10.521 1.00 92.75 759 PRO A N 1
ATOM 5809 C CA . PRO A 1 759 ? 23.086 -27.367 11.965 1.00 92.75 759 PRO A CA 1
ATOM 5810 C C . PRO A 1 759 ? 21.802 -27.554 12.771 1.00 92.75 759 PRO A C 1
ATOM 5812 O O . PRO A 1 759 ? 21.800 -28.114 13.865 1.00 92.75 759 PRO A O 1
ATOM 5815 N N . ILE A 1 760 ? 20.691 -27.079 12.210 1.00 93.25 760 ILE A N 1
ATOM 5816 C CA . ILE A 1 760 ? 19.367 -27.150 12.821 1.00 93.25 760 ILE A CA 1
ATOM 5817 C C . ILE A 1 760 ? 18.559 -28.361 12.344 1.00 93.25 760 ILE A C 1
ATOM 5819 O O . ILE A 1 760 ? 17.410 -28.512 12.754 1.00 93.25 760 ILE A O 1
ATOM 5823 N N . GLN A 1 761 ? 19.147 -29.230 11.510 1.00 90.69 761 GLN A N 1
ATOM 5824 C CA . GLN A 1 761 ? 18.511 -30.460 11.045 1.00 90.69 761 GLN A CA 1
ATOM 5825 C C . GLN A 1 761 ? 18.181 -31.366 12.231 1.00 90.69 761 GLN A C 1
ATOM 5827 O O . GLN A 1 761 ? 18.955 -31.505 13.189 1.00 90.69 761 GLN A O 1
ATOM 5832 N N . LEU A 1 762 ? 17.007 -31.986 12.195 1.00 89.06 762 LEU A N 1
ATOM 5833 C CA . LEU A 1 762 ? 16.594 -32.903 13.250 1.00 89.06 762 LEU A CA 1
ATOM 5834 C C . LEU A 1 762 ? 17.184 -34.299 12.996 1.00 89.06 762 LEU A C 1
ATOM 5836 O O . LEU A 1 762 ? 17.254 -34.724 11.844 1.00 89.06 762 LEU A O 1
ATOM 5840 N N . PRO A 1 763 ? 17.594 -35.053 14.038 1.00 86.12 763 PRO A N 1
ATOM 5841 C CA . PRO A 1 763 ? 18.255 -36.350 13.849 1.00 86.12 763 PRO A CA 1
ATOM 5842 C C . PRO A 1 763 ? 17.406 -37.351 13.053 1.00 86.12 763 PRO A C 1
ATOM 5844 O O . PRO A 1 763 ? 17.932 -38.142 12.274 1.00 86.12 763 PRO A O 1
ATOM 5847 N N . MET A 1 764 ? 16.079 -37.283 13.205 1.00 81.62 764 MET A N 1
ATOM 5848 C CA . MET A 1 764 ? 15.144 -38.138 12.470 1.00 81.62 764 MET A CA 1
ATOM 5849 C C . MET A 1 764 ? 15.176 -37.883 10.958 1.00 81.62 764 MET A C 1
ATOM 5851 O O . MET A 1 764 ? 15.067 -38.838 10.188 1.00 81.62 764 MET A O 1
ATOM 5855 N N . GLU A 1 765 ? 15.400 -36.638 10.529 1.00 80.81 765 GLU A N 1
ATOM 5856 C CA . GLU A 1 765 ? 15.499 -36.270 9.111 1.00 80.81 765 GLU A CA 1
ATOM 5857 C C . GLU A 1 765 ? 16.758 -36.829 8.450 1.00 80.81 765 GLU A C 1
ATOM 5859 O O . GLU A 1 765 ? 16.729 -37.227 7.288 1.00 80.81 765 GLU A O 1
ATOM 5864 N N . ALA A 1 766 ? 17.853 -36.916 9.207 1.00 76.06 766 ALA A N 1
ATOM 5865 C CA . ALA A 1 766 ? 19.124 -37.441 8.721 1.00 76.06 766 ALA A CA 1
ATOM 5866 C C . ALA A 1 766 ? 19.105 -38.966 8.510 1.00 76.06 766 ALA A C 1
ATOM 5868 O O . ALA A 1 766 ? 19.923 -39.494 7.762 1.00 76.06 766 ALA A O 1
ATOM 5869 N N . SER A 1 767 ? 18.170 -39.684 9.144 1.00 79.94 767 SER A N 1
ATOM 5870 C CA . SER A 1 767 ? 18.146 -41.152 9.124 1.00 79.94 767 SER A CA 1
ATOM 5871 C C . SER A 1 767 ? 17.763 -41.766 7.772 1.00 79.94 767 SER A C 1
ATOM 5873 O O . SER A 1 767 ? 17.986 -42.959 7.574 1.00 79.94 767 SER A O 1
ATOM 5875 N N . GLY A 1 768 ? 17.151 -40.993 6.861 1.00 80.69 768 GLY A N 1
ATOM 5876 C CA . GLY A 1 768 ? 16.741 -41.458 5.528 1.00 80.69 768 GLY A CA 1
ATOM 5877 C C . GLY A 1 768 ? 15.773 -42.653 5.522 1.00 80.69 768 GLY A C 1
ATOM 5878 O O . GLY A 1 768 ? 15.600 -43.290 4.486 1.00 80.69 768 GLY A O 1
ATOM 5879 N N . ARG A 1 769 ? 15.163 -42.989 6.671 1.00 86.44 769 ARG A N 1
ATOM 5880 C CA . ARG A 1 769 ? 14.329 -44.193 6.843 1.00 86.44 769 ARG A CA 1
ATOM 5881 C C . ARG A 1 769 ? 13.040 -44.156 6.028 1.00 86.44 769 ARG A C 1
ATOM 5883 O O . ARG A 1 769 ? 12.554 -45.204 5.618 1.00 86.44 769 ARG A O 1
ATOM 5890 N N . LEU A 1 770 ? 12.489 -42.965 5.813 1.00 91.44 770 LEU A N 1
ATOM 5891 C CA . LEU A 1 770 ? 11.264 -42.757 5.049 1.00 91.44 770 LEU A CA 1
ATOM 5892 C C . LEU A 1 770 ? 11.619 -42.219 3.664 1.00 91.44 770 LEU A C 1
ATOM 5894 O O . LEU A 1 770 ? 12.322 -41.218 3.538 1.00 91.44 770 LEU A O 1
ATOM 5898 N N . ARG A 1 771 ? 11.124 -42.894 2.627 1.00 94.31 771 ARG A N 1
ATOM 5899 C CA . ARG A 1 771 ? 11.276 -42.504 1.223 1.00 94.31 771 ARG A CA 1
ATOM 5900 C C . ARG A 1 771 ? 10.000 -42.832 0.462 1.00 94.31 771 ARG A C 1
ATOM 5902 O O . ARG A 1 771 ? 9.332 -43.812 0.792 1.00 94.31 771 ARG A O 1
ATOM 5909 N N . GLU A 1 772 ? 9.688 -42.043 -0.560 1.00 95.00 772 GLU A N 1
ATOM 5910 C CA . GLU A 1 772 ? 8.586 -42.354 -1.478 1.00 95.00 772 GLU A CA 1
ATOM 5911 C C . GLU A 1 772 ? 8.840 -43.713 -2.153 1.00 95.00 772 GLU A C 1
ATOM 5913 O O . GLU A 1 772 ? 9.979 -44.060 -2.476 1.00 95.00 772 GLU A O 1
ATOM 5918 N N . GLY A 1 773 ? 7.790 -44.523 -2.281 1.00 95.38 773 GLY A N 1
ATOM 5919 C CA . GLY A 1 773 ? 7.856 -45.924 -2.704 1.00 95.38 773 GLY A CA 1
ATOM 5920 C C . GLY A 1 773 ? 8.312 -46.910 -1.617 1.00 95.38 773 GLY A C 1
ATOM 5921 O O . GLY A 1 773 ? 8.341 -48.113 -1.865 1.00 95.38 773 GLY A O 1
ATOM 5922 N N . GLY A 1 774 ? 8.678 -46.443 -0.418 1.00 95.06 774 GLY A N 1
ATOM 5923 C CA . GLY A 1 774 ? 8.981 -47.312 0.722 1.00 95.06 774 GLY A CA 1
ATOM 5924 C C . GLY A 1 774 ? 7.721 -47.936 1.328 1.00 95.06 774 GLY A C 1
ATOM 5925 O O . GLY A 1 774 ? 6.661 -47.318 1.321 1.00 95.06 774 GLY A O 1
ATOM 5926 N N . VAL A 1 775 ? 7.841 -49.144 1.883 1.00 94.19 775 VAL A N 1
ATOM 5927 C CA . VAL A 1 775 ? 6.752 -49.808 2.619 1.00 94.19 775 VAL A CA 1
ATOM 5928 C C . VAL A 1 775 ? 6.867 -49.474 4.105 1.00 94.19 775 VAL A C 1
ATOM 5930 O O . VAL A 1 775 ? 7.952 -49.570 4.679 1.00 94.19 775 VAL A O 1
ATOM 5933 N N . VAL A 1 776 ? 5.753 -49.091 4.725 1.00 95.62 776 VAL A N 1
ATOM 5934 C CA . VAL A 1 776 ? 5.640 -48.818 6.163 1.00 95.62 776 VAL A CA 1
ATOM 5935 C C . VAL A 1 776 ? 4.553 -49.682 6.789 1.00 95.62 776 VAL A C 1
ATOM 5937 O O . VAL A 1 776 ? 3.539 -49.985 6.162 1.00 95.62 776 VAL A O 1
ATOM 5940 N N . GLU A 1 777 ? 4.755 -50.077 8.044 1.00 95.00 777 GLU A N 1
ATOM 5941 C CA . GLU A 1 777 ? 3.745 -50.798 8.816 1.00 95.00 777 GLU A CA 1
ATOM 5942 C C . GLU A 1 777 ? 2.770 -49.811 9.472 1.00 95.00 777 GLU A C 1
ATOM 5944 O O . GLU A 1 777 ? 3.155 -49.021 10.339 1.00 95.00 777 GLU A O 1
ATOM 5949 N N . LEU A 1 778 ? 1.492 -49.884 9.100 1.00 93.56 778 LEU A N 1
ATOM 5950 C CA . LEU A 1 778 ? 0.430 -48.985 9.564 1.00 93.56 778 LEU A CA 1
ATOM 5951 C C . LEU A 1 778 ? 0.188 -49.070 11.075 1.00 93.56 778 LEU A C 1
ATOM 5953 O O . LEU A 1 778 ? -0.197 -48.081 11.687 1.00 93.56 778 LEU A O 1
ATOM 5957 N N . ARG A 1 779 ? 0.474 -50.220 11.703 1.00 93.50 779 ARG A N 1
ATOM 5958 C CA . ARG A 1 779 ? 0.319 -50.426 13.158 1.00 93.50 779 ARG A CA 1
ATOM 5959 C C . ARG A 1 779 ? 1.145 -49.463 14.019 1.00 93.50 779 ARG A C 1
ATOM 5961 O O . ARG A 1 779 ? 0.831 -49.280 15.189 1.00 93.50 779 ARG A O 1
ATOM 5968 N N . ASN A 1 780 ? 2.181 -48.855 13.443 1.00 93.19 780 ASN A N 1
ATOM 5969 C CA . ASN A 1 780 ? 3.052 -47.909 14.138 1.00 93.19 780 ASN A CA 1
ATOM 5970 C C . ASN A 1 780 ? 2.535 -46.462 14.072 1.00 93.19 780 ASN A C 1
ATOM 5972 O O . ASN A 1 780 ? 3.157 -45.571 14.647 1.00 93.19 780 ASN A O 1
ATOM 5976 N N . TYR A 1 781 ? 1.417 -46.218 13.378 1.00 95.88 781 TYR A N 1
ATOM 5977 C CA . TYR A 1 781 ? 0.898 -44.883 13.109 1.00 95.88 781 TYR A CA 1
ATOM 5978 C C . TYR A 1 781 ? -0.599 -44.783 13.393 1.00 95.88 781 TYR A C 1
ATOM 5980 O O . TYR A 1 781 ? -1.393 -45.655 13.044 1.00 95.88 781 TYR A O 1
ATOM 5988 N N . THR A 1 782 ? -1.019 -43.644 13.939 1.00 96.44 782 THR A N 1
ATOM 5989 C CA . THR A 1 782 ? -2.425 -43.244 13.849 1.00 96.44 782 THR A CA 1
ATOM 5990 C C . THR A 1 782 ? -2.696 -42.791 12.418 1.00 96.44 782 THR A C 1
ATOM 5992 O O . THR A 1 782 ? -1.968 -41.950 11.890 1.00 96.44 782 THR A O 1
ATOM 5995 N N . CYS A 1 783 ? -3.726 -43.348 11.785 1.00 96.56 783 CYS A N 1
ATOM 5996 C CA . CYS A 1 783 ? -4.013 -43.132 10.369 1.00 96.56 783 CYS A CA 1
ATOM 5997 C C . CYS A 1 783 ? -5.376 -42.458 10.186 1.00 96.56 783 CYS A C 1
ATOM 5999 O O . CYS A 1 783 ? -6.363 -42.877 10.791 1.00 96.56 783 CYS A O 1
ATOM 6001 N N . ILE A 1 784 ? -5.455 -41.458 9.305 1.00 97.44 784 ILE A N 1
ATOM 6002 C CA . ILE A 1 784 ? -6.720 -40.847 8.878 1.00 97.44 784 ILE A CA 1
ATOM 6003 C C . ILE A 1 784 ? -6.928 -41.142 7.390 1.00 97.44 784 ILE A C 1
ATOM 6005 O O . ILE A 1 784 ? -6.094 -40.788 6.560 1.00 97.44 784 ILE A O 1
ATOM 6009 N N . CYS A 1 785 ? -8.042 -41.789 7.042 1.00 97.38 785 CYS A N 1
ATOM 6010 C CA . CYS A 1 785 ? -8.411 -42.015 5.642 1.00 97.38 785 CYS A CA 1
ATOM 6011 C C . CYS A 1 785 ? -8.799 -40.693 4.967 1.00 97.38 785 CYS A C 1
ATOM 6013 O O . CYS A 1 785 ? -9.598 -39.928 5.511 1.00 97.38 785 CYS A O 1
ATOM 6015 N N . CYS A 1 786 ? -8.260 -40.455 3.776 1.00 97.81 786 CYS A N 1
ATOM 6016 C CA . CYS A 1 786 ? -8.561 -39.296 2.942 1.00 97.81 786 CYS A CA 1
ATOM 6017 C C . CYS A 1 786 ? -8.483 -39.671 1.456 1.00 97.81 786 CYS A C 1
ATOM 6019 O O . CYS A 1 786 ? -8.124 -40.791 1.093 1.00 97.81 786 CYS A O 1
ATOM 6021 N N . SER A 1 787 ? -8.824 -38.739 0.573 1.00 97.00 787 SER A N 1
ATOM 6022 C CA . SER A 1 787 ? -8.581 -38.869 -0.863 1.00 97.00 787 SER A CA 1
ATOM 6023 C C . SER A 1 787 ? -7.832 -37.657 -1.391 1.00 97.00 787 SER A C 1
ATOM 6025 O O . SER A 1 787 ? -8.098 -36.531 -0.976 1.00 97.00 787 SER A O 1
ATOM 6027 N N . VAL A 1 788 ? -6.899 -37.871 -2.312 1.00 96.31 788 VAL A N 1
ATOM 6028 C CA . VAL A 1 788 ? -6.174 -36.771 -2.958 1.00 96.31 788 VAL A CA 1
ATOM 6029 C C . VAL A 1 788 ? -7.013 -36.246 -4.117 1.00 96.31 788 VAL A C 1
ATOM 6031 O O . VAL A 1 788 ? -7.479 -37.017 -4.962 1.00 96.31 788 VAL A O 1
ATOM 6034 N N . ALA A 1 789 ? -7.223 -34.929 -4.160 1.00 90.62 789 ALA A N 1
ATOM 6035 C CA . ALA A 1 789 ? -7.915 -34.262 -5.256 1.00 90.62 789 ALA A CA 1
ATOM 6036 C C . ALA A 1 789 ? -6.995 -34.201 -6.486 1.00 90.62 789 ALA A C 1
ATOM 6038 O O . ALA A 1 789 ? -6.346 -33.196 -6.764 1.00 90.62 789 ALA A O 1
ATOM 6039 N N . SER A 1 790 ? -6.915 -35.315 -7.208 1.00 87.75 790 SER A N 1
ATOM 6040 C CA . SER A 1 790 ? -6.302 -35.392 -8.532 1.00 87.75 790 SER A CA 1
ATOM 6041 C C . SER A 1 790 ? -7.386 -35.592 -9.599 1.00 87.75 790 SER A C 1
ATOM 6043 O O . SER A 1 790 ? -8.571 -35.699 -9.274 1.00 87.75 790 SER A O 1
ATOM 6045 N N . ALA A 1 791 ? -7.002 -35.693 -10.877 1.00 82.31 791 ALA A N 1
ATOM 6046 C CA . ALA A 1 791 ? -7.933 -36.033 -11.962 1.00 82.31 791 ALA A CA 1
ATOM 6047 C C . ALA A 1 791 ? -8.724 -37.332 -11.688 1.00 82.31 791 ALA A C 1
ATOM 6049 O O . ALA A 1 791 ? -9.826 -37.512 -12.202 1.00 82.31 791 ALA A O 1
ATOM 6050 N N . LYS A 1 792 ? -8.177 -38.226 -10.853 1.00 88.44 792 LYS A N 1
ATOM 6051 C CA . LYS A 1 792 ? -8.885 -39.368 -10.270 1.00 88.44 792 LYS A CA 1
ATOM 6052 C C . LYS A 1 792 ? -8.893 -39.221 -8.748 1.00 88.44 792 LYS A C 1
ATOM 6054 O O . LYS A 1 792 ? -7.858 -38.947 -8.146 1.00 88.44 792 LYS A O 1
ATOM 6059 N N . LYS A 1 793 ? -10.043 -39.425 -8.104 1.00 89.06 793 LYS A N 1
ATOM 6060 C CA . LYS A 1 793 ? -10.088 -39.525 -6.639 1.00 89.06 793 LYS A CA 1
ATOM 6061 C C . LYS A 1 793 ? -9.390 -40.820 -6.235 1.00 89.06 793 LYS A C 1
ATOM 6063 O O . LYS A 1 793 ? -9.924 -41.895 -6.492 1.00 89.06 793 LYS A O 1
ATOM 6068 N N . VAL A 1 794 ? -8.203 -40.712 -5.646 1.00 94.69 794 VAL A N 1
ATOM 6069 C CA . VAL A 1 794 ? -7.454 -41.870 -5.145 1.00 94.69 794 VAL A CA 1
ATOM 6070 C C . VAL A 1 794 ? -7.451 -41.831 -3.625 1.00 94.69 794 VAL A C 1
ATOM 6072 O O . VAL A 1 794 ? -7.155 -40.793 -3.030 1.00 94.69 794 VAL A O 1
ATOM 6075 N N . GLN A 1 795 ? -7.829 -42.946 -3.001 1.00 96.12 795 GLN A N 1
ATOM 6076 C CA . GLN A 1 795 ? -7.849 -43.075 -1.549 1.00 96.12 795 GLN A CA 1
ATOM 6077 C C . GLN A 1 795 ? -6.417 -43.198 -1.010 1.00 96.12 795 GLN A C 1
ATOM 6079 O O . GLN A 1 795 ? -5.573 -43.905 -1.566 1.00 96.12 795 GLN A O 1
ATOM 6084 N N . ARG A 1 796 ? -6.149 -42.488 0.082 1.00 96.62 796 ARG A N 1
ATOM 6085 C CA . ARG A 1 796 ? -4.874 -42.451 0.796 1.00 96.62 796 ARG A CA 1
ATOM 6086 C C . ARG A 1 796 ? -5.119 -42.557 2.295 1.00 96.62 796 ARG A C 1
ATOM 6088 O O . ARG A 1 796 ? -6.226 -42.338 2.792 1.00 96.62 796 ARG A O 1
ATOM 6095 N N . GLN A 1 797 ? -4.057 -42.870 3.019 1.00 97.31 797 GLN A N 1
ATOM 6096 C CA . GLN A 1 797 ? -4.000 -42.755 4.465 1.00 97.31 797 GLN A CA 1
ATOM 6097 C C . GLN A 1 797 ? -2.976 -41.686 4.836 1.00 97.31 797 GLN A C 1
ATOM 6099 O O . GLN A 1 797 ? -1.808 -41.775 4.457 1.00 97.31 797 GLN A O 1
ATOM 6104 N N . LEU A 1 798 ? -3.423 -40.669 5.570 1.00 97.94 798 LEU A N 1
ATOM 6105 C CA . LEU A 1 798 ? -2.553 -39.698 6.218 1.00 97.94 798 LEU A CA 1
ATOM 6106 C C . LEU A 1 798 ? -2.044 -40.304 7.527 1.00 97.94 798 LEU A C 1
ATOM 6108 O O . LEU A 1 798 ? -2.835 -40.522 8.448 1.00 97.94 798 LEU A O 1
ATOM 6112 N N . LEU A 1 799 ? -0.741 -40.578 7.603 1.00 97.75 799 LEU A N 1
ATOM 6113 C CA . LEU A 1 799 ? -0.110 -41.120 8.807 1.00 97.75 799 LEU A CA 1
ATOM 6114 C C . LEU A 1 799 ? 0.332 -39.960 9.705 1.00 97.75 799 LEU A C 1
ATOM 6116 O O . LEU A 1 799 ? 1.077 -39.074 9.277 1.00 97.75 799 LEU A O 1
ATOM 6120 N N . LEU A 1 800 ? -0.132 -39.951 10.953 1.00 96.94 800 LEU A N 1
ATOM 6121 C CA . LEU A 1 800 ? 0.127 -38.879 11.912 1.00 96.94 800 LEU A CA 1
ATOM 6122 C C . LEU A 1 800 ? 1.512 -39.036 12.566 1.00 96.94 800 LEU A C 1
ATOM 6124 O O . LEU A 1 800 ? 1.627 -39.419 13.729 1.00 96.94 800 LEU A O 1
ATOM 6128 N N . ASP A 1 801 ? 2.573 -38.725 11.821 1.00 96.06 801 ASP A N 1
ATOM 6129 C CA . ASP A 1 801 ? 3.958 -38.725 12.315 1.00 96.06 801 ASP A CA 1
ATOM 6130 C C . ASP A 1 801 ? 4.309 -37.396 13.029 1.00 96.06 801 ASP A C 1
ATOM 6132 O O . ASP A 1 801 ? 3.753 -36.340 12.697 1.00 96.06 801 ASP A O 1
ATOM 6136 N N . PRO A 1 802 ? 5.192 -37.406 14.048 1.00 94.31 802 PRO A N 1
ATOM 6137 C CA . PRO A 1 802 ? 5.590 -36.191 14.762 1.00 94.31 802 PRO A CA 1
ATOM 6138 C C . PRO A 1 802 ? 6.472 -35.225 13.956 1.00 94.31 802 PRO A C 1
ATOM 6140 O O . PRO A 1 802 ? 6.546 -34.051 14.318 1.00 94.31 802 PRO A O 1
ATOM 6143 N N . THR A 1 803 ? 7.154 -35.699 12.915 1.00 94.94 803 THR A N 1
ATOM 6144 C CA . THR A 1 803 ? 8.213 -34.977 12.186 1.00 94.94 803 THR A CA 1
ATOM 6145 C C . THR A 1 803 ? 7.990 -34.914 10.676 1.00 94.94 803 THR A C 1
ATOM 6147 O O . THR A 1 803 ? 8.514 -34.014 10.017 1.00 94.94 803 THR A O 1
ATOM 6150 N N . TRP A 1 804 ? 7.172 -35.809 10.128 1.00 96.25 804 TRP A N 1
ATOM 6151 C CA . TRP A 1 804 ? 6.900 -35.911 8.699 1.00 96.25 804 TRP A CA 1
ATOM 6152 C C . TRP A 1 804 ? 5.409 -35.779 8.380 1.00 96.25 804 TRP A C 1
ATOM 6154 O O . TRP A 1 804 ? 4.541 -36.237 9.115 1.00 96.25 804 TRP A O 1
ATOM 6164 N N . LEU A 1 805 ? 5.111 -35.182 7.232 1.00 96.75 805 LEU A N 1
ATOM 6165 C CA . LEU A 1 805 ? 3.875 -35.420 6.503 1.00 96.75 805 LEU A CA 1
ATOM 6166 C C . LEU A 1 805 ? 4.063 -36.702 5.696 1.00 96.75 805 LEU A C 1
ATOM 6168 O O . LEU A 1 805 ? 4.954 -36.750 4.848 1.00 96.75 805 LEU A O 1
ATOM 6172 N N . ILE A 1 806 ? 3.230 -37.712 5.946 1.00 97.50 806 ILE A N 1
ATOM 6173 C CA . ILE A 1 806 ? 3.287 -38.990 5.237 1.00 97.50 806 ILE A CA 1
ATOM 6174 C C . ILE A 1 806 ? 1.900 -39.313 4.684 1.00 97.50 806 ILE A C 1
ATOM 6176 O O . ILE A 1 806 ? 0.939 -39.452 5.443 1.00 97.50 806 ILE A O 1
ATOM 6180 N N . LEU A 1 807 ? 1.809 -39.457 3.364 1.00 97.75 807 LEU A N 1
ATOM 6181 C CA . LEU A 1 807 ? 0.679 -40.112 2.714 1.00 97.75 807 LEU A CA 1
ATOM 6182 C C . LEU A 1 807 ? 1.109 -41.494 2.256 1.00 97.75 807 LEU A C 1
ATOM 6184 O O . LEU A 1 807 ? 2.187 -41.647 1.679 1.00 97.75 807 LEU A O 1
ATOM 6188 N N . ALA A 1 808 ? 0.257 -42.480 2.500 1.00 97.44 808 ALA A N 1
ATOM 6189 C CA . ALA A 1 808 ? 0.495 -43.845 2.076 1.00 97.44 808 ALA A CA 1
ATOM 6190 C C . ALA A 1 808 ? -0.730 -44.440 1.371 1.00 97.44 808 ALA A C 1
ATOM 6192 O O . ALA A 1 808 ? -1.881 -44.123 1.686 1.00 97.44 808 ALA A O 1
ATOM 6193 N N . GLU A 1 809 ? -0.464 -45.306 0.401 1.00 96.44 809 GLU A N 1
ATOM 6194 C CA . GLU A 1 809 ? -1.446 -46.139 -0.278 1.00 96.44 809 GLU A CA 1
ATOM 6195 C C . GLU A 1 809 ? -1.489 -47.513 0.408 1.00 96.44 809 GLU A C 1
ATOM 6197 O O . GLU A 1 809 ?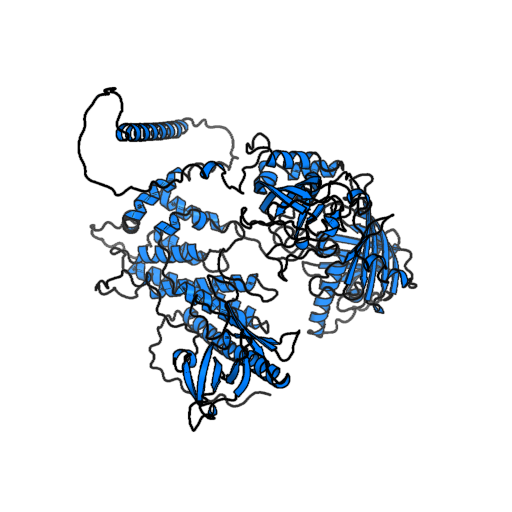 -0.443 -48.160 0.509 1.00 96.44 809 GLU A O 1
ATOM 6202 N N . PRO A 1 810 ? -2.649 -47.960 0.924 1.00 93.50 810 PRO A N 1
ATOM 6203 C CA . PRO A 1 810 ? -2.759 -49.279 1.541 1.00 93.50 810 PRO A CA 1
ATOM 6204 C C . PRO A 1 810 ? -2.469 -50.373 0.507 1.00 93.50 810 PRO A C 1
ATOM 6206 O O . PRO A 1 810 ? -3.000 -50.336 -0.603 1.00 93.50 810 PRO A O 1
ATOM 6209 N N . ASP A 1 811 ? -1.625 -51.341 0.866 1.00 90.38 811 ASP A N 1
ATOM 6210 C CA . ASP A 1 811 ? -1.260 -52.428 -0.041 1.00 90.38 811 ASP A CA 1
ATOM 6211 C C . ASP A 1 811 ? -2.389 -53.463 -0.112 1.00 90.38 811 ASP A C 1
ATOM 6213 O O . ASP A 1 811 ? -2.596 -54.249 0.809 1.00 90.38 811 ASP A O 1
ATOM 6217 N N . VAL A 1 812 ? -3.134 -53.464 -1.217 1.00 84.00 812 VAL A N 1
ATOM 6218 C CA . VAL A 1 812 ? -4.277 -54.369 -1.432 1.00 84.00 812 VAL A CA 1
ATOM 6219 C C . VAL A 1 812 ? -3.840 -55.758 -1.928 1.00 84.00 812 VAL A C 1
ATOM 6221 O O . VAL A 1 812 ? -4.675 -56.646 -2.075 1.00 84.00 812 VAL A O 1
ATOM 6224 N N . SER A 1 813 ? -2.551 -55.957 -2.229 1.00 82.19 813 SER A N 1
ATOM 6225 C CA . SER A 1 813 ? -2.058 -57.157 -2.919 1.00 82.19 813 SER A CA 1
ATOM 6226 C C . SER A 1 813 ? -1.585 -58.285 -1.992 1.00 82.19 813 SER A C 1
ATOM 6228 O O . SER A 1 813 ? -1.526 -59.439 -2.419 1.00 82.19 813 SER A O 1
ATOM 6230 N N . GLY A 1 814 ? -1.279 -57.985 -0.726 1.00 74.38 814 GLY A N 1
ATOM 6231 C CA . GLY A 1 814 ? -0.825 -58.970 0.260 1.00 74.38 814 GLY A CA 1
ATOM 6232 C C . GLY A 1 814 ? -1.971 -59.673 0.996 1.00 74.38 814 GLY A C 1
ATOM 6233 O O . GLY A 1 814 ? -2.998 -59.071 1.281 1.00 74.38 814 GLY A O 1
ATOM 6234 N N . SER A 1 815 ? -1.787 -60.938 1.390 1.00 72.94 815 SER A N 1
ATOM 6235 C CA . SER A 1 815 ? -2.740 -61.644 2.270 1.00 72.94 815 SER A CA 1
ATOM 6236 C C . SER A 1 815 ? -2.878 -61.005 3.665 1.00 72.94 815 SER A C 1
ATOM 6238 O O . SER A 1 815 ? -3.875 -61.249 4.337 1.00 72.94 815 SER A O 1
ATOM 6240 N N . ASP A 1 816 ? -1.922 -60.146 4.050 1.00 71.12 816 ASP A N 1
ATOM 6241 C CA . ASP A 1 816 ? -1.912 -59.319 5.270 1.00 71.12 816 ASP A CA 1
ATOM 6242 C C . ASP A 1 816 ? -2.161 -57.819 4.963 1.00 71.12 816 ASP A C 1
ATOM 6244 O O . ASP A 1 816 ? -1.631 -56.927 5.640 1.00 71.12 816 ASP A O 1
ATOM 6248 N N . SER A 1 817 ? -2.972 -57.529 3.932 1.00 64.62 817 SER A N 1
ATOM 6249 C CA . SER A 1 817 ? -3.240 -56.199 3.338 1.00 64.62 817 SER A CA 1
ATOM 6250 C C . SER A 1 817 ? -3.694 -55.095 4.303 1.00 64.62 817 SER A C 1
ATOM 6252 O O . SER A 1 817 ? -3.766 -53.928 3.928 1.00 64.62 817 SER A O 1
ATOM 6254 N N . SER A 1 818 ? -4.033 -55.419 5.552 1.00 73.50 818 SER A N 1
ATOM 6255 C CA . SER A 1 818 ? -4.440 -54.429 6.553 1.00 73.50 818 SER A CA 1
ATOM 6256 C C . SER A 1 818 ? -3.277 -53.816 7.338 1.00 73.50 818 SER A C 1
ATOM 6258 O O . SER A 1 818 ? -3.512 -52.909 8.134 1.00 73.50 818 SER A O 1
ATOM 6260 N N . THR A 1 819 ? -2.044 -54.316 7.185 1.00 88.50 819 THR A N 1
ATOM 6261 C CA . THR A 1 819 ? -0.928 -53.946 8.081 1.00 88.50 819 THR A CA 1
ATOM 6262 C C . THR A 1 819 ? 0.179 -53.123 7.432 1.00 88.50 819 THR A C 1
ATOM 6264 O O . THR A 1 819 ? 0.913 -52.450 8.158 1.00 88.50 819 THR A O 1
ATOM 6267 N N . THR A 1 820 ? 0.282 -53.107 6.103 1.00 94.00 820 THR A N 1
ATOM 6268 C CA . THR A 1 820 ? 1.337 -52.398 5.364 1.00 94.00 820 THR A CA 1
ATOM 6269 C C . THR A 1 820 ? 0.769 -51.405 4.356 1.00 94.00 820 THR A C 1
ATOM 6271 O O . THR A 1 820 ? -0.308 -51.598 3.794 1.00 94.00 820 THR A O 1
ATOM 6274 N N . ALA A 1 821 ? 1.511 -50.329 4.105 1.00 95.81 821 ALA A N 1
ATOM 6275 C CA . ALA A 1 821 ? 1.184 -49.338 3.087 1.00 95.81 821 ALA A CA 1
ATOM 6276 C C . ALA A 1 821 ? 2.446 -48.829 2.384 1.00 95.81 821 ALA A C 1
ATOM 6278 O O . ALA A 1 821 ? 3.529 -48.802 2.971 1.00 95.81 821 ALA A O 1
ATOM 6279 N N . VAL A 1 822 ? 2.306 -48.408 1.129 1.00 96.12 822 VAL A N 1
ATOM 6280 C CA . VAL A 1 822 ? 3.383 -47.819 0.326 1.00 96.12 822 VAL A CA 1
ATOM 6281 C C . VAL A 1 822 ? 3.329 -46.301 0.460 1.00 96.12 822 VAL A C 1
ATOM 6283 O O . VAL A 1 822 ? 2.306 -45.688 0.172 1.00 96.12 822 VAL A O 1
ATOM 6286 N N . VAL A 1 823 ? 4.421 -45.671 0.887 1.00 97.12 823 VAL A N 1
ATOM 6287 C CA . VAL A 1 823 ? 4.515 -44.213 1.039 1.00 97.12 823 VAL A CA 1
ATOM 6288 C C . VAL A 1 823 ? 4.467 -43.545 -0.334 1.00 97.12 823 VAL A C 1
ATOM 6290 O O . VAL A 1 823 ? 5.362 -43.744 -1.153 1.00 97.12 823 VAL A O 1
ATOM 6293 N N . THR A 1 824 ? 3.449 -42.724 -0.584 1.00 96.94 824 THR A N 1
ATOM 6294 C CA . THR A 1 824 ? 3.268 -41.997 -1.850 1.00 96.94 824 THR A CA 1
ATOM 6295 C C . THR A 1 824 ? 3.811 -40.577 -1.792 1.00 96.94 824 THR A C 1
ATOM 6297 O O . THR A 1 824 ? 4.283 -40.076 -2.806 1.00 96.94 824 THR A O 1
ATOM 6300 N N . THR A 1 825 ? 3.768 -39.942 -0.618 1.00 96.62 825 THR A N 1
ATOM 6301 C CA . THR A 1 825 ? 4.284 -38.586 -0.396 1.00 96.62 825 THR A CA 1
ATOM 6302 C C . THR A 1 825 ? 4.959 -38.531 0.967 1.00 96.62 825 THR A C 1
ATOM 6304 O O . THR A 1 825 ? 4.340 -38.907 1.965 1.00 96.62 825 THR A O 1
ATOM 6307 N N . VAL A 1 826 ? 6.194 -38.026 1.031 1.00 95.88 826 VAL A N 1
ATOM 6308 C CA . VAL A 1 826 ? 6.878 -37.726 2.301 1.00 95.88 826 VAL A CA 1
ATOM 6309 C C . VAL A 1 826 ? 7.459 -36.317 2.281 1.00 95.88 826 VAL A C 1
ATOM 6311 O O . VAL A 1 826 ? 8.162 -35.944 1.345 1.00 95.88 826 VAL A O 1
ATOM 6314 N N . TRP A 1 827 ? 7.176 -35.519 3.313 1.00 95.44 827 TRP A N 1
ATOM 6315 C CA . TRP A 1 827 ? 7.701 -34.154 3.415 1.00 95.44 827 TRP A CA 1
ATOM 6316 C C . TRP A 1 827 ? 7.962 -33.729 4.865 1.00 95.44 827 TRP A C 1
ATOM 6318 O O . TRP A 1 827 ? 7.178 -34.099 5.739 1.00 95.44 827 TRP A O 1
ATOM 6328 N N . PRO A 1 828 ? 9.015 -32.948 5.171 1.00 94.62 828 PRO A N 1
ATOM 6329 C CA . PRO A 1 828 ? 9.255 -32.481 6.534 1.00 94.62 828 PRO A CA 1
ATOM 6330 C C . PRO A 1 828 ? 8.106 -31.604 7.041 1.00 94.62 828 PRO A C 1
ATOM 6332 O O . PRO A 1 828 ? 7.761 -30.593 6.424 1.00 94.62 828 PRO A O 1
ATOM 6335 N N . ILE A 1 829 ? 7.515 -31.950 8.189 1.00 95.75 829 ILE A N 1
ATOM 6336 C CA . ILE A 1 829 ? 6.284 -31.298 8.670 1.00 95.75 829 ILE A CA 1
ATOM 6337 C C . ILE A 1 829 ? 6.481 -29.809 8.975 1.00 95.75 829 ILE A C 1
ATOM 6339 O O . ILE A 1 829 ? 5.548 -29.018 8.864 1.00 95.75 829 ILE A O 1
ATOM 6343 N N . TRP A 1 830 ? 7.704 -29.385 9.304 1.00 93.81 830 TRP A N 1
ATOM 6344 C CA . TRP A 1 830 ? 8.018 -27.977 9.555 1.00 93.81 830 TRP A CA 1
ATOM 6345 C C . TRP A 1 830 ? 7.897 -27.096 8.301 1.00 93.81 830 TRP A C 1
ATOM 6347 O O . TRP A 1 830 ? 7.685 -25.886 8.439 1.00 93.81 830 TRP A O 1
ATOM 6357 N N . GLN A 1 831 ? 7.975 -27.689 7.103 1.00 93.31 831 GLN A N 1
ATOM 6358 C CA . GLN A 1 831 ? 7.792 -27.029 5.802 1.00 93.31 831 GLN A CA 1
ATOM 6359 C C . GLN A 1 831 ? 6.343 -27.056 5.301 1.00 93.31 831 GLN A C 1
ATOM 6361 O O . GLN A 1 831 ? 6.046 -26.454 4.262 1.00 93.31 831 GLN A O 1
ATOM 6366 N N . VAL A 1 832 ? 5.456 -27.745 6.022 1.00 94.62 832 VAL A N 1
ATOM 6367 C CA . VAL A 1 832 ? 4.058 -27.955 5.648 1.00 94.62 832 VAL A CA 1
ATOM 6368 C C . VAL A 1 832 ? 3.184 -26.840 6.211 1.00 94.62 832 VAL A C 1
ATOM 6370 O O . VAL A 1 832 ? 3.312 -26.457 7.367 1.00 94.62 832 VAL A O 1
ATOM 6373 N N . GLN A 1 833 ? 2.281 -26.312 5.398 1.00 93.25 833 GLN A N 1
ATOM 6374 C CA . GLN A 1 833 ? 1.203 -25.414 5.797 1.00 93.25 833 GLN A CA 1
ATOM 6375 C C . GLN A 1 833 ? -0.117 -26.117 5.514 1.00 93.25 833 GLN A C 1
ATOM 6377 O O . GLN A 1 833 ? -0.256 -26.738 4.467 1.00 93.25 833 GLN A O 1
ATOM 6382 N N . SER A 1 834 ? -1.074 -26.031 6.428 1.00 95.25 834 SER A N 1
ATOM 6383 C CA . SER A 1 834 ? -2.391 -26.638 6.257 1.00 95.25 834 SER A CA 1
ATOM 6384 C C . SER A 1 834 ? -3.480 -25.598 6.487 1.00 95.25 834 SER A C 1
ATOM 6386 O O . SER A 1 834 ? -3.462 -24.872 7.486 1.00 95.25 834 SER A O 1
ATOM 6388 N N . LEU A 1 835 ? -4.420 -25.533 5.550 1.00 94.12 835 LEU A N 1
ATOM 6389 C CA . LEU A 1 835 ? -5.559 -24.629 5.566 1.00 94.12 835 LEU A CA 1
ATOM 6390 C C . LEU A 1 835 ? -6.818 -25.414 5.205 1.00 94.12 835 LEU A C 1
ATOM 6392 O O . LEU A 1 835 ? -6.861 -26.076 4.172 1.00 94.12 835 LEU A O 1
ATOM 6396 N N . ILE A 1 836 ? -7.839 -25.339 6.055 1.00 92.50 836 ILE A N 1
ATOM 6397 C CA . ILE A 1 836 ? -9.158 -25.882 5.724 1.00 92.50 836 ILE A CA 1
ATOM 6398 C C . ILE A 1 836 ? -9.806 -24.938 4.712 1.00 92.50 836 ILE A C 1
ATOM 6400 O O . ILE A 1 836 ? -9.845 -23.724 4.929 1.00 92.50 836 ILE A O 1
ATOM 6404 N N . ASP A 1 837 ? -10.281 -25.495 3.604 1.00 87.62 837 ASP A N 1
ATOM 6405 C CA . ASP A 1 837 ? -10.968 -24.737 2.570 1.00 87.62 837 ASP A CA 1
ATOM 6406 C C . ASP A 1 837 ? -12.271 -24.152 3.132 1.00 87.62 837 ASP A C 1
ATOM 6408 O O . ASP A 1 837 ? -13.092 -24.854 3.723 1.00 87.62 837 ASP A O 1
ATOM 6412 N N . ARG A 1 838 ? -12.471 -22.842 2.963 1.00 82.69 838 ARG A N 1
ATOM 6413 C CA . ARG A 1 838 ? -13.680 -22.165 3.457 1.00 82.69 838 ARG A CA 1
ATOM 6414 C C . ARG A 1 838 ? -14.929 -22.560 2.670 1.00 82.69 838 ARG A C 1
ATOM 6416 O O . ARG A 1 838 ? -16.028 -22.406 3.191 1.00 82.69 838 ARG A O 1
ATOM 6423 N N . SER A 1 839 ? -14.763 -23.035 1.434 1.00 86.12 839 SER A N 1
ATOM 6424 C CA . SER A 1 839 ? -15.867 -23.466 0.574 1.00 86.12 839 SER A CA 1
ATOM 6425 C C . SER A 1 839 ? -16.351 -24.888 0.886 1.00 86.12 839 SER A C 1
ATOM 6427 O O . SER A 1 839 ? -17.543 -25.158 0.758 1.00 86.12 839 SER A O 1
ATOM 6429 N N . ASP A 1 840 ? -15.464 -25.774 1.357 1.00 93.62 840 ASP A N 1
ATOM 6430 C CA . ASP A 1 840 ? -15.814 -27.107 1.864 1.00 93.62 840 ASP A CA 1
ATOM 6431 C C . ASP A 1 840 ? -14.957 -27.453 3.100 1.00 93.62 840 ASP A C 1
ATOM 6433 O O . ASP A 1 840 ? -13.768 -27.753 2.957 1.00 93.62 840 ASP A O 1
ATOM 6437 N N . PRO A 1 841 ? -15.539 -27.491 4.317 1.00 91.88 841 PRO A N 1
ATOM 6438 C CA . PRO A 1 841 ? -14.797 -27.761 5.552 1.00 91.88 841 PRO A CA 1
ATOM 6439 C C . PRO A 1 841 ? -14.259 -29.201 5.659 1.00 91.88 841 PRO A C 1
ATOM 6441 O O . PRO A 1 841 ? -13.596 -29.541 6.641 1.00 91.88 841 PRO A O 1
ATOM 6444 N N . ARG A 1 842 ? -14.545 -30.065 4.676 1.00 97.00 842 ARG A N 1
ATOM 6445 C CA . ARG A 1 842 ? -13.968 -31.412 4.538 1.00 97.00 842 ARG A CA 1
ATOM 6446 C C . ARG A 1 842 ? -12.719 -31.443 3.661 1.00 97.00 842 ARG A C 1
ATOM 6448 O O . ARG A 1 842 ? -12.133 -32.512 3.488 1.00 97.00 842 ARG A O 1
ATOM 6455 N N . THR A 1 843 ? -12.327 -30.307 3.099 1.00 97.06 843 THR A N 1
ATOM 6456 C CA . THR A 1 843 ? -11.180 -30.190 2.207 1.00 97.06 843 THR A CA 1
ATOM 6457 C C . THR A 1 843 ? -10.033 -29.499 2.931 1.00 97.06 843 THR A C 1
ATOM 6459 O O . THR A 1 843 ? -10.159 -28.374 3.413 1.00 97.06 843 THR A O 1
ATOM 6462 N N . LEU A 1 844 ? -8.885 -30.170 2.991 1.00 97.56 844 LEU A N 1
ATOM 6463 C CA . LEU A 1 844 ? -7.647 -29.647 3.549 1.00 97.56 844 LEU A CA 1
ATOM 6464 C C . LEU A 1 844 ? -6.671 -29.336 2.420 1.00 97.56 844 LEU A C 1
ATOM 6466 O O . LEU A 1 844 ? -6.185 -30.236 1.731 1.00 97.56 844 LEU A O 1
ATOM 6470 N N . GLN A 1 845 ? -6.349 -28.061 2.258 1.00 96.94 845 GLN A N 1
ATOM 6471 C CA . GLN A 1 845 ? -5.295 -27.611 1.366 1.00 96.94 845 GLN A CA 1
ATOM 6472 C C . GLN A 1 845 ? -3.959 -27.643 2.110 1.00 96.94 845 GLN A C 1
ATOM 6474 O O . GLN A 1 845 ? -3.799 -27.044 3.176 1.00 96.94 845 GLN A O 1
ATOM 6479 N N . ILE A 1 846 ? -2.993 -28.355 1.544 1.00 97.12 846 ILE A N 1
ATOM 6480 C CA . ILE A 1 846 ? -1.651 -28.532 2.081 1.00 97.12 846 ILE A CA 1
ATOM 6481 C C . ILE A 1 846 ? -0.654 -27.838 1.157 1.00 97.12 846 ILE A C 1
ATOM 6483 O O . ILE A 1 846 ? -0.558 -28.153 -0.025 1.00 97.12 846 ILE A O 1
ATOM 6487 N N . GLY A 1 847 ? 0.120 -26.912 1.707 1.00 95.06 847 GLY A N 1
ATOM 6488 C CA . GLY A 1 847 ? 1.245 -26.262 1.051 1.00 95.06 847 GLY A CA 1
ATOM 6489 C C . GLY A 1 847 ? 2.584 -26.803 1.547 1.00 95.06 847 GLY A C 1
ATOM 6490 O O . GLY A 1 847 ? 2.779 -26.948 2.748 1.00 95.06 847 GLY A O 1
ATOM 6491 N N . MET A 1 848 ? 3.540 -27.047 0.653 1.00 94.50 848 MET A N 1
ATOM 6492 C CA . MET A 1 848 ? 4.868 -27.595 0.963 1.00 94.50 848 MET A CA 1
ATOM 6493 C C . MET A 1 848 ? 5.977 -26.692 0.421 1.00 94.50 848 MET A C 1
ATOM 6495 O O . MET A 1 848 ? 6.090 -26.467 -0.785 1.00 94.50 848 MET A O 1
ATOM 6499 N N . ASN A 1 849 ? 6.794 -26.140 1.319 1.00 88.56 849 ASN A N 1
ATOM 6500 C CA . ASN A 1 849 ? 7.953 -25.316 0.969 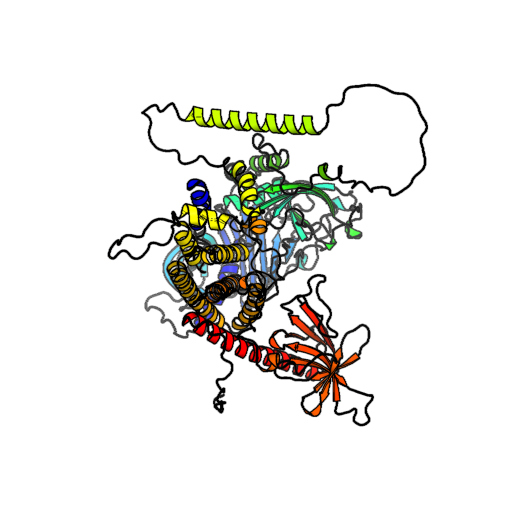1.00 88.56 849 ASN A CA 1
ATOM 6501 C C . ASN A 1 849 ? 9.159 -26.176 0.598 1.00 88.56 849 ASN A C 1
ATOM 6503 O O . ASN A 1 849 ? 9.619 -26.943 1.434 1.00 88.56 849 ASN A O 1
ATOM 6507 N N . ALA A 1 850 ? 9.718 -25.980 -0.596 1.00 86.31 850 ALA A N 1
ATOM 6508 C CA . ALA A 1 850 ? 11.001 -26.549 -0.986 1.00 86.31 850 ALA A CA 1
ATOM 6509 C C . ALA A 1 850 ? 12.060 -25.447 -1.091 1.00 86.31 850 ALA A C 1
ATOM 6511 O O . ALA A 1 850 ? 11.957 -24.552 -1.927 1.00 86.31 850 ALA A O 1
ATOM 6512 N N . HIS A 1 851 ? 13.095 -25.520 -0.248 1.00 75.69 851 HIS A N 1
ATOM 6513 C CA . HIS A 1 851 ? 14.219 -24.570 -0.286 1.00 75.69 851 HIS A CA 1
ATOM 6514 C C . HIS A 1 851 ? 15.193 -24.839 -1.435 1.00 75.69 851 HIS A C 1
ATOM 6516 O O . HIS A 1 851 ? 15.962 -23.959 -1.812 1.00 75.69 851 HIS A O 1
ATOM 6522 N N . LYS A 1 852 ? 15.159 -26.047 -2.006 1.00 75.00 852 LYS A N 1
ATOM 6523 C CA . LYS A 1 852 ? 15.904 -26.390 -3.214 1.00 75.00 852 LYS A CA 1
ATOM 6524 C C . LYS A 1 852 ? 14.933 -26.574 -4.374 1.00 75.00 852 LYS A C 1
ATOM 6526 O O . LYS A 1 852 ? 13.938 -27.276 -4.188 1.00 75.00 852 LYS A O 1
ATOM 6531 N N . PRO A 1 853 ? 15.231 -26.032 -5.569 1.00 65.38 853 PRO A N 1
ATOM 6532 C CA . PRO A 1 853 ? 14.598 -26.528 -6.781 1.00 65.38 853 PRO A CA 1
ATOM 6533 C C . PRO A 1 853 ? 14.925 -28.023 -6.878 1.00 65.38 853 PRO A C 1
ATOM 6535 O O . PRO A 1 853 ? 16.092 -28.412 -6.906 1.00 65.38 853 PRO A O 1
ATOM 6538 N N . GLY A 1 854 ? 13.900 -28.865 -6.810 1.00 67.31 854 GLY A N 1
ATOM 6539 C CA . GLY A 1 854 ? 14.078 -30.296 -6.596 1.00 67.31 854 GLY A CA 1
ATOM 6540 C C . GLY A 1 854 ? 12.858 -31.112 -6.990 1.00 67.31 854 GLY A C 1
ATOM 6541 O O . GLY A 1 854 ? 11.885 -30.586 -7.535 1.00 67.31 854 GLY A O 1
ATOM 6542 N N . MET A 1 855 ? 12.951 -32.419 -6.737 1.00 74.00 855 MET A N 1
ATOM 6543 C CA . MET A 1 855 ? 11.891 -33.372 -7.046 1.00 74.00 855 MET A CA 1
ATOM 6544 C C . MET A 1 855 ? 10.598 -32.988 -6.331 1.00 74.00 855 MET A C 1
ATOM 6546 O O . MET A 1 855 ? 10.578 -32.709 -5.133 1.00 74.00 855 MET A O 1
ATOM 6550 N N . ARG A 1 856 ? 9.520 -32.974 -7.111 1.00 88.19 856 ARG A N 1
ATOM 6551 C CA . ARG A 1 856 ? 8.152 -32.803 -6.639 1.00 88.19 856 ARG A CA 1
ATOM 6552 C C . ARG A 1 856 ? 7.822 -33.917 -5.633 1.00 88.19 856 ARG A C 1
ATOM 6554 O O . ARG A 1 856 ? 8.034 -35.073 -5.995 1.00 88.19 856 ARG A O 1
ATOM 6561 N N . PRO A 1 857 ? 7.294 -33.604 -4.437 1.00 90.88 857 PRO A N 1
ATOM 6562 C CA . PRO A 1 857 ? 6.916 -34.629 -3.471 1.00 90.88 857 PRO A CA 1
ATOM 6563 C C . PRO A 1 857 ? 5.665 -35.366 -3.944 1.00 90.88 857 PRO A C 1
ATOM 6565 O O . PRO A 1 857 ? 4.571 -34.791 -3.960 1.00 90.88 857 PRO A O 1
ATOM 6568 N N . GLY A 1 858 ? 5.839 -36.614 -4.371 1.00 91.50 858 GLY A N 1
ATOM 6569 C CA . GLY A 1 858 ? 4.770 -37.520 -4.758 1.00 91.50 858 GLY A CA 1
ATOM 6570 C C . GLY A 1 858 ? 3.704 -36.894 -5.660 1.00 91.50 858 GLY A C 1
ATOM 6571 O O . GLY A 1 858 ? 3.944 -36.463 -6.798 1.00 91.50 858 GLY A O 1
ATOM 6572 N N . GLU A 1 859 ? 2.484 -36.854 -5.125 1.00 90.94 859 GLU A N 1
ATOM 6573 C CA . GLU A 1 859 ? 1.262 -36.418 -5.815 1.00 90.94 859 GLU A CA 1
ATOM 6574 C C . GLU A 1 859 ? 1.019 -34.902 -5.777 1.00 90.94 859 GLU A C 1
ATOM 6576 O O . GLU A 1 859 ? 0.022 -34.426 -6.319 1.00 90.94 859 GLU A O 1
ATOM 6581 N N . ALA A 1 860 ? 1.913 -34.127 -5.161 1.00 92.69 860 ALA A N 1
ATOM 6582 C CA . ALA A 1 860 ? 1.759 -32.682 -5.070 1.00 92.69 860 ALA A CA 1
ATOM 6583 C C . ALA A 1 860 ? 1.858 -31.996 -6.442 1.00 92.69 860 ALA A C 1
ATOM 6585 O O . ALA A 1 860 ? 2.525 -32.477 -7.355 1.00 92.69 860 ALA A O 1
ATOM 6586 N N . ILE A 1 861 ? 1.238 -30.830 -6.590 1.00 90.06 861 ILE A N 1
ATOM 6587 C CA . ILE A 1 861 ? 1.245 -30.029 -7.816 1.00 90.06 861 ILE A CA 1
ATOM 6588 C C . ILE A 1 861 ? 2.113 -28.795 -7.580 1.00 90.06 861 ILE A C 1
ATOM 6590 O O . ILE A 1 861 ? 2.025 -28.150 -6.540 1.00 90.06 861 ILE A O 1
ATOM 6594 N N . ALA A 1 862 ? 2.984 -28.457 -8.527 1.00 86.62 862 ALA A N 1
ATOM 6595 C CA . ALA A 1 862 ? 3.762 -27.228 -8.434 1.00 86.62 862 ALA A CA 1
ATOM 6596 C C . ALA A 1 862 ? 2.869 -26.004 -8.669 1.00 86.62 862 ALA A C 1
ATOM 6598 O O . ALA A 1 862 ? 2.139 -25.959 -9.655 1.00 86.62 862 ALA A O 1
ATOM 6599 N N . TYR A 1 863 ? 2.967 -24.997 -7.799 1.00 80.50 863 TYR A N 1
ATOM 6600 C CA . TYR A 1 863 ? 2.147 -23.786 -7.914 1.00 80.50 863 TYR A CA 1
ATOM 6601 C C . TYR A 1 863 ? 2.588 -22.868 -9.072 1.00 80.50 863 TYR A C 1
ATOM 6603 O O . TYR A 1 863 ? 1.758 -22.165 -9.636 1.00 80.50 863 TYR A O 1
ATOM 6611 N N . ASN A 1 864 ? 3.882 -22.856 -9.435 1.00 70.62 864 ASN A N 1
ATOM 6612 C CA . ASN A 1 864 ? 4.409 -21.973 -10.487 1.00 70.62 864 ASN A CA 1
ATOM 6613 C C . ASN A 1 864 ? 5.678 -22.550 -11.180 1.00 70.62 864 ASN A C 1
ATOM 6615 O O . ASN A 1 864 ? 6.782 -22.408 -10.646 1.00 70.62 864 ASN A O 1
ATOM 6619 N N . PRO A 1 865 ? 5.562 -23.243 -12.330 1.00 57.72 865 PRO A N 1
ATOM 6620 C CA . PRO A 1 865 ? 6.711 -23.715 -13.117 1.00 57.72 865 PRO A CA 1
ATOM 6621 C C . PRO A 1 865 ? 7.377 -22.542 -13.871 1.00 57.72 865 PRO A C 1
ATOM 6623 O O . PRO A 1 865 ? 6.655 -21.756 -14.479 1.00 57.72 865 PRO A O 1
ATOM 6626 N N . PRO A 1 866 ? 8.725 -22.381 -13.846 1.00 55.53 866 PRO A N 1
ATOM 6627 C CA . PRO A 1 866 ? 9.729 -23.456 -13.906 1.00 55.53 866 PRO A CA 1
ATOM 6628 C C . PRO A 1 866 ? 10.610 -23.659 -12.654 1.00 55.53 866 PRO A C 1
ATOM 6630 O O . PRO A 1 866 ? 11.253 -24.700 -12.541 1.00 55.53 866 PRO A O 1
ATOM 6633 N N . VAL A 1 867 ? 10.646 -22.722 -11.697 1.00 57.59 867 VAL A N 1
ATOM 6634 C CA . VAL A 1 867 ? 11.449 -22.836 -10.458 1.00 57.59 867 VAL A CA 1
ATOM 6635 C C . VAL A 1 867 ? 10.510 -23.143 -9.292 1.00 57.59 867 VAL A C 1
ATOM 6637 O O . VAL A 1 867 ? 10.067 -22.256 -8.566 1.00 57.59 867 VAL A O 1
ATOM 6640 N N . CYS A 1 868 ? 10.148 -24.417 -9.151 1.00 65.75 868 CYS A N 1
ATOM 6641 C CA . CYS A 1 868 ? 9.121 -24.845 -8.202 1.00 65.75 868 CYS A CA 1
ATOM 6642 C C . CYS A 1 868 ? 9.687 -24.913 -6.773 1.00 65.75 868 CYS A C 1
ATOM 6644 O O . CYS A 1 868 ? 10.269 -25.920 -6.382 1.00 65.75 868 CYS A O 1
ATOM 6646 N N . THR A 1 869 ? 9.510 -23.849 -5.987 1.00 81.56 869 THR A N 1
ATOM 6647 C CA . THR A 1 869 ? 9.793 -23.831 -4.533 1.00 81.56 869 THR A CA 1
ATOM 6648 C C . THR A 1 869 ? 8.532 -24.028 -3.685 1.00 81.56 869 THR A C 1
ATOM 6650 O O . THR A 1 869 ? 8.595 -24.078 -2.452 1.00 81.56 869 THR A O 1
ATOM 6653 N N . TYR A 1 870 ? 7.364 -24.132 -4.328 1.00 88.88 870 TYR A N 1
ATOM 6654 C CA . TYR A 1 870 ? 6.090 -24.405 -3.673 1.00 88.88 870 TYR A CA 1
ATOM 6655 C C . TYR A 1 870 ? 5.321 -25.513 -4.366 1.00 88.88 870 TYR A C 1
ATOM 6657 O O . TYR A 1 870 ? 5.077 -25.450 -5.575 1.00 88.88 870 TYR A O 1
ATOM 6665 N N . PHE A 1 871 ? 4.877 -26.470 -3.563 1.00 93.62 871 PHE A N 1
ATOM 6666 C CA . PHE A 1 871 ? 3.975 -27.522 -3.987 1.00 93.62 871 PHE A CA 1
ATOM 6667 C C . PHE A 1 871 ? 2.685 -27.458 -3.178 1.00 93.62 871 PHE A C 1
ATOM 6669 O O . PHE A 1 871 ? 2.710 -27.136 -1.991 1.00 93.62 871 PHE A O 1
ATOM 6676 N N . THR A 1 872 ? 1.566 -27.768 -3.814 1.00 94.50 872 THR A N 1
ATOM 6677 C CA . THR A 1 872 ? 0.251 -27.841 -3.188 1.00 94.50 872 THR A CA 1
ATOM 6678 C C . THR A 1 872 ? -0.312 -29.249 -3.309 1.00 94.50 872 THR A C 1
ATOM 6680 O O . THR A 1 872 ? -0.029 -29.981 -4.256 1.00 94.50 872 THR A O 1
ATOM 6683 N N . LEU A 1 873 ? -1.094 -29.653 -2.322 1.00 96.19 873 LEU A N 1
ATOM 6684 C CA . LEU A 1 873 ? -1.739 -30.952 -2.245 1.00 96.19 873 LEU A CA 1
ATOM 6685 C C . LEU A 1 873 ? -3.097 -30.754 -1.581 1.00 96.19 873 LEU A C 1
ATOM 6687 O O . LEU A 1 873 ? -3.174 -30.162 -0.511 1.00 96.19 873 LEU A O 1
ATOM 6691 N N . THR A 1 874 ? -4.163 -31.246 -2.197 1.00 96.88 874 THR A N 1
ATOM 6692 C CA . THR A 1 874 ? -5.519 -31.081 -1.665 1.00 96.88 874 THR A CA 1
ATOM 6693 C C . THR A 1 874 ? -6.056 -32.434 -1.228 1.00 96.88 874 THR A C 1
ATOM 6695 O O . THR A 1 874 ? -6.119 -33.364 -2.034 1.00 96.88 874 THR A O 1
ATOM 6698 N N . LEU A 1 875 ? -6.429 -32.545 0.046 1.00 97.88 875 LEU A N 1
ATOM 6699 C CA . LEU A 1 875 ? -6.986 -33.755 0.642 1.00 97.88 875 LEU A CA 1
ATOM 6700 C C . LEU A 1 875 ? -8.470 -33.556 0.938 1.00 97.88 875 LEU A C 1
ATOM 6702 O O . LEU A 1 875 ? -8.834 -32.594 1.604 1.00 97.88 875 LEU A O 1
ATOM 6706 N N . ASN A 1 876 ? -9.310 -34.489 0.503 1.00 97.75 876 ASN A N 1
ATOM 6707 C CA . ASN A 1 876 ? -10.724 -34.529 0.864 1.00 97.75 876 ASN A CA 1
ATOM 6708 C C . ASN A 1 876 ? -10.959 -35.635 1.894 1.00 97.75 876 ASN A C 1
ATOM 6710 O O . ASN A 1 876 ? -10.486 -36.762 1.717 1.00 97.75 876 ASN A O 1
ATOM 6714 N N . PHE A 1 877 ? -11.722 -35.324 2.935 1.00 98.06 877 PHE A N 1
ATOM 6715 C CA . PHE A 1 877 ? -12.095 -36.250 3.999 1.00 98.06 877 PHE A CA 1
ATOM 6716 C C . PHE A 1 877 ? -13.592 -36.559 3.941 1.00 98.06 877 PHE A C 1
ATOM 6718 O O . PHE A 1 877 ? -14.397 -35.732 3.517 1.00 98.06 877 PHE A O 1
ATOM 6725 N N . ASP A 1 878 ? -13.982 -37.738 4.420 1.00 96.38 878 ASP A N 1
ATOM 6726 C CA . ASP A 1 878 ? -15.404 -38.103 4.498 1.00 96.38 878 ASP A CA 1
ATOM 6727 C C . ASP A 1 878 ? -16.142 -37.330 5.605 1.00 96.38 878 ASP A C 1
ATOM 6729 O O . ASP A 1 878 ? -17.357 -37.151 5.547 1.00 96.38 878 ASP A O 1
ATOM 6733 N N . ASP A 1 879 ? -15.401 -36.859 6.614 1.00 96.25 879 ASP A N 1
ATOM 6734 C CA . ASP A 1 879 ? -15.917 -36.207 7.817 1.00 96.25 879 ASP A CA 1
ATOM 6735 C C . ASP A 1 879 ? -15.115 -34.932 8.133 1.00 96.25 879 ASP A C 1
ATOM 6737 O O . ASP A 1 879 ? -13.879 -34.935 8.152 1.00 96.25 879 ASP A O 1
ATOM 6741 N N . VAL A 1 880 ? -15.836 -33.848 8.434 1.00 95.69 880 VAL A N 1
ATOM 6742 C CA . VAL A 1 880 ? -15.295 -32.557 8.886 1.00 95.69 880 VAL A CA 1
ATOM 6743 C C . VAL A 1 880 ? -14.443 -32.727 10.145 1.00 95.69 880 VAL A C 1
ATOM 6745 O O . VAL A 1 880 ? -13.417 -32.061 10.288 1.00 95.69 880 VAL A O 1
ATOM 6748 N N . LYS A 1 881 ? -14.820 -33.635 11.054 1.00 96.75 881 LYS A N 1
ATOM 6749 C CA . LYS A 1 881 ? -14.052 -33.898 12.276 1.00 96.75 881 LYS A CA 1
ATOM 6750 C C . LYS A 1 881 ? -12.658 -34.436 11.950 1.00 96.75 881 LYS A C 1
ATOM 6752 O O . LYS A 1 881 ? -11.677 -33.916 12.469 1.00 96.75 881 LYS A O 1
ATOM 6757 N N . LYS A 1 882 ? -12.559 -35.399 11.028 1.00 97.50 882 LYS A N 1
ATOM 6758 C CA . LYS A 1 882 ? -11.279 -35.973 10.575 1.00 97.50 882 LYS A CA 1
ATOM 6759 C C . LYS A 1 882 ? -10.403 -34.947 9.852 1.00 97.50 882 LYS A C 1
ATOM 6761 O O . LYS A 1 882 ? -9.194 -34.924 10.067 1.00 97.50 882 LYS A O 1
ATOM 6766 N N . CYS A 1 883 ? -11.007 -34.082 9.033 1.00 97.69 883 CYS A N 1
ATOM 6767 C CA . CYS A 1 883 ? -10.297 -32.972 8.389 1.00 97.69 883 CYS A CA 1
ATOM 6768 C C . CYS A 1 883 ? -9.700 -32.011 9.431 1.00 97.69 883 CYS A C 1
ATOM 6770 O O . CYS A 1 883 ? -8.520 -31.666 9.359 1.00 97.69 883 CYS A O 1
ATOM 6772 N N . ASN A 1 884 ? -10.486 -31.638 10.447 1.00 94.56 884 ASN A N 1
ATOM 6773 C CA . ASN A 1 884 ? -10.012 -30.807 11.555 1.00 94.56 884 ASN A CA 1
ATOM 6774 C C . ASN A 1 884 ? -8.915 -31.496 12.377 1.00 94.56 884 ASN A C 1
ATOM 6776 O O . ASN A 1 884 ? -7.904 -30.867 12.671 1.00 94.56 884 ASN A O 1
ATOM 6780 N N . GLU A 1 885 ? -9.068 -32.780 12.712 1.00 97.50 885 GLU A N 1
ATOM 6781 C CA . GLU A 1 885 ? -8.043 -33.563 13.421 1.00 97.50 885 GLU A CA 1
ATOM 6782 C C . GLU A 1 885 ? -6.713 -33.578 12.648 1.00 97.50 885 GLU A C 1
ATOM 6784 O O . GLU A 1 885 ? -5.656 -33.322 13.229 1.00 97.50 885 GLU A O 1
ATOM 6789 N N . ALA A 1 886 ? -6.763 -33.789 11.328 1.00 97.62 886 ALA A N 1
ATOM 6790 C CA . ALA A 1 886 ? -5.593 -33.716 10.457 1.00 97.62 886 ALA A CA 1
ATOM 6791 C C . ALA A 1 886 ? -4.965 -32.312 10.446 1.00 97.62 886 ALA A C 1
ATOM 6793 O O . ALA A 1 886 ? -3.750 -32.173 10.603 1.00 97.62 886 ALA A O 1
ATOM 6794 N N . ALA A 1 887 ? -5.780 -31.264 10.290 1.00 96.56 887 ALA A N 1
ATOM 6795 C CA . ALA A 1 887 ? -5.316 -29.880 10.262 1.00 96.56 887 ALA A CA 1
ATOM 6796 C C . ALA A 1 887 ? -4.631 -29.478 11.576 1.00 96.56 887 ALA A C 1
ATOM 6798 O O . ALA A 1 887 ? -3.530 -28.924 11.544 1.00 96.56 887 ALA A O 1
ATOM 6799 N N . VAL A 1 888 ? -5.253 -29.800 12.714 1.00 94.94 888 VAL A N 1
ATOM 6800 C CA . VAL A 1 888 ? -4.722 -29.529 14.056 1.00 94.94 888 VAL A CA 1
ATOM 6801 C C . VAL A 1 888 ? -3.425 -30.298 14.279 1.00 94.94 888 VAL A C 1
ATOM 6803 O O . VAL A 1 888 ? -2.441 -29.695 14.701 1.00 94.94 888 VAL A O 1
ATOM 6806 N N . HIS A 1 889 ? -3.364 -31.593 13.934 1.00 96.81 889 HIS A N 1
ATOM 6807 C CA . HIS A 1 889 ? -2.123 -32.370 14.047 1.00 96.81 889 HIS A CA 1
ATOM 6808 C C . HIS A 1 889 ? -0.983 -31.723 13.258 1.00 96.81 889 HIS A C 1
ATOM 6810 O O . HIS A 1 889 ? 0.084 -31.476 13.822 1.00 96.81 889 HIS A O 1
ATOM 6816 N N . LEU A 1 890 ? -1.210 -31.389 11.982 1.00 96.44 890 LEU A N 1
ATOM 6817 C CA . LEU A 1 890 ? -0.188 -30.768 11.136 1.00 96.44 890 LEU A CA 1
ATOM 6818 C C . LEU A 1 890 ? 0.281 -29.420 11.700 1.00 96.44 890 LEU A C 1
ATOM 6820 O O . LEU A 1 890 ? 1.485 -29.185 11.784 1.00 96.44 890 LEU A O 1
ATOM 6824 N N . GLN A 1 891 ? -0.636 -28.558 12.148 1.00 93.44 891 GLN A N 1
ATOM 6825 C CA . GLN A 1 891 ? -0.293 -27.252 12.720 1.00 93.44 891 GLN A CA 1
ATOM 6826 C C . GLN A 1 891 ? 0.468 -27.380 14.047 1.00 93.44 891 GLN A C 1
ATOM 6828 O O . GLN A 1 891 ? 1.524 -26.762 14.214 1.00 93.44 891 GLN A O 1
ATOM 6833 N N . THR A 1 892 ? -0.019 -28.212 14.971 1.00 94.19 892 THR A N 1
ATOM 6834 C CA . THR A 1 892 ? 0.606 -28.433 16.282 1.00 94.19 892 THR A CA 1
ATOM 6835 C C . THR A 1 892 ? 1.994 -29.045 16.138 1.00 94.19 892 THR A C 1
ATOM 6837 O O . THR A 1 892 ? 2.947 -28.568 16.759 1.00 94.19 892 THR A O 1
ATOM 6840 N N . ARG A 1 893 ? 2.149 -30.069 15.288 1.00 95.69 893 ARG A N 1
ATOM 6841 C CA . ARG A 1 893 ? 3.453 -30.700 15.054 1.00 95.69 893 ARG A CA 1
ATOM 6842 C C . ARG A 1 893 ? 4.410 -29.772 14.333 1.00 95.69 893 ARG A C 1
ATOM 6844 O O . ARG A 1 893 ? 5.538 -29.627 14.792 1.00 95.69 893 ARG A O 1
ATOM 6851 N N . ARG A 1 894 ? 3.965 -29.060 13.295 1.00 93.88 894 ARG A N 1
ATOM 6852 C CA . ARG A 1 894 ? 4.776 -28.026 12.640 1.00 93.88 894 ARG A CA 1
ATOM 6853 C C . ARG A 1 894 ? 5.306 -27.014 13.657 1.00 93.88 894 ARG A C 1
ATOM 6855 O O . ARG A 1 894 ? 6.502 -26.731 13.648 1.00 93.88 894 ARG A O 1
ATOM 6862 N N . ARG A 1 895 ? 4.452 -26.491 14.545 1.00 91.19 895 ARG A N 1
ATOM 6863 C CA . ARG A 1 895 ? 4.859 -25.541 15.594 1.00 91.19 895 ARG A CA 1
ATOM 6864 C C . ARG A 1 895 ? 5.897 -26.157 16.537 1.00 91.19 895 ARG A C 1
ATOM 6866 O O . ARG A 1 895 ? 6.936 -25.544 16.766 1.00 91.19 895 ARG A O 1
ATOM 6873 N N . GLY A 1 896 ? 5.659 -27.376 17.024 1.00 93.19 896 GLY A N 1
ATOM 6874 C CA . GLY A 1 896 ? 6.585 -28.077 17.923 1.00 93.19 896 GLY A CA 1
ATOM 6875 C C . GLY A 1 896 ? 7.956 -28.350 17.293 1.00 93.19 896 GLY A C 1
ATOM 6876 O O . GLY A 1 896 ? 8.986 -28.040 17.889 1.00 93.19 896 GLY A O 1
ATOM 6877 N N . VAL A 1 897 ? 7.975 -28.862 16.061 1.00 94.00 897 VAL A N 1
ATOM 6878 C CA . VAL A 1 897 ? 9.201 -29.162 15.303 1.00 94.00 897 VAL A CA 1
ATOM 6879 C C . VAL A 1 897 ? 9.990 -27.883 15.013 1.00 94.00 897 VAL A C 1
ATOM 6881 O O . VAL A 1 897 ? 11.196 -27.838 15.245 1.00 94.00 897 VAL A O 1
ATOM 6884 N N . ARG A 1 898 ? 9.320 -26.799 14.601 1.00 93.00 898 ARG A N 1
ATOM 6885 C CA . ARG A 1 898 ? 9.974 -25.496 14.392 1.00 93.00 898 ARG A CA 1
ATOM 6886 C C . ARG A 1 898 ? 10.523 -24.902 15.686 1.00 93.00 898 ARG A C 1
ATOM 6888 O O . ARG A 1 898 ? 11.593 -24.306 15.652 1.00 93.00 898 ARG A O 1
ATOM 6895 N N . GLY A 1 899 ? 9.850 -25.107 16.818 1.00 91.75 899 GLY A N 1
ATOM 6896 C CA . GLY A 1 899 ? 10.370 -24.736 18.137 1.00 91.75 899 GLY A CA 1
ATOM 6897 C C . GLY A 1 899 ? 11.702 -25.425 18.454 1.00 91.75 899 GLY A C 1
ATOM 6898 O O . GLY A 1 899 ? 12.656 -24.760 18.856 1.00 91.75 899 GLY A O 1
ATOM 6899 N N . GLN A 1 900 ? 11.813 -26.730 18.183 1.00 93.69 900 GLN A N 1
ATOM 6900 C CA . GLN A 1 900 ? 13.072 -27.474 18.349 1.00 93.69 900 GLN A CA 1
ATOM 6901 C C . GLN A 1 900 ? 14.169 -26.970 17.402 1.00 93.69 900 GLN A C 1
ATOM 6903 O O . GLN A 1 900 ? 15.313 -26.781 17.815 1.00 93.69 900 GLN A O 1
ATOM 6908 N N . MET A 1 901 ? 13.832 -26.707 16.135 1.00 93.56 901 MET A N 1
ATOM 6909 C CA . MET A 1 901 ? 14.780 -26.140 15.169 1.00 93.56 901 MET A CA 1
ATOM 6910 C C . MET A 1 901 ? 15.268 -24.753 15.597 1.00 93.56 901 MET A C 1
ATOM 6912 O O . MET A 1 901 ? 16.452 -24.454 15.463 1.00 93.56 901 MET A O 1
ATOM 6916 N N . LEU A 1 902 ? 14.388 -23.923 16.160 1.00 91.81 902 LEU A N 1
ATOM 6917 C CA . LEU A 1 902 ? 14.739 -22.599 16.668 1.00 91.81 902 LEU A CA 1
ATOM 6918 C C . LEU A 1 902 ? 15.682 -22.682 17.875 1.00 91.81 902 LEU A C 1
ATOM 6920 O O . LEU A 1 902 ? 16.632 -21.907 17.958 1.00 91.81 902 LEU A O 1
ATOM 6924 N N . GLN A 1 903 ? 15.474 -23.644 18.778 1.00 91.94 903 GLN A N 1
ATOM 6925 C CA . GLN A 1 903 ? 16.396 -23.912 19.889 1.00 91.94 903 GLN A CA 1
ATOM 6926 C C . GLN A 1 903 ? 17.775 -24.356 19.383 1.00 91.94 903 GLN A C 1
ATOM 6928 O O . GLN A 1 903 ? 18.798 -23.863 19.861 1.00 91.94 903 GLN A O 1
ATOM 6933 N N . LYS A 1 904 ? 17.822 -25.227 18.367 1.00 93.75 904 LYS A N 1
ATOM 6934 C CA . LYS A 1 904 ? 19.085 -25.600 17.712 1.00 93.75 904 LYS A CA 1
ATOM 6935 C C . LYS A 1 904 ? 19.755 -24.411 17.025 1.00 93.75 904 LYS A C 1
ATOM 6937 O O . LYS A 1 904 ? 20.969 -24.267 17.131 1.00 93.75 904 LYS A O 1
ATOM 6942 N N . ALA A 1 905 ? 18.981 -23.549 16.360 1.00 92.38 905 ALA A N 1
ATOM 6943 C CA . ALA A 1 905 ? 19.489 -22.325 15.741 1.00 92.38 905 ALA A CA 1
ATOM 6944 C C . ALA A 1 905 ? 20.113 -21.408 16.796 1.00 92.38 905 ALA A C 1
ATOM 6946 O O . ALA A 1 905 ? 21.236 -20.945 16.619 1.00 92.38 905 ALA A O 1
ATOM 6947 N N . ALA A 1 906 ? 19.417 -21.214 17.921 1.00 91.12 906 ALA A N 1
ATOM 6948 C CA . ALA A 1 906 ? 19.918 -20.450 19.053 1.00 91.12 906 ALA A CA 1
ATOM 6949 C C . ALA A 1 906 ? 21.259 -21.013 19.534 1.00 91.12 906 ALA A C 1
ATOM 6951 O O . ALA A 1 906 ? 22.236 -20.272 19.513 1.00 91.12 906 ALA A O 1
ATOM 6952 N N . SER A 1 907 ? 21.328 -22.316 19.848 1.00 93.62 907 SER A N 1
ATOM 6953 C CA . SER A 1 907 ? 22.559 -23.007 20.272 1.00 93.62 907 SER A CA 1
ATOM 6954 C C . SER A 1 907 ? 23.708 -22.826 19.272 1.00 93.62 907 SER A C 1
ATOM 6956 O O . SER A 1 907 ? 24.827 -22.481 19.653 1.00 93.62 907 SER A O 1
ATOM 6958 N N . PHE A 1 908 ? 23.422 -22.972 17.976 1.00 94.31 908 PHE A N 1
ATOM 6959 C CA . PHE A 1 908 ? 24.389 -22.740 16.907 1.00 94.31 908 PHE A CA 1
ATOM 6960 C C . PHE A 1 908 ? 24.923 -21.296 16.902 1.00 94.31 908 PHE A C 1
ATOM 6962 O O . PHE A 1 908 ? 26.126 -21.074 16.732 1.00 94.31 908 PHE A O 1
ATOM 6969 N N . PHE A 1 909 ? 24.061 -20.302 17.133 1.00 93.62 909 PHE A N 1
ATOM 6970 C CA . PHE A 1 909 ? 24.484 -18.907 17.256 1.00 93.62 909 PHE A CA 1
ATOM 6971 C C . PHE A 1 909 ? 25.343 -18.671 18.503 1.00 93.62 909 PHE A C 1
ATOM 6973 O O . PHE A 1 909 ? 26.312 -17.915 18.423 1.00 93.62 909 PHE A O 1
ATOM 6980 N N . GLU A 1 910 ? 25.062 -19.338 19.628 1.00 93.00 910 GLU A N 1
ATOM 6981 C CA . GLU A 1 910 ? 25.887 -19.227 20.843 1.00 93.00 910 GLU A CA 1
ATOM 6982 C C . GLU A 1 910 ? 27.287 -19.804 20.624 1.00 93.00 910 GLU A C 1
ATOM 6984 O O . GLU A 1 910 ? 28.270 -19.179 21.019 1.00 93.00 910 GLU A O 1
ATOM 6989 N N . GLN A 1 911 ? 27.391 -20.941 19.930 1.00 93.62 911 GLN A N 1
ATOM 6990 C CA . GLN A 1 911 ? 28.676 -21.538 19.550 1.00 93.62 911 GLN A CA 1
ATOM 6991 C C . GLN A 1 911 ? 29.482 -20.585 18.657 1.00 93.62 911 GLN A C 1
ATOM 6993 O O . GLN A 1 911 ? 30.653 -20.312 18.931 1.00 93.62 911 GLN A O 1
ATOM 6998 N N . CYS A 1 912 ? 28.840 -19.989 17.645 1.00 93.50 912 CYS A N 1
ATOM 6999 C CA . CYS A 1 912 ? 29.486 -18.989 16.792 1.00 93.50 912 CYS A CA 1
ATOM 7000 C C . CYS A 1 912 ? 29.923 -17.748 17.592 1.00 93.50 912 CYS A C 1
ATOM 7002 O O . CYS A 1 912 ? 31.009 -17.213 17.365 1.00 93.50 912 CYS A O 1
ATOM 7004 N N . GLN A 1 913 ? 29.120 -17.303 18.562 1.00 91.94 913 GLN A N 1
ATOM 7005 C CA . GLN A 1 913 ? 29.469 -16.187 19.444 1.00 91.94 913 GLN A CA 1
ATOM 7006 C C . GLN A 1 913 ? 30.620 -16.521 20.402 1.00 91.94 913 GLN A C 1
ATOM 7008 O O . GLN A 1 913 ? 31.440 -15.655 20.697 1.00 91.94 913 GLN A O 1
ATOM 7013 N N . ALA A 1 914 ? 30.733 -17.772 20.843 1.00 91.94 914 ALA A N 1
ATOM 7014 C CA . ALA A 1 914 ? 31.867 -18.254 21.625 1.00 91.94 914 ALA A CA 1
ATOM 7015 C C . ALA A 1 914 ? 33.150 -18.412 20.783 1.00 91.94 914 ALA A C 1
ATOM 7017 O O . ALA A 1 914 ? 34.203 -18.747 21.318 1.00 91.94 914 ALA A O 1
ATOM 7018 N N . GLY A 1 915 ? 33.088 -18.174 19.465 1.00 87.69 915 GLY A N 1
ATOM 7019 C CA . GLY A 1 915 ? 34.196 -18.432 18.544 1.00 87.69 915 GLY A CA 1
ATOM 7020 C C . GLY A 1 915 ? 34.452 -19.921 18.301 1.00 87.69 915 GLY A C 1
ATOM 7021 O O . GLY A 1 915 ? 35.486 -20.273 17.740 1.00 87.69 915 GLY A O 1
ATOM 7022 N N . GLN A 1 916 ? 33.529 -20.796 18.706 1.00 85.00 916 GLN A N 1
ATOM 7023 C CA . GLN A 1 916 ? 33.617 -22.224 18.444 1.00 85.00 916 GLN A CA 1
ATOM 7024 C C . GLN A 1 916 ? 33.171 -22.482 17.003 1.00 85.00 916 GLN A C 1
ATOM 7026 O O . GLN A 1 916 ? 32.022 -22.252 16.627 1.00 85.00 916 GLN A O 1
ATOM 7031 N N . THR A 1 917 ? 34.094 -22.954 16.169 1.00 70.12 917 THR A N 1
ATOM 7032 C CA . THR A 1 917 ? 33.797 -23.374 14.791 1.00 70.12 917 THR A CA 1
ATOM 7033 C C . THR A 1 917 ? 33.680 -24.881 14.642 1.00 70.12 917 THR A C 1
ATOM 7035 O O . THR A 1 917 ? 33.421 -25.339 13.528 1.00 70.12 917 THR A O 1
ATOM 7038 N N . ASN A 1 918 ? 33.849 -25.626 15.743 1.00 59.91 918 ASN A N 1
ATOM 7039 C CA . ASN A 1 918 ? 33.982 -27.075 15.742 1.00 59.91 918 ASN A CA 1
ATOM 7040 C C . ASN A 1 918 ? 32.905 -27.727 14.870 1.00 59.91 918 ASN A C 1
ATOM 7042 O O . ASN A 1 918 ? 31.705 -27.638 15.125 1.00 59.91 918 ASN A O 1
ATOM 7046 N N . SER A 1 919 ? 33.390 -28.375 13.812 1.00 48.19 919 SER A N 1
ATOM 7047 C CA . SER A 1 919 ? 32.758 -29.560 13.253 1.00 48.19 919 SER A CA 1
ATOM 7048 C C . SER A 1 919 ? 32.552 -30.519 14.414 1.00 48.19 919 SER A C 1
ATOM 7050 O O . SER A 1 919 ? 33.502 -30.748 15.158 1.00 48.19 919 SER A O 1
ATOM 7052 N N . ALA A 1 920 ? 31.342 -31.028 14.607 1.00 45.62 920 ALA A N 1
ATOM 7053 C CA . ALA A 1 920 ? 31.108 -32.081 15.577 1.00 45.62 920 ALA A CA 1
ATOM 7054 C C . ALA A 1 920 ? 32.107 -33.225 15.326 1.00 45.62 920 ALA A C 1
ATOM 7056 O O . ALA A 1 920 ? 32.028 -33.897 14.299 1.00 45.62 920 ALA A O 1
ATOM 7057 N N . ASP A 1 921 ? 33.040 -33.431 16.255 1.00 39.47 921 ASP A N 1
ATOM 7058 C CA . ASP A 1 921 ? 33.473 -34.784 16.571 1.00 39.47 921 ASP A CA 1
ATOM 7059 C C . ASP A 1 921 ? 32.211 -35.489 17.072 1.00 39.47 921 ASP A C 1
ATOM 7061 O O . ASP A 1 921 ? 31.613 -35.110 18.081 1.00 39.47 921 ASP A O 1
ATOM 7065 N N . HIS A 1 922 ? 31.736 -36.439 16.276 1.00 42.78 922 HIS A N 1
ATOM 7066 C CA . HIS A 1 922 ? 30.415 -37.048 16.387 1.00 42.78 922 HIS A CA 1
ATOM 7067 C C . HIS A 1 922 ? 30.262 -38.045 17.556 1.00 42.78 922 HIS A C 1
ATOM 7069 O O . HIS A 1 922 ? 29.273 -38.770 17.587 1.00 42.78 922 HIS A O 1
ATOM 7075 N N . ASP A 1 923 ? 31.160 -38.043 18.547 1.00 36.31 923 ASP A N 1
ATOM 7076 C CA . ASP A 1 923 ? 31.268 -39.125 19.543 1.00 36.31 923 ASP A CA 1
ATOM 7077 C C . ASP A 1 923 ? 30.977 -38.728 21.004 1.00 36.31 923 ASP A C 1
ATOM 7079 O O . ASP A 1 923 ? 31.277 -39.487 21.925 1.00 36.31 923 ASP A O 1
ATOM 7083 N N . ALA A 1 924 ? 30.342 -37.582 21.271 1.00 36.03 924 ALA A N 1
ATOM 7084 C CA . ALA A 1 924 ? 29.807 -37.322 22.613 1.00 36.03 924 ALA A CA 1
ATOM 7085 C C . ALA A 1 924 ? 28.401 -37.950 22.758 1.00 36.03 924 ALA A C 1
ATOM 7087 O O . ALA A 1 924 ? 27.468 -37.497 22.086 1.00 36.03 924 ALA A O 1
ATOM 7088 N N . PRO A 1 925 ? 28.195 -38.969 23.620 1.00 36.28 925 PRO A N 1
ATOM 7089 C CA . PRO A 1 925 ? 26.875 -39.543 23.840 1.00 36.28 925 PRO A CA 1
ATOM 7090 C C . PRO A 1 925 ? 25.974 -38.504 24.514 1.00 36.28 925 PRO A C 1
ATOM 7092 O O . PRO A 1 925 ? 26.259 -38.019 25.609 1.00 36.28 925 PRO A O 1
ATOM 7095 N N . VAL A 1 926 ? 24.869 -38.164 23.852 1.00 37.56 926 VAL A N 1
ATOM 7096 C CA . VAL A 1 926 ? 23.793 -37.361 24.437 1.00 37.56 926 VAL A CA 1
ATOM 7097 C C . VAL A 1 926 ? 23.170 -38.178 25.567 1.00 37.56 926 VAL A C 1
ATOM 7099 O O . VAL A 1 926 ? 22.439 -39.136 25.318 1.00 37.56 926 VAL A O 1
ATOM 7102 N N . ALA A 1 927 ? 23.476 -37.815 26.812 1.00 33.53 927 ALA A N 1
ATOM 7103 C CA . ALA A 1 927 ? 22.748 -38.308 27.969 1.00 33.53 927 ALA A CA 1
ATOM 7104 C C . ALA A 1 927 ? 21.298 -37.812 27.871 1.00 33.53 927 ALA A C 1
ATOM 7106 O O . ALA A 1 927 ? 21.025 -36.612 27.901 1.00 33.53 927 ALA A O 1
ATOM 7107 N N . LEU A 1 928 ? 20.374 -38.755 27.694 1.00 34.56 928 LEU A N 1
ATOM 7108 C CA . LEU A 1 928 ? 18.937 -38.528 27.755 1.00 34.56 928 LEU A CA 1
ATOM 7109 C C . LEU A 1 928 ? 18.561 -38.298 29.229 1.00 34.56 928 LEU A C 1
ATOM 7111 O O . LEU A 1 928 ? 18.188 -39.235 29.931 1.00 34.56 928 LEU A O 1
ATOM 7115 N N . GLU A 1 929 ? 18.702 -37.071 29.730 1.00 31.33 929 GLU A N 1
ATOM 7116 C CA . GLU A 1 929 ? 18.083 -36.705 31.005 1.00 31.33 929 GLU A CA 1
ATOM 7117 C C . GLU A 1 929 ? 16.611 -36.338 30.790 1.00 31.33 929 GLU A C 1
ATOM 7119 O O . GLU A 1 929 ? 16.225 -35.601 29.881 1.00 31.33 929 GLU A O 1
ATOM 7124 N N . SER A 1 930 ? 15.782 -36.957 31.624 1.00 30.20 930 SER A N 1
ATOM 7125 C CA . SER A 1 930 ? 14.330 -36.970 31.594 1.00 30.20 930 SER A CA 1
ATOM 7126 C C . SER A 1 930 ? 13.721 -35.576 31.745 1.00 30.20 930 SER A C 1
ATOM 7128 O O . SER A 1 930 ? 13.763 -34.983 32.822 1.00 30.20 930 SER A O 1
ATOM 7130 N N . VAL A 1 931 ? 13.029 -35.105 30.709 1.00 30.69 931 VAL A N 1
ATOM 7131 C CA . VAL A 1 931 ? 11.998 -34.073 30.860 1.00 30.69 931 VAL A CA 1
ATOM 7132 C C . VAL A 1 931 ? 10.710 -34.775 31.284 1.00 30.69 931 VAL A C 1
ATOM 7134 O O . VAL A 1 931 ? 9.894 -35.183 30.460 1.00 30.69 931 VAL A O 1
ATOM 7137 N N . THR A 1 932 ? 10.541 -34.940 32.591 1.00 32.66 932 THR A N 1
ATOM 7138 C CA . THR A 1 932 ? 9.243 -35.221 33.209 1.00 32.66 932 THR A CA 1
ATOM 7139 C C . THR A 1 932 ? 8.862 -34.064 34.121 1.00 32.66 932 THR A C 1
ATOM 7141 O O . THR A 1 932 ? 9.606 -33.728 35.034 1.00 32.66 932 THR A O 1
ATOM 7144 N N . SER A 1 933 ? 7.649 -33.551 33.895 1.00 30.09 933 SER A N 1
ATOM 7145 C CA . SER A 1 933 ? 6.821 -32.780 34.830 1.00 30.09 933 SER A CA 1
ATOM 7146 C C . SER A 1 933 ? 7.169 -31.305 35.083 1.00 30.09 933 SER A C 1
ATOM 7148 O O . SER A 1 933 ? 7.778 -30.974 36.094 1.00 30.09 933 SER A O 1
ATOM 7150 N N . SER A 1 934 ? 6.587 -30.419 34.266 1.00 27.47 934 SER A N 1
ATOM 7151 C CA . SER A 1 934 ? 5.759 -29.303 34.769 1.00 27.47 934 SER A CA 1
ATOM 7152 C C . SER A 1 934 ? 5.033 -28.607 33.607 1.00 27.47 934 SER A C 1
ATOM 7154 O O . SER A 1 934 ? 5.531 -27.640 33.036 1.00 27.47 934 SER A O 1
ATOM 7156 N N . ILE A 1 935 ? 3.858 -29.131 33.247 1.00 30.77 935 ILE A N 1
ATOM 7157 C CA . ILE A 1 935 ? 2.786 -28.366 32.600 1.00 30.77 935 ILE A CA 1
ATOM 7158 C C . ILE A 1 935 ? 1.612 -28.407 33.580 1.00 30.77 935 ILE A C 1
ATOM 7160 O O . ILE A 1 935 ? 1.008 -29.463 33.768 1.00 30.77 935 ILE A O 1
ATOM 7164 N N . PHE A 1 936 ? 1.354 -27.266 34.209 1.00 33.31 936 PHE A N 1
ATOM 7165 C CA . PHE A 1 936 ? 0.028 -26.772 34.557 1.00 33.31 936 PHE A CA 1
ATOM 7166 C C . PHE A 1 936 ? -0.001 -25.297 34.181 1.00 33.31 936 PHE A C 1
ATOM 7168 O O . PHE A 1 936 ? 1.022 -24.624 34.454 1.00 33.31 936 PHE A O 1
#